Protein AF-A0A970SCY1-F1 (afdb_monomer_lite)

pLDDT: mean 80.89, std 17.51, range [22.86, 98.81]

Foldseek 3Di:
DDDDDPVRLVVDAQEFQEEEEAQALLSLLLLLLLLVVPGAYEYEHQAPDHHQQLDWDDDPRDIGRRPFQKFFQCDAQGPVVLLCVLSVLNVLWDKAAFQWLEWEDAVVDIFTAGQALVSNLVRLCVVCVVLNVLVVVLLVVLLVLLLQQLVCLQVLHLFRDRDPVNVVQQLHFLLVSCVVRDDDLQVVLVLQLCCVVQLHGRRFFRNSLSSNVSNRRNPRGIMDIQVTSVSSSVSSQVSSVVSVYHYHYSFAFQAQDADPLAGFFTAGPVRRTHGYSFYEYAAAPLCCPVGHYDPPSDDPVVNVLSVPFAFGFAKKKKKFKFQFECVVQVRDAAKYKYAHHRGCPVLSVCQQVVVLLHHIKMKGWSPDPPRDPDDPGMTIMMIMTTHGLDPLQVDDPVRNVVVQVVSVVSNVVNVCVVGPCRVVGTPDMDIDDQNNLCVSNVQRSSRQWATRRGSCCAAPNFAAQDDPRHSYGYAAQRGRQHGDSSSRSSRSSSNSSVVCVVVVNDDDRSPRDNDDDDDDDDDDDDDDDDDDDDDDDDDPPPQPDCVQFVFKDKDWAADVQDDPVFWGDPLVVVVVQVVSVLVVVQVLVVVVPDPGPVVWKDKAWFKKKKFFDDIDGHGFMKMKTWGFPAFEQFKTKIWIWIARPVHRDTGMTMIIMIGIAGPVRHGHGDPPSSHDPPDHDPDDDPPLPPDDVPPDLLQFPFKDKDWAAPVQADPVQWGDPSVVVVVVVVSVVVVVCVLCVDPPLVVVCVQKDKDFRIKIKGFRAIDGHGFMKIKGKHWDDDDQFKTKMWIWIAGPVPRDTGMIMIIIIGIAGPVRHTDTRDPVVVVSNVCSVVPSD

Sequence (837 aa):
MLRFTDSQRAALPRHFDVIVIGSGIGSLTTALELSRHGQRVGVFEKRRILGGYATAFRRAGFHFDVSMQHFGGLSPGDLLHGYLTSLDILKRLVCVPNRNLFTADYPGFTLRLPAEKEGILASLTHEFPAEAENIPRLFDTLAQIKSDVAAPAFAGGLQTSYRASDRHWVGKTYDELLRHFVRDERLLAVLGQMWSYIGLPPNMASANFSACVNATAFVEGAWHIVGGGQALVRAFVEAIRENGSDCFLAGEVTRINVTDGRASGISLIDGTEIAANHVVSGIDPVHTFFQLVPMGSVSDAYRYRLKQLTPSLSAYALYLGLKCRPSDLGIPEGRFCYNHQFGCDASYVNAMEGNLAQTDYTLDNIGVPGTSVFPPDKGIVLFKEPAPPSDWLQLSQDAYREKKNAVRQILLDKYAQRFPGLKANIAVEDFSTPRTFARTTDNPLGAIYGYAQLTTQAGSRRPANRTPLPGLYLTGSWTGIGGGYEGAIASGLQTAAMLMQFEGIPPQAPGIQLYPEQRESLVAKPAPKVLPLAPAVLLDERLTTEAHYPYVHGLTVYGDEMNSRGYADASAYLRYMDRARQEAIEEICQQHGKESWHSDYIVQIYRIEARCATVVRLFDRLEVRTGIRQTSTYRAAFDQRIINKANGQIVVDATVEVLFLNRDKQLVLVPEELQRTSDVAPDFSLDRTESVPFKDEAQFPFRAPYRVYFEDTDLQAVMFHVSYVRFCERALFELIRDIWPDSTPMKWMMKNRSNVARVDIRYLHAAHLGDYLEVRTGPLAIASQKLTFGQRIVNVQTGEILADAATDVEFRDPDDNLVEIPREIVDVTRAVLDANL

Secondary structure (DSSP, 8-state):
-----HHHHHHS-SEEEEEEES--HHHHHHHHHHHHTT--EEEEESSSSSSGGG-EEEETTEEEESS-S-B---STTSHHHHHHHHTT-GGGS-EEE-SEEEEEEETTEEEEEESSHHHHHHHHHHH-GGGTTHHHHHHHHHHHHHHHHHHHHHTT-SS----TTGGGTTT-BHHHHHHHH---HHHHHHHTTTHHHHTS-TTTBBHHHHHHHHHHHHTS--EEETT-HHHHHHHHHHHHHHTT-EEEET--EEEEEEETTEEEEEEETTS-EEEEEEEEE-S-HHHIIIIISPTTSS-HHHHHHHHHSPBPPEEEEEEEEESS-GGGGTPPSEEEEE-SSSSSHHHHHHHHHT-TTS--EEEEE---TTTSSS-TT-EEEEEEEEE-S-GGGTS-HHHHHHHHHHHHHHHHHHHHHHSTTHHHHEEEEEEE-HHHHHHHH--GGG-SSSB--BGGGSGGGSPPSB-SSTTEEE-STTSTT-SSHHHHHHHHHHHHHHHHHHTTPPPPPP---PPP---------PPPP---------S-GGG--GGG--EEEEEE--GGGB-TTSBB-HHHHHHHHHHHHHHHHHHHHHHTT-S-GGGT-EEEEEEEEEEE-SPPBTT-EEEEEEEEEEE-SSEEEEEEEEEETTT--EEEEEEEEEEEE-TTS-B-PPPGGG--TT-B-------TT---S-S-GGG--EEEEEE--GGGB-TTSBBPHHHHHHHHHHHHHHHHHHH--SHHHHHHHHHSEEEEEEEEEEE-S--BTT-EEEEEEEEEEE-SSEEEEEEEEEETTT--EEEEEEEEEEEE-TTS-B-PPPHHHHHHHHHHHHHT-

Radius of gyration: 30.59 Å; chains: 1; bounding box: 76×71×88 Å

Structure (mmCIF, N/CA/C/O backbone):
data_AF-A0A970SCY1-F1
#
_entry.id   AF-A0A970SCY1-F1
#
loop_
_atom_site.group_PDB
_atom_site.id
_atom_site.type_symbol
_atom_site.label_atom_id
_atom_site.label_alt_id
_atom_site.label_comp_id
_atom_site.label_asym_id
_atom_site.label_entity_id
_atom_site.label_seq_id
_atom_site.pdbx_PDB_ins_code
_atom_site.Cartn_x
_atom_site.Cartn_y
_atom_site.Cartn_z
_atom_site.occupancy
_atom_site.B_iso_or_equiv
_atom_site.auth_seq_id
_atom_site.auth_comp_id
_atom_site.auth_asym_id
_atom_site.auth_atom_id
_atom_site.pdbx_PDB_model_num
ATOM 1 N N . MET A 1 1 ? -28.761 3.007 -10.001 1.00 40.72 1 MET A N 1
ATOM 2 C CA . MET A 1 1 ? -28.369 2.054 -8.943 1.00 40.72 1 MET A CA 1
ATOM 3 C C . MET A 1 1 ? -28.956 0.704 -9.275 1.00 40.72 1 MET A C 1
ATOM 5 O O . MET A 1 1 ? -30.137 0.629 -9.597 1.00 40.72 1 MET A O 1
ATOM 9 N N . LEU A 1 2 ? -28.125 -0.330 -9.285 1.00 43.78 2 LEU A N 1
ATOM 10 C CA . LEU A 1 2 ? -28.583 -1.709 -9.419 1.00 43.78 2 LEU A CA 1
ATOM 11 C C . LEU A 1 2 ? -29.037 -2.176 -8.032 1.00 43.78 2 LEU A C 1
ATOM 13 O O . LEU A 1 2 ? -28.373 -1.857 -7.055 1.00 43.78 2 LEU A O 1
ATOM 17 N N . ARG A 1 3 ? -30.178 -2.863 -7.945 1.00 57.31 3 ARG A N 1
ATOM 18 C CA . ARG A 1 3 ? -30.750 -3.366 -6.687 1.00 57.31 3 ARG A CA 1
ATOM 19 C C . ARG A 1 3 ? -30.925 -4.876 -6.780 1.00 57.31 3 ARG A C 1
ATOM 21 O O . ARG A 1 3 ? -31.070 -5.398 -7.891 1.00 57.31 3 ARG A O 1
ATOM 28 N N . PHE A 1 4 ? -30.941 -5.555 -5.638 1.00 68.56 4 PHE A N 1
ATOM 29 C CA . PHE A 1 4 ? -31.411 -6.934 -5.581 1.00 68.56 4 PHE A CA 1
ATOM 30 C C . PHE A 1 4 ? -32.832 -7.016 -6.143 1.00 68.56 4 PHE A C 1
ATOM 32 O O . PHE A 1 4 ? -33.667 -6.140 -5.905 1.00 68.56 4 PHE A O 1
ATOM 39 N N . THR A 1 5 ? -33.105 -8.071 -6.904 1.00 69.50 5 THR A N 1
ATOM 40 C CA . THR A 1 5 ? -34.487 -8.431 -7.242 1.00 69.50 5 THR A CA 1
ATOM 41 C C . THR A 1 5 ? -35.251 -8.792 -5.966 1.00 69.50 5 THR A C 1
ATOM 43 O O . THR A 1 5 ? -34.648 -9.179 -4.964 1.00 69.50 5 THR A O 1
ATOM 46 N N . ASP A 1 6 ? -36.581 -8.696 -5.983 1.00 67.81 6 ASP A N 1
ATOM 47 C CA . ASP A 1 6 ? -37.401 -9.021 -4.806 1.00 67.81 6 ASP A CA 1
ATOM 48 C C . ASP A 1 6 ? -37.187 -10.462 -4.320 1.00 67.81 6 ASP A C 1
ATOM 50 O O . ASP A 1 6 ? -37.120 -10.708 -3.118 1.00 67.81 6 ASP A O 1
ATOM 54 N N . SER A 1 7 ? -36.961 -11.400 -5.244 1.00 68.81 7 SER A N 1
ATOM 55 C CA . SER A 1 7 ? -36.615 -12.786 -4.916 1.00 68.81 7 SER A CA 1
ATOM 56 C C . SER A 1 7 ? -35.237 -12.917 -4.264 1.00 68.81 7 SER A C 1
ATOM 58 O O . SER A 1 7 ? -35.084 -13.673 -3.309 1.00 68.81 7 SER A O 1
ATOM 60 N N . GLN A 1 8 ? -34.233 -12.163 -4.728 1.00 71.06 8 GLN A N 1
ATOM 61 C CA . GLN A 1 8 ? -32.908 -12.140 -4.097 1.00 71.06 8 GLN A CA 1
ATOM 62 C C . GLN A 1 8 ? -32.955 -11.511 -2.700 1.00 71.06 8 GLN A C 1
ATOM 64 O O . GLN A 1 8 ? -32.287 -11.999 -1.795 1.00 71.06 8 GLN A O 1
ATOM 69 N N . ARG A 1 9 ? -33.780 -10.474 -2.501 1.00 71.44 9 ARG A N 1
ATOM 70 C CA . ARG A 1 9 ? -34.008 -9.868 -1.180 1.00 71.44 9 ARG A CA 1
ATOM 71 C C . ARG A 1 9 ? -34.664 -10.818 -0.197 1.00 71.44 9 ARG A C 1
ATOM 73 O O . ARG A 1 9 ? -34.253 -10.866 0.956 1.00 71.44 9 ARG A O 1
ATOM 80 N N . ALA A 1 10 ? -35.671 -11.563 -0.640 1.00 71.25 10 ALA A N 1
ATOM 81 C CA . ALA A 1 10 ? -36.345 -12.538 0.207 1.00 71.25 10 ALA A CA 1
ATOM 82 C C . ALA A 1 10 ? -35.410 -13.683 0.641 1.00 71.25 10 ALA A C 1
ATOM 84 O O . ALA A 1 10 ? -35.575 -14.218 1.732 1.00 71.25 10 ALA A O 1
ATOM 85 N N . ALA A 1 11 ? -34.423 -14.031 -0.192 1.00 76.50 11 ALA A N 1
ATOM 86 C CA . ALA A 1 11 ? -33.457 -15.094 0.079 1.00 76.50 11 ALA A CA 1
ATOM 87 C C . ALA A 1 11 ? -32.229 -14.649 0.900 1.00 76.50 11 ALA A C 1
ATOM 89 O O . ALA A 1 11 ? -31.470 -15.501 1.356 1.00 76.50 11 ALA A O 1
ATOM 90 N N . LEU A 1 12 ? -32.009 -13.341 1.083 1.00 83.50 12 LEU A N 1
ATOM 91 C CA . LEU A 1 12 ? -30.863 -12.810 1.825 1.00 83.50 12 LEU A CA 1
ATOM 92 C C . LEU A 1 12 ? -31.004 -13.101 3.333 1.00 83.50 12 LEU A C 1
ATOM 94 O O . LEU A 1 12 ? -31.992 -12.678 3.945 1.00 83.50 12 LEU A O 1
ATOM 98 N N . PRO A 1 13 ? -30.016 -13.766 3.964 1.00 86.75 13 PRO A N 1
ATOM 99 C CA . PRO A 1 13 ? -29.972 -13.892 5.414 1.00 86.75 13 PRO A CA 1
ATOM 100 C C . PRO A 1 13 ? -30.010 -12.517 6.084 1.00 86.75 13 PRO A C 1
ATOM 102 O O . PRO A 1 13 ? -29.345 -11.577 5.650 1.00 86.75 13 PRO A O 1
ATOM 105 N N . ARG A 1 14 ? -30.786 -12.400 7.165 1.00 88.06 14 ARG A N 1
ATOM 106 C CA . ARG A 1 14 ? -30.903 -11.151 7.941 1.00 88.06 14 ARG A CA 1
ATOM 107 C C . ARG A 1 14 ? -29.774 -10.951 8.949 1.00 88.06 14 ARG A C 1
ATOM 109 O O . ARG A 1 14 ? -29.624 -9.850 9.470 1.00 88.06 14 ARG A O 1
ATOM 116 N N . HIS A 1 15 ? -28.994 -11.999 9.203 1.00 94.69 15 HIS A N 1
ATOM 117 C CA . HIS A 1 15 ? -27.848 -11.981 10.102 1.00 94.69 15 HIS A CA 1
ATOM 118 C C . HIS A 1 15 ? -26.719 -12.864 9.556 1.00 94.69 15 HIS A C 1
ATOM 120 O O . HIS A 1 15 ? -26.971 -13.958 9.035 1.00 94.69 15 HIS A O 1
ATOM 126 N N . PHE A 1 16 ? -25.495 -12.359 9.684 1.00 96.56 16 PHE A N 1
ATOM 127 C CA . PHE A 1 16 ? -24.237 -13.054 9.420 1.00 96.56 16 PHE A CA 1
ATOM 128 C C . PHE A 1 16 ? -23.338 -12.955 10.651 1.00 96.56 16 PHE A C 1
ATOM 130 O O . PHE A 1 16 ? -23.424 -11.991 11.407 1.00 96.56 16 PHE A O 1
ATOM 137 N N . ASP A 1 17 ? -22.412 -13.890 10.826 1.00 96.44 17 ASP A N 1
ATOM 138 C CA . ASP A 1 17 ? -21.403 -13.728 11.873 1.00 96.44 17 ASP A CA 1
ATOM 139 C C . ASP A 1 17 ? -20.435 -12.602 11.482 1.00 96.44 17 ASP A C 1
ATOM 141 O O . ASP A 1 17 ? -20.143 -11.703 12.275 1.00 96.44 17 ASP A O 1
ATOM 145 N N . VAL A 1 18 ? -20.033 -12.578 10.205 1.00 98.19 18 VAL A N 1
ATOM 146 C CA . VAL A 1 18 ? -19.169 -11.536 9.642 1.00 98.19 18 VAL A CA 1
ATOM 147 C C . VAL A 1 18 ? -19.704 -11.051 8.297 1.00 98.19 18 VAL A C 1
ATOM 149 O O . VAL A 1 18 ? -20.009 -11.836 7.399 1.00 98.19 18 VAL A O 1
ATOM 152 N N . ILE A 1 19 ? -19.764 -9.733 8.123 1.00 98.62 19 ILE A N 1
ATOM 153 C CA . ILE A 1 19 ? -20.010 -9.097 6.824 1.00 98.62 19 ILE A CA 1
ATOM 154 C C . ILE A 1 19 ? -18.710 -8.507 6.294 1.00 98.62 19 ILE A C 1
ATOM 156 O O . ILE A 1 19 ? -18.023 -7.783 7.008 1.00 98.62 19 ILE A O 1
ATOM 160 N N . VAL A 1 20 ? -18.392 -8.770 5.026 1.00 98.81 20 VAL A N 1
ATOM 161 C CA . VAL A 1 20 ? -17.226 -8.204 4.338 1.00 98.81 20 VAL A CA 1
ATOM 162 C C . VAL A 1 20 ? -17.690 -7.266 3.222 1.00 98.81 20 VAL A C 1
ATOM 164 O O . VAL A 1 20 ? -18.435 -7.668 2.330 1.00 98.81 20 VAL A O 1
ATOM 167 N N . ILE A 1 21 ? -17.249 -6.010 3.254 1.00 98.62 21 ILE A N 1
ATOM 168 C CA . ILE A 1 21 ? -17.603 -4.972 2.279 1.00 98.62 21 ILE A CA 1
ATOM 169 C C . ILE A 1 21 ? -16.534 -4.919 1.182 1.00 98.62 21 ILE A C 1
ATOM 171 O O . ILE A 1 21 ? -15.361 -4.658 1.455 1.00 98.62 21 ILE A O 1
ATOM 175 N N . GLY A 1 22 ? -16.951 -5.121 -0.069 1.00 97.50 22 GLY A N 1
ATOM 176 C CA . GLY A 1 22 ? -16.088 -5.170 -1.248 1.00 97.50 22 GLY A CA 1
ATOM 177 C C . GLY A 1 22 ? -15.473 -6.552 -1.478 1.00 97.50 22 GLY A C 1
ATOM 178 O O . GLY A 1 22 ? -15.156 -7.273 -0.537 1.00 97.50 22 GLY A O 1
ATOM 179 N N . SER A 1 23 ? -15.270 -6.920 -2.746 1.00 96.38 23 SER A N 1
ATOM 180 C CA . SER A 1 23 ? -14.765 -8.246 -3.152 1.00 96.38 23 SER A CA 1
ATOM 181 C C . SER A 1 23 ? -13.310 -8.254 -3.640 1.00 96.38 23 SER A C 1
ATOM 183 O O . SER A 1 23 ? -12.933 -9.064 -4.488 1.00 96.38 23 SER A O 1
ATOM 185 N N . GLY A 1 24 ? -12.475 -7.336 -3.145 1.00 95.94 24 GLY A N 1
ATOM 186 C CA . GLY A 1 24 ? -11.036 -7.374 -3.415 1.00 95.94 24 GLY A CA 1
ATOM 187 C C . GLY A 1 24 ? -10.391 -8.664 -2.892 1.00 95.94 24 GLY A C 1
ATOM 188 O O . GLY A 1 24 ? -10.953 -9.348 -2.040 1.00 95.94 24 GLY A O 1
ATOM 189 N N . ILE A 1 25 ? -9.190 -9.001 -3.370 1.00 95.50 25 ILE A N 1
ATOM 190 C CA . ILE A 1 25 ? -8.562 -10.287 -3.021 1.00 95.50 25 ILE A CA 1
ATOM 191 C C . ILE A 1 25 ? -8.326 -10.459 -1.507 1.00 95.50 25 ILE A C 1
ATOM 193 O O . ILE A 1 25 ? -8.494 -11.559 -0.990 1.00 95.50 25 ILE A O 1
ATOM 197 N N . GLY A 1 26 ? -8.039 -9.374 -0.774 1.00 95.81 26 GLY A N 1
ATOM 198 C CA . GLY A 1 26 ? -7.939 -9.409 0.693 1.00 95.81 26 GLY A CA 1
ATOM 199 C C . GLY A 1 26 ? -9.276 -9.689 1.386 1.00 95.81 26 GLY A C 1
ATOM 200 O O . GLY A 1 26 ? -9.332 -10.481 2.326 1.00 95.81 26 GLY A O 1
ATOM 201 N N . SER A 1 27 ? -10.377 -9.138 0.863 1.00 98.12 27 SER A N 1
ATOM 202 C CA . SER A 1 27 ? -11.736 -9.448 1.322 1.00 98.12 27 SER A CA 1
ATOM 203 C C . SER A 1 27 ? -12.096 -10.910 1.104 1.00 98.12 27 SER A C 1
ATOM 205 O O . SER A 1 27 ? -12.588 -11.564 2.018 1.00 98.12 27 SER A O 1
ATOM 207 N N . LEU A 1 28 ? -11.831 -11.431 -0.098 1.00 98.44 28 LEU A N 1
ATOM 208 C CA . LEU A 1 28 ? -12.095 -12.831 -0.434 1.00 98.44 28 LEU A CA 1
ATOM 209 C C . LEU A 1 28 ? -11.234 -13.775 0.409 1.00 98.44 28 LEU A C 1
ATOM 211 O O . LEU A 1 28 ? -11.718 -14.813 0.843 1.00 98.44 28 LEU A O 1
ATOM 215 N N . THR A 1 29 ? -9.993 -13.385 0.700 1.00 97.81 29 THR A N 1
ATOM 216 C CA . THR A 1 29 ? -9.117 -14.132 1.609 1.00 97.81 29 THR A CA 1
ATOM 217 C C . THR A 1 29 ? -9.671 -14.152 3.029 1.00 97.81 29 THR A C 1
ATOM 219 O O . THR A 1 29 ? -9.802 -15.224 3.608 1.00 97.81 29 THR A O 1
ATOM 222 N N . THR A 1 30 ? -10.068 -12.990 3.562 1.00 97.56 30 THR A N 1
ATOM 223 C CA . THR A 1 30 ? -10.684 -12.888 4.897 1.00 97.56 30 THR A CA 1
ATOM 224 C C . THR A 1 30 ? -11.939 -13.756 4.987 1.00 97.56 30 THR A C 1
ATOM 226 O O . THR A 1 30 ? -12.108 -14.513 5.937 1.00 97.56 30 THR A O 1
ATOM 229 N N . ALA A 1 31 ? -12.813 -13.666 3.980 1.00 98.25 31 ALA A N 1
ATOM 230 C CA . ALA A 1 31 ? -14.062 -14.411 3.943 1.00 98.25 31 ALA A CA 1
ATOM 231 C C . ALA A 1 31 ? -13.837 -15.921 3.852 1.00 98.25 31 ALA A C 1
ATOM 233 O O . ALA A 1 31 ? -14.487 -16.674 4.574 1.00 98.25 31 ALA A O 1
ATOM 234 N N . LEU A 1 32 ? -12.907 -16.359 2.998 1.00 97.69 32 LEU A N 1
ATOM 235 C CA . LEU A 1 32 ? -12.561 -17.767 2.868 1.00 97.69 32 LEU A CA 1
ATOM 236 C C . LEU A 1 32 ? -12.023 -18.315 4.183 1.00 97.69 32 LEU A C 1
ATOM 238 O O . LEU A 1 32 ? -12.559 -19.303 4.677 1.00 97.69 32 LEU A O 1
ATOM 242 N N . GLU A 1 33 ? -11.022 -17.656 4.760 1.00 95.12 33 GLU A N 1
ATOM 243 C CA . GLU A 1 33 ? -10.395 -18.115 5.994 1.00 95.12 33 GLU A CA 1
ATOM 244 C C . GLU A 1 33 ? -11.430 -18.206 7.121 1.00 95.12 33 GLU A C 1
ATOM 246 O O . GLU A 1 33 ? -11.591 -19.264 7.708 1.00 95.12 33 GLU A O 1
ATOM 251 N N . LEU A 1 34 ? -12.263 -17.186 7.341 1.00 95.19 34 LEU A N 1
ATOM 252 C CA . LEU A 1 34 ? -13.331 -17.255 8.349 1.00 95.19 34 LEU A CA 1
ATOM 253 C C . LEU A 1 34 ? -14.368 -18.356 8.064 1.00 95.19 34 LEU A C 1
ATOM 255 O O . LEU A 1 34 ? -14.758 -19.079 8.981 1.00 95.19 34 LEU A O 1
ATOM 259 N N . SER A 1 35 ? -14.790 -18.520 6.805 1.00 95.38 35 SER A N 1
ATOM 260 C CA . SER A 1 35 ? -15.787 -19.535 6.427 1.00 95.38 35 SER A CA 1
ATOM 261 C C . SER A 1 35 ? -15.303 -20.966 6.679 1.00 95.38 35 SER A C 1
ATOM 263 O O . SER A 1 35 ? -16.076 -21.806 7.136 1.00 95.38 35 SER A O 1
ATOM 265 N N . ARG A 1 36 ? -14.008 -21.239 6.464 1.00 93.69 36 ARG A N 1
ATOM 266 C CA . ARG A 1 36 ? -13.388 -22.549 6.733 1.00 93.69 36 ARG A CA 1
ATOM 267 C C . ARG A 1 36 ? -13.415 -22.919 8.216 1.00 93.69 36 ARG A C 1
ATOM 269 O O . ARG A 1 36 ? -13.373 -24.100 8.543 1.00 93.69 36 ARG A O 1
ATOM 276 N N . HIS A 1 37 ? -13.522 -21.925 9.098 1.00 90.88 37 HIS A N 1
ATOM 277 C CA . HIS A 1 37 ? -13.654 -22.104 10.547 1.00 90.88 37 HIS A CA 1
ATOM 278 C C . HIS A 1 37 ? -15.103 -21.933 11.031 1.00 90.88 37 HIS A C 1
ATOM 280 O O . HIS A 1 37 ? -15.351 -21.595 12.186 1.00 90.88 37 HIS A O 1
ATOM 286 N N . GLY A 1 38 ? -16.077 -22.178 10.148 1.00 91.12 38 GLY A N 1
ATOM 287 C CA . GLY A 1 38 ? -17.495 -22.298 10.499 1.00 91.12 38 GLY A CA 1
ATOM 288 C C . GLY A 1 38 ? -18.247 -20.978 10.669 1.00 91.12 38 GLY A C 1
ATOM 289 O O . GLY A 1 38 ? -19.430 -21.006 11.002 1.00 91.12 38 GLY A O 1
ATOM 290 N N . GLN A 1 39 ? -17.602 -19.834 10.426 1.00 93.94 39 GLN A N 1
ATOM 291 C CA . GLN A 1 39 ? -18.271 -18.533 10.456 1.00 93.94 39 GLN A CA 1
ATOM 292 C C . GLN A 1 39 ? -19.149 -18.362 9.213 1.00 93.94 39 GLN A C 1
ATOM 294 O O . GLN A 1 39 ? -18.723 -18.632 8.087 1.00 93.94 39 GLN A O 1
ATOM 299 N N . ARG A 1 40 ? -20.365 -17.847 9.387 1.00 95.62 40 ARG A N 1
ATOM 300 C CA . ARG A 1 40 ? -21.251 -17.492 8.277 1.00 95.62 40 ARG A CA 1
ATOM 301 C C . ARG A 1 40 ? -20.895 -16.110 7.757 1.00 95.62 40 ARG A C 1
ATOM 303 O O . ARG A 1 40 ? -21.241 -15.097 8.370 1.00 95.62 40 ARG A O 1
ATOM 310 N N . VAL A 1 41 ? -20.238 -16.070 6.605 1.00 98.00 41 VAL A N 1
ATOM 311 C CA . VAL A 1 41 ? -19.720 -14.836 6.015 1.00 98.00 41 VAL A CA 1
ATOM 312 C C . VAL A 1 41 ? -20.566 -14.387 4.825 1.00 98.00 41 VAL A C 1
ATOM 314 O O . VAL A 1 41 ? -20.883 -15.172 3.930 1.00 98.00 41 VAL A O 1
ATOM 317 N N . GLY A 1 42 ? -20.907 -13.098 4.792 1.00 97.62 42 GLY A N 1
ATOM 318 C CA . GLY A 1 42 ? -21.527 -12.451 3.636 1.00 97.62 42 GLY A CA 1
ATOM 319 C C . GLY A 1 42 ? -20.593 -11.418 3.012 1.00 97.62 42 GLY A C 1
ATOM 320 O O . GLY A 1 42 ? -20.291 -10.407 3.645 1.00 97.62 42 GLY A O 1
ATOM 321 N N . VAL A 1 43 ? -20.148 -11.637 1.770 1.00 98.44 43 VAL A N 1
ATOM 322 C CA . VAL A 1 43 ? -19.337 -10.654 1.024 1.00 98.44 43 VAL A CA 1
ATOM 323 C C . VAL A 1 43 ? -20.246 -9.806 0.141 1.00 98.44 43 VAL A C 1
ATOM 325 O O . VAL A 1 43 ? -20.930 -10.347 -0.721 1.00 98.44 43 VAL A O 1
ATOM 328 N N . PHE A 1 44 ? -20.240 -8.484 0.300 1.00 97.19 44 PHE A N 1
ATOM 329 C CA . PHE A 1 44 ? -21.111 -7.572 -0.447 1.00 97.19 44 PHE A CA 1
ATOM 330 C C . PHE A 1 44 ? -20.311 -6.751 -1.457 1.00 97.19 44 PHE A C 1
ATOM 332 O O . PHE A 1 44 ? -19.458 -5.940 -1.099 1.00 97.19 44 PHE A O 1
ATOM 339 N N . GLU A 1 45 ? -20.593 -6.965 -2.740 1.00 94.19 45 GLU A N 1
ATOM 340 C CA . GLU A 1 45 ? -19.951 -6.290 -3.863 1.00 94.19 45 GLU A CA 1
ATOM 341 C C . GLU A 1 45 ? -20.959 -5.398 -4.585 1.00 94.19 45 GLU A C 1
ATOM 343 O O . GLU A 1 45 ? -21.981 -5.865 -5.091 1.00 94.19 45 GLU A O 1
ATOM 348 N N . LYS A 1 46 ? -20.645 -4.105 -4.701 1.00 91.69 46 LYS A N 1
ATOM 349 C CA . LYS A 1 46 ? -21.512 -3.135 -5.385 1.00 91.69 46 LYS A CA 1
ATOM 350 C C . LYS A 1 46 ? -21.672 -3.444 -6.883 1.00 91.69 46 LYS A C 1
ATOM 352 O O . LYS A 1 46 ? -22.677 -3.091 -7.497 1.00 91.69 46 LYS A O 1
ATOM 357 N N . ARG A 1 47 ? -20.665 -4.056 -7.517 1.00 88.81 47 ARG A N 1
ATOM 358 C CA . ARG A 1 47 ? -20.650 -4.360 -8.956 1.00 88.81 47 ARG A CA 1
ATOM 359 C C . ARG A 1 47 ? -21.301 -5.708 -9.253 1.00 88.81 47 ARG A C 1
ATOM 361 O O . ARG A 1 47 ? -21.721 -6.447 -8.376 1.00 88.81 47 ARG A O 1
ATOM 368 N N . ARG A 1 48 ? -21.379 -6.032 -10.547 1.00 87.12 48 ARG A N 1
ATOM 369 C CA . ARG A 1 48 ? -21.830 -7.335 -11.077 1.00 87.12 48 ARG A CA 1
ATOM 370 C C . ARG A 1 48 ? -20.677 -8.307 -11.355 1.00 87.12 48 ARG A C 1
ATOM 372 O O . ARG A 1 48 ? -20.827 -9.239 -12.136 1.00 87.12 48 ARG A O 1
ATOM 379 N N . ILE A 1 49 ? -19.508 -8.035 -10.789 1.00 87.81 49 ILE A N 1
ATOM 380 C CA . ILE A 1 49 ? -18.283 -8.802 -10.996 1.00 87.81 49 ILE A CA 1
ATOM 381 C C . ILE A 1 49 ? -17.461 -8.731 -9.711 1.00 87.81 49 ILE A C 1
ATOM 383 O O . ILE A 1 49 ? -17.305 -7.643 -9.160 1.00 87.81 49 ILE A O 1
ATOM 387 N N . LEU A 1 50 ? -16.984 -9.881 -9.239 1.00 92.12 50 LEU A N 1
ATOM 388 C CA . LEU A 1 50 ? -16.150 -9.987 -8.039 1.00 92.12 50 LEU A CA 1
ATOM 389 C C . LEU A 1 50 ? -14.673 -9.780 -8.397 1.00 92.12 50 LEU A C 1
ATOM 391 O O . LEU A 1 50 ? -14.286 -10.055 -9.532 1.00 92.12 50 LEU A O 1
ATOM 395 N N . GLY A 1 51 ? -13.855 -9.342 -7.438 1.00 90.62 51 GLY A N 1
ATOM 396 C CA . GLY A 1 51 ? -12.389 -9.375 -7.531 1.00 90.62 51 GLY A CA 1
ATOM 397 C C . GLY A 1 51 ? -11.680 -8.020 -7.477 1.00 90.62 51 GLY A C 1
ATOM 398 O O . GLY A 1 51 ? -10.454 -7.974 -7.381 1.00 90.62 51 GLY A O 1
ATOM 399 N N . GLY A 1 52 ? -12.398 -6.896 -7.551 1.00 92.75 52 GLY A N 1
ATOM 400 C CA . GLY A 1 52 ? -11.771 -5.568 -7.600 1.00 92.75 52 GLY A CA 1
ATOM 401 C C . GLY A 1 52 ? -10.799 -5.429 -8.784 1.00 92.75 52 GLY A C 1
ATOM 402 O O . GLY A 1 52 ? -11.201 -5.573 -9.940 1.00 92.75 52 GLY A O 1
ATOM 403 N N . TYR A 1 53 ? -9.513 -5.165 -8.518 1.00 92.19 53 TYR A N 1
ATOM 404 C CA . TYR A 1 53 ? -8.480 -5.140 -9.567 1.00 92.19 53 TYR A CA 1
ATOM 405 C C . TYR A 1 53 ? -8.133 -6.525 -10.131 1.00 92.19 53 TYR A C 1
ATOM 407 O O . TYR A 1 53 ? -7.625 -6.586 -11.249 1.00 92.19 53 TYR A O 1
ATOM 415 N N . ALA A 1 54 ? -8.464 -7.623 -9.443 1.00 91.25 54 ALA A N 1
ATOM 416 C CA . ALA A 1 54 ? -8.321 -9.000 -9.937 1.00 91.25 54 ALA A CA 1
ATOM 417 C C . ALA A 1 54 ? -9.378 -9.411 -10.968 1.00 91.25 54 ALA A C 1
ATOM 419 O O . ALA A 1 54 ? -9.608 -10.591 -11.216 1.00 91.25 54 ALA A O 1
ATOM 420 N N . THR A 1 55 ? -10.030 -8.427 -11.581 1.00 88.12 55 THR A N 1
ATOM 421 C CA . THR A 1 55 ? -11.012 -8.649 -12.630 1.00 88.12 55 THR A CA 1
ATOM 422 C C . THR A 1 55 ? -10.364 -8.699 -14.006 1.00 88.12 55 THR A C 1
ATOM 424 O O . THR A 1 55 ? -9.280 -8.169 -14.253 1.00 88.12 55 THR A O 1
ATOM 427 N N . ALA A 1 56 ? -11.094 -9.314 -14.926 1.00 85.81 56 ALA A N 1
ATOM 428 C CA . ALA A 1 56 ? -10.784 -9.350 -16.340 1.00 85.81 56 ALA A CA 1
ATOM 429 C C . ALA A 1 56 ? -12.053 -9.038 -17.137 1.00 85.81 56 ALA A C 1
ATOM 431 O O . ALA A 1 56 ? -13.175 -9.168 -16.629 1.00 85.81 56 ALA A O 1
ATOM 432 N N . PHE A 1 57 ? -11.887 -8.616 -18.385 1.00 85.62 57 PHE A N 1
ATOM 433 C CA . PHE A 1 57 ? -12.991 -8.314 -19.290 1.00 85.62 57 PHE A CA 1
ATOM 434 C C . PHE A 1 57 ? -12.768 -8.938 -20.666 1.00 85.62 57 PHE A C 1
ATOM 436 O O . PHE A 1 57 ? -11.646 -9.248 -21.059 1.00 85.62 57 PHE A O 1
ATOM 443 N N . ARG A 1 58 ? -13.863 -9.141 -21.407 1.00 85.06 58 ARG A N 1
ATOM 444 C CA . ARG A 1 58 ? -13.822 -9.658 -22.780 1.00 85.06 58 ARG A CA 1
ATOM 445 C C . ARG A 1 58 ? -14.244 -8.586 -23.775 1.00 85.06 58 ARG A C 1
ATOM 447 O O . ARG A 1 58 ? -15.245 -7.902 -23.557 1.00 85.06 58 ARG A O 1
ATOM 454 N N . ARG A 1 59 ? -13.518 -8.467 -24.887 1.00 85.44 59 ARG A N 1
ATOM 455 C CA . ARG A 1 59 ? -13.816 -7.515 -25.966 1.00 85.44 59 ARG A CA 1
ATOM 456 C C . ARG A 1 59 ? -13.454 -8.122 -27.315 1.00 85.44 59 ARG A C 1
ATOM 458 O O . ARG A 1 59 ? -12.334 -8.581 -27.487 1.00 85.44 59 ARG A O 1
ATOM 465 N N . ALA A 1 60 ? -14.398 -8.141 -28.258 1.00 85.81 60 ALA A N 1
ATOM 466 C CA . ALA A 1 60 ? -14.192 -8.679 -29.611 1.00 85.81 60 ALA A CA 1
ATOM 467 C C . ALA A 1 60 ? -13.528 -10.077 -29.642 1.00 85.81 60 ALA A C 1
ATOM 469 O O . ALA A 1 60 ? -12.697 -10.367 -30.495 1.00 85.81 60 ALA A O 1
ATOM 470 N N . GLY A 1 61 ? -13.876 -10.933 -28.676 1.00 80.88 61 GLY A N 1
ATOM 471 C CA . GLY A 1 61 ? -13.305 -12.272 -28.554 1.00 80.88 61 GLY A CA 1
ATOM 472 C C . GLY A 1 61 ? -11.937 -12.350 -27.873 1.00 80.88 61 GLY A C 1
ATOM 473 O O . GLY A 1 61 ? -11.454 -13.459 -27.739 1.00 80.88 61 GLY A O 1
ATOM 474 N N . PHE A 1 62 ? -11.343 -11.248 -27.403 1.00 83.06 62 PHE A N 1
ATOM 475 C CA . PHE A 1 62 ? -10.112 -11.222 -26.598 1.00 83.06 62 PHE A CA 1
ATOM 476 C C . PHE A 1 62 ? -10.434 -11.099 -25.100 1.00 83.06 62 PHE A C 1
ATOM 478 O O . PHE A 1 62 ? -11.451 -10.500 -24.741 1.00 83.06 62 PHE A O 1
ATOM 485 N N . HIS A 1 63 ? -9.587 -11.654 -24.228 1.00 83.25 63 HIS A N 1
ATOM 486 C CA . HIS A 1 63 ? -9.716 -11.594 -22.765 1.00 83.25 63 HIS A CA 1
ATOM 487 C C . HIS A 1 63 ? -8.546 -10.816 -22.172 1.00 83.25 63 HIS A C 1
ATOM 489 O O . HIS A 1 63 ? -7.396 -11.196 -22.363 1.00 83.25 63 HIS A O 1
ATOM 495 N N . PHE A 1 64 ? -8.855 -9.745 -21.451 1.00 85.12 64 PHE A N 1
ATOM 496 C CA . PHE A 1 64 ? -7.872 -8.834 -20.885 1.00 85.12 64 PHE A CA 1
ATOM 497 C C . PHE A 1 64 ? -7.963 -8.836 -19.365 1.00 85.12 64 PHE A C 1
ATOM 499 O O . PHE A 1 64 ? -9.004 -8.485 -18.802 1.00 85.12 64 PHE A O 1
ATOM 506 N N . ASP A 1 65 ? -6.860 -9.179 -18.709 1.00 85.81 65 ASP A N 1
ATOM 507 C CA . ASP A 1 65 ? -6.690 -8.995 -17.273 1.00 85.81 65 ASP A CA 1
ATOM 508 C C . ASP A 1 65 ? -6.386 -7.536 -16.945 1.00 85.81 65 ASP A C 1
ATOM 510 O O . ASP A 1 65 ? -5.517 -6.911 -17.556 1.00 85.81 65 ASP A O 1
ATOM 514 N N . VAL A 1 66 ? -7.083 -6.985 -15.948 1.00 84.44 66 VAL A N 1
ATOM 515 C CA . VAL A 1 66 ? -6.926 -5.574 -15.576 1.00 84.44 66 VAL A CA 1
ATOM 516 C C . VAL A 1 66 ? -5.565 -5.327 -14.923 1.00 84.44 66 VAL A C 1
ATOM 518 O O . VAL A 1 66 ? -4.907 -4.345 -15.260 1.00 84.44 66 VAL A O 1
ATOM 521 N N . SER A 1 67 ? -5.128 -6.210 -14.018 1.00 81.69 67 SER A N 1
ATOM 522 C CA . SER A 1 67 ? -3.943 -5.983 -13.170 1.00 81.69 67 SER A CA 1
ATOM 523 C C . SER A 1 67 ? -2.991 -7.174 -13.019 1.00 81.69 67 SER A C 1
ATOM 525 O O . SER A 1 67 ? -1.886 -6.984 -12.520 1.00 81.69 67 SER A O 1
ATOM 527 N N . MET A 1 68 ? -3.385 -8.386 -13.422 1.00 78.50 68 MET A N 1
ATOM 528 C CA . MET A 1 68 ? -2.567 -9.587 -13.240 1.00 78.50 68 MET A CA 1
ATOM 529 C C . MET A 1 68 ? -1.876 -9.967 -14.547 1.00 78.50 68 MET A C 1
ATOM 531 O O . MET A 1 68 ? -2.465 -10.611 -15.406 1.00 78.50 68 MET A O 1
ATOM 535 N N . GLN A 1 69 ? -0.622 -9.549 -14.695 1.00 73.06 69 GLN A N 1
ATOM 536 C CA . GLN A 1 69 ? 0.237 -9.921 -15.830 1.00 73.06 69 GLN A CA 1
ATOM 537 C C . GLN A 1 69 ? 1.476 -10.698 -15.385 1.00 73.06 69 GLN A C 1
ATOM 539 O O . GLN A 1 69 ? 2.115 -11.369 -16.187 1.00 73.06 69 GLN A O 1
ATOM 544 N N . HIS A 1 70 ? 1.801 -10.602 -14.098 1.00 74.62 70 HIS A N 1
ATOM 545 C CA . HIS A 1 70 ? 2.965 -11.201 -13.479 1.00 74.62 70 HIS A CA 1
ATOM 546 C C . HIS A 1 70 ? 2.622 -11.525 -12.029 1.00 74.62 70 HIS A C 1
ATOM 548 O O . HIS A 1 70 ? 2.094 -10.659 -11.324 1.00 74.62 70 HIS A O 1
ATOM 554 N N . PHE A 1 71 ? 2.880 -12.756 -11.605 1.00 80.38 71 PHE A N 1
ATOM 555 C CA . PHE A 1 71 ? 2.553 -13.234 -10.268 1.00 80.38 71 PHE A CA 1
ATOM 556 C C . PHE A 1 71 ? 3.773 -13.968 -9.712 1.00 80.38 71 PHE A C 1
ATOM 558 O O . PHE A 1 71 ? 4.140 -15.006 -10.245 1.00 80.38 71 PHE A O 1
ATOM 565 N N . GLY A 1 72 ? 4.463 -13.399 -8.724 1.00 84.06 72 GLY A N 1
ATOM 566 C CA . GLY A 1 72 ? 5.635 -14.050 -8.126 1.00 84.06 72 GLY A CA 1
ATOM 567 C C . GLY A 1 72 ? 5.267 -14.904 -6.916 1.00 84.06 72 GLY A C 1
ATOM 568 O O . GLY A 1 72 ? 4.132 -14.838 -6.438 1.00 84.06 72 GLY A O 1
ATOM 569 N N . GLY A 1 73 ? 6.219 -15.701 -6.433 1.00 83.62 73 GLY A N 1
ATOM 570 C CA . GLY A 1 73 ? 6.071 -16.410 -5.162 1.00 83.62 73 GLY A CA 1
ATOM 571 C C . GLY A 1 73 ? 5.206 -17.669 -5.200 1.00 83.62 73 GLY A C 1
ATOM 572 O O . GLY A 1 73 ? 4.520 -17.947 -4.220 1.00 83.62 73 GLY A O 1
ATOM 573 N N . LEU A 1 74 ? 5.162 -18.404 -6.318 1.00 86.56 74 LEU A N 1
ATOM 574 C CA . LEU A 1 74 ? 4.369 -19.639 -6.442 1.00 86.56 74 LEU A CA 1
ATOM 575 C C . LEU A 1 74 ? 5.195 -20.932 -6.381 1.00 86.56 74 LEU A C 1
ATOM 577 O O . LEU A 1 74 ? 4.639 -22.004 -6.622 1.00 86.56 74 LEU A O 1
ATOM 581 N N . SER A 1 75 ? 6.482 -20.870 -6.055 1.00 84.44 75 SER A N 1
ATOM 582 C CA . SER A 1 75 ? 7.299 -22.065 -5.832 1.00 84.44 75 SER A CA 1
ATOM 583 C C . SER A 1 75 ? 7.118 -22.578 -4.397 1.00 84.44 75 SER A C 1
ATOM 585 O O . SER A 1 75 ? 6.879 -21.784 -3.484 1.00 84.44 75 SER A O 1
ATOM 587 N N . PRO A 1 76 ? 7.250 -23.892 -4.138 1.00 79.50 76 PRO A N 1
ATOM 588 C CA . PRO A 1 76 ? 7.311 -24.401 -2.770 1.00 79.50 76 PRO A CA 1
ATOM 589 C C . PRO A 1 76 ? 8.408 -23.699 -1.955 1.00 79.50 76 PRO A C 1
ATOM 591 O O . PRO A 1 76 ? 9.550 -23.634 -2.395 1.00 79.50 76 PRO A O 1
ATOM 594 N N . GLY A 1 77 ? 8.054 -23.193 -0.770 1.00 73.31 77 GLY A N 1
ATOM 595 C CA . GLY A 1 77 ? 8.939 -22.382 0.082 1.00 73.31 77 GLY A CA 1
ATOM 596 C C . GLY A 1 77 ? 8.681 -20.875 -0.018 1.00 73.31 77 GLY A C 1
ATOM 597 O O . GLY A 1 77 ? 8.968 -20.146 0.930 1.00 73.31 77 GLY A O 1
ATOM 598 N N . ASP A 1 78 ? 8.049 -20.414 -1.099 1.00 83.56 78 ASP A N 1
ATOM 599 C CA . ASP A 1 78 ? 7.672 -19.012 -1.247 1.00 83.56 78 ASP A CA 1
ATOM 600 C C . ASP A 1 78 ? 6.492 -18.638 -0.352 1.00 83.56 78 ASP A C 1
ATOM 602 O O . ASP A 1 78 ? 5.599 -19.440 -0.040 1.00 83.56 78 ASP A O 1
ATOM 606 N N . LEU A 1 79 ? 6.450 -17.357 0.008 1.00 80.06 79 LEU A N 1
ATOM 607 C CA . LEU A 1 79 ? 5.463 -16.834 0.937 1.00 80.06 79 LEU A CA 1
ATOM 608 C C . LEU A 1 79 ? 4.026 -16.991 0.414 1.00 80.06 79 LEU A C 1
ATOM 610 O O . LEU A 1 79 ? 3.138 -17.490 1.111 1.00 80.06 79 LEU A O 1
ATOM 614 N N . LEU A 1 80 ? 3.801 -16.586 -0.837 1.00 85.56 80 LEU A N 1
ATOM 615 C CA . LEU A 1 80 ? 2.477 -16.601 -1.449 1.00 85.56 80 LEU A CA 1
ATOM 616 C C . LEU A 1 80 ? 2.002 -18.022 -1.778 1.00 85.56 80 LEU A C 1
ATOM 618 O O . LEU A 1 80 ? 0.822 -18.326 -1.591 1.00 85.56 80 LEU A O 1
ATOM 622 N N . HIS A 1 81 ? 2.909 -18.909 -2.193 1.00 88.00 81 HIS A N 1
ATOM 623 C CA . HIS A 1 81 ? 2.650 -20.339 -2.334 1.00 88.00 81 HIS A CA 1
ATOM 624 C C . HIS A 1 81 ? 2.111 -20.907 -1.022 1.00 88.00 81 HIS A C 1
ATOM 626 O O . HIS A 1 81 ? 1.087 -21.594 -1.018 1.00 88.00 81 HIS A O 1
ATOM 632 N N . GLY A 1 82 ? 2.768 -20.588 0.095 1.00 83.75 82 GLY A N 1
ATOM 633 C CA . GLY A 1 82 ? 2.340 -20.991 1.427 1.00 83.75 82 GLY A CA 1
ATOM 634 C C . GLY A 1 82 ? 0.922 -20.524 1.768 1.00 83.75 82 GLY A C 1
ATOM 635 O O . GLY A 1 82 ? 0.086 -21.350 2.132 1.00 83.75 82 GLY A O 1
ATOM 636 N N . TYR A 1 83 ? 0.618 -19.236 1.565 1.00 87.88 83 TYR A N 1
ATOM 637 C CA . TYR A 1 83 ? -0.728 -18.685 1.782 1.00 87.88 83 TYR A CA 1
ATOM 638 C C . TYR A 1 83 ? -1.800 -19.374 0.928 1.00 87.88 83 TYR A C 1
ATOM 640 O O . TYR A 1 83 ? -2.855 -19.763 1.425 1.00 87.88 83 TYR A O 1
ATOM 648 N N . LEU A 1 84 ? -1.558 -19.541 -0.374 1.00 90.06 84 LEU A N 1
ATOM 649 C CA . LEU A 1 84 ? -2.545 -20.146 -1.272 1.00 90.06 84 LEU A CA 1
ATOM 650 C C . LEU A 1 84 ? -2.702 -21.651 -1.041 1.00 90.06 84 LEU A C 1
ATOM 652 O O . LEU A 1 84 ? -3.780 -22.194 -1.292 1.00 90.06 84 LEU A O 1
ATOM 656 N N . THR A 1 85 ? -1.654 -22.322 -0.563 1.00 88.56 85 THR A N 1
ATOM 657 C CA . THR A 1 85 ? -1.702 -23.734 -0.172 1.00 88.56 85 THR A CA 1
ATOM 658 C C . THR A 1 85 ? -2.515 -23.915 1.105 1.00 88.56 85 THR A C 1
ATOM 660 O O . THR A 1 85 ? -3.407 -24.759 1.119 1.00 88.56 85 THR A O 1
ATOM 663 N N . SER A 1 86 ? -2.292 -23.094 2.141 1.00 86.12 86 SER A N 1
ATOM 664 C CA . SER A 1 86 ? -3.062 -23.180 3.394 1.00 86.12 86 SER A CA 1
ATOM 665 C C . SER A 1 86 ? -4.554 -22.904 3.186 1.00 86.12 86 SER A C 1
ATOM 667 O O . SER A 1 86 ? -5.395 -23.480 3.868 1.00 86.12 86 SER A O 1
ATOM 669 N N . LEU A 1 87 ? -4.889 -22.074 2.195 1.00 88.56 87 LEU A N 1
ATOM 670 C CA . LEU A 1 87 ? -6.264 -21.769 1.797 1.00 88.56 87 LEU A CA 1
ATOM 671 C C . LEU A 1 87 ? -6.882 -22.804 0.838 1.00 88.56 87 LEU A C 1
ATOM 673 O O . LEU A 1 87 ? -8.035 -22.637 0.441 1.00 88.56 87 LEU A O 1
ATOM 677 N N . ASP A 1 88 ? -6.161 -23.866 0.456 1.00 91.56 88 ASP A N 1
ATOM 678 C CA . ASP A 1 88 ? -6.563 -24.843 -0.574 1.00 91.56 88 ASP A CA 1
ATOM 679 C C . ASP A 1 88 ? -6.919 -24.223 -1.939 1.00 91.56 88 ASP A C 1
ATOM 681 O O . ASP A 1 88 ? -7.687 -24.793 -2.723 1.00 91.56 88 ASP A O 1
ATOM 685 N N . ILE A 1 89 ? -6.360 -23.052 -2.239 1.00 94.81 89 ILE A N 1
ATOM 686 C CA . ILE A 1 89 ? -6.598 -22.333 -3.491 1.00 94.81 89 ILE A CA 1
ATOM 687 C C . ILE A 1 89 ? -5.615 -22.768 -4.564 1.00 94.81 89 ILE A C 1
ATOM 689 O O . ILE A 1 89 ? -6.024 -22.957 -5.707 1.00 94.81 89 ILE A O 1
ATOM 693 N N . LEU A 1 90 ? -4.344 -22.984 -4.216 1.00 91.62 90 LEU A N 1
ATOM 694 C CA . LEU A 1 90 ? -3.309 -23.269 -5.211 1.00 91.62 90 LEU A CA 1
ATOM 695 C C . LEU A 1 90 ? -3.629 -24.516 -6.054 1.00 91.62 90 LEU A C 1
ATOM 697 O O . LEU A 1 90 ? -3.479 -24.488 -7.270 1.00 91.62 90 LEU A O 1
ATOM 701 N N . LYS A 1 91 ? -4.183 -25.568 -5.434 1.00 92.06 91 LYS A N 1
ATOM 702 C CA . LYS A 1 91 ? -4.599 -26.809 -6.120 1.00 92.06 91 LYS A CA 1
ATOM 703 C C . LYS A 1 91 ? -5.751 -26.632 -7.121 1.00 92.06 91 LYS A C 1
ATOM 705 O O . LYS A 1 91 ? -6.036 -27.546 -7.887 1.00 92.06 91 LYS A O 1
ATOM 710 N N . ARG A 1 92 ? -6.439 -25.484 -7.093 1.00 93.38 92 ARG A N 1
ATOM 711 C CA . ARG A 1 92 ? -7.525 -25.120 -8.022 1.00 93.38 92 ARG A CA 1
ATOM 712 C C . ARG A 1 92 ? -7.024 -24.309 -9.218 1.00 93.38 92 ARG A C 1
ATOM 714 O O . ARG A 1 92 ? -7.816 -23.959 -10.089 1.00 93.38 92 ARG A O 1
ATOM 721 N N . LEU A 1 93 ? -5.738 -23.969 -9.245 1.00 90.56 93 LEU A N 1
ATOM 722 C CA . LEU A 1 93 ? -5.135 -23.113 -10.256 1.00 90.56 93 LEU A CA 1
ATOM 723 C C . LEU A 1 93 ? -4.180 -23.914 -11.134 1.00 90.56 93 LEU A C 1
ATOM 725 O O . LEU A 1 93 ? -3.542 -24.867 -10.696 1.00 90.56 93 LEU A O 1
ATOM 729 N N . VAL A 1 94 ? -4.056 -23.476 -12.383 1.00 88.31 94 VAL A N 1
ATOM 730 C CA . VAL A 1 94 ? -2.986 -23.923 -13.273 1.00 88.31 94 VAL A CA 1
ATOM 731 C C . VAL A 1 94 ? -1.977 -22.789 -13.354 1.00 88.31 94 VAL A C 1
ATOM 733 O O . VAL A 1 94 ? -2.261 -21.736 -13.928 1.00 88.31 94 VAL A O 1
ATOM 736 N N . CYS A 1 95 ? -0.817 -23.002 -12.745 1.00 86.94 95 CYS A N 1
ATOM 737 C CA . CYS A 1 95 ? 0.263 -22.028 -12.667 1.00 86.94 95 CYS A CA 1
ATOM 738 C C . CYS A 1 95 ? 1.412 -22.477 -13.568 1.00 86.94 95 CYS A C 1
ATOM 740 O O . CYS A 1 95 ? 1.807 -23.641 -13.552 1.00 86.94 95 CYS A O 1
ATOM 742 N N . VAL A 1 96 ? 1.932 -21.554 -14.369 1.00 85.25 96 VAL A N 1
ATOM 743 C CA . VAL A 1 96 ? 2.974 -21.815 -15.363 1.00 85.25 96 VAL A CA 1
ATOM 744 C C . VAL A 1 96 ? 4.128 -20.856 -15.094 1.00 85.25 96 VAL A C 1
ATOM 746 O O . VAL A 1 96 ? 3.878 -19.652 -15.016 1.00 85.25 96 VAL A O 1
ATOM 749 N N . PRO A 1 97 ? 5.368 -21.340 -14.928 1.00 83.75 97 PRO A N 1
ATOM 750 C CA . PRO A 1 97 ? 6.500 -20.458 -14.694 1.00 83.75 97 PRO A CA 1
ATOM 751 C C . PRO A 1 97 ? 6.779 -19.631 -15.951 1.00 83.75 97 PRO A C 1
ATOM 753 O O . PRO A 1 97 ? 6.739 -20.133 -17.079 1.00 83.75 97 PRO A O 1
ATOM 756 N N . ASN A 1 98 ? 7.067 -18.349 -15.761 1.00 82.69 98 ASN A N 1
ATOM 757 C CA . ASN A 1 98 ? 7.532 -17.486 -16.834 1.00 82.69 98 ASN A CA 1
ATOM 758 C C . ASN A 1 98 ? 8.985 -17.841 -17.151 1.00 82.69 98 ASN A C 1
ATOM 760 O O . ASN A 1 98 ? 9.770 -18.126 -16.259 1.00 82.69 98 ASN A O 1
ATOM 764 N N . ARG A 1 99 ? 9.376 -17.775 -18.425 1.00 83.81 99 ARG A N 1
ATOM 765 C CA . ARG A 1 99 ? 10.788 -17.950 -18.819 1.00 83.81 99 ARG A CA 1
ATOM 766 C C . ARG A 1 99 ? 11.618 -16.687 -18.592 1.00 83.81 99 ARG A C 1
ATOM 768 O O . ARG A 1 99 ? 12.814 -16.748 -18.333 1.00 83.81 99 ARG A O 1
ATOM 775 N N . ASN A 1 100 ? 10.971 -15.535 -18.725 1.00 87.12 100 ASN A N 1
ATOM 776 C CA . ASN A 1 100 ? 11.579 -14.212 -18.702 1.00 87.12 100 ASN A CA 1
ATOM 777 C C . ASN A 1 100 ? 10.913 -13.384 -17.597 1.00 87.12 100 ASN A C 1
ATOM 779 O O . ASN A 1 100 ? 9.683 -13.290 -17.579 1.00 87.12 100 ASN A O 1
ATOM 783 N N . LEU A 1 101 ? 11.707 -12.781 -16.706 1.00 88.94 101 LEU A N 1
ATOM 784 C CA . LEU A 1 101 ? 11.208 -11.846 -15.697 1.00 88.94 101 LEU A CA 1
ATOM 785 C C . LEU A 1 101 ? 10.829 -10.531 -16.380 1.00 88.94 101 LEU A C 1
ATOM 787 O O . LEU A 1 101 ? 9.659 -10.144 -16.389 1.00 88.94 101 LEU A O 1
ATOM 791 N N . PHE A 1 102 ? 11.820 -9.886 -16.999 1.00 92.31 102 PHE A N 1
ATOM 792 C CA . PHE A 1 102 ? 11.641 -8.749 -17.893 1.00 92.31 102 PHE A CA 1
ATOM 793 C C . PHE A 1 102 ? 12.862 -8.543 -18.797 1.00 92.31 102 PHE A C 1
ATOM 795 O O . PHE A 1 102 ? 13.975 -8.982 -18.518 1.00 92.31 102 PHE A O 1
ATOM 802 N N . THR A 1 103 ? 12.663 -7.808 -19.886 1.00 93.81 103 THR A N 1
ATOM 803 C CA . THR A 1 103 ? 13.737 -7.150 -20.639 1.00 93.81 103 THR A CA 1
ATOM 804 C C . THR A 1 103 ? 13.702 -5.656 -20.347 1.00 93.81 103 THR A C 1
ATOM 806 O O . THR A 1 103 ? 12.668 -5.032 -20.569 1.00 93.81 103 THR A O 1
ATOM 809 N N . ALA A 1 104 ? 14.802 -5.101 -19.843 1.00 94.75 104 ALA A N 1
ATOM 810 C CA . ALA A 1 104 ? 14.963 -3.671 -19.623 1.00 94.75 104 ALA A CA 1
ATOM 811 C C . ALA A 1 104 ? 15.763 -3.063 -20.773 1.00 94.75 104 ALA A C 1
ATOM 813 O O . ALA A 1 104 ? 16.864 -3.514 -21.088 1.00 94.75 104 ALA A O 1
ATOM 814 N N . ASP A 1 105 ? 15.172 -2.067 -21.415 1.00 95.25 105 ASP A N 1
ATOM 815 C CA . ASP A 1 105 ? 15.712 -1.375 -22.573 1.00 95.25 105 ASP A CA 1
ATOM 816 C C . ASP A 1 105 ? 15.976 0.080 -22.192 1.00 95.25 105 ASP A C 1
ATOM 818 O O . ASP A 1 105 ? 15.065 0.802 -21.786 1.00 95.25 105 ASP A O 1
ATOM 822 N N . TYR A 1 106 ? 17.237 0.474 -22.286 1.00 95.38 106 TYR A N 1
ATOM 823 C CA . TYR A 1 106 ? 17.761 1.804 -22.012 1.00 95.38 106 TYR A CA 1
ATOM 824 C C . TYR A 1 106 ? 18.505 2.311 -23.257 1.00 95.38 106 TYR A C 1
ATOM 826 O O . TYR A 1 106 ? 18.859 1.520 -24.141 1.00 95.38 106 TYR A O 1
ATOM 834 N N . PRO A 1 107 ? 18.814 3.617 -23.352 1.00 93.81 107 PRO A N 1
ATOM 835 C CA . PRO A 1 107 ? 19.594 4.140 -24.468 1.00 93.81 107 PRO A CA 1
ATOM 836 C C . PRO A 1 107 ? 20.953 3.435 -24.603 1.00 93.81 107 PRO A C 1
ATOM 838 O O . PRO A 1 107 ? 21.828 3.573 -23.752 1.00 93.81 107 PRO A O 1
ATOM 841 N N . GLY A 1 108 ? 21.123 2.672 -25.687 1.00 94.69 108 GLY A N 1
ATOM 842 C CA . GLY A 1 108 ? 22.360 1.940 -25.980 1.00 94.69 108 GLY A CA 1
ATOM 843 C C . GLY A 1 108 ? 22.629 0.719 -25.091 1.00 94.69 108 GLY A C 1
ATOM 844 O O . GLY A 1 108 ? 23.723 0.166 -25.166 1.00 94.69 108 GLY A O 1
ATOM 845 N N . PHE A 1 109 ? 21.668 0.288 -24.268 1.00 96.00 109 PHE A N 1
ATOM 846 C CA . PHE A 1 109 ? 21.835 -0.835 -23.346 1.00 96.00 109 PHE A CA 1
ATOM 847 C C . PHE A 1 109 ? 20.526 -1.606 -23.176 1.00 96.00 109 PHE A C 1
ATOM 849 O O . PHE A 1 109 ? 19.527 -1.058 -22.719 1.00 96.00 109 PHE A O 1
ATOM 856 N N . THR A 1 110 ? 20.543 -2.897 -23.493 1.00 95.50 110 THR A N 1
ATOM 857 C CA . THR A 1 110 ? 19.387 -3.777 -23.314 1.00 95.50 110 THR A CA 1
ATOM 858 C C . THR A 1 110 ? 19.823 -4.996 -22.519 1.00 95.50 110 THR A C 1
ATOM 860 O O . THR A 1 110 ? 20.738 -5.705 -22.931 1.00 95.50 110 THR A O 1
ATOM 863 N N . LEU A 1 111 ? 19.136 -5.274 -21.414 1.00 95.75 111 LEU A N 1
ATOM 864 C CA . LEU A 1 111 ? 19.397 -6.436 -20.573 1.00 95.75 111 LEU A CA 1
ATOM 865 C C . LEU A 1 111 ? 18.130 -7.274 -20.424 1.00 95.75 111 LEU A C 1
ATOM 867 O O . LEU A 1 111 ? 17.071 -6.780 -20.034 1.00 95.75 111 LEU A O 1
ATOM 871 N N . ARG A 1 112 ? 18.240 -8.566 -20.726 1.00 94.88 112 ARG A N 1
ATOM 872 C CA . ARG A 1 112 ? 17.175 -9.542 -20.497 1.00 94.88 112 ARG A CA 1
ATOM 873 C C . ARG A 1 112 ? 17.473 -10.319 -19.223 1.00 94.88 112 ARG A C 1
ATOM 875 O O . ARG A 1 112 ? 18.520 -10.950 -19.141 1.00 94.88 112 ARG A O 1
ATOM 882 N N . LEU A 1 113 ? 16.533 -10.313 -18.282 1.00 93.94 113 LEU A N 1
ATOM 883 C CA . LEU A 1 113 ? 16.623 -11.095 -17.056 1.00 93.94 113 LEU A CA 1
ATOM 884 C C . LEU A 1 113 ? 15.685 -12.308 -17.127 1.00 93.94 113 LEU A C 1
ATOM 886 O O . LEU A 1 113 ? 14.474 -12.129 -17.297 1.00 93.94 113 LEU A O 1
ATOM 890 N N . PRO A 1 114 ? 16.204 -13.542 -16.988 1.00 92.50 114 PRO A N 1
ATOM 891 C CA . PRO A 1 114 ? 15.360 -14.727 -16.864 1.00 92.50 114 PRO A CA 1
ATOM 892 C C . PRO A 1 114 ? 14.532 -14.667 -15.571 1.00 92.50 114 PRO A C 1
ATOM 894 O O . PRO A 1 114 ? 14.737 -13.798 -14.730 1.00 92.50 114 PRO A O 1
ATOM 897 N N . ALA A 1 115 ? 13.559 -15.564 -15.424 1.00 87.38 115 ALA A N 1
ATOM 898 C CA . ALA A 1 115 ? 12.700 -15.597 -14.236 1.00 87.38 115 ALA A CA 1
ATOM 899 C C . ALA A 1 115 ? 13.330 -16.274 -13.009 1.00 87.38 115 ALA A C 1
ATOM 901 O O . ALA A 1 115 ? 12.887 -16.027 -11.893 1.00 87.38 115 ALA A O 1
ATOM 902 N N . GLU A 1 116 ? 14.318 -17.143 -13.215 1.00 89.25 116 GLU A N 1
ATOM 903 C CA . GLU A 1 116 ? 14.945 -17.942 -12.157 1.00 89.25 116 GLU A CA 1
ATOM 904 C C . GLU A 1 116 ? 16.067 -17.155 -11.464 1.00 89.25 116 GLU A C 1
ATOM 906 O O . GLU A 1 116 ? 16.878 -16.518 -12.148 1.00 89.25 116 GLU A O 1
ATOM 911 N N . LYS A 1 117 ? 16.148 -17.228 -10.124 1.00 90.94 117 LYS A N 1
ATOM 912 C CA . LYS A 1 117 ? 17.135 -16.499 -9.299 1.00 90.94 117 LYS A CA 1
ATOM 913 C C . LYS A 1 117 ? 18.558 -16.715 -9.812 1.00 90.94 117 LYS A C 1
ATOM 915 O O . LYS A 1 117 ? 19.296 -15.753 -10.018 1.00 90.94 117 LYS A O 1
ATOM 920 N N . GLU A 1 118 ? 18.938 -17.963 -10.059 1.00 93.00 118 GLU A N 1
ATOM 921 C CA . GLU A 1 118 ? 20.275 -18.350 -10.514 1.00 93.00 118 GLU A CA 1
ATOM 922 C C . GLU A 1 118 ? 20.590 -17.731 -11.879 1.00 93.00 118 GLU A C 1
ATOM 924 O O . GLU A 1 118 ? 21.686 -17.214 -12.099 1.00 93.00 118 GLU A O 1
ATOM 929 N N . GLY A 1 119 ? 19.607 -17.720 -12.782 1.00 94.31 119 GLY A N 1
ATOM 930 C CA . GLY A 1 119 ? 19.734 -17.096 -14.093 1.00 94.31 119 GLY A CA 1
ATOM 931 C C . GLY A 1 119 ? 19.861 -15.573 -14.010 1.00 94.31 119 GLY A C 1
ATOM 932 O O . GLY A 1 119 ? 20.613 -14.977 -14.785 1.00 94.31 119 GLY A O 1
ATOM 933 N N . ILE A 1 120 ? 19.158 -14.931 -13.073 1.00 95.62 120 ILE A N 1
ATOM 934 C CA . ILE A 1 120 ? 19.257 -13.486 -12.831 1.00 95.62 120 ILE A CA 1
ATOM 935 C C . ILE A 1 120 ? 20.647 -13.152 -12.297 1.00 95.62 120 ILE A C 1
ATOM 937 O O . ILE A 1 120 ? 21.318 -12.294 -12.867 1.00 95.62 120 ILE A O 1
ATOM 941 N N . LEU A 1 121 ? 21.108 -13.861 -11.263 1.00 96.62 121 LEU A N 1
ATOM 942 C CA . LEU A 1 121 ? 22.444 -13.683 -10.692 1.00 96.62 121 LEU A CA 1
ATOM 943 C C . LEU A 1 121 ? 23.535 -13.877 -11.748 1.00 96.62 121 LEU A C 1
ATOM 945 O O . LEU A 1 121 ? 24.438 -13.050 -11.844 1.00 96.62 121 LEU A O 1
ATOM 949 N N . ALA A 1 122 ? 23.436 -14.918 -12.580 1.00 96.94 122 ALA A N 1
ATOM 950 C CA . ALA A 1 122 ? 24.387 -15.156 -13.663 1.00 96.94 122 ALA A CA 1
ATOM 951 C C . ALA A 1 122 ? 24.393 -14.009 -14.687 1.00 96.94 122 ALA A C 1
ATOM 953 O O . ALA A 1 122 ? 25.461 -13.556 -15.096 1.00 96.94 122 ALA A O 1
ATOM 954 N N . SER A 1 123 ? 23.211 -13.512 -15.065 1.00 97.31 123 SER A N 1
ATOM 955 C CA . SER A 1 123 ? 23.063 -12.431 -16.049 1.00 97.31 123 SER A CA 1
ATOM 956 C C . SER A 1 123 ? 23.605 -11.100 -15.519 1.00 97.31 123 SER A C 1
ATOM 958 O O . SER A 1 123 ? 24.341 -10.411 -16.222 1.00 97.31 123 SER A O 1
ATOM 960 N N . LEU A 1 124 ? 23.289 -10.755 -14.265 1.00 97.81 124 LEU A N 1
ATOM 961 C CA . LEU A 1 124 ? 23.771 -9.534 -13.617 1.00 97.81 124 LEU A CA 1
ATOM 962 C C . LEU A 1 124 ? 25.281 -9.587 -13.366 1.00 97.81 124 LEU A C 1
ATOM 964 O O . LEU A 1 124 ? 25.974 -8.629 -13.681 1.00 97.81 124 LEU A O 1
ATOM 968 N N . THR A 1 125 ? 25.812 -10.700 -12.861 1.00 97.31 125 THR A N 1
ATOM 969 C CA . THR A 1 125 ? 27.254 -10.849 -12.609 1.00 97.31 125 THR A CA 1
ATOM 970 C C . THR A 1 125 ? 28.070 -10.844 -13.901 1.00 97.31 125 THR A C 1
ATOM 972 O O . THR A 1 125 ? 29.175 -10.305 -13.924 1.00 97.31 125 THR A O 1
ATOM 975 N N . HIS A 1 126 ? 27.538 -11.414 -14.986 1.00 97.50 126 HIS A N 1
ATOM 976 C CA . HIS A 1 126 ? 28.193 -11.370 -16.292 1.00 97.50 126 HIS A CA 1
ATOM 977 C C . HIS A 1 126 ? 28.274 -9.943 -16.851 1.00 97.50 126 HIS A C 1
ATOM 979 O O . HIS A 1 126 ? 29.331 -9.541 -17.331 1.00 97.50 126 HIS A O 1
ATOM 985 N N . GLU A 1 127 ? 27.182 -9.179 -16.768 1.00 98.06 127 GLU A N 1
ATOM 986 C CA . GLU A 1 127 ? 27.125 -7.798 -17.268 1.00 98.06 127 GLU A CA 1
ATOM 987 C C . GLU A 1 127 ? 27.870 -6.804 -16.357 1.00 98.06 127 GLU A C 1
ATOM 989 O O . GLU A 1 127 ? 28.449 -5.825 -16.830 1.00 98.06 127 GLU A O 1
ATOM 994 N N . PHE A 1 128 ? 27.897 -7.068 -15.047 1.00 97.75 128 PHE A N 1
ATOM 995 C CA . PHE A 1 128 ? 28.492 -6.206 -14.024 1.00 97.75 128 PHE A CA 1
ATOM 996 C C . PHE A 1 128 ? 29.553 -6.954 -13.200 1.00 97.75 128 PHE A C 1
ATOM 998 O O . PHE A 1 128 ? 29.390 -7.138 -11.991 1.00 97.75 128 PHE A O 1
ATOM 1005 N N . PRO A 1 129 ? 30.684 -7.357 -13.810 1.00 97.50 129 PRO A N 1
ATOM 1006 C CA . PRO A 1 129 ? 31.695 -8.172 -13.134 1.00 97.50 129 PRO A CA 1
ATOM 1007 C C . PRO A 1 129 ? 32.348 -7.465 -11.936 1.00 97.50 129 PRO A C 1
ATOM 1009 O O . PRO A 1 129 ? 32.797 -8.128 -11.007 1.00 97.50 129 PRO A O 1
ATOM 1012 N N . ALA A 1 130 ? 32.370 -6.127 -11.918 1.00 97.44 130 ALA A N 1
ATOM 1013 C CA . ALA A 1 130 ? 32.871 -5.347 -10.784 1.00 97.44 130 ALA A CA 1
ATOM 1014 C C . ALA A 1 130 ? 31.967 -5.427 -9.536 1.00 97.44 130 ALA A C 1
ATOM 1016 O O . ALA A 1 130 ? 32.424 -5.139 -8.435 1.00 97.44 130 ALA A O 1
ATOM 1017 N N . GLU A 1 131 ? 30.703 -5.830 -9.702 1.00 97.12 131 GLU A N 1
ATOM 1018 C CA . GLU A 1 131 ? 29.695 -5.933 -8.638 1.00 97.12 131 GLU A CA 1
ATOM 1019 C C . GLU A 1 131 ? 29.392 -7.398 -8.269 1.00 97.12 131 GLU A C 1
ATOM 1021 O O . GLU A 1 131 ? 28.496 -7.668 -7.468 1.00 97.12 131 GLU A O 1
ATOM 1026 N N . ALA A 1 132 ? 30.144 -8.352 -8.834 1.00 95.25 132 ALA A N 1
ATOM 1027 C CA . ALA A 1 132 ? 29.910 -9.795 -8.729 1.00 95.25 132 ALA A CA 1
ATOM 1028 C C . ALA A 1 132 ? 29.784 -10.305 -7.283 1.00 95.25 132 ALA A C 1
ATOM 1030 O O . ALA A 1 132 ? 28.985 -11.197 -7.010 1.00 95.25 132 ALA A O 1
ATOM 1031 N N . GLU A 1 133 ? 30.549 -9.730 -6.351 1.00 95.06 133 GLU A N 1
ATOM 1032 C CA . GLU A 1 133 ? 30.489 -10.091 -4.928 1.00 95.06 133 GLU A CA 1
ATOM 1033 C C . GLU A 1 133 ? 29.286 -9.466 -4.204 1.00 95.06 133 GLU A C 1
ATOM 1035 O O . GLU A 1 133 ? 28.757 -10.042 -3.251 1.00 95.06 133 GLU A O 1
ATOM 1040 N N . ASN A 1 134 ? 28.833 -8.288 -4.640 1.00 96.44 134 ASN A N 1
ATOM 1041 C CA . ASN A 1 134 ? 27.781 -7.527 -3.965 1.00 96.44 134 ASN A CA 1
ATOM 1042 C C . ASN A 1 134 ? 26.375 -7.928 -4.421 1.00 96.44 134 ASN A C 1
ATOM 1044 O O . ASN A 1 134 ? 25.439 -7.856 -3.624 1.00 96.44 134 ASN A O 1
ATOM 1048 N N . ILE A 1 135 ? 26.214 -8.369 -5.673 1.00 97.31 135 ILE A N 1
ATOM 1049 C CA . ILE A 1 135 ? 24.916 -8.765 -6.238 1.00 97.31 135 ILE A CA 1
ATOM 1050 C C . ILE A 1 135 ? 24.253 -9.897 -5.422 1.00 97.31 135 ILE A C 1
ATOM 1052 O O . ILE A 1 135 ? 23.109 -9.708 -5.001 1.00 97.31 135 ILE A O 1
ATOM 1056 N N . PRO A 1 136 ? 24.921 -11.033 -5.120 1.00 96.19 136 PRO A N 1
ATOM 1057 C CA . PRO A 1 136 ? 24.316 -12.085 -4.300 1.00 96.19 136 PRO A CA 1
ATOM 1058 C C . PRO A 1 136 ? 23.954 -11.596 -2.894 1.00 96.19 136 PRO A C 1
ATOM 1060 O O . PRO A 1 136 ? 22.844 -11.828 -2.426 1.00 96.19 136 PRO A O 1
ATOM 1063 N N . ARG A 1 137 ? 24.840 -10.813 -2.263 1.00 95.69 137 ARG A N 1
ATOM 1064 C CA . ARG A 1 137 ? 24.625 -10.258 -0.915 1.00 95.69 137 ARG A CA 1
ATOM 1065 C C . ARG A 1 137 ? 23.407 -9.340 -0.845 1.00 95.69 137 ARG A C 1
ATOM 1067 O O . ARG A 1 137 ? 22.675 -9.358 0.147 1.00 95.69 137 ARG A O 1
ATOM 1074 N N . LEU A 1 138 ? 23.175 -8.550 -1.894 1.00 96.38 138 LEU A N 1
ATOM 1075 C CA . LEU A 1 138 ? 21.955 -7.765 -2.027 1.00 96.38 138 LEU A CA 1
ATOM 1076 C C . LEU A 1 138 ? 20.733 -8.688 -2.079 1.00 96.38 138 LEU A C 1
ATOM 1078 O O . LEU A 1 138 ? 19.798 -8.479 -1.316 1.00 96.38 138 LEU A O 1
ATOM 1082 N N . PHE A 1 139 ? 20.737 -9.715 -2.932 1.00 95.75 139 PHE A N 1
ATOM 1083 C CA . PHE A 1 139 ? 19.598 -10.629 -3.092 1.00 95.75 139 PHE A CA 1
ATOM 1084 C C . PHE A 1 139 ? 19.262 -11.365 -1.793 1.00 95.75 139 PHE A C 1
ATOM 1086 O O . PHE A 1 139 ? 18.086 -11.474 -1.440 1.00 95.75 139 PHE A O 1
ATOM 1093 N N . ASP A 1 140 ? 20.276 -11.801 -1.050 1.00 92.88 140 ASP A N 1
ATOM 1094 C CA . ASP A 1 140 ? 20.091 -12.439 0.254 1.00 92.88 140 ASP A CA 1
ATOM 1095 C C . ASP A 1 140 ? 19.536 -11.441 1.283 1.00 92.88 140 ASP A C 1
ATOM 1097 O O . ASP A 1 140 ? 18.632 -11.773 2.049 1.00 92.88 140 ASP A O 1
ATOM 1101 N N . THR A 1 141 ? 19.966 -10.174 1.232 1.00 92.81 141 THR A N 1
ATOM 1102 C CA . THR A 1 141 ? 19.387 -9.096 2.055 1.00 92.81 141 THR A CA 1
ATOM 1103 C C . THR A 1 141 ? 17.916 -8.842 1.712 1.00 92.81 141 THR A C 1
ATOM 1105 O O . THR A 1 141 ? 17.098 -8.687 2.619 1.00 92.81 141 THR A O 1
ATOM 1108 N N . LEU A 1 142 ? 17.543 -8.827 0.425 1.00 92.94 142 LEU A N 1
ATOM 1109 C CA . LEU A 1 142 ? 16.145 -8.677 -0.002 1.00 92.94 142 LEU A CA 1
ATOM 1110 C C . LEU A 1 142 ? 15.282 -9.836 0.522 1.00 92.94 142 LEU A C 1
ATOM 1112 O O . LEU A 1 142 ? 14.204 -9.600 1.072 1.00 92.94 142 LEU A O 1
ATOM 1116 N N . ALA A 1 143 ? 15.770 -11.074 0.395 1.00 89.50 143 ALA A N 1
ATOM 1117 C CA . ALA A 1 143 ? 15.093 -12.268 0.896 1.00 89.50 143 ALA A CA 1
ATOM 1118 C C . ALA A 1 143 ? 14.934 -12.242 2.425 1.00 89.50 143 ALA A C 1
ATOM 1120 O O . ALA A 1 143 ? 13.852 -12.534 2.942 1.00 89.50 143 ALA A O 1
ATOM 1121 N N . GLN A 1 144 ? 15.978 -11.827 3.148 1.00 85.75 144 GLN A N 1
ATOM 1122 C CA . GLN A 1 144 ? 15.958 -11.722 4.604 1.00 85.75 144 GLN A CA 1
ATOM 1123 C C . GLN A 1 144 ? 14.942 -10.682 5.086 1.00 85.75 144 GLN A C 1
ATOM 1125 O O . GLN A 1 144 ? 14.125 -10.996 5.950 1.00 85.75 144 GLN A O 1
ATOM 1130 N N . ILE A 1 145 ? 14.928 -9.482 4.490 1.00 85.75 145 ILE A N 1
ATOM 1131 C CA . ILE A 1 145 ? 13.936 -8.443 4.817 1.00 85.75 145 ILE A CA 1
ATOM 1132 C C . ILE A 1 145 ? 12.520 -8.972 4.581 1.00 85.75 145 ILE A C 1
ATOM 1134 O O . ILE A 1 145 ? 11.644 -8.796 5.425 1.00 85.75 145 ILE A O 1
ATOM 1138 N N . LYS A 1 146 ? 12.273 -9.644 3.449 1.00 85.31 146 LYS A N 1
ATOM 1139 C CA . LYS A 1 146 ? 10.951 -10.214 3.163 1.00 85.31 146 LYS A CA 1
ATOM 1140 C C . LYS A 1 146 ? 10.535 -11.244 4.219 1.00 85.31 146 LYS A C 1
ATOM 1142 O O . LYS A 1 146 ? 9.402 -11.198 4.700 1.00 85.31 146 LYS A O 1
ATOM 1147 N N . SER A 1 147 ? 11.444 -12.142 4.596 1.00 79.75 147 SER A N 1
ATOM 1148 C CA . SER A 1 147 ? 11.214 -13.151 5.638 1.00 79.75 147 SER A CA 1
ATOM 1149 C C . SER A 1 147 ? 10.869 -12.510 6.987 1.00 79.75 147 SER A C 1
ATOM 1151 O O . SER A 1 147 ? 9.890 -12.892 7.634 1.00 79.75 147 SER A O 1
ATOM 1153 N N . ASP A 1 148 ? 11.613 -11.477 7.385 1.00 74.12 148 ASP A N 1
ATOM 1154 C CA . ASP A 1 148 ? 11.400 -10.777 8.652 1.00 74.12 148 ASP A CA 1
ATOM 1155 C C . ASP A 1 148 ? 10.091 -9.969 8.671 1.00 74.12 148 ASP A C 1
ATOM 1157 O O . ASP A 1 148 ? 9.358 -10.021 9.662 1.00 74.12 148 ASP A O 1
ATOM 1161 N N . VAL A 1 149 ? 9.719 -9.329 7.555 1.00 70.12 149 VAL A N 1
ATOM 1162 C CA . VAL A 1 149 ? 8.420 -8.648 7.399 1.00 70.12 149 VAL A CA 1
ATOM 1163 C C . VAL A 1 149 ? 7.247 -9.630 7.467 1.00 70.12 149 VAL A C 1
ATOM 1165 O O . VAL A 1 149 ? 6.184 -9.286 7.990 1.00 70.12 149 VAL A O 1
ATOM 1168 N N . ALA A 1 150 ? 7.417 -10.848 6.952 1.00 64.62 150 ALA A N 1
ATOM 1169 C CA . ALA A 1 150 ? 6.365 -11.858 6.917 1.00 64.62 150 ALA A CA 1
ATOM 1170 C C . ALA A 1 150 ? 6.204 -12.629 8.242 1.00 64.62 150 ALA A C 1
ATOM 1172 O O . ALA A 1 150 ? 5.098 -13.045 8.586 1.00 64.62 150 ALA A O 1
ATOM 1173 N N . ALA A 1 151 ? 7.279 -12.788 9.019 1.00 58.06 151 ALA A N 1
ATOM 1174 C CA . ALA A 1 151 ? 7.312 -13.566 10.262 1.00 58.06 151 ALA A CA 1
ATOM 1175 C C . ALA A 1 151 ? 6.190 -13.255 11.286 1.00 58.06 151 ALA A C 1
ATOM 1177 O O . ALA A 1 151 ? 5.624 -14.205 11.838 1.00 58.06 151 ALA A O 1
ATOM 1178 N N . PRO A 1 152 ? 5.815 -11.987 11.560 1.00 51.69 152 PRO A N 1
ATOM 1179 C CA . PRO A 1 152 ? 4.740 -11.669 12.503 1.00 51.69 152 PRO A CA 1
ATOM 1180 C C . PRO A 1 152 ? 3.375 -12.251 12.113 1.00 51.69 152 PRO A C 1
ATOM 1182 O O . PRO A 1 152 ? 2.615 -12.645 12.998 1.00 51.69 152 PRO A O 1
ATOM 1185 N N . ALA A 1 153 ? 3.086 -12.368 10.809 1.00 45.28 153 ALA A N 1
ATOM 1186 C CA . ALA A 1 153 ? 1.849 -12.973 10.313 1.00 45.28 153 ALA A CA 1
ATOM 1187 C C . ALA A 1 153 ? 1.760 -14.479 10.632 1.00 45.28 153 ALA A C 1
ATOM 1189 O O . ALA A 1 153 ? 0.661 -15.019 10.733 1.00 45.28 153 ALA A O 1
ATOM 1190 N N . PHE A 1 154 ? 2.899 -15.147 10.851 1.00 39.81 154 PHE A N 1
ATOM 1191 C CA . PHE A 1 154 ? 2.981 -16.585 11.136 1.00 39.81 154 PHE A CA 1
ATOM 1192 C C . PHE A 1 154 ? 3.049 -16.937 12.621 1.00 39.81 154 PHE A C 1
ATOM 1194 O O . PHE A 1 154 ? 2.675 -18.041 13.004 1.00 39.81 154 PHE A O 1
ATOM 1201 N N . ALA A 1 155 ? 3.494 -16.014 13.473 1.00 33.50 155 ALA A N 1
ATOM 1202 C CA . ALA A 1 155 ? 3.628 -16.249 14.912 1.00 33.50 155 ALA A CA 1
ATOM 1203 C C . ALA A 1 155 ? 2.320 -16.026 15.705 1.00 33.50 155 ALA A C 1
ATOM 1205 O O . ALA A 1 155 ? 2.358 -15.915 16.929 1.00 33.50 155 ALA A O 1
ATOM 1206 N N . GLY A 1 156 ? 1.171 -15.881 15.031 1.00 33.19 156 GLY A N 1
ATOM 1207 C CA . GLY A 1 156 ? -0.085 -15.456 15.668 1.00 33.19 156 GLY A CA 1
ATOM 1208 C C . GLY A 1 156 ? -0.049 -14.008 16.182 1.00 33.19 156 GLY A C 1
ATOM 1209 O O . GLY A 1 156 ? -0.906 -13.609 16.973 1.00 33.19 156 GLY A O 1
ATOM 1210 N N . GLY A 1 157 ? 0.949 -13.229 15.747 1.00 34.97 157 GLY A N 1
ATOM 1211 C CA . GLY A 1 157 ? 1.159 -11.841 16.129 1.00 34.97 157 GLY A CA 1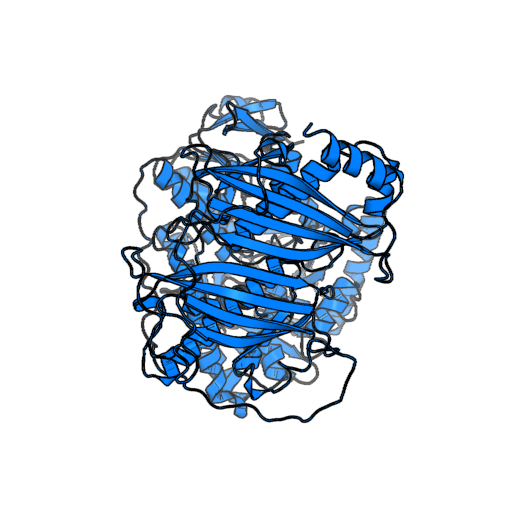
ATOM 1212 C C . GLY A 1 157 ? 0.126 -10.924 15.482 1.00 34.97 157 GLY A C 1
ATOM 1213 O O . GLY A 1 157 ? -0.035 -10.879 14.266 1.00 34.97 157 GLY A O 1
ATOM 1214 N N . LEU A 1 158 ? -0.575 -10.155 16.312 1.00 37.72 158 LEU A N 1
ATOM 1215 C CA . LEU A 1 158 ? -1.692 -9.306 15.896 1.00 37.72 158 LEU A CA 1
ATOM 1216 C C . LEU A 1 158 ? -1.288 -8.052 15.098 1.00 37.72 158 LEU A C 1
ATOM 1218 O O . LEU A 1 158 ? -2.175 -7.331 14.661 1.00 37.72 158 LEU A O 1
ATOM 1222 N N . GLN A 1 159 ? -0.004 -7.760 14.868 1.00 41.91 159 GLN A N 1
ATOM 1223 C CA . GLN A 1 159 ? 0.446 -6.644 14.020 1.00 41.91 159 GLN A CA 1
ATOM 1224 C C . GLN A 1 159 ? 1.803 -6.945 13.373 1.00 41.91 159 GLN A C 1
ATOM 1226 O O . GLN A 1 159 ? 2.587 -7.724 13.906 1.00 41.91 159 GLN A O 1
ATOM 1231 N N . THR A 1 160 ? 2.087 -6.305 12.234 1.00 40.41 160 THR A N 1
ATOM 1232 C CA . THR A 1 160 ? 3.403 -6.312 11.583 1.00 40.41 160 THR A CA 1
ATOM 1233 C C . THR A 1 160 ? 4.414 -5.623 12.508 1.00 40.41 160 THR A C 1
ATOM 1235 O O . THR A 1 160 ? 4.527 -4.398 12.524 1.00 40.41 160 THR A O 1
ATOM 1238 N N . SER A 1 161 ? 5.107 -6.397 13.341 1.00 37.84 161 SER A N 1
ATOM 1239 C CA . SER A 1 161 ? 6.228 -5.939 14.157 1.00 37.84 161 SER A CA 1
ATOM 1240 C C . SER A 1 161 ? 7.529 -6.172 13.392 1.00 37.84 161 SER A C 1
ATOM 1242 O O . SER A 1 161 ? 7.929 -7.309 13.167 1.00 37.84 161 SER A O 1
ATOM 1244 N N . TYR A 1 162 ? 8.195 -5.090 12.986 1.00 41.69 162 TYR A N 1
ATOM 1245 C CA . TYR A 1 162 ? 9.552 -5.169 12.442 1.00 41.69 162 TYR A CA 1
ATOM 1246 C C . TYR A 1 162 ? 10.485 -5.788 13.495 1.00 41.69 162 TYR A C 1
ATOM 1248 O O . TYR A 1 162 ? 10.518 -5.322 14.642 1.00 41.69 162 TYR A O 1
ATOM 1256 N N . ARG A 1 163 ? 11.223 -6.844 13.135 1.00 40.69 163 ARG A N 1
ATOM 1257 C CA . ARG A 1 163 ? 12.211 -7.477 14.024 1.00 40.69 163 ARG A CA 1
ATOM 1258 C C . ARG A 1 163 ? 13.413 -6.553 14.247 1.00 40.69 163 ARG A C 1
ATOM 1260 O O . ARG A 1 163 ? 13.589 -5.544 13.570 1.00 40.69 163 ARG A O 1
ATOM 1267 N N . ALA A 1 164 ? 14.267 -6.889 15.215 1.00 35.88 164 ALA A N 1
ATOM 1268 C CA . ALA A 1 164 ? 15.487 -6.124 15.499 1.00 35.88 164 ALA A CA 1
ATOM 1269 C C . ALA A 1 164 ? 16.423 -5.996 14.272 1.00 35.88 164 ALA A C 1
ATOM 1271 O O . ALA A 1 164 ? 17.058 -4.956 14.114 1.00 35.88 164 ALA A O 1
ATOM 1272 N N . SER A 1 165 ? 16.445 -6.999 13.382 1.00 40.75 165 SER A N 1
ATOM 1273 C CA . SER A 1 165 ? 17.160 -6.996 12.093 1.00 40.75 165 SER A CA 1
ATOM 1274 C C . SER A 1 165 ? 16.589 -6.000 11.072 1.00 40.75 165 SER A C 1
ATOM 1276 O O . SER A 1 165 ? 17.348 -5.395 10.317 1.00 40.75 165 SER A O 1
ATOM 1278 N N . ASP A 1 166 ? 15.277 -5.749 11.096 1.00 49.34 166 ASP A N 1
ATOM 1279 C CA . ASP A 1 166 ? 14.588 -4.853 10.155 1.00 49.34 166 ASP A CA 1
ATOM 1280 C C . ASP A 1 166 ? 14.814 -3.368 10.443 1.00 49.34 166 ASP A C 1
ATOM 1282 O O . ASP A 1 166 ? 14.642 -2.522 9.559 1.00 49.34 166 ASP A O 1
ATOM 1286 N N . ARG A 1 167 ? 15.181 -3.013 11.684 1.00 61.09 167 ARG A N 1
ATOM 1287 C CA . ARG A 1 167 ? 15.291 -1.608 12.114 1.00 61.09 167 ARG A CA 1
ATOM 1288 C C . ARG A 1 167 ? 16.280 -0.809 11.274 1.00 61.09 167 ARG A C 1
ATOM 1290 O O . ARG A 1 167 ? 16.081 0.391 11.114 1.00 61.09 167 ARG A O 1
ATOM 1297 N N . HIS A 1 168 ? 17.304 -1.457 10.714 1.00 73.69 168 HIS A N 1
ATOM 1298 C CA . HIS A 1 168 ? 18.303 -0.780 9.888 1.00 73.69 168 HIS A CA 1
ATOM 1299 C C . HIS A 1 168 ? 17.694 -0.104 8.649 1.00 73.69 168 HIS A C 1
ATOM 1301 O O . HIS A 1 168 ? 18.171 0.954 8.235 1.00 73.69 168 HIS A O 1
ATOM 1307 N N . TRP A 1 169 ? 16.651 -0.703 8.067 1.00 81.69 169 TRP A N 1
ATOM 1308 C CA . TRP A 1 169 ? 16.020 -0.252 6.822 1.00 81.69 169 TRP A CA 1
ATOM 1309 C C . TRP A 1 169 ? 14.708 0.514 7.052 1.00 81.69 169 TRP A C 1
ATOM 1311 O O . TRP A 1 169 ? 14.151 1.101 6.121 1.00 81.69 169 TRP A O 1
ATOM 1321 N N . VAL A 1 170 ? 14.218 0.576 8.296 1.00 79.38 170 VAL A N 1
ATOM 1322 C CA . VAL A 1 170 ? 13.045 1.386 8.651 1.00 79.38 170 VAL A CA 1
ATOM 1323 C C . VAL A 1 170 ? 13.348 2.868 8.424 1.00 79.38 170 VAL A C 1
ATOM 1325 O O . VAL A 1 170 ? 14.312 3.416 8.947 1.00 79.38 170 VAL A O 1
ATOM 1328 N N . GLY A 1 171 ? 12.489 3.536 7.650 1.00 81.38 171 GLY A N 1
ATOM 1329 C CA . GLY A 1 171 ? 12.634 4.959 7.328 1.00 81.38 171 GLY A CA 1
ATOM 1330 C C . GLY A 1 171 ? 13.610 5.267 6.189 1.00 81.38 171 GLY A C 1
ATOM 1331 O O . GLY A 1 171 ? 13.597 6.397 5.713 1.00 81.38 171 GLY A O 1
ATOM 1332 N N . LYS A 1 172 ? 14.375 4.279 5.707 1.00 90.31 172 LYS A N 1
ATOM 1333 C CA . LYS A 1 172 ? 15.253 4.419 4.540 1.00 90.31 172 LYS A CA 1
ATOM 1334 C C . LYS A 1 172 ? 14.513 4.181 3.231 1.00 90.31 172 LYS A C 1
ATOM 1336 O O . LYS A 1 172 ? 13.502 3.471 3.176 1.00 90.31 172 LYS A O 1
ATOM 1341 N N . THR A 1 173 ? 15.045 4.770 2.177 1.00 96.06 173 THR A N 1
ATOM 1342 C CA . THR A 1 173 ? 14.610 4.622 0.792 1.00 96.06 173 THR A CA 1
ATOM 1343 C C . THR A 1 173 ? 15.224 3.374 0.157 1.00 96.06 173 THR A C 1
ATOM 1345 O O . THR A 1 173 ? 16.244 2.853 0.614 1.00 96.06 173 THR A O 1
ATOM 1348 N N . TYR A 1 174 ? 14.605 2.859 -0.901 1.00 96.38 174 TYR A N 1
ATOM 1349 C CA . TYR A 1 174 ? 15.155 1.721 -1.634 1.00 96.38 174 TYR A CA 1
ATOM 1350 C C . TYR A 1 174 ? 16.462 2.076 -2.354 1.00 96.38 174 TYR A C 1
ATOM 1352 O O . TYR A 1 174 ? 17.340 1.226 -2.445 1.00 96.38 174 TYR A O 1
ATOM 1360 N N . ASP A 1 175 ? 16.634 3.328 -2.787 1.00 97.06 175 ASP A N 1
ATOM 1361 C CA . ASP A 1 175 ? 17.906 3.817 -3.335 1.00 97.06 175 ASP A CA 1
ATOM 1362 C C . ASP A 1 175 ? 19.039 3.714 -2.303 1.00 97.06 175 ASP A C 1
ATOM 1364 O O . ASP A 1 175 ? 20.100 3.177 -2.612 1.00 97.06 175 ASP A O 1
ATOM 1368 N N . GLU A 1 176 ? 18.798 4.111 -1.046 1.00 96.81 176 GLU A N 1
ATOM 1369 C CA . GLU A 1 176 ? 19.778 3.942 0.038 1.00 96.81 176 GLU A CA 1
ATOM 1370 C C . GLU A 1 176 ? 20.132 2.469 0.290 1.00 96.81 176 GLU A C 1
ATOM 1372 O O . GLU A 1 176 ? 21.286 2.162 0.594 1.00 96.81 176 GLU A O 1
ATOM 1377 N N . LEU A 1 177 ? 19.164 1.554 0.151 1.00 96.44 177 LEU A N 1
ATOM 1378 C CA . LEU A 1 177 ? 19.413 0.113 0.241 1.00 96.44 177 LEU A CA 1
ATOM 1379 C C . LEU A 1 177 ? 20.262 -0.372 -0.932 1.00 96.44 177 LEU A C 1
ATOM 1381 O O . LEU A 1 177 ? 21.292 -1.003 -0.710 1.00 96.44 177 LEU A O 1
ATOM 1385 N N . LEU A 1 178 ? 19.888 -0.055 -2.171 1.00 97.25 178 LEU A N 1
ATOM 1386 C CA . LEU A 1 178 ? 20.636 -0.476 -3.356 1.00 97.25 178 LEU A CA 1
ATOM 1387 C C . LEU A 1 178 ? 22.070 0.061 -3.340 1.00 97.25 178 LEU A C 1
ATOM 1389 O O . LEU A 1 178 ? 23.021 -0.701 -3.518 1.00 97.25 178 LEU A O 1
ATOM 1393 N N . ARG A 1 179 ? 22.240 1.352 -3.038 1.00 97.00 179 ARG A N 1
ATOM 1394 C CA . ARG A 1 179 ? 23.548 2.014 -2.941 1.00 97.00 179 ARG A CA 1
ATOM 1395 C C . ARG A 1 179 ? 24.371 1.547 -1.747 1.00 97.00 179 ARG A C 1
ATOM 1397 O O . ARG A 1 179 ? 25.555 1.867 -1.673 1.00 97.00 179 ARG A O 1
ATOM 1404 N N . HIS A 1 180 ? 23.812 0.792 -0.806 1.00 96.31 180 HIS A N 1
ATOM 1405 C CA . HIS A 1 180 ? 24.632 0.116 0.196 1.00 96.31 180 HIS A CA 1
ATOM 1406 C C . HIS A 1 180 ? 25.527 -0.959 -0.443 1.00 96.31 180 HIS A C 1
ATOM 1408 O O . HIS A 1 180 ? 26.661 -1.140 -0.002 1.00 96.31 180 HIS A O 1
ATOM 1414 N N . PHE A 1 181 ? 25.044 -1.616 -1.503 1.00 96.88 181 PHE A N 1
ATOM 1415 C CA . PHE A 1 181 ? 25.715 -2.740 -2.159 1.00 96.88 181 PHE A CA 1
ATOM 1416 C C . PHE A 1 181 ? 26.334 -2.373 -3.508 1.00 96.88 181 PHE A C 1
ATOM 1418 O O . PHE A 1 181 ? 27.425 -2.836 -3.811 1.00 96.88 181 PHE A O 1
ATOM 1425 N N . VAL A 1 182 ? 25.656 -1.549 -4.306 1.00 96.88 182 VAL A N 1
ATOM 1426 C CA . VAL A 1 182 ? 25.988 -1.317 -5.717 1.00 96.88 182 VAL A CA 1
ATOM 1427 C C . VAL A 1 182 ? 26.438 0.127 -5.954 1.00 96.88 182 VAL A C 1
ATOM 1429 O O . VAL A 1 182 ? 25.916 1.070 -5.349 1.00 96.88 182 VAL A O 1
ATOM 1432 N N . ARG A 1 183 ? 27.408 0.311 -6.854 1.00 95.25 183 ARG A N 1
ATOM 1433 C CA . ARG A 1 183 ? 27.915 1.609 -7.323 1.00 95.25 183 ARG A CA 1
ATOM 1434 C C . ARG A 1 183 ? 27.628 1.867 -8.804 1.00 95.25 183 ARG A C 1
ATOM 1436 O O . ARG A 1 183 ? 27.474 3.031 -9.161 1.00 95.25 183 ARG A O 1
ATOM 1443 N N . ASP A 1 184 ? 27.559 0.840 -9.656 1.00 97.19 184 ASP A N 1
ATOM 1444 C CA . ASP A 1 184 ? 27.258 1.017 -11.090 1.00 97.19 184 ASP A CA 1
ATOM 1445 C C . ASP A 1 184 ? 25.820 1.545 -11.300 1.00 97.19 184 ASP A C 1
ATOM 1447 O O . ASP A 1 184 ? 24.834 0.877 -10.982 1.00 97.19 184 ASP A O 1
ATOM 1451 N N . GLU A 1 185 ? 25.691 2.751 -11.865 1.00 95.12 185 GLU A N 1
ATOM 1452 C CA . GLU A 1 185 ? 24.397 3.417 -12.092 1.00 95.12 185 GLU A CA 1
ATOM 1453 C C . GLU A 1 185 ? 23.483 2.666 -13.078 1.00 95.12 185 GLU A C 1
ATOM 1455 O O . GLU A 1 185 ? 22.257 2.752 -12.975 1.00 95.12 185 GLU A O 1
ATOM 1460 N N . ARG A 1 186 ? 24.039 1.887 -14.019 1.00 96.06 186 ARG A N 1
ATOM 1461 C CA . ARG A 1 186 ? 23.238 1.049 -14.925 1.00 96.06 186 ARG A CA 1
ATOM 1462 C C . ARG A 1 186 ? 22.642 -0.130 -14.162 1.00 96.06 186 ARG A C 1
ATOM 1464 O O . ARG A 1 186 ? 21.471 -0.449 -14.364 1.00 96.06 186 ARG A O 1
ATOM 1471 N N . LEU A 1 187 ? 23.409 -0.740 -13.256 1.00 97.19 187 LEU A N 1
ATOM 1472 C CA . LEU A 1 187 ? 22.902 -1.808 -12.393 1.00 97.19 187 LEU A CA 1
ATOM 1473 C C . LEU A 1 187 ? 21.846 -1.277 -11.412 1.00 97.19 187 LEU A C 1
ATOM 1475 O O . LEU A 1 187 ? 20.799 -1.905 -11.258 1.00 97.19 187 LEU A O 1
ATOM 1479 N N . LEU A 1 188 ? 22.056 -0.099 -10.814 1.00 96.81 188 LEU A N 1
ATOM 1480 C CA . LEU A 1 188 ? 21.042 0.562 -9.978 1.00 96.81 188 LEU A CA 1
ATOM 1481 C C . LEU A 1 188 ? 19.737 0.803 -10.749 1.00 96.81 188 LEU A C 1
ATOM 1483 O O . LEU A 1 188 ? 18.657 0.533 -10.223 1.00 96.81 188 LEU A O 1
ATOM 1487 N N . ALA A 1 189 ? 19.821 1.241 -12.009 1.00 95.88 189 ALA A N 1
ATOM 1488 C CA . ALA A 1 189 ? 18.646 1.420 -12.860 1.00 95.88 189 ALA A CA 1
ATOM 1489 C C . ALA A 1 189 ? 17.887 0.100 -13.092 1.00 95.88 189 ALA A C 1
ATOM 1491 O O . ALA A 1 189 ? 16.660 0.076 -12.966 1.00 95.88 189 ALA A O 1
ATOM 1492 N N . VAL A 1 190 ? 18.603 -0.996 -13.374 1.00 96.19 190 VAL A N 1
ATOM 1493 C CA . VAL A 1 190 ? 18.012 -2.333 -13.571 1.00 96.19 190 VAL A CA 1
ATOM 1494 C C . VAL A 1 190 ? 17.355 -2.845 -12.285 1.00 96.19 190 VAL A C 1
ATOM 1496 O O . VAL A 1 190 ? 16.213 -3.303 -12.315 1.00 96.19 190 VAL A O 1
ATOM 1499 N N . LEU A 1 191 ? 18.033 -2.735 -11.140 1.00 96.06 191 LEU A N 1
ATOM 1500 C CA . LEU A 1 191 ? 17.513 -3.169 -9.835 1.00 96.06 191 LEU A CA 1
ATOM 1501 C C . LEU A 1 191 ? 16.366 -2.278 -9.326 1.00 96.06 191 LEU A C 1
ATOM 1503 O O . LEU A 1 191 ? 15.542 -2.716 -8.520 1.00 96.06 191 LEU A O 1
ATOM 1507 N N . GLY A 1 192 ? 16.289 -1.040 -9.817 1.00 94.94 192 GLY A N 1
ATOM 1508 C CA . GLY A 1 192 ? 15.187 -0.105 -9.608 1.00 94.94 192 GLY A CA 1
ATOM 1509 C C . GLY A 1 192 ? 14.010 -0.283 -10.576 1.00 94.94 192 GLY A C 1
ATOM 1510 O O . GLY A 1 192 ? 12.983 0.370 -10.399 1.00 94.94 192 GLY A O 1
ATOM 1511 N N . GLN A 1 193 ? 14.097 -1.163 -11.582 1.00 94.00 193 GLN A N 1
ATOM 1512 C CA . GLN A 1 193 ? 13.111 -1.254 -12.672 1.00 94.00 193 GLN A CA 1
ATOM 1513 C C . GLN A 1 193 ? 11.676 -1.548 -12.192 1.00 94.00 193 GLN A C 1
ATOM 1515 O O . GLN A 1 193 ? 10.707 -1.119 -12.831 1.00 94.00 193 GLN A O 1
ATOM 1520 N N . MET A 1 194 ? 11.525 -2.224 -11.048 1.00 91.00 194 MET A N 1
ATOM 1521 C CA . MET A 1 194 ? 10.230 -2.547 -10.433 1.00 91.00 194 MET A CA 1
ATOM 1522 C C . MET A 1 194 ? 9.511 -1.335 -9.812 1.00 91.00 194 MET A C 1
ATOM 1524 O O . MET A 1 194 ? 8.404 -1.483 -9.292 1.00 91.00 194 MET A O 1
ATOM 1528 N N . TRP A 1 195 ? 10.069 -0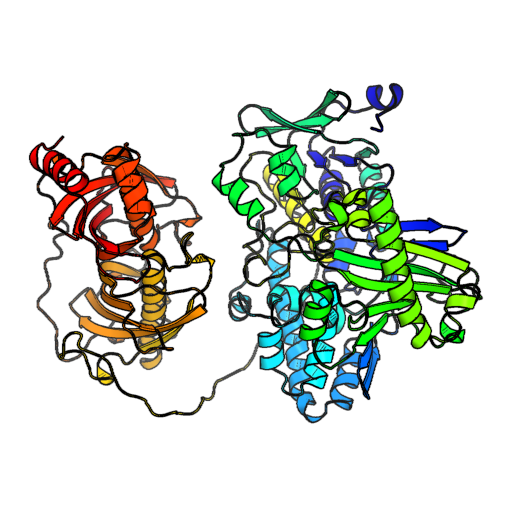.124 -9.905 1.00 92.12 195 TRP A N 1
ATOM 1529 C CA . TRP A 1 195 ? 9.449 1.112 -9.409 1.00 92.12 195 TRP A CA 1
ATOM 1530 C C . TRP A 1 195 ? 8.015 1.323 -9.924 1.00 92.12 195 TRP A C 1
ATOM 1532 O O . TRP A 1 195 ? 7.150 1.781 -9.181 1.00 92.12 195 TRP A O 1
ATOM 1542 N N . SER A 1 196 ? 7.718 0.925 -11.167 1.00 85.69 196 SER A N 1
ATOM 1543 C CA . SER A 1 196 ? 6.374 1.025 -11.765 1.00 85.69 196 SER A CA 1
ATOM 1544 C C . SER A 1 196 ? 5.344 0.075 -11.125 1.00 85.69 196 SER A C 1
ATOM 1546 O O . SER A 1 196 ? 4.140 0.344 -11.156 1.00 85.69 196 SER A O 1
ATOM 1548 N N . TYR A 1 197 ? 5.814 -1.006 -10.493 1.00 86.62 197 TYR A N 1
ATOM 1549 C CA . TYR A 1 197 ? 5.024 -1.950 -9.693 1.00 86.62 197 TYR A CA 1
ATOM 1550 C C . TYR A 1 197 ? 4.840 -1.499 -8.238 1.00 86.62 197 TYR A C 1
ATOM 1552 O O . TYR A 1 197 ? 3.900 -1.920 -7.570 1.00 86.62 197 TYR A O 1
ATOM 1560 N N . ILE A 1 198 ? 5.719 -0.618 -7.760 1.00 91.50 198 ILE A N 1
ATOM 1561 C CA . ILE A 1 198 ? 5.655 -0.002 -6.427 1.00 91.50 198 ILE A CA 1
ATOM 1562 C C . ILE A 1 198 ? 4.849 1.311 -6.472 1.00 91.50 198 ILE A C 1
ATOM 1564 O O . ILE A 1 198 ? 4.181 1.681 -5.505 1.00 91.50 198 ILE A O 1
ATOM 1568 N N . GLY A 1 199 ? 4.890 2.005 -7.611 1.00 91.75 199 GLY A N 1
ATOM 1569 C CA . GLY A 1 199 ? 4.286 3.316 -7.832 1.00 91.75 199 GLY A CA 1
ATOM 1570 C C . GLY A 1 199 ? 5.151 4.492 -7.370 1.00 91.75 199 GLY A C 1
ATOM 1571 O O . GLY A 1 199 ? 4.632 5.600 -7.277 1.00 91.75 199 GLY A O 1
ATOM 1572 N N . LEU A 1 200 ? 6.431 4.270 -7.057 1.00 94.31 200 LEU A N 1
ATOM 1573 C CA . LEU A 1 200 ? 7.387 5.301 -6.639 1.00 94.31 200 LEU A CA 1
ATOM 1574 C C . LEU A 1 200 ? 8.811 4.926 -7.079 1.00 94.31 200 LEU A C 1
ATOM 1576 O O . LEU A 1 200 ? 9.142 3.738 -7.029 1.00 94.31 200 LEU A O 1
ATOM 1580 N N . PRO A 1 201 ? 9.655 5.905 -7.454 1.00 95.38 201 PRO A N 1
ATOM 1581 C CA . PRO A 1 201 ? 11.077 5.680 -7.705 1.00 95.38 201 PRO A CA 1
ATOM 1582 C C . PRO A 1 201 ? 11.832 5.260 -6.421 1.00 95.38 201 PRO A C 1
ATOM 1584 O O . PRO A 1 201 ? 11.383 5.587 -5.315 1.00 95.38 201 PRO A O 1
ATOM 1587 N N . PRO A 1 202 ? 12.979 4.552 -6.527 1.00 96.25 202 PRO A N 1
ATOM 1588 C CA . PRO A 1 202 ? 13.756 4.059 -5.392 1.00 96.25 202 PRO A CA 1
ATOM 1589 C C . PRO A 1 202 ? 14.138 5.124 -4.364 1.00 96.25 202 PRO A C 1
ATOM 1591 O O . PRO A 1 202 ? 14.161 4.815 -3.176 1.00 96.25 202 PRO A O 1
ATOM 1594 N N . ASN A 1 203 ? 14.384 6.365 -4.789 1.00 95.44 203 ASN A N 1
ATOM 1595 C CA . ASN A 1 203 ? 14.745 7.485 -3.913 1.00 95.44 203 ASN A CA 1
ATOM 1596 C C . ASN A 1 203 ? 13.575 8.006 -3.046 1.00 95.44 203 ASN A C 1
ATOM 1598 O O . ASN A 1 203 ? 13.782 8.819 -2.151 1.00 95.44 203 ASN A O 1
ATOM 1602 N N . MET A 1 204 ? 12.344 7.549 -3.297 1.00 95.00 204 MET A N 1
ATOM 1603 C CA . MET A 1 204 ? 11.143 7.895 -2.525 1.00 95.00 204 MET A CA 1
ATOM 1604 C C . MET A 1 204 ? 10.515 6.674 -1.848 1.00 95.00 204 MET A C 1
ATOM 1606 O O . MET A 1 204 ? 9.897 6.785 -0.784 1.00 95.00 204 MET A O 1
ATOM 1610 N N . ALA A 1 205 ? 10.618 5.511 -2.490 1.00 94.25 205 ALA A N 1
ATOM 1611 C CA . ALA A 1 205 ? 9.989 4.283 -2.038 1.00 94.25 205 ALA A CA 1
ATOM 1612 C C . ALA A 1 205 ? 10.661 3.737 -0.772 1.00 94.25 205 ALA A C 1
ATOM 1614 O O . ALA A 1 205 ? 11.883 3.727 -0.659 1.00 94.25 205 ALA A O 1
ATOM 1615 N N . SER A 1 206 ? 9.867 3.223 0.167 1.00 92.38 206 SER A N 1
ATOM 1616 C CA . SER A 1 206 ? 10.369 2.559 1.372 1.00 92.38 206 SER A CA 1
ATOM 1617 C C . SER A 1 206 ? 11.269 1.371 1.027 1.00 92.38 206 SER A C 1
ATOM 1619 O O . SER A 1 206 ? 10.872 0.513 0.234 1.00 92.38 206 SER A O 1
ATOM 1621 N N . ALA A 1 207 ? 12.434 1.282 1.676 1.00 92.75 207 ALA A N 1
ATOM 1622 C CA . ALA A 1 207 ? 13.366 0.166 1.541 1.00 92.75 207 ALA A CA 1
ATOM 1623 C C . ALA A 1 207 ? 12.695 -1.176 1.855 1.00 92.75 207 ALA A C 1
ATOM 1625 O O . ALA A 1 207 ? 12.753 -2.078 1.032 1.00 92.75 207 ALA A O 1
ATOM 1626 N N . ASN A 1 208 ? 11.982 -1.289 2.982 1.00 87.75 208 ASN A N 1
ATOM 1627 C CA . ASN A 1 208 ? 11.341 -2.544 3.399 1.00 87.75 208 ASN A CA 1
ATOM 1628 C C . ASN A 1 208 ? 10.264 -3.016 2.418 1.00 87.75 208 ASN A C 1
ATOM 1630 O O . ASN A 1 208 ? 10.258 -4.178 2.013 1.00 87.75 208 ASN A O 1
ATOM 1634 N N . PHE A 1 209 ? 9.362 -2.117 2.009 1.00 88.94 209 PHE A N 1
ATOM 1635 C CA . PHE A 1 209 ? 8.314 -2.478 1.052 1.00 88.94 209 PHE A CA 1
ATOM 1636 C C . PHE A 1 209 ? 8.915 -2.848 -0.309 1.00 88.94 209 PHE A C 1
ATOM 1638 O O . PHE A 1 209 ? 8.562 -3.871 -0.894 1.00 88.94 209 PHE A O 1
ATOM 1645 N N . SER A 1 210 ? 9.861 -2.042 -0.795 1.00 93.56 210 SER A N 1
ATOM 1646 C CA . SER A 1 210 ? 10.518 -2.289 -2.079 1.00 93.56 210 SER A CA 1
ATOM 1647 C C . SER A 1 210 ? 11.347 -3.566 -2.045 1.00 93.56 210 SER A C 1
ATOM 1649 O O . SER A 1 210 ? 11.341 -4.302 -3.025 1.00 93.56 210 SER A O 1
ATOM 1651 N N . ALA A 1 211 ? 12.003 -3.876 -0.927 1.00 93.06 211 ALA A N 1
ATOM 1652 C CA . ALA A 1 211 ? 12.747 -5.113 -0.760 1.00 93.06 211 ALA A CA 1
ATOM 1653 C C . ALA A 1 211 ? 11.835 -6.337 -0.851 1.00 93.06 211 ALA A C 1
ATOM 1655 O O . ALA A 1 211 ? 12.185 -7.281 -1.547 1.00 93.06 211 ALA A O 1
ATOM 1656 N N . CYS A 1 212 ? 10.635 -6.289 -0.262 1.00 89.50 212 CYS A N 1
ATOM 1657 C CA . CYS A 1 212 ? 9.651 -7.364 -0.405 1.00 89.50 212 CYS A CA 1
ATOM 1658 C C . CYS A 1 212 ? 9.229 -7.559 -1.869 1.00 89.50 212 CYS A C 1
ATOM 1660 O O . CYS A 1 212 ? 9.273 -8.677 -2.374 1.00 89.50 212 CYS A O 1
ATOM 1662 N N . VAL A 1 213 ? 8.875 -6.476 -2.575 1.00 90.81 213 VAL A N 1
ATOM 1663 C CA . VAL A 1 213 ? 8.463 -6.546 -3.991 1.00 90.81 213 VAL A CA 1
ATOM 1664 C C . VAL A 1 213 ? 9.591 -7.071 -4.881 1.00 90.81 213 VAL A C 1
ATOM 1666 O O . VAL A 1 213 ? 9.354 -7.896 -5.763 1.00 90.81 213 VAL A O 1
ATOM 1669 N N . ASN A 1 214 ? 10.819 -6.606 -4.656 1.00 93.25 214 ASN A N 1
ATOM 1670 C CA . ASN A 1 214 ? 11.976 -7.028 -5.436 1.00 93.25 214 ASN A CA 1
ATOM 1671 C C . ASN A 1 214 ? 12.449 -8.436 -5.054 1.00 93.25 214 ASN A C 1
ATOM 1673 O O . ASN A 1 214 ? 12.899 -9.154 -5.935 1.00 93.25 214 ASN A O 1
ATOM 1677 N N . ALA A 1 215 ? 12.275 -8.888 -3.810 1.00 92.44 215 ALA A N 1
ATOM 1678 C CA . ALA A 1 215 ? 12.477 -10.287 -3.438 1.00 92.44 215 ALA A CA 1
ATOM 1679 C C . ALA A 1 215 ? 11.468 -11.196 -4.156 1.00 92.44 215 ALA A C 1
ATOM 1681 O O . ALA A 1 215 ? 11.873 -12.173 -4.779 1.00 92.44 215 ALA A O 1
ATOM 1682 N N . THR A 1 216 ? 10.179 -10.833 -4.182 1.00 89.94 216 THR A N 1
ATOM 1683 C CA . THR A 1 216 ? 9.176 -11.569 -4.972 1.00 89.94 216 THR A CA 1
ATOM 1684 C C . THR A 1 216 ? 9.593 -11.683 -6.442 1.00 89.94 216 THR A C 1
ATOM 1686 O O . THR A 1 216 ? 9.451 -12.740 -7.040 1.00 89.94 216 THR A O 1
ATOM 1689 N N . ALA A 1 217 ? 10.121 -10.610 -7.036 1.00 89.94 217 ALA A N 1
ATOM 1690 C CA . ALA A 1 217 ? 10.496 -10.600 -8.449 1.00 89.94 217 ALA A CA 1
ATOM 1691 C C . ALA A 1 217 ? 11.818 -11.330 -8.746 1.00 89.94 217 ALA A C 1
ATOM 1693 O O . ALA A 1 217 ? 11.893 -12.106 -9.694 1.00 89.94 217 ALA A O 1
ATOM 1694 N N . PHE A 1 218 ? 12.867 -11.052 -7.969 1.00 92.00 218 PHE A N 1
ATOM 1695 C CA . PHE A 1 218 ? 14.238 -11.475 -8.258 1.00 92.00 218 PHE A CA 1
ATOM 1696 C C . PHE A 1 218 ? 14.661 -12.767 -7.553 1.00 92.00 218 PHE A C 1
ATOM 1698 O O . PHE A 1 218 ? 15.617 -13.405 -7.988 1.00 92.00 218 PHE A O 1
ATOM 1705 N N . VAL A 1 219 ? 13.989 -13.138 -6.460 1.00 89.00 219 VAL A N 1
ATOM 1706 C CA . VAL A 1 219 ? 14.333 -14.312 -5.643 1.00 89.00 219 VAL A CA 1
ATOM 1707 C C . VAL A 1 219 ? 13.313 -15.427 -5.847 1.00 89.00 219 VAL A C 1
ATOM 1709 O O . VAL A 1 219 ? 13.704 -16.563 -6.082 1.00 89.00 219 VAL A O 1
ATOM 1712 N N . GLU A 1 220 ? 12.021 -15.106 -5.807 1.00 88.25 220 GLU A N 1
ATOM 1713 C CA . GLU A 1 220 ? 10.934 -16.101 -5.889 1.00 88.25 220 GLU A CA 1
ATOM 1714 C C . GLU A 1 220 ? 10.429 -16.344 -7.325 1.00 88.25 220 GLU A C 1
ATOM 1716 O O . GLU A 1 220 ? 9.574 -17.197 -7.592 1.00 88.25 220 GLU A O 1
ATOM 1721 N N . GLY A 1 221 ? 10.953 -15.564 -8.269 1.00 85.06 221 GLY A N 1
ATOM 1722 C CA . GLY A 1 221 ? 10.656 -15.671 -9.684 1.00 85.06 221 GLY A CA 1
ATOM 1723 C C . GLY A 1 221 ? 9.221 -15.303 -10.054 1.00 85.06 221 GLY A C 1
ATOM 1724 O O . GLY A 1 221 ? 8.509 -14.567 -9.372 1.00 85.06 221 GLY A O 1
ATOM 1725 N N . ALA A 1 222 ? 8.805 -15.789 -11.217 1.00 85.88 222 ALA A N 1
ATOM 1726 C CA . ALA A 1 222 ? 7.692 -15.225 -11.956 1.00 85.88 222 ALA A CA 1
ATOM 1727 C C . ALA A 1 222 ? 6.790 -16.296 -12.552 1.00 85.88 222 ALA A C 1
ATOM 1729 O O . ALA A 1 222 ? 7.266 -17.209 -13.220 1.00 85.88 222 ALA A O 1
ATOM 1730 N N . TRP A 1 223 ? 5.481 -16.123 -12.408 1.00 86.69 223 TRP A N 1
ATOM 1731 C CA . TRP A 1 223 ? 4.487 -17.087 -12.858 1.00 86.69 223 TRP A CA 1
ATOM 1732 C C . TRP A 1 223 ? 3.320 -16.419 -13.583 1.00 86.69 223 TRP A C 1
ATOM 1734 O O . TRP A 1 223 ? 2.996 -15.240 -13.390 1.00 86.69 223 TRP A O 1
ATOM 1744 N N . HIS A 1 224 ? 2.662 -17.225 -14.406 1.00 84.31 224 HIS A N 1
ATOM 1745 C CA . HIS A 1 224 ? 1.394 -16.948 -15.049 1.00 84.31 224 HIS A CA 1
ATOM 1746 C C . HIS A 1 224 ? 0.325 -17.897 -14.501 1.00 84.31 224 HIS A C 1
ATOM 1748 O O . HIS A 1 224 ? 0.503 -19.114 -14.498 1.00 84.31 224 HIS A O 1
ATOM 1754 N N . ILE A 1 225 ? -0.812 -17.346 -14.076 1.00 85.25 225 ILE A N 1
ATOM 1755 C CA . ILE A 1 225 ? -1.997 -18.134 -13.726 1.00 85.25 225 ILE A CA 1
ATOM 1756 C C . ILE A 1 225 ? -2.865 -18.238 -14.976 1.00 85.25 225 ILE A C 1
ATOM 1758 O O . ILE A 1 225 ? -3.346 -17.226 -15.489 1.00 85.25 225 ILE A O 1
ATOM 1762 N N . VAL A 1 226 ? -3.092 -19.457 -15.461 1.00 83.50 226 VAL A N 1
ATOM 1763 C CA . VAL A 1 226 ? -3.949 -19.692 -16.627 1.00 83.50 226 VAL A CA 1
ATOM 1764 C C . VAL A 1 226 ? -5.374 -19.240 -16.306 1.00 83.50 226 VAL A C 1
ATOM 1766 O O . VAL A 1 226 ? -5.982 -19.671 -15.329 1.00 83.50 226 VAL A O 1
ATOM 1769 N N . GLY A 1 227 ? -5.911 -18.350 -17.143 1.00 80.12 227 GLY A N 1
ATOM 1770 C CA . GLY A 1 227 ? -7.205 -17.697 -16.912 1.00 80.12 227 GLY A CA 1
ATOM 1771 C C . GLY A 1 227 ? -7.134 -16.407 -16.082 1.00 80.12 227 GLY A C 1
ATOM 1772 O O . GLY A 1 227 ? -8.173 -15.771 -15.882 1.00 80.12 227 GLY A O 1
ATOM 1773 N N . GLY A 1 228 ? -5.934 -16.003 -15.656 1.00 84.00 228 GLY A N 1
ATOM 1774 C CA . GLY A 1 228 ? -5.647 -14.702 -15.060 1.00 84.00 228 GLY A CA 1
ATOM 1775 C C . GLY A 1 228 ? -6.256 -14.490 -13.675 1.00 84.00 228 GLY A C 1
ATOM 1776 O O . GLY A 1 228 ? -6.591 -15.434 -12.954 1.00 84.00 228 GLY A O 1
ATOM 1777 N N . GLY A 1 229 ? -6.453 -13.223 -13.311 1.00 85.94 229 GLY A N 1
ATOM 1778 C CA . GLY A 1 229 ? -7.000 -12.827 -12.012 1.00 85.94 229 GLY A CA 1
ATOM 1779 C C . GLY A 1 229 ? -8.395 -13.393 -11.763 1.00 85.94 229 GLY A C 1
ATOM 1780 O O . GLY A 1 229 ? -8.726 -13.744 -10.633 1.00 85.94 229 GLY A O 1
ATOM 1781 N N . GLN A 1 230 ? -9.186 -13.597 -12.820 1.00 87.44 230 GLN A N 1
ATOM 1782 C CA . GLN A 1 230 ? -10.515 -14.188 -12.680 1.00 87.44 230 GLN A CA 1
ATOM 1783 C C . GLN A 1 230 ? -10.514 -15.685 -12.385 1.00 87.44 230 GLN A C 1
ATOM 1785 O O . GLN A 1 230 ? -11.490 -16.181 -11.822 1.00 87.44 230 GLN A O 1
ATOM 1790 N N . ALA A 1 231 ? -9.461 -16.420 -12.749 1.00 88.88 231 ALA A N 1
ATOM 1791 C CA . ALA A 1 231 ? -9.300 -17.795 -12.284 1.00 88.88 231 ALA A CA 1
ATOM 1792 C C . ALA A 1 231 ? -9.052 -17.816 -10.769 1.00 88.88 231 ALA A C 1
ATOM 1794 O O . ALA A 1 231 ? -9.717 -18.565 -10.055 1.00 88.88 231 ALA A O 1
ATOM 1795 N N . LEU A 1 232 ? -8.193 -16.916 -10.276 1.00 92.25 232 LEU A N 1
ATOM 1796 C CA . LEU A 1 232 ? -7.935 -16.756 -8.846 1.00 92.25 232 LEU A CA 1
ATOM 1797 C C . LEU A 1 232 ? -9.214 -16.389 -8.079 1.00 92.25 232 LEU A C 1
ATOM 1799 O O . LEU A 1 232 ? -9.590 -17.087 -7.144 1.00 92.25 232 LEU A O 1
ATOM 1803 N N . VAL A 1 233 ? -9.930 -15.344 -8.506 1.00 94.00 233 VAL A N 1
ATOM 1804 C CA . VAL A 1 233 ? -11.187 -14.907 -7.868 1.00 94.00 233 VAL A CA 1
ATOM 1805 C C . VAL A 1 233 ? -12.214 -16.035 -7.825 1.00 94.00 233 VAL A C 1
ATOM 1807 O O . VAL A 1 233 ? -12.847 -16.248 -6.793 1.00 94.00 233 VAL A O 1
ATOM 1810 N N . ARG A 1 234 ? -12.370 -16.782 -8.924 1.00 94.06 234 ARG A N 1
ATOM 1811 C CA . ARG A 1 234 ? -13.291 -17.922 -8.988 1.00 94.06 234 ARG A CA 1
ATOM 1812 C C . ARG A 1 234 ? -12.940 -18.988 -7.954 1.00 94.06 234 ARG A C 1
ATOM 1814 O O . ARG A 1 234 ? -13.838 -19.416 -7.239 1.00 94.06 234 ARG A O 1
ATOM 1821 N N . ALA A 1 235 ? -11.663 -19.353 -7.841 1.00 96.06 235 ALA A N 1
ATOM 1822 C CA . ALA A 1 235 ? -11.208 -20.351 -6.878 1.00 96.06 235 ALA A CA 1
ATOM 1823 C C . ALA A 1 235 ? -11.557 -19.955 -5.432 1.00 96.06 235 ALA A C 1
ATOM 1825 O O . ALA A 1 235 ? -12.060 -20.787 -4.678 1.00 96.06 235 ALA A O 1
ATOM 1826 N N . PHE A 1 236 ? -11.366 -18.681 -5.061 1.00 97.56 236 PHE A N 1
ATOM 1827 C CA . PHE A 1 236 ? -11.774 -18.170 -3.746 1.00 97.56 236 PHE A CA 1
ATOM 1828 C C . PHE A 1 236 ? -13.289 -18.247 -3.536 1.00 97.56 236 PHE A C 1
ATOM 1830 O O . PHE A 1 236 ? -13.745 -18.717 -2.500 1.00 97.56 236 PHE A O 1
ATOM 1837 N N . VAL A 1 237 ? -14.077 -17.795 -4.512 1.00 96.12 237 VAL A N 1
ATOM 1838 C CA . VAL A 1 237 ? -15.544 -17.743 -4.400 1.00 96.12 237 VAL A CA 1
ATOM 1839 C C . VAL A 1 237 ? -16.159 -19.139 -4.319 1.00 96.12 237 VAL A C 1
ATOM 1841 O O . VAL A 1 237 ? -17.086 -19.351 -3.541 1.00 96.12 237 VAL A O 1
ATOM 1844 N N . GLU A 1 238 ? -15.653 -20.093 -5.099 1.00 96.06 238 GLU A N 1
ATOM 1845 C CA . GLU A 1 238 ? -16.078 -21.495 -5.028 1.00 96.06 238 GLU A CA 1
ATOM 1846 C C . GLU A 1 238 ? -15.779 -22.085 -3.648 1.00 96.06 238 GLU A C 1
ATOM 1848 O O . GLU A 1 238 ? -16.680 -22.636 -3.020 1.00 96.06 238 GLU A O 1
ATOM 1853 N N . ALA A 1 239 ? -14.570 -21.870 -3.121 1.00 96.69 239 ALA A N 1
ATOM 1854 C CA . ALA A 1 239 ? -14.199 -22.349 -1.793 1.00 96.69 239 ALA A CA 1
ATOM 1855 C C . ALA A 1 239 ? -15.040 -21.708 -0.666 1.00 96.69 239 ALA A C 1
ATOM 1857 O O . ALA A 1 239 ? -15.460 -22.405 0.252 1.00 96.69 239 ALA A O 1
ATOM 1858 N N . ILE A 1 240 ? -15.357 -20.408 -0.747 1.00 97.00 240 ILE A N 1
ATOM 1859 C CA . ILE A 1 240 ? -16.257 -19.727 0.210 1.00 97.00 240 ILE A CA 1
ATOM 1860 C C . ILE A 1 240 ? -17.647 -20.383 0.218 1.00 97.00 240 ILE A C 1
ATOM 1862 O O . ILE A 1 240 ? -18.228 -20.603 1.282 1.00 97.00 240 ILE A O 1
ATOM 1866 N N . ARG A 1 241 ? -18.176 -20.712 -0.967 1.00 95.75 241 ARG A N 1
ATOM 1867 C CA . ARG A 1 241 ? -19.499 -21.336 -1.129 1.00 95.75 241 ARG A CA 1
ATOM 1868 C C . ARG A 1 241 ? -19.556 -22.765 -0.629 1.00 95.75 241 ARG A C 1
ATOM 1870 O O . ARG A 1 241 ? -20.548 -23.152 -0.018 1.00 95.75 241 ARG A O 1
ATOM 1877 N N . GLU A 1 242 ? -18.497 -23.531 -0.855 1.00 96.12 242 GLU A N 1
ATOM 1878 C CA . GLU A 1 242 ? -18.362 -24.886 -0.314 1.00 96.12 242 GLU A CA 1
ATOM 1879 C C . GLU A 1 242 ? -18.411 -24.899 1.224 1.00 96.12 242 GLU A C 1
ATOM 1881 O O . GLU A 1 242 ? -18.923 -25.852 1.805 1.00 96.12 242 GLU A O 1
ATOM 1886 N N . ASN A 1 243 ? -17.986 -23.812 1.876 1.00 94.31 243 ASN A N 1
ATOM 1887 C CA . ASN A 1 243 ? -18.065 -23.636 3.330 1.00 94.31 243 ASN A CA 1
ATOM 1888 C C . ASN A 1 243 ? -19.393 -23.016 3.819 1.00 94.31 243 ASN A C 1
ATOM 1890 O O . ASN A 1 243 ? -19.490 -22.584 4.966 1.00 94.31 243 ASN A O 1
ATOM 1894 N N . GLY A 1 244 ? -20.422 -22.920 2.968 1.00 92.25 244 GLY A N 1
ATOM 1895 C CA . GLY A 1 244 ? -21.754 -22.429 3.355 1.00 92.25 244 GLY A CA 1
ATOM 1896 C C . GLY A 1 244 ? -21.886 -20.905 3.493 1.00 92.25 244 GLY A C 1
ATOM 1897 O O . GLY A 1 244 ? -22.885 -20.425 4.031 1.00 92.25 244 GLY A O 1
ATOM 1898 N N . SER A 1 245 ? -20.905 -20.141 3.006 1.00 96.25 245 SER A N 1
ATOM 1899 C CA . SER A 1 245 ? -20.928 -18.671 2.921 1.00 96.25 245 SER A CA 1
ATOM 1900 C C . SER A 1 245 ? -21.176 -18.205 1.477 1.00 96.25 245 SER A C 1
ATOM 1902 O O . SER A 1 245 ? -21.120 -19.010 0.552 1.00 96.25 245 SER A O 1
ATOM 1904 N N . ASP A 1 246 ? -21.462 -16.921 1.227 1.00 94.75 246 ASP A N 1
ATOM 1905 C CA . ASP A 1 246 ? -21.730 -16.458 -0.151 1.00 94.75 246 ASP A CA 1
ATOM 1906 C C . ASP A 1 246 ? -21.271 -15.018 -0.430 1.00 94.75 246 ASP A C 1
ATOM 1908 O O . ASP A 1 246 ? -20.983 -14.217 0.464 1.00 94.75 246 ASP A O 1
ATOM 1912 N N . CYS A 1 247 ? -21.184 -14.700 -1.721 1.00 94.31 247 CYS A N 1
ATOM 1913 C CA . CYS A 1 247 ? -20.845 -13.391 -2.259 1.00 94.31 247 CYS A CA 1
ATOM 1914 C C . CYS A 1 247 ? -22.045 -12.799 -3.009 1.00 94.31 247 CYS A C 1
ATOM 1916 O O . CYS A 1 247 ? -22.509 -13.339 -4.016 1.00 94.31 247 CYS A O 1
ATOM 1918 N N . PHE A 1 248 ? -22.495 -11.633 -2.564 1.00 93.12 248 PHE A N 1
ATOM 1919 C CA . PHE A 1 248 ? -23.667 -10.939 -3.066 1.00 93.12 248 PHE A CA 1
ATOM 1920 C C . PHE A 1 248 ? -23.262 -9.772 -3.974 1.00 93.12 248 PHE A C 1
ATOM 1922 O O . PHE A 1 248 ? -22.709 -8.764 -3.535 1.00 93.12 248 PHE A O 1
ATOM 1929 N N . LEU A 1 249 ? -23.547 -9.921 -5.268 1.00 88.69 249 LEU A N 1
ATOM 1930 C CA . LEU A 1 249 ? -23.341 -8.895 -6.293 1.00 88.69 249 LEU A CA 1
ATOM 1931 C C . LEU A 1 249 ? -24.458 -7.848 -6.274 1.00 88.69 249 LEU A C 1
ATOM 1933 O O . LEU A 1 249 ? -25.586 -8.150 -5.895 1.00 88.69 249 LEU A O 1
ATOM 1937 N N . ALA A 1 250 ? -24.171 -6.646 -6.778 1.00 86.19 250 ALA A N 1
ATOM 1938 C CA . ALA A 1 250 ? -25.076 -5.493 -6.719 1.00 86.19 250 ALA A CA 1
ATOM 1939 C C . ALA A 1 250 ? -25.549 -5.146 -5.289 1.00 86.19 250 ALA A C 1
ATOM 1941 O O . ALA A 1 250 ? -26.583 -4.503 -5.115 1.00 86.19 250 ALA A O 1
ATOM 1942 N N . GLY A 1 251 ? -24.778 -5.552 -4.276 1.00 89.00 251 GLY A N 1
ATOM 1943 C CA . GLY A 1 251 ? -25.002 -5.256 -2.866 1.00 89.00 251 GLY A CA 1
ATOM 1944 C C . GLY A 1 251 ? -24.225 -4.018 -2.441 1.00 89.00 251 GLY A C 1
ATOM 1945 O O . GLY A 1 251 ? -23.288 -4.117 -1.657 1.00 89.00 251 GLY A O 1
ATOM 1946 N N . GLU A 1 252 ? -24.560 -2.858 -3.004 1.00 93.06 252 GLU A N 1
ATOM 1947 C CA . GLU A 1 252 ? -23.918 -1.594 -2.630 1.00 93.06 252 GLU A CA 1
ATOM 1948 C C . GLU A 1 252 ? -24.261 -1.236 -1.180 1.00 93.06 252 GLU A C 1
ATOM 1950 O O . GLU A 1 252 ? -25.422 -0.984 -0.854 1.00 93.06 252 GLU A O 1
ATOM 1955 N N . VAL A 1 253 ? -23.241 -1.227 -0.322 1.00 96.94 253 VAL A N 1
ATOM 1956 C CA . VAL A 1 253 ? -23.343 -0.809 1.078 1.00 96.94 253 VAL A CA 1
ATOM 1957 C C . VAL A 1 253 ? -23.265 0.708 1.153 1.00 96.94 253 VAL A C 1
ATOM 1959 O O . VAL A 1 253 ? -22.311 1.299 0.659 1.00 96.94 253 VAL A O 1
ATOM 1962 N N . THR A 1 254 ? -24.242 1.332 1.805 1.00 96.75 254 THR A N 1
ATOM 1963 C CA . THR A 1 254 ? -24.308 2.792 1.977 1.00 96.75 254 THR A CA 1
ATOM 1964 C C . THR A 1 254 ? -24.064 3.248 3.403 1.00 96.75 254 THR A C 1
ATOM 1966 O O . THR A 1 254 ? -23.841 4.432 3.637 1.00 96.75 254 THR A O 1
ATOM 1969 N N . ARG A 1 255 ? -24.137 2.334 4.373 1.00 98.19 255 ARG A N 1
ATOM 1970 C CA . ARG A 1 255 ? -23.907 2.639 5.784 1.00 98.19 255 ARG A CA 1
ATOM 1971 C C . ARG A 1 255 ? -23.408 1.405 6.526 1.00 98.19 255 ARG A C 1
ATOM 1973 O O . ARG A 1 255 ? -23.895 0.303 6.287 1.00 98.19 255 ARG A O 1
ATOM 1980 N N . ILE A 1 256 ? -22.473 1.615 7.445 1.00 98.75 256 ILE A N 1
ATOM 1981 C CA . ILE A 1 256 ? -22.148 0.675 8.519 1.00 98.75 256 ILE A CA 1
ATOM 1982 C C . ILE A 1 256 ? -23.003 1.069 9.722 1.00 98.75 256 ILE A C 1
ATOM 1984 O O . ILE A 1 256 ? -22.933 2.204 10.199 1.00 98.75 256 ILE A O 1
ATOM 1988 N N . ASN A 1 257 ? -23.833 0.144 10.188 1.00 98.31 257 ASN A N 1
ATOM 1989 C CA . ASN A 1 257 ? -24.730 0.384 11.309 1.00 98.31 257 ASN A CA 1
ATOM 1990 C C . ASN A 1 257 ? -23.942 0.315 12.615 1.00 98.31 257 ASN A C 1
ATOM 1992 O O . ASN A 1 257 ? -23.078 -0.547 12.773 1.00 98.31 257 ASN A O 1
ATOM 1996 N N . VAL A 1 258 ? -24.211 1.259 13.519 1.00 97.75 258 VAL A N 1
ATOM 1997 C CA . VAL A 1 258 ? -23.523 1.371 14.808 1.00 97.75 258 VAL A CA 1
ATOM 1998 C C . VAL A 1 258 ? -24.559 1.360 15.923 1.00 97.75 258 VAL A C 1
ATOM 2000 O O . VAL A 1 258 ? -25.441 2.217 15.961 1.00 97.75 258 VAL A O 1
ATOM 2003 N N . THR A 1 259 ? -24.428 0.400 16.831 1.00 93.88 259 THR A N 1
ATOM 2004 C CA . THR A 1 259 ? -25.282 0.218 18.009 1.00 93.88 259 THR A CA 1
ATOM 2005 C C . THR A 1 259 ? -24.369 0.104 19.224 1.00 93.88 259 THR A C 1
ATOM 2007 O O . THR A 1 259 ? -23.362 -0.597 19.160 1.00 93.88 259 THR A O 1
ATOM 2010 N N . ASP A 1 260 ? -24.659 0.849 20.292 1.00 91.75 260 ASP A N 1
ATOM 2011 C CA . ASP A 1 260 ? -23.851 0.875 21.524 1.00 91.75 260 ASP A CA 1
ATOM 2012 C C . ASP A 1 260 ? -22.349 1.128 21.280 1.00 91.75 260 ASP A C 1
ATOM 2014 O O . ASP A 1 260 ? -21.470 0.527 21.893 1.00 91.75 260 ASP A O 1
ATOM 2018 N N . GLY A 1 261 ? -22.046 2.016 20.324 1.00 91.12 261 GLY A N 1
ATOM 2019 C CA . GLY A 1 261 ? -20.672 2.375 19.963 1.00 91.12 261 GLY A CA 1
ATOM 2020 C C . GLY A 1 261 ? -19.896 1.290 19.206 1.00 91.12 261 GLY A C 1
ATOM 2021 O O . GLY A 1 261 ? -18.690 1.432 19.033 1.00 91.12 261 GLY A O 1
ATOM 2022 N N . ARG A 1 262 ? -20.556 0.225 18.734 1.00 95.94 262 ARG A N 1
ATOM 2023 C CA . ARG A 1 262 ? -19.960 -0.897 17.994 1.00 95.94 262 ARG A CA 1
ATOM 2024 C C . ARG A 1 262 ? -20.607 -1.051 16.616 1.00 95.94 262 ARG A C 1
ATOM 2026 O O . ARG A 1 262 ? -21.806 -0.834 16.471 1.00 95.94 262 ARG A O 1
ATOM 2033 N N . ALA A 1 263 ? -19.839 -1.458 15.606 1.00 97.88 263 ALA A N 1
ATOM 2034 C CA . ALA A 1 263 ? -20.397 -1.860 14.317 1.00 97.88 263 ALA A CA 1
ATOM 2035 C C . ALA A 1 263 ? -21.266 -3.126 14.466 1.00 97.88 263 ALA A C 1
ATOM 2037 O O . ALA A 1 263 ? -20.797 -4.139 14.982 1.00 97.88 263 ALA A O 1
ATOM 2038 N N . SER A 1 264 ? -22.519 -3.056 14.017 1.00 97.44 264 SER A N 1
ATOM 2039 C CA . SER A 1 264 ? -23.559 -4.076 14.239 1.00 97.44 264 SER A CA 1
ATOM 2040 C C . SER A 1 264 ? -24.191 -4.617 12.951 1.00 97.44 264 SER A C 1
ATOM 2042 O O . SER A 1 264 ? -25.104 -5.442 12.992 1.00 97.44 264 SER A O 1
ATOM 2044 N N . GLY A 1 265 ? -23.728 -4.159 11.787 1.00 98.00 265 GLY A N 1
ATOM 2045 C CA . GLY A 1 265 ? -24.245 -4.585 10.490 1.00 98.00 265 GLY A CA 1
ATOM 2046 C C . GLY A 1 265 ? -24.057 -3.535 9.403 1.00 98.00 265 GLY A C 1
ATOM 2047 O O . GLY A 1 265 ? -23.267 -2.598 9.546 1.00 98.00 265 GLY A O 1
ATOM 2048 N N . ILE A 1 266 ? -24.805 -3.682 8.314 1.00 98.44 266 ILE A N 1
ATOM 2049 C CA . ILE A 1 266 ? -24.776 -2.782 7.158 1.00 98.44 266 ILE A CA 1
ATOM 2050 C C . ILE A 1 266 ? -26.187 -2.434 6.680 1.00 98.44 266 ILE A C 1
ATOM 2052 O O . ILE A 1 266 ? -27.126 -3.218 6.845 1.00 98.44 266 ILE A O 1
ATOM 2056 N N . SER A 1 267 ? -26.308 -1.287 6.016 1.00 97.31 267 SER A N 1
ATOM 2057 C CA . SER A 1 267 ? -27.479 -0.940 5.209 1.00 97.31 267 SER A CA 1
ATOM 2058 C C . SER A 1 267 ? -27.084 -0.820 3.743 1.00 97.31 267 SER A C 1
ATOM 2060 O O . SER A 1 267 ? -26.068 -0.205 3.400 1.00 97.31 267 SER A O 1
ATOM 2062 N N . LEU A 1 268 ? -27.895 -1.423 2.881 1.00 94.50 268 LEU A N 1
ATOM 2063 C CA . LEU A 1 268 ? -27.726 -1.412 1.434 1.00 94.50 268 LEU A CA 1
ATOM 2064 C C . LEU A 1 268 ? -28.426 -0.209 0.792 1.00 94.50 268 LEU A C 1
ATOM 2066 O O . LEU A 1 268 ? -29.349 0.373 1.362 1.00 94.50 268 LEU A O 1
ATOM 2070 N N . ILE A 1 269 ? -28.048 0.110 -0.448 1.00 91.75 269 ILE A N 1
ATOM 2071 C CA . ILE A 1 269 ? -28.576 1.243 -1.231 1.00 91.75 269 ILE A CA 1
ATOM 2072 C C . ILE A 1 269 ? -30.099 1.230 -1.443 1.00 91.75 269 ILE A C 1
ATOM 2074 O O . ILE A 1 269 ? -30.704 2.242 -1.800 1.00 91.75 269 ILE A O 1
ATOM 2078 N N . ASP A 1 270 ? -30.743 0.078 -1.273 1.00 85.25 270 ASP A N 1
ATOM 2079 C CA . ASP A 1 270 ? -32.192 -0.071 -1.379 1.00 85.25 270 ASP A CA 1
ATOM 2080 C C . ASP A 1 270 ? -32.926 -0.012 -0.030 1.00 85.25 270 ASP A C 1
ATOM 2082 O O . ASP A 1 270 ? -34.141 -0.205 -0.003 1.00 85.25 270 ASP A O 1
ATOM 2086 N N . GLY A 1 271 ? -32.203 0.275 1.056 1.00 90.19 271 GLY A N 1
ATOM 2087 C CA . GLY A 1 271 ? -32.716 0.352 2.422 1.00 90.19 271 GLY A CA 1
ATOM 2088 C C . GLY A 1 271 ? -32.715 -0.979 3.172 1.00 90.19 271 GLY A C 1
ATOM 2089 O O . GLY A 1 271 ? -33.106 -1.009 4.334 1.00 90.19 271 GLY A O 1
ATOM 2090 N N . THR A 1 272 ? -32.289 -2.083 2.549 1.00 91.25 272 THR A N 1
ATOM 2091 C CA . THR A 1 272 ? -32.189 -3.375 3.238 1.00 91.25 272 THR A CA 1
ATOM 2092 C C . THR A 1 272 ? -31.122 -3.311 4.326 1.00 91.25 272 THR A C 1
ATOM 2094 O O . THR A 1 272 ? -29.958 -3.037 4.035 1.00 91.25 272 THR A O 1
ATOM 2097 N N . GLU A 1 273 ? -31.507 -3.616 5.562 1.00 95.31 273 GLU A N 1
ATOM 2098 C CA . GLU A 1 273 ? -30.585 -3.748 6.691 1.00 95.31 273 GLU A CA 1
ATOM 2099 C C . GLU A 1 273 ? -30.258 -5.217 6.960 1.00 95.31 273 GLU A C 1
ATOM 2101 O O . GLU A 1 273 ? -31.130 -6.095 6.876 1.00 95.31 273 GLU A O 1
ATOM 2106 N N . ILE A 1 274 ? -28.988 -5.474 7.265 1.00 96.69 274 ILE A N 1
ATOM 2107 C CA . ILE A 1 274 ? -28.447 -6.804 7.541 1.00 96.69 274 ILE A CA 1
ATOM 2108 C C . ILE A 1 274 ? -27.552 -6.698 8.775 1.00 96.69 274 ILE A C 1
ATOM 2110 O O . ILE A 1 274 ? -26.602 -5.913 8.789 1.00 96.69 274 ILE A O 1
ATOM 2114 N N . ALA A 1 275 ? -27.863 -7.477 9.808 1.00 97.81 275 ALA A N 1
ATOM 2115 C CA . ALA A 1 275 ? -27.110 -7.493 11.057 1.00 97.81 275 ALA A CA 1
ATOM 2116 C C . ALA A 1 275 ? -25.843 -8.358 10.943 1.00 97.81 275 ALA A C 1
ATOM 2118 O O . ALA A 1 275 ? -25.826 -9.344 10.202 1.00 97.81 275 ALA A O 1
ATOM 2119 N N . ALA A 1 276 ? -24.801 -8.013 11.701 1.00 97.31 276 ALA A N 1
ATOM 2120 C CA . ALA A 1 276 ? -23.616 -8.850 11.851 1.00 97.31 276 ALA A CA 1
ATOM 2121 C C . ALA A 1 276 ? -22.906 -8.665 13.193 1.00 97.31 276 ALA A C 1
ATOM 2123 O O . ALA A 1 276 ? -22.956 -7.581 13.776 1.00 97.31 276 ALA A O 1
ATOM 2124 N N . ASN A 1 277 ? -22.196 -9.700 13.656 1.00 95.19 277 ASN A N 1
ATOM 2125 C CA . ASN A 1 277 ? -21.383 -9.598 14.874 1.00 95.19 277 ASN A CA 1
ATOM 2126 C C . ASN A 1 277 ? -20.138 -8.733 14.625 1.00 95.19 277 ASN A C 1
ATOM 2128 O O . ASN A 1 277 ? -19.728 -7.962 15.500 1.00 95.19 277 ASN A O 1
ATOM 2132 N N . HIS A 1 278 ? -19.562 -8.838 13.421 1.00 97.19 278 HIS A N 1
ATOM 2133 C CA . HIS A 1 278 ? -18.434 -8.026 12.966 1.00 97.19 278 HIS A CA 1
ATOM 2134 C C . HIS A 1 278 ? -18.597 -7.588 11.508 1.00 97.19 278 HIS A C 1
ATOM 2136 O O . HIS A 1 278 ? -19.207 -8.271 10.682 1.00 97.19 278 HIS A O 1
ATOM 2142 N N . VAL A 1 279 ? -17.995 -6.449 11.178 1.00 98.69 279 VAL A N 1
ATOM 2143 C CA . VAL A 1 279 ? -17.927 -5.895 9.825 1.00 98.69 279 VAL A CA 1
ATOM 2144 C C . VAL A 1 279 ? -16.462 -5.723 9.430 1.00 98.69 279 VAL A C 1
ATOM 2146 O O . VAL A 1 279 ? -15.668 -5.124 10.154 1.00 98.69 279 VAL A O 1
ATOM 2149 N N . VAL A 1 280 ? -16.096 -6.218 8.254 1.00 98.81 280 VAL A N 1
ATOM 2150 C CA . VAL A 1 280 ? -14.777 -6.046 7.643 1.00 98.81 280 VAL A CA 1
ATOM 2151 C C . VAL A 1 280 ? -14.928 -5.167 6.409 1.00 98.81 280 VAL A C 1
ATOM 2153 O O . VAL A 1 280 ? -15.656 -5.510 5.483 1.00 98.81 280 VAL A O 1
ATOM 2156 N N . SER A 1 281 ? -14.219 -4.047 6.353 1.00 98.56 281 SER A N 1
ATOM 2157 C CA . SER A 1 281 ? -14.150 -3.202 5.165 1.00 98.56 281 SER A CA 1
ATOM 2158 C C . SER A 1 281 ? -12.907 -3.526 4.338 1.00 98.56 281 SER A C 1
ATOM 2160 O O . SER A 1 281 ? -11.778 -3.348 4.795 1.00 98.56 281 SER A O 1
ATOM 2162 N N . GLY A 1 282 ? -13.110 -3.999 3.110 1.00 97.50 282 GLY A N 1
ATOM 2163 C CA . GLY A 1 282 ? -12.054 -4.172 2.109 1.00 97.50 282 GLY A CA 1
ATOM 2164 C C . GLY A 1 282 ? -11.977 -3.042 1.083 1.00 97.50 282 GLY A C 1
ATOM 2165 O O . GLY A 1 282 ? -11.290 -3.182 0.069 1.00 97.50 282 GLY A O 1
ATOM 2166 N N . ILE A 1 283 ? -12.710 -1.948 1.309 1.00 96.62 283 ILE A N 1
ATOM 2167 C CA . ILE A 1 283 ? -12.642 -0.722 0.503 1.00 96.62 283 ILE A CA 1
ATOM 2168 C C . ILE A 1 283 ? -11.703 0.295 1.166 1.00 96.62 283 ILE A C 1
ATOM 2170 O O . ILE A 1 283 ? -11.179 0.057 2.257 1.00 96.62 283 ILE A O 1
ATOM 2174 N N . ASP A 1 284 ? -11.452 1.433 0.518 1.00 95.12 284 ASP A N 1
ATOM 2175 C CA . ASP A 1 284 ? -10.508 2.402 1.064 1.00 95.12 284 ASP A CA 1
ATOM 2176 C C . ASP A 1 284 ? -10.986 2.986 2.422 1.00 95.12 284 ASP A C 1
ATOM 2178 O O . ASP A 1 284 ? -12.192 3.175 2.651 1.00 95.12 284 ASP A O 1
ATOM 2182 N N . PRO A 1 285 ? -10.061 3.281 3.357 1.00 95.06 285 PRO A N 1
ATOM 2183 C CA . PRO A 1 285 ? -10.416 3.800 4.675 1.00 95.06 285 PRO A CA 1
ATOM 2184 C C . PRO A 1 285 ? -11.089 5.173 4.628 1.00 95.06 285 PRO A C 1
ATOM 2186 O O . PRO A 1 285 ? -11.902 5.480 5.498 1.00 95.06 285 PRO A O 1
ATOM 2189 N N . VAL A 1 286 ? -10.795 6.005 3.623 1.00 92.56 286 VAL A N 1
ATOM 2190 C CA . VAL A 1 286 ? -11.423 7.326 3.511 1.00 92.56 286 VAL A CA 1
ATOM 2191 C C . VAL A 1 286 ? -12.909 7.156 3.205 1.00 92.56 286 VAL A C 1
ATOM 2193 O O . VAL A 1 286 ? -13.737 7.708 3.923 1.00 92.56 286 VAL A O 1
ATOM 2196 N N . HIS A 1 287 ? -13.276 6.334 2.229 1.00 94.44 287 HIS A N 1
ATOM 2197 C CA . HIS A 1 287 ? -14.667 5.998 1.942 1.00 94.44 287 HIS A CA 1
ATOM 2198 C C . HIS A 1 287 ? -15.331 5.325 3.148 1.00 94.44 287 HIS A C 1
ATOM 2200 O O . HIS A 1 287 ? -16.391 5.772 3.589 1.00 94.44 287 HIS A O 1
ATOM 2206 N N . THR A 1 288 ? -14.681 4.320 3.743 1.00 97.56 288 THR A N 1
ATOM 2207 C CA . THR A 1 288 ? -15.203 3.604 4.919 1.00 97.56 288 THR A CA 1
ATOM 2208 C C . THR A 1 288 ? -15.599 4.575 6.027 1.00 97.56 288 THR A C 1
ATOM 2210 O O . THR A 1 288 ? -16.752 4.598 6.452 1.00 97.56 288 THR A O 1
ATOM 2213 N N . PHE A 1 289 ? -14.669 5.417 6.479 1.00 96.94 289 PHE A N 1
ATOM 2214 C CA . PHE A 1 289 ? -14.916 6.260 7.641 1.00 96.94 289 PHE A CA 1
ATOM 2215 C C . PHE A 1 289 ? -15.722 7.511 7.306 1.00 96.94 289 PHE A C 1
ATOM 2217 O O . PHE A 1 289 ? -16.547 7.910 8.119 1.00 96.94 289 PHE A O 1
ATOM 2224 N N . PHE A 1 290 ? -15.543 8.132 6.139 1.00 94.38 290 PHE A N 1
ATOM 2225 C CA . PHE A 1 290 ? -16.232 9.387 5.814 1.00 94.38 290 PHE A CA 1
ATOM 2226 C C . PHE A 1 290 ? -17.605 9.210 5.168 1.00 94.38 290 PHE A C 1
ATOM 2228 O O . PHE A 1 290 ? -18.405 10.136 5.267 1.00 94.38 290 PHE A O 1
ATOM 2235 N N . GLN A 1 291 ? -17.882 8.075 4.521 1.00 94.31 291 GLN A N 1
ATOM 2236 C CA . GLN A 1 291 ? -19.167 7.849 3.851 1.00 94.31 291 GLN A CA 1
ATOM 2237 C C . GLN A 1 291 ? -20.011 6.774 4.539 1.00 94.31 291 GLN A C 1
ATOM 2239 O O . GLN A 1 291 ? -21.216 6.966 4.673 1.00 94.31 291 GLN A O 1
ATOM 2244 N N . LEU A 1 292 ? -19.407 5.668 4.998 1.00 97.81 292 LEU A N 1
ATOM 2245 C CA . LEU A 1 292 ? -20.176 4.543 5.548 1.00 97.81 292 LEU A CA 1
ATOM 2246 C C . LEU A 1 292 ? -20.347 4.605 7.071 1.00 97.81 292 LEU A C 1
ATOM 2248 O O . LEU A 1 292 ? -21.418 4.263 7.572 1.00 97.81 292 LEU A O 1
ATOM 2252 N N . VAL A 1 293 ? -19.318 5.019 7.817 1.00 98.00 293 VAL A N 1
ATOM 2253 C CA . VAL A 1 293 ? -19.363 5.099 9.288 1.00 98.00 293 VAL A CA 1
ATOM 2254 C C . VAL A 1 293 ? -19.997 6.423 9.746 1.00 98.00 293 VAL A C 1
ATOM 2256 O O . VAL A 1 293 ? -19.495 7.490 9.371 1.00 98.00 293 VAL A O 1
ATOM 2259 N N . PRO A 1 294 ? -21.028 6.394 10.617 1.00 95.06 294 PRO A N 1
ATOM 2260 C CA . PRO A 1 294 ? -21.642 7.599 11.168 1.00 95.06 294 PRO A CA 1
ATOM 2261 C C . PRO A 1 294 ? -20.630 8.567 11.803 1.00 95.06 294 PRO A C 1
ATOM 2263 O O . PRO A 1 294 ? -19.646 8.168 12.437 1.00 95.06 294 PRO A O 1
ATOM 2266 N N . MET A 1 295 ? -20.868 9.869 11.628 1.00 90.50 295 MET A N 1
ATOM 2267 C CA . MET A 1 295 ? -20.062 10.907 12.280 1.00 90.50 295 MET A CA 1
ATOM 2268 C C . MET A 1 295 ? -20.137 10.756 13.806 1.00 90.50 295 MET A C 1
ATOM 2270 O O . MET A 1 295 ? -21.188 10.421 14.345 1.00 90.50 295 MET A O 1
ATOM 2274 N N . GLY A 1 296 ? -19.013 10.974 14.494 1.00 87.06 296 GLY A N 1
ATOM 2275 C CA . GLY A 1 296 ? -18.899 10.801 15.947 1.00 87.06 296 GLY A CA 1
ATOM 2276 C C . GLY A 1 296 ? -18.598 9.373 16.426 1.00 87.06 296 GLY A C 1
ATOM 2277 O O . GLY A 1 296 ? -18.210 9.206 17.575 1.00 87.06 296 GLY A O 1
ATOM 2278 N N . SER A 1 297 ? -18.688 8.340 15.574 1.00 90.88 297 SER A N 1
ATOM 2279 C CA . SER A 1 297 ? -18.364 6.953 15.977 1.00 90.88 297 SER A CA 1
ATOM 2280 C C . SER A 1 297 ? -16.864 6.680 16.176 1.00 90.88 297 SER A C 1
ATOM 2282 O O . SER A 1 297 ? -16.494 5.649 16.724 1.00 90.88 297 SER A O 1
ATOM 2284 N N . VAL A 1 298 ? -15.996 7.579 15.711 1.00 87.75 298 VAL A N 1
ATOM 2285 C CA . VAL A 1 298 ? -14.540 7.565 15.931 1.00 87.75 298 VAL A CA 1
ATOM 2286 C C . VAL A 1 298 ? -14.056 9.003 16.094 1.00 87.75 298 VAL A C 1
ATOM 2288 O O . VAL A 1 298 ? -14.734 9.925 15.636 1.00 87.75 298 VAL A O 1
ATOM 2291 N N . SER A 1 299 ? -12.878 9.194 16.692 1.00 84.06 299 SER A N 1
ATOM 2292 C CA . SER A 1 299 ? -12.311 10.529 16.894 1.00 84.06 299 SER A CA 1
ATOM 2293 C C . SER A 1 299 ? -12.036 11.260 15.577 1.00 84.06 299 SER A C 1
ATOM 2295 O O . SER A 1 299 ? -11.635 10.665 14.567 1.00 84.06 299 SER A O 1
ATOM 2297 N N . ASP A 1 300 ? -12.177 12.585 15.605 1.00 80.38 300 ASP A N 1
ATOM 2298 C CA . ASP A 1 300 ? -11.829 13.434 14.466 1.00 80.38 300 ASP A CA 1
ATOM 2299 C C . ASP A 1 300 ? -10.336 13.359 14.137 1.00 80.38 300 ASP A C 1
ATOM 2301 O O . ASP A 1 300 ? -9.970 13.400 12.967 1.00 80.38 300 ASP A O 1
ATOM 2305 N N . ALA A 1 301 ? -9.476 13.143 15.139 1.00 75.75 301 ALA A N 1
ATOM 2306 C CA . ALA A 1 301 ? -8.045 12.924 14.940 1.00 75.75 301 ALA A CA 1
ATOM 2307 C C . ALA A 1 301 ? -7.759 11.681 14.078 1.00 75.75 301 ALA A C 1
ATOM 2309 O O . ALA A 1 301 ? -6.921 11.729 13.175 1.00 75.75 301 ALA A O 1
ATOM 2310 N N . TYR A 1 302 ? -8.485 10.580 14.301 1.00 81.25 302 TYR A N 1
ATOM 2311 C CA . TYR A 1 302 ? -8.345 9.374 13.485 1.00 81.25 302 TYR A CA 1
ATOM 2312 C C . TYR A 1 302 ? -8.796 9.622 12.040 1.00 81.25 302 TYR A C 1
ATOM 2314 O O . TYR A 1 302 ? -8.062 9.326 11.095 1.00 81.25 302 TYR A O 1
ATOM 2322 N N . ARG A 1 303 ? -9.969 10.244 11.857 1.00 83.88 303 ARG A N 1
ATOM 2323 C CA . ARG A 1 303 ? -10.487 10.644 10.536 1.00 83.88 303 ARG A CA 1
ATOM 2324 C C . ARG A 1 303 ? -9.522 11.590 9.815 1.00 83.88 303 ARG A C 1
ATOM 2326 O O . ARG A 1 303 ? -9.255 11.410 8.627 1.00 83.88 303 ARG A O 1
ATOM 2333 N N . TYR A 1 304 ? -8.975 12.572 10.528 1.00 79.56 304 TYR A N 1
ATOM 2334 C CA . TYR A 1 304 ? -7.999 13.524 10.007 1.00 79.56 304 TYR A CA 1
ATOM 2335 C C . TYR A 1 304 ? -6.728 12.814 9.541 1.00 79.56 304 TYR A C 1
ATOM 2337 O O . TYR A 1 304 ? -6.320 13.016 8.400 1.00 79.56 304 TYR A O 1
ATOM 2345 N N . ARG A 1 305 ? -6.161 11.906 10.351 1.00 86.12 305 ARG A N 1
ATOM 2346 C CA . ARG A 1 305 ? -4.987 11.101 9.972 1.00 86.12 305 ARG A CA 1
ATOM 2347 C C . ARG A 1 305 ? -5.205 10.348 8.660 1.00 86.12 305 ARG A C 1
ATOM 2349 O O . ARG A 1 305 ? -4.328 10.378 7.803 1.00 86.12 305 ARG A O 1
ATOM 2356 N N . LEU A 1 306 ? -6.363 9.709 8.472 1.00 87.75 306 LEU A N 1
ATOM 2357 C CA . LEU A 1 306 ? -6.665 8.975 7.234 1.00 87.75 306 LEU A CA 1
ATOM 2358 C C . LEU A 1 306 ? -6.666 9.872 5.987 1.00 87.75 306 LEU A C 1
ATOM 2360 O O . LEU A 1 306 ? -6.290 9.406 4.913 1.00 87.75 306 LEU A O 1
ATOM 2364 N N . LYS A 1 307 ? -7.065 11.144 6.124 1.00 85.69 307 LYS A N 1
ATOM 2365 C CA . LYS A 1 307 ? -7.036 12.135 5.036 1.00 85.69 307 LYS A CA 1
ATOM 2366 C C . LYS A 1 307 ? -5.637 12.657 4.711 1.00 85.69 307 LYS A C 1
ATOM 2368 O O . LYS A 1 307 ? -5.437 13.115 3.594 1.00 85.69 307 LYS A O 1
ATOM 2373 N N . GLN A 1 308 ? -4.701 12.604 5.659 1.00 86.56 308 GLN A N 1
ATOM 2374 C CA . GLN A 1 308 ? -3.317 13.042 5.436 1.00 86.56 308 GLN A CA 1
ATOM 2375 C C . GLN A 1 308 ? -2.476 12.001 4.683 1.00 86.56 308 GLN A C 1
ATOM 2377 O O . GLN A 1 308 ? -1.418 12.327 4.151 1.00 86.56 308 GLN A O 1
ATOM 2382 N N . LEU A 1 309 ? -2.929 10.745 4.625 1.00 90.12 309 LEU A N 1
ATOM 2383 C CA . LEU A 1 309 ? -2.235 9.697 3.883 1.00 90.12 309 LEU A CA 1
ATOM 2384 C C . LEU A 1 309 ? -2.409 9.896 2.375 1.00 90.12 309 LEU A C 1
ATOM 2386 O O . LEU A 1 309 ? -3.526 10.019 1.872 1.00 90.12 309 LEU A O 1
ATOM 2390 N N . THR A 1 310 ? -1.297 9.858 1.646 1.00 92.00 310 THR A N 1
ATOM 2391 C CA . THR A 1 310 ? -1.270 10.092 0.200 1.00 92.00 310 THR A CA 1
ATOM 2392 C C . THR A 1 310 ? -1.645 8.811 -0.552 1.00 92.00 310 THR A C 1
ATOM 2394 O O . THR A 1 310 ? -0.963 7.788 -0.389 1.00 92.00 310 THR A O 1
ATOM 2397 N N . PRO A 1 311 ? -2.712 8.805 -1.376 1.00 93.06 311 PRO A N 1
ATOM 2398 C CA . PRO A 1 311 ? -2.992 7.702 -2.292 1.00 93.06 311 PRO A CA 1
ATOM 2399 C C . PRO A 1 311 ? -1.830 7.484 -3.269 1.00 93.06 311 PRO A C 1
ATOM 2401 O O . PRO A 1 311 ? -1.121 8.418 -3.629 1.00 93.06 311 PRO A O 1
ATOM 2404 N N . SER A 1 312 ? -1.631 6.245 -3.709 1.00 93.62 312 SER A N 1
ATOM 2405 C CA . SER A 1 312 ? -0.675 5.940 -4.777 1.00 93.62 312 SER A CA 1
ATOM 2406 C C . SER A 1 312 ? -1.086 6.595 -6.097 1.00 93.62 312 SER A C 1
ATOM 2408 O O . SER A 1 312 ? -2.242 6.986 -6.289 1.00 93.62 312 SER A O 1
ATOM 2410 N N . LEU A 1 313 ? -0.128 6.683 -7.021 1.00 92.62 313 LEU A N 1
ATOM 2411 C CA . LEU A 1 313 ? -0.399 7.075 -8.398 1.00 92.62 313 LEU A CA 1
ATOM 2412 C C . LEU A 1 313 ? -1.443 6.169 -9.070 1.00 92.62 313 LEU A C 1
ATOM 2414 O O . LEU A 1 313 ? -1.816 5.100 -8.572 1.00 92.62 313 LEU A O 1
ATOM 2418 N N . SER A 1 314 ? -1.915 6.615 -10.228 1.00 94.25 314 SER A N 1
ATOM 2419 C CA . SER A 1 314 ? -2.777 5.828 -11.103 1.00 94.25 314 SER A CA 1
ATOM 2420 C C . SER A 1 314 ? -2.008 5.418 -12.362 1.00 94.25 314 SER A C 1
ATOM 2422 O O . SER A 1 314 ? -0.785 5.526 -12.414 1.00 94.25 314 SER A O 1
ATOM 2424 N N . ALA A 1 315 ? -2.698 4.936 -13.391 1.00 94.12 315 ALA A N 1
ATOM 2425 C CA . ALA A 1 315 ? -2.060 4.539 -14.640 1.00 94.12 315 ALA A CA 1
ATOM 2426 C C . ALA A 1 315 ? -2.864 4.939 -15.881 1.00 94.12 315 ALA A C 1
ATOM 2428 O O . ALA A 1 315 ? -4.069 5.212 -15.835 1.00 94.12 315 ALA A O 1
ATOM 2429 N N . TYR A 1 316 ? -2.171 4.913 -17.010 1.00 95.31 316 TYR A N 1
ATOM 2430 C CA . TYR A 1 316 ? -2.745 4.685 -18.325 1.00 95.31 316 TYR A CA 1
ATOM 2431 C C . TYR A 1 316 ? -2.509 3.227 -18.700 1.00 95.31 316 TYR A C 1
ATOM 2433 O O . TYR A 1 316 ? -1.406 2.718 -18.515 1.00 95.31 316 TYR A O 1
ATOM 2441 N N . ALA A 1 317 ? -3.537 2.548 -19.208 1.00 95.19 317 ALA A N 1
ATOM 2442 C CA . ALA A 1 317 ? -3.418 1.159 -19.640 1.00 95.19 317 ALA A CA 1
ATOM 2443 C C . ALA A 1 317 ? -4.099 0.961 -20.996 1.00 95.19 317 ALA A C 1
ATOM 2445 O O . ALA A 1 317 ? -5.309 1.172 -21.117 1.00 95.19 317 ALA A O 1
ATOM 2446 N N . LEU A 1 318 ? -3.317 0.580 -22.007 1.00 95.94 318 LEU A N 1
ATOM 2447 C CA . LEU A 1 318 ? -3.775 0.333 -23.372 1.00 95.94 318 LEU A CA 1
ATOM 2448 C C . LEU A 1 318 ? -3.770 -1.174 -23.647 1.00 95.94 318 LEU A C 1
ATOM 2450 O O . LEU A 1 318 ? -2.714 -1.805 -23.712 1.00 95.94 318 LEU A O 1
ATOM 2454 N N . TYR A 1 319 ? -4.963 -1.738 -23.802 1.00 94.25 319 TYR A N 1
ATOM 2455 C CA . TYR A 1 319 ? -5.203 -3.159 -24.030 1.00 94.25 319 TYR A CA 1
ATOM 2456 C C . TYR A 1 319 ? -5.370 -3.403 -25.524 1.00 94.25 319 TYR A C 1
ATOM 2458 O O . TYR A 1 319 ? -6.343 -2.925 -26.111 1.00 94.25 319 TYR A O 1
ATOM 2466 N N . LEU A 1 320 ? -4.451 -4.148 -26.139 1.00 94.31 320 LEU A N 1
ATOM 2467 C CA . LEU A 1 320 ? -4.468 -4.412 -27.576 1.00 94.31 320 LEU A CA 1
ATOM 2468 C C . LEU A 1 320 ? -4.621 -5.907 -27.849 1.00 94.31 320 LEU A C 1
ATOM 2470 O O . LEU A 1 320 ? -3.798 -6.723 -27.432 1.00 94.31 320 LEU A O 1
ATOM 2474 N N . GLY A 1 321 ? -5.670 -6.259 -28.590 1.00 93.00 321 GLY A N 1
ATOM 2475 C CA . GLY A 1 321 ? -5.775 -7.551 -29.260 1.00 93.00 321 GLY A CA 1
ATOM 2476 C C . GLY A 1 321 ? -5.250 -7.419 -30.685 1.00 93.00 321 GLY A C 1
ATOM 2477 O O . GLY A 1 321 ? -5.659 -6.513 -31.412 1.00 93.00 321 GLY A O 1
ATOM 2478 N N . LEU A 1 322 ? -4.350 -8.309 -31.088 1.00 92.88 322 LEU A N 1
ATOM 2479 C CA . LEU A 1 322 ? -3.634 -8.266 -32.361 1.00 92.88 322 LEU A CA 1
ATOM 2480 C C . LEU A 1 322 ? -4.128 -9.356 -33.321 1.00 92.88 322 LEU A C 1
ATOM 2482 O O . LEU A 1 322 ? -4.502 -10.453 -32.904 1.00 92.88 322 LEU A O 1
ATOM 2486 N N . LYS A 1 323 ? -4.110 -9.047 -34.621 1.00 92.75 323 LYS A N 1
ATOM 2487 C CA . LYS A 1 323 ? -4.426 -9.968 -35.731 1.00 92.75 323 LYS A CA 1
ATOM 2488 C C . LYS A 1 323 ? -3.276 -10.924 -36.069 1.00 92.75 323 LYS A C 1
ATOM 2490 O O . LYS A 1 323 ? -3.482 -11.825 -36.870 1.00 92.75 323 LYS A O 1
ATOM 2495 N N . CYS A 1 324 ? -2.098 -10.678 -35.506 1.00 91.44 324 CYS A N 1
ATOM 2496 C CA . CYS A 1 324 ? -0.864 -11.423 -35.723 1.00 91.44 324 CYS A CA 1
ATOM 2497 C C . CYS A 1 324 ? -0.230 -11.804 -34.381 1.00 91.44 324 CYS A C 1
ATOM 2499 O O . CYS A 1 324 ? -0.716 -11.406 -33.311 1.00 91.44 324 CYS A O 1
ATOM 2501 N N . ARG A 1 325 ? 0.892 -12.530 -34.427 1.00 88.75 325 ARG A N 1
ATOM 2502 C CA . ARG A 1 325 ? 1.688 -12.794 -33.229 1.00 88.75 325 ARG A CA 1
ATOM 2503 C C . ARG A 1 325 ? 2.453 -11.529 -32.836 1.00 88.75 325 ARG A C 1
ATOM 2505 O O . ARG A 1 325 ? 2.982 -10.848 -33.713 1.00 88.75 325 ARG A O 1
ATOM 2512 N N . PRO A 1 326 ? 2.606 -11.228 -31.533 1.00 91.12 326 PRO A N 1
ATOM 2513 C CA . PRO A 1 326 ? 3.419 -10.092 -31.093 1.00 91.12 326 PRO A CA 1
ATOM 2514 C C . PRO A 1 326 ? 4.865 -10.157 -31.618 1.00 91.12 326 PRO A C 1
ATOM 2516 O O . PRO A 1 326 ? 5.434 -9.132 -31.991 1.00 91.12 326 PRO A O 1
ATOM 2519 N N . SER A 1 327 ? 5.426 -11.367 -31.741 1.00 89.81 327 SER A N 1
ATOM 2520 C CA . SER A 1 327 ? 6.759 -11.600 -32.310 1.00 89.81 327 SER A CA 1
ATOM 2521 C C . SER A 1 327 ? 6.911 -11.091 -33.744 1.00 89.81 327 SER A C 1
ATOM 2523 O O . SER A 1 327 ? 7.988 -10.627 -34.105 1.00 89.81 327 SER A O 1
ATOM 2525 N N . ASP A 1 328 ? 5.839 -11.120 -34.543 1.00 92.06 328 ASP A N 1
ATOM 2526 C CA . ASP A 1 328 ? 5.850 -10.647 -35.936 1.00 92.06 328 ASP A CA 1
ATOM 2527 C C . ASP A 1 328 ? 6.030 -9.119 -36.011 1.00 92.06 328 ASP A C 1
ATOM 2529 O O . ASP A 1 328 ? 6.402 -8.580 -37.050 1.00 92.06 328 ASP A O 1
ATOM 2533 N N . LEU A 1 329 ? 5.782 -8.419 -34.898 1.00 94.19 329 LEU A N 1
ATOM 2534 C CA . LEU A 1 329 ? 5.966 -6.975 -34.731 1.00 94.19 329 LEU A CA 1
ATOM 2535 C C . LEU A 1 329 ? 7.255 -6.623 -33.969 1.00 94.19 329 LEU A C 1
ATOM 2537 O O . LEU A 1 329 ? 7.464 -5.461 -33.623 1.00 94.19 329 LEU A O 1
ATOM 2541 N N . GLY A 1 330 ? 8.093 -7.614 -33.647 1.00 92.25 330 GLY A N 1
ATOM 2542 C CA . GLY A 1 330 ? 9.281 -7.430 -32.810 1.00 92.25 330 GLY A CA 1
ATOM 2543 C C . GLY A 1 330 ? 8.983 -7.255 -31.317 1.00 92.25 330 GLY A C 1
ATOM 2544 O O . GLY A 1 330 ? 9.873 -6.861 -30.566 1.00 92.25 330 GLY A O 1
ATOM 2545 N N . ILE A 1 331 ? 7.758 -7.543 -30.861 1.00 91.50 331 ILE A N 1
ATOM 2546 C CA . ILE A 1 331 ? 7.413 -7.500 -29.435 1.00 91.50 331 ILE A CA 1
ATOM 2547 C C . ILE A 1 331 ? 7.965 -8.765 -28.757 1.00 91.50 331 ILE A C 1
ATOM 2549 O O . ILE A 1 331 ? 7.586 -9.875 -29.150 1.00 91.50 331 ILE A O 1
ATOM 2553 N N . PRO A 1 332 ? 8.843 -8.636 -27.743 1.00 86.88 332 PRO A N 1
ATOM 2554 C CA . PRO A 1 332 ? 9.423 -9.790 -27.067 1.00 86.88 332 PRO A CA 1
ATOM 2555 C C . PRO A 1 332 ? 8.390 -10.540 -26.215 1.00 86.88 332 PRO A C 1
ATOM 2557 O O . PRO A 1 332 ? 7.321 -10.031 -25.876 1.00 86.88 332 PRO A O 1
ATOM 2560 N N . GLU A 1 333 ? 8.712 -11.786 -25.872 1.00 81.94 333 GLU A N 1
ATOM 2561 C CA . GLU A 1 333 ? 7.929 -12.587 -24.929 1.00 81.94 333 GLU A CA 1
ATOM 2562 C C . GLU A 1 333 ? 8.075 -12.062 -23.490 1.00 81.94 333 GLU A C 1
ATOM 2564 O O . GLU A 1 333 ? 9.165 -11.673 -23.054 1.00 81.94 333 GLU A O 1
ATOM 2569 N N . GLY A 1 334 ? 6.975 -12.100 -22.736 1.00 83.62 334 GLY A N 1
ATOM 2570 C CA . GLY A 1 334 ? 6.930 -11.656 -21.348 1.00 83.62 334 GLY A CA 1
ATOM 2571 C C . GLY A 1 334 ? 6.911 -10.136 -21.220 1.00 83.62 334 GLY A C 1
ATOM 2572 O O . GLY A 1 334 ? 6.270 -9.437 -22.009 1.00 83.62 334 GLY A O 1
ATOM 2573 N N . ARG A 1 335 ? 7.585 -9.623 -20.188 1.00 90.12 335 ARG A N 1
ATOM 2574 C CA . ARG A 1 335 ? 7.632 -8.190 -19.906 1.00 90.12 335 ARG A CA 1
ATOM 2575 C C . ARG A 1 335 ? 8.769 -7.493 -20.639 1.00 90.12 335 ARG A C 1
ATOM 2577 O O . ARG A 1 335 ? 9.914 -7.939 -20.605 1.00 90.12 335 ARG A O 1
ATOM 2584 N N . PHE A 1 336 ? 8.457 -6.329 -21.186 1.00 93.31 336 PHE A N 1
ATOM 2585 C CA . PHE A 1 336 ? 9.408 -5.373 -21.725 1.00 93.31 336 PHE A CA 1
ATOM 2586 C C . PHE A 1 336 ? 9.250 -4.023 -21.021 1.00 93.31 336 PHE A C 1
ATOM 2588 O O . PHE A 1 336 ? 8.142 -3.499 -20.920 1.00 93.31 336 PHE A O 1
ATOM 2595 N N . CYS A 1 337 ? 10.350 -3.473 -20.527 1.00 95.00 337 CYS A N 1
ATOM 2596 C CA . CYS A 1 337 ? 10.422 -2.177 -19.869 1.00 95.00 337 CYS A CA 1
ATOM 2597 C C . CYS A 1 337 ? 11.234 -1.245 -20.765 1.00 95.00 337 CYS A C 1
ATOM 2599 O O . CYS A 1 337 ? 12.433 -1.456 -20.935 1.00 95.00 337 CYS A O 1
ATOM 2601 N N . TYR A 1 338 ? 10.578 -0.248 -21.352 1.00 95.25 338 TYR A N 1
ATOM 2602 C CA . TYR A 1 338 ? 11.249 0.775 -22.143 1.00 95.25 338 TYR A CA 1
ATOM 2603 C C . TYR A 1 338 ? 11.531 1.991 -21.273 1.00 95.25 338 TYR A C 1
ATOM 2605 O O . TYR A 1 338 ? 10.591 2.561 -20.712 1.00 95.25 338 TYR A O 1
ATOM 2613 N N . ASN A 1 339 ? 12.796 2.401 -21.219 1.00 95.00 339 ASN A N 1
ATOM 2614 C CA . ASN A 1 339 ? 13.247 3.545 -20.445 1.00 95.00 339 ASN A CA 1
ATOM 2615 C C . ASN A 1 339 ? 13.945 4.565 -21.355 1.00 95.00 339 ASN A C 1
ATOM 2617 O O . ASN A 1 339 ? 14.827 4.220 -22.143 1.00 95.00 339 ASN A O 1
ATOM 2621 N N . HIS A 1 340 ? 13.582 5.841 -21.229 1.00 93.00 340 HIS A N 1
ATOM 2622 C CA . HIS A 1 340 ? 14.193 6.934 -21.996 1.00 93.00 340 HIS A CA 1
ATOM 2623 C C . HIS A 1 340 ? 15.613 7.260 -21.531 1.00 93.00 340 HIS A C 1
ATOM 2625 O O . HIS A 1 340 ? 16.382 7.864 -22.275 1.00 93.00 340 HIS A O 1
ATOM 2631 N N . GLN A 1 341 ? 15.958 6.881 -20.302 1.00 91.56 341 GLN A N 1
ATOM 2632 C CA . GLN A 1 341 ? 17.252 7.128 -19.680 1.00 91.56 341 GLN A CA 1
ATOM 2633 C C . GLN A 1 341 ? 17.511 6.121 -18.557 1.00 91.56 341 GLN A C 1
ATOM 2635 O O . GLN A 1 341 ? 16.618 5.381 -18.150 1.00 91.56 341 GLN A O 1
ATOM 2640 N N . PHE A 1 342 ? 18.742 6.104 -18.048 1.00 91.88 342 PHE A N 1
ATOM 2641 C CA . PHE A 1 342 ? 19.068 5.369 -16.830 1.00 91.88 342 PHE A CA 1
ATOM 2642 C C . PHE A 1 342 ? 18.474 6.065 -15.600 1.00 91.88 342 PHE A C 1
ATOM 2644 O O . PHE A 1 342 ? 18.470 7.295 -15.507 1.00 91.88 342 PHE A O 1
ATOM 2651 N N . GLY A 1 343 ? 17.988 5.258 -14.655 1.00 85.44 343 GLY A N 1
ATOM 2652 C CA . GLY A 1 343 ? 17.256 5.726 -13.480 1.00 85.44 343 GLY A CA 1
ATOM 2653 C C . GLY A 1 343 ? 15.816 6.138 -13.804 1.00 85.44 343 GLY A C 1
ATOM 2654 O O . GLY A 1 343 ? 15.498 6.580 -14.904 1.00 85.44 343 GLY A O 1
ATOM 2655 N N . CYS A 1 344 ? 14.921 5.993 -12.831 1.00 86.56 344 CYS A N 1
ATOM 2656 C CA . CYS A 1 344 ? 13.483 6.200 -13.031 1.00 86.56 344 CYS A CA 1
ATOM 2657 C C . CYS A 1 344 ? 12.942 7.526 -12.482 1.00 86.56 344 CYS A C 1
ATOM 2659 O O . CYS A 1 344 ? 11.768 7.830 -12.682 1.00 86.56 344 CYS A O 1
ATOM 2661 N N . ASP A 1 345 ? 13.772 8.323 -11.809 1.00 89.88 345 ASP A N 1
ATOM 2662 C CA . ASP A 1 345 ? 13.358 9.572 -11.162 1.00 89.88 345 ASP A CA 1
ATOM 2663 C C . ASP A 1 345 ? 12.773 10.560 -12.178 1.00 89.88 345 ASP A C 1
ATOM 2665 O O . ASP A 1 345 ? 11.666 11.067 -11.995 1.00 89.88 345 ASP A O 1
ATOM 2669 N N . ALA A 1 346 ? 13.467 10.770 -13.302 1.00 89.12 346 ALA A N 1
ATOM 2670 C CA . ALA A 1 346 ? 12.974 11.643 -14.363 1.00 89.12 346 ALA A CA 1
ATOM 2671 C C . ALA A 1 346 ? 11.702 11.091 -15.013 1.00 89.12 346 ALA A C 1
ATOM 2673 O O . ALA A 1 346 ? 10.796 11.861 -15.320 1.00 89.12 346 ALA A O 1
ATOM 2674 N N . SER A 1 347 ? 11.580 9.767 -15.178 1.00 89.25 347 SER A N 1
ATOM 2675 C CA . SER A 1 347 ? 10.338 9.188 -15.697 1.00 89.25 347 SER A CA 1
ATOM 2676 C C . SER A 1 347 ? 9.173 9.359 -14.726 1.00 89.25 347 SER A C 1
ATOM 2678 O O . SER A 1 347 ? 8.042 9.539 -15.179 1.00 89.25 347 SER A O 1
ATOM 2680 N N . TYR A 1 348 ? 9.410 9.295 -13.415 1.00 92.50 348 TYR A N 1
ATOM 2681 C CA . TYR A 1 348 ? 8.387 9.596 -12.418 1.00 92.50 348 TYR A CA 1
ATOM 2682 C C . TYR A 1 348 ? 7.951 11.061 -12.515 1.00 92.50 348 TYR A C 1
ATOM 2684 O O . TYR A 1 348 ? 6.753 11.328 -12.589 1.00 92.50 348 TYR A O 1
ATOM 2692 N N . VAL A 1 349 ? 8.901 12.000 -12.600 1.00 92.44 349 VAL A N 1
ATOM 2693 C CA . VAL A 1 349 ? 8.610 13.434 -12.784 1.00 92.44 349 VAL A CA 1
ATOM 2694 C C . VAL A 1 349 ? 7.823 13.670 -14.076 1.00 92.44 349 VAL A C 1
ATOM 2696 O O . VAL A 1 349 ? 6.733 14.234 -14.021 1.00 92.44 349 VAL A O 1
ATOM 2699 N N . ASN A 1 350 ? 8.291 13.140 -15.211 1.00 91.69 350 ASN A N 1
ATOM 2700 C CA . ASN A 1 350 ? 7.597 13.232 -16.499 1.00 91.69 350 ASN A CA 1
ATOM 2701 C C . ASN A 1 350 ? 6.167 12.686 -16.415 1.00 91.69 350 ASN A C 1
ATOM 2703 O O . ASN A 1 350 ? 5.243 13.283 -16.968 1.00 91.69 350 ASN A O 1
ATOM 2707 N N . ALA A 1 351 ? 5.959 11.571 -15.710 1.00 90.56 351 ALA A N 1
ATOM 2708 C CA . ALA A 1 351 ? 4.626 11.022 -15.507 1.00 90.56 351 ALA A CA 1
ATOM 2709 C C . ALA A 1 351 ? 3.749 11.967 -14.678 1.00 90.56 351 ALA A C 1
ATOM 2711 O O . ALA A 1 351 ? 2.606 12.217 -15.058 1.00 90.56 351 ALA A O 1
ATOM 2712 N N . MET A 1 352 ? 4.268 12.515 -13.576 1.00 89.94 352 MET A N 1
ATOM 2713 C CA . MET A 1 352 ? 3.508 13.417 -12.705 1.00 89.94 352 MET A CA 1
ATOM 2714 C C . MET A 1 352 ? 3.169 14.752 -13.381 1.00 89.94 352 MET A C 1
ATOM 2716 O O . MET A 1 352 ? 2.083 15.285 -13.157 1.00 89.94 352 MET A O 1
ATOM 2720 N N . GLU A 1 353 ? 4.038 15.246 -14.261 1.00 90.06 353 GLU A N 1
ATOM 2721 C CA . GLU A 1 353 ? 3.819 16.453 -15.070 1.00 90.06 353 GLU A CA 1
ATOM 2722 C C . GLU A 1 353 ? 2.968 16.195 -16.327 1.00 90.06 353 GLU A C 1
ATOM 2724 O O . GLU A 1 353 ? 2.543 17.132 -17.004 1.00 90.06 353 GLU A O 1
ATOM 2729 N N . GLY A 1 354 ? 2.678 14.929 -16.649 1.00 87.50 354 GLY A N 1
ATOM 2730 C CA . GLY A 1 354 ? 1.907 14.554 -17.835 1.00 87.50 354 GLY A CA 1
ATOM 2731 C C . GLY A 1 354 ? 2.680 14.679 -19.153 1.00 87.50 354 GLY A C 1
ATOM 2732 O O . GLY A 1 354 ? 2.061 14.785 -20.214 1.00 87.50 354 GLY A O 1
ATOM 2733 N N . ASN A 1 355 ? 4.013 14.634 -19.116 1.00 91.38 355 ASN A N 1
ATOM 2734 C CA . ASN A 1 355 ? 4.888 14.644 -20.288 1.00 91.38 355 ASN A CA 1
ATOM 2735 C C . ASN A 1 355 ? 4.941 13.263 -20.970 1.00 91.38 355 ASN A C 1
ATOM 2737 O O . ASN A 1 355 ? 5.953 12.563 -20.956 1.00 91.38 355 ASN A O 1
ATOM 2741 N N . LEU A 1 356 ? 3.827 12.869 -21.593 1.00 90.88 356 LEU A N 1
ATOM 2742 C CA . LEU A 1 356 ? 3.619 11.533 -22.175 1.00 90.88 356 LEU A CA 1
ATOM 2743 C C . LEU A 1 356 ? 4.632 11.134 -23.260 1.00 90.88 356 LEU A C 1
ATOM 2745 O O . LEU A 1 356 ? 4.778 9.952 -23.573 1.00 90.88 356 LEU A O 1
ATOM 2749 N N . ALA A 1 357 ? 5.309 12.107 -23.870 1.00 88.75 357 ALA A N 1
ATOM 2750 C CA . ALA A 1 357 ? 6.335 11.852 -24.875 1.00 88.75 357 ALA A CA 1
ATOM 2751 C C . ALA A 1 357 ? 7.649 11.336 -24.267 1.00 88.75 357 ALA A C 1
ATOM 2753 O O . ALA A 1 357 ? 8.446 10.759 -24.997 1.00 88.75 357 ALA A O 1
ATOM 2754 N N . GLN A 1 358 ? 7.872 11.555 -22.967 1.00 89.31 358 GLN A N 1
ATOM 2755 C CA . GLN A 1 358 ? 9.103 11.212 -22.240 1.00 89.31 358 GLN A CA 1
ATOM 2756 C C . GLN A 1 358 ? 8.839 10.285 -21.040 1.00 89.31 358 GLN A C 1
ATOM 2758 O O . GLN A 1 358 ? 9.694 10.115 -20.172 1.00 89.31 358 GLN A O 1
ATOM 2763 N N . THR A 1 359 ? 7.638 9.712 -20.948 1.00 90.81 359 THR A N 1
ATOM 2764 C CA . THR A 1 359 ? 7.293 8.715 -19.931 1.00 90.81 359 THR A CA 1
ATOM 2765 C C . THR A 1 359 ? 7.718 7.321 -20.360 1.00 90.81 359 THR A C 1
ATOM 2767 O O . THR A 1 359 ? 7.390 6.867 -21.466 1.00 90.81 359 THR A O 1
ATOM 2770 N N . ASP A 1 360 ? 8.388 6.620 -19.453 1.00 93.75 360 ASP A N 1
ATOM 2771 C CA . ASP A 1 360 ? 8.705 5.203 -19.594 1.00 93.75 360 ASP A CA 1
ATOM 2772 C C . ASP A 1 360 ? 7.433 4.358 -19.546 1.00 93.75 360 ASP A C 1
ATOM 2774 O O . ASP A 1 360 ? 6.423 4.740 -18.942 1.00 93.75 360 ASP A O 1
ATOM 2778 N N . TYR A 1 361 ? 7.480 3.191 -20.185 1.00 94.38 361 TYR A N 1
ATOM 2779 C CA . TYR A 1 361 ? 6.343 2.281 -20.233 1.00 94.38 361 TYR A CA 1
ATOM 2780 C C . TYR A 1 361 ? 6.759 0.836 -20.030 1.00 94.38 361 TYR A C 1
ATOM 2782 O O . TYR A 1 361 ? 7.854 0.401 -20.395 1.00 94.38 361 TYR A O 1
ATOM 2790 N N . THR A 1 362 ? 5.825 0.070 -19.478 1.00 94.00 362 THR A N 1
ATOM 2791 C CA . THR A 1 362 ? 5.915 -1.386 -19.449 1.00 94.00 362 THR A CA 1
ATOM 2792 C C . THR A 1 362 ? 4.949 -1.977 -20.461 1.00 94.00 362 THR A C 1
ATOM 2794 O O . THR A 1 362 ? 3.846 -1.472 -20.671 1.00 94.00 362 THR A O 1
ATOM 2797 N N . LEU A 1 363 ? 5.391 -3.042 -21.110 1.00 92.88 363 LEU A N 1
ATOM 2798 C CA . LEU A 1 363 ? 4.642 -3.830 -22.067 1.00 92.88 363 LEU A CA 1
ATOM 2799 C C . LEU A 1 363 ? 4.626 -5.270 -21.571 1.00 92.88 363 LEU A C 1
ATOM 2801 O O . LEU A 1 363 ? 5.676 -5.892 -21.435 1.00 92.88 363 LEU A O 1
ATOM 2805 N N . ASP A 1 364 ? 3.439 -5.799 -21.311 1.00 89.81 364 ASP A N 1
ATOM 2806 C CA . ASP A 1 364 ? 3.250 -7.205 -20.983 1.00 89.81 364 ASP A CA 1
ATOM 2807 C C . ASP A 1 364 ? 2.707 -7.933 -22.221 1.00 89.81 364 ASP A C 1
ATOM 2809 O O . ASP A 1 364 ? 1.594 -7.657 -22.685 1.00 89.81 364 ASP A O 1
ATOM 2813 N N . ASN A 1 365 ? 3.493 -8.864 -22.762 1.00 87.38 365 ASN A N 1
ATOM 2814 C CA . ASN A 1 365 ? 3.053 -9.815 -23.775 1.00 87.38 365 ASN A CA 1
ATOM 2815 C C . ASN A 1 365 ? 2.516 -11.073 -23.079 1.00 87.38 365 ASN A C 1
ATOM 2817 O O . ASN A 1 365 ? 3.279 -11.915 -22.607 1.00 87.38 365 ASN A O 1
ATOM 2821 N N . ILE A 1 366 ? 1.188 -11.172 -23.001 1.00 68.94 366 ILE A N 1
ATOM 2822 C CA . ILE A 1 366 ? 0.457 -12.154 -22.176 1.00 68.94 366 ILE A CA 1
ATOM 2823 C C . ILE A 1 366 ? 0.160 -13.440 -22.980 1.00 68.94 366 ILE A C 1
ATOM 2825 O O . ILE A 1 366 ? -0.482 -14.372 -22.498 1.00 68.94 366 ILE A O 1
ATOM 2829 N N . GLY A 1 367 ? 0.630 -13.520 -24.228 1.00 62.06 367 GLY A N 1
ATOM 2830 C CA . GLY A 1 367 ? 0.485 -14.699 -25.075 1.00 62.06 367 GLY A CA 1
ATOM 2831 C C . GLY A 1 367 ? 1.457 -15.804 -24.680 1.00 62.06 367 GLY A C 1
ATOM 2832 O O . GLY A 1 367 ? 2.456 -15.997 -25.362 1.00 62.06 367 GLY A O 1
ATOM 2833 N N . VAL A 1 368 ? 1.171 -16.541 -23.605 1.00 53.19 368 VAL A N 1
ATOM 2834 C CA . VAL A 1 368 ? 1.928 -17.756 -23.276 1.00 53.19 368 VAL A CA 1
ATOM 2835 C C . VAL A 1 368 ? 1.524 -18.866 -24.266 1.00 53.19 368 VAL A C 1
ATOM 2837 O O . VAL A 1 368 ? 0.339 -19.232 -24.338 1.00 53.19 368 VAL A O 1
ATOM 2840 N N . PRO A 1 369 ? 2.465 -19.409 -25.063 1.00 45.31 369 PRO A N 1
ATOM 2841 C CA . PRO A 1 369 ? 2.168 -20.484 -26.003 1.00 45.31 369 PRO A CA 1
ATOM 2842 C C . PRO A 1 369 ? 1.583 -21.709 -25.286 1.00 45.31 369 PRO A C 1
ATOM 2844 O O . PRO A 1 369 ? 2.140 -22.190 -24.304 1.00 45.31 369 PRO A O 1
ATOM 2847 N N . GLY A 1 370 ? 0.452 -22.225 -25.777 1.00 45.12 370 GLY A N 1
ATOM 2848 C CA . GLY A 1 370 ? -0.178 -23.448 -25.255 1.00 45.12 370 GLY A CA 1
ATOM 2849 C C . GLY A 1 370 ? -1.075 -23.274 -24.023 1.00 45.12 370 GLY A C 1
ATOM 2850 O O . GLY A 1 370 ? -1.732 -24.231 -23.627 1.00 45.12 370 GLY A O 1
ATOM 2851 N N . THR A 1 371 ? -1.153 -22.074 -23.442 1.00 49.53 371 THR A N 1
ATOM 2852 C CA . THR A 1 371 ? -1.997 -21.793 -22.261 1.00 49.53 371 THR A CA 1
ATOM 2853 C C . THR A 1 371 ? -2.963 -20.632 -22.495 1.00 49.53 371 THR A C 1
ATOM 2855 O O . THR A 1 371 ? -3.956 -20.484 -21.779 1.00 49.53 371 THR A O 1
ATOM 2858 N N . SER A 1 372 ? -2.721 -19.830 -23.538 1.00 50.88 372 SER A N 1
ATOM 2859 C CA . SER A 1 372 ? -3.683 -18.843 -24.008 1.00 50.88 372 SER A CA 1
ATOM 2860 C C . SER A 1 372 ? -4.922 -19.553 -24.561 1.00 50.88 372 SER A C 1
ATOM 2862 O O . SER A 1 372 ? -4.823 -20.446 -25.401 1.00 50.88 372 SER A O 1
ATOM 2864 N N . VAL A 1 373 ? -6.107 -19.102 -24.151 1.00 50.62 373 VAL A N 1
ATOM 2865 C CA . VAL A 1 373 ? -7.406 -19.556 -24.686 1.00 50.62 373 VAL A CA 1
ATOM 2866 C C . VAL A 1 373 ? -7.645 -19.060 -26.130 1.00 50.62 373 VAL A C 1
ATOM 2868 O O . VAL A 1 373 ? -8.773 -19.104 -26.623 1.00 50.62 373 VAL A O 1
ATOM 2871 N N . PHE A 1 374 ? -6.610 -18.528 -26.793 1.00 58.09 374 PHE A N 1
ATOM 2872 C CA . PHE A 1 374 ? -6.685 -17.815 -28.064 1.00 58.09 374 PHE A CA 1
ATOM 2873 C C . PHE A 1 374 ? -5.988 -18.556 -29.206 1.00 58.09 374 PHE A C 1
ATOM 2875 O O . PHE A 1 374 ? -5.069 -19.343 -28.973 1.00 58.09 374 PHE A O 1
ATOM 2882 N N . PRO A 1 375 ? -6.414 -18.291 -30.455 1.00 57.88 375 PRO A N 1
ATOM 2883 C CA . PRO A 1 375 ? -5.760 -18.822 -31.640 1.00 57.88 375 PRO A CA 1
ATOM 2884 C C . PRO A 1 375 ? -4.253 -18.496 -31.655 1.00 57.88 375 PRO A C 1
ATOM 2886 O O . PRO A 1 375 ? -3.883 -17.356 -31.363 1.00 57.88 375 PRO A O 1
ATOM 2889 N N . PRO A 1 376 ? -3.378 -19.454 -32.014 1.00 63.69 376 PRO A N 1
ATOM 2890 C CA . PRO A 1 376 ? -1.920 -19.295 -31.965 1.00 63.69 376 PRO A CA 1
ATOM 2891 C C . PRO A 1 376 ? -1.361 -18.274 -32.971 1.00 63.69 376 PRO A C 1
ATOM 2893 O O . PRO A 1 376 ? -0.155 -18.045 -33.002 1.00 63.69 376 PRO A O 1
ATOM 2896 N N . ASP A 1 377 ? -2.200 -17.702 -33.831 1.00 76.50 377 ASP A N 1
ATOM 2897 C CA . ASP A 1 377 ? -1.899 -16.671 -34.827 1.00 76.50 377 ASP A CA 1
ATOM 2898 C C . ASP A 1 377 ? -2.309 -15.251 -34.379 1.00 76.50 377 ASP A C 1
ATOM 2900 O O . ASP A 1 377 ? -2.101 -14.296 -35.122 1.00 76.50 377 ASP A O 1
ATOM 2904 N N . LYS A 1 378 ? -2.853 -15.086 -33.165 1.00 83.25 378 LYS A N 1
ATOM 2905 C CA . LYS A 1 378 ? -3.256 -13.792 -32.585 1.00 83.25 378 LYS A CA 1
ATOM 2906 C C . LYS A 1 378 ? -2.465 -13.465 -31.319 1.00 83.25 378 LYS A C 1
ATOM 2908 O O . LYS A 1 378 ? -1.885 -14.344 -30.687 1.00 83.25 378 LYS A O 1
ATOM 2913 N N . GLY A 1 379 ? -2.463 -12.190 -30.932 1.00 85.62 379 GLY A N 1
ATOM 2914 C CA . GLY A 1 379 ? -1.696 -11.686 -29.789 1.00 85.62 379 GLY A CA 1
ATOM 2915 C C . GLY A 1 379 ? -2.520 -10.839 -28.827 1.00 85.62 379 GLY A C 1
ATOM 2916 O O . GLY A 1 379 ? -3.489 -10.199 -29.230 1.00 85.62 379 GLY A O 1
ATOM 2917 N N . ILE A 1 380 ? -2.113 -10.807 -27.557 1.00 87.56 380 ILE A N 1
ATOM 2918 C CA . ILE A 1 380 ? -2.615 -9.862 -26.555 1.00 87.56 380 ILE A CA 1
ATOM 2919 C C . ILE A 1 380 ? -1.418 -9.164 -25.933 1.00 87.56 380 ILE A C 1
ATOM 2921 O O . ILE A 1 380 ? -0.533 -9.818 -25.379 1.00 87.56 380 ILE A O 1
ATOM 2925 N N . VAL A 1 381 ? -1.417 -7.838 -26.015 1.00 91.88 381 VAL A N 1
ATOM 2926 C CA . VAL A 1 381 ? -0.388 -7.008 -25.399 1.00 91.88 381 VAL A CA 1
ATOM 2927 C C . VAL A 1 381 ? -1.026 -5.888 -24.591 1.00 91.88 381 VAL A C 1
ATOM 2929 O O . VAL A 1 381 ? -2.064 -5.336 -24.967 1.00 91.88 381 VAL A O 1
ATOM 2932 N N . LEU A 1 382 ? -0.407 -5.570 -23.460 1.00 93.06 382 LEU A N 1
ATOM 2933 C CA . LEU A 1 382 ? -0.849 -4.513 -22.564 1.00 93.06 382 LEU A CA 1
ATOM 2934 C C . LEU A 1 382 ? 0.289 -3.533 -22.326 1.00 93.06 382 LEU A C 1
ATOM 2936 O O . LEU A 1 382 ? 1.300 -3.900 -21.733 1.00 93.06 382 LEU A O 1
ATOM 2940 N N . PHE A 1 383 ? 0.088 -2.287 -22.741 1.00 95.19 383 PHE A N 1
ATOM 2941 C CA . PHE A 1 383 ? 0.984 -1.186 -22.409 1.00 95.19 383 PHE A CA 1
ATOM 2942 C C . PHE A 1 383 ? 0.485 -0.469 -21.161 1.00 95.19 383 PHE A C 1
ATOM 2944 O O . PHE A 1 383 ? -0.713 -0.190 -21.047 1.00 95.19 383 PHE A O 1
ATOM 2951 N N . LYS A 1 384 ? 1.393 -0.143 -20.241 1.00 94.44 384 LYS A N 1
ATOM 2952 C CA . LYS A 1 384 ? 1.089 0.633 -19.041 1.00 94.44 384 LYS A CA 1
ATOM 2953 C C . LYS A 1 384 ? 2.101 1.732 -18.809 1.00 94.44 384 LYS A C 1
ATOM 2955 O O . LYS A 1 384 ? 3.308 1.508 -18.905 1.00 94.44 384 LYS A O 1
ATOM 2960 N N . GLU A 1 385 ? 1.581 2.872 -18.383 1.00 93.69 385 GLU A N 1
ATOM 2961 C CA . GLU A 1 385 ? 2.371 4.020 -17.957 1.00 93.69 385 GLU A CA 1
ATOM 2962 C C . GLU A 1 385 ? 1.823 4.585 -16.652 1.00 93.69 385 GLU A C 1
ATOM 2964 O O . GLU A 1 385 ? 0.598 4.640 -16.485 1.00 93.69 385 GLU A O 1
ATOM 2969 N N . PRO A 1 386 ? 2.691 5.022 -15.727 1.00 93.06 386 PRO A N 1
ATOM 2970 C CA . PRO A 1 386 ? 2.258 5.764 -14.556 1.00 93.06 386 PRO A CA 1
ATOM 2971 C C . PRO A 1 386 ? 1.510 7.032 -14.975 1.00 93.06 386 PRO A C 1
ATOM 2973 O O . PRO A 1 386 ? 1.879 7.712 -15.930 1.00 93.06 386 PRO A O 1
ATOM 2976 N N . ALA A 1 387 ? 0.448 7.352 -14.248 1.00 91.38 387 ALA A N 1
ATOM 2977 C CA . ALA A 1 387 ? -0.338 8.556 -14.459 1.00 91.38 387 ALA A CA 1
ATOM 2978 C C . ALA A 1 387 ? -0.495 9.305 -13.131 1.00 91.38 387 ALA A C 1
ATOM 2980 O O . ALA A 1 387 ? -0.663 8.666 -12.083 1.00 91.38 387 ALA A O 1
ATOM 2981 N N . PRO A 1 388 ? -0.496 10.649 -13.152 1.00 85.06 388 PRO A N 1
ATOM 2982 C CA . PRO A 1 388 ? -0.667 11.415 -11.934 1.00 85.06 388 PRO A CA 1
ATOM 2983 C C . PRO A 1 388 ? -2.053 11.147 -11.333 1.00 85.06 388 PRO A C 1
ATOM 2985 O O . PRO A 1 388 ? -3.015 10.913 -12.078 1.00 85.06 388 PRO A O 1
ATOM 2988 N N . PRO A 1 389 ? -2.206 11.225 -10.003 1.00 68.12 389 PRO A N 1
ATOM 2989 C CA . PRO A 1 389 ? -3.506 11.449 -9.381 1.00 68.12 389 PRO A CA 1
ATOM 2990 C C . PRO A 1 389 ? -4.012 12.821 -9.852 1.00 68.12 389 PRO A C 1
ATOM 2992 O O . PRO A 1 389 ? -3.399 13.841 -9.563 1.00 68.12 389 PRO A O 1
ATOM 2995 N N . SER A 1 390 ? -5.049 12.859 -10.685 1.00 66.06 390 SER A N 1
ATOM 2996 C CA . SER A 1 390 ? -5.179 13.939 -11.678 1.00 66.06 390 SER A CA 1
ATOM 2997 C C . SER A 1 390 ? -6.593 14.501 -11.846 1.00 66.06 390 SER A C 1
ATOM 2999 O O . SER A 1 390 ? -7.589 13.933 -11.393 1.00 66.06 390 SER A O 1
ATOM 3001 N N . ASP A 1 391 ? -6.658 15.621 -12.568 1.00 75.31 391 ASP A N 1
ATOM 3002 C CA . ASP A 1 391 ? -7.842 16.376 -13.012 1.00 75.31 391 ASP A CA 1
ATOM 3003 C C . ASP A 1 391 ? -8.922 15.554 -13.747 1.00 75.31 391 ASP A C 1
ATOM 3005 O O . ASP A 1 391 ? -10.058 16.008 -13.892 1.00 75.31 391 ASP A O 1
ATOM 3009 N N . TRP A 1 392 ? -8.614 14.328 -14.187 1.00 87.38 392 TRP A N 1
ATOM 3010 C CA . TRP A 1 392 ? -9.531 13.473 -14.948 1.00 87.38 392 TRP A CA 1
ATOM 3011 C C . TRP A 1 392 ? -10.895 13.289 -14.286 1.00 87.38 392 TRP A C 1
ATOM 3013 O O . TRP A 1 392 ? -11.891 13.113 -14.991 1.00 87.38 392 TRP A O 1
ATOM 3023 N N . LEU A 1 393 ? -10.943 13.286 -12.951 1.00 86.69 393 LEU A N 1
ATOM 3024 C CA . LEU A 1 393 ? -12.173 13.069 -12.191 1.00 86.69 393 LEU A CA 1
ATOM 3025 C C . LEU A 1 393 ? -13.182 14.212 -12.336 1.00 86.69 393 LEU A C 1
ATOM 3027 O O . LEU A 1 393 ? -14.382 13.951 -12.279 1.00 86.69 393 LEU A O 1
ATOM 3031 N N . GLN A 1 394 ? -12.712 15.445 -12.546 1.00 87.88 394 GLN A N 1
ATOM 3032 C CA . GLN A 1 394 ? -13.555 16.645 -12.588 1.00 87.88 394 GLN A CA 1
ATOM 3033 C C . GLN A 1 394 ? -14.034 16.999 -14.003 1.00 87.88 394 GLN A C 1
ATOM 3035 O O . GLN A 1 394 ? -14.896 17.858 -14.170 1.00 87.88 394 GLN A O 1
ATOM 3040 N N . LEU A 1 395 ? -13.510 16.329 -15.034 1.00 90.12 395 LEU A N 1
ATOM 3041 C CA . LEU A 1 395 ? -13.874 16.606 -16.423 1.00 90.12 395 LEU A CA 1
ATOM 3042 C C . LEU A 1 395 ? -15.351 16.295 -16.706 1.00 90.12 395 LEU A C 1
ATOM 3044 O O . LEU A 1 395 ? -15.888 15.263 -16.278 1.00 90.12 395 LEU A O 1
ATOM 3048 N N . SER A 1 396 ? -15.985 17.124 -17.538 1.00 93.12 396 SER A N 1
ATOM 3049 C CA . SER A 1 396 ? -17.271 16.782 -18.154 1.00 93.12 396 SER A CA 1
ATOM 3050 C C . SER A 1 396 ? -17.142 15.506 -18.999 1.00 93.12 396 SER A C 1
ATOM 3052 O O . SER A 1 396 ? -16.040 15.063 -19.336 1.00 93.12 396 SER A O 1
ATOM 3054 N N . GLN A 1 397 ? -18.264 14.864 -19.329 1.00 91.00 397 GLN A N 1
ATOM 3055 C CA . GLN A 1 397 ? -18.235 13.612 -20.090 1.00 91.00 397 GLN A CA 1
ATOM 3056 C C . GLN A 1 397 ? -17.615 13.784 -21.488 1.00 91.00 397 GLN A C 1
ATOM 3058 O O . GLN A 1 397 ? -16.946 12.858 -21.956 1.00 91.00 397 GLN A O 1
ATOM 3063 N N . ASP A 1 398 ? -17.801 14.941 -22.124 1.00 94.69 398 ASP A N 1
ATOM 3064 C CA . ASP A 1 398 ? -17.255 15.231 -23.454 1.00 94.69 398 ASP A CA 1
ATOM 3065 C C . ASP A 1 398 ? -15.777 15.621 -23.383 1.00 94.69 398 ASP A C 1
ATOM 3067 O O . ASP A 1 398 ? -14.964 14.977 -24.043 1.00 94.69 398 ASP A O 1
ATOM 3071 N N . ALA A 1 399 ? -15.392 16.516 -22.463 1.00 94.88 399 ALA A N 1
ATOM 3072 C CA . ALA A 1 399 ? -13.982 16.845 -22.223 1.00 94.88 399 ALA A CA 1
ATOM 3073 C C . ALA A 1 399 ? -13.163 15.601 -21.828 1.00 94.88 399 ALA A C 1
ATOM 3075 O O . ALA A 1 399 ? -12.019 15.424 -22.244 1.00 94.88 399 ALA A O 1
ATOM 3076 N N . TYR A 1 400 ? -13.765 14.683 -21.064 1.00 94.12 400 TYR A N 1
ATOM 3077 C CA . TYR A 1 400 ? -13.160 13.390 -20.760 1.00 94.12 400 TYR A CA 1
ATOM 3078 C C . TYR A 1 400 ? -12.926 12.544 -22.014 1.00 94.12 400 TYR A C 1
ATOM 3080 O O . TYR A 1 400 ? -11.859 11.949 -22.140 1.00 94.12 400 TYR A O 1
ATOM 3088 N N . ARG A 1 401 ? -13.901 12.459 -22.930 1.00 95.12 401 ARG A N 1
ATOM 3089 C CA . ARG A 1 401 ? -13.761 11.690 -24.180 1.00 95.12 401 ARG A CA 1
ATOM 3090 C C . ARG A 1 401 ? -12.683 12.291 -25.074 1.00 95.12 401 ARG A C 1
ATOM 3092 O O . ARG A 1 401 ? -11.858 11.543 -25.589 1.00 95.12 401 ARG A O 1
ATOM 3099 N N . GLU A 1 402 ? -12.655 13.613 -25.206 1.00 96.81 402 GLU A N 1
ATOM 3100 C CA . GLU A 1 402 ? -11.644 14.338 -25.979 1.00 96.81 402 GLU A CA 1
ATOM 3101 C C . GLU A 1 402 ? -10.241 14.110 -25.414 1.00 96.81 402 GLU A C 1
ATOM 3103 O O . GLU A 1 402 ? -9.373 13.593 -26.121 1.00 96.81 402 GLU A O 1
ATOM 3108 N N . LYS A 1 403 ? -10.033 14.374 -24.115 1.00 94.94 403 LYS A N 1
ATOM 3109 C CA . LYS A 1 403 ? -8.741 14.147 -23.449 1.00 94.94 403 LYS A CA 1
ATOM 3110 C C . LYS A 1 403 ? -8.325 12.679 -23.519 1.00 94.94 403 LYS A C 1
ATOM 3112 O O . LYS A 1 403 ? -7.171 12.379 -23.814 1.00 94.94 403 LYS A O 1
ATOM 3117 N N . LYS A 1 404 ? -9.262 11.748 -23.292 1.00 95.25 404 LYS A N 1
ATOM 3118 C CA . LYS A 1 404 ? -9.010 10.304 -23.394 1.00 95.25 404 LYS A CA 1
ATOM 3119 C C . LYS A 1 404 ? -8.525 9.932 -24.793 1.00 95.25 404 LYS A C 1
ATOM 3121 O O . LYS A 1 404 ? -7.554 9.194 -24.900 1.00 95.25 404 LYS A O 1
ATOM 3126 N N . ASN A 1 405 ? -9.165 10.447 -25.841 1.00 96.69 405 ASN A N 1
ATOM 3127 C CA . ASN A 1 405 ? -8.779 10.177 -27.223 1.00 96.69 405 ASN A CA 1
ATOM 3128 C C . ASN A 1 405 ? -7.422 10.791 -27.584 1.00 96.69 405 ASN A C 1
ATOM 3130 O O . ASN A 1 405 ? -6.634 10.121 -28.246 1.00 96.69 405 ASN A O 1
ATOM 3134 N N . ALA A 1 406 ? -7.135 12.013 -27.127 1.00 95.88 406 ALA A N 1
ATOM 3135 C CA . ALA A 1 406 ? -5.852 12.674 -27.356 1.00 95.88 406 ALA A CA 1
ATOM 3136 C C . ALA A 1 406 ? -4.692 11.906 -26.703 1.00 95.88 406 ALA A C 1
ATOM 3138 O O . ALA A 1 406 ? -3.727 11.552 -27.375 1.00 95.88 406 ALA A O 1
ATOM 3139 N N . VAL A 1 407 ? -4.823 11.564 -25.416 1.00 95.31 407 VAL A N 1
ATOM 3140 C CA . VAL A 1 407 ? -3.811 10.784 -24.683 1.00 95.31 407 VAL A CA 1
ATOM 3141 C C . VAL A 1 407 ? -3.627 9.404 -25.305 1.00 95.31 407 VAL A C 1
ATOM 3143 O O . VAL A 1 407 ? -2.500 9.004 -25.577 1.00 95.31 407 VAL A O 1
ATOM 3146 N N . ARG A 1 408 ? -4.727 8.700 -25.601 1.00 96.12 408 ARG A N 1
ATOM 3147 C CA . ARG A 1 408 ? -4.705 7.409 -26.302 1.00 96.12 408 ARG A CA 1
ATOM 3148 C C . ARG A 1 408 ? -3.895 7.487 -27.599 1.00 96.12 408 ARG A C 1
ATOM 3150 O O . ARG A 1 408 ? -3.076 6.611 -27.849 1.00 96.12 408 ARG A O 1
ATOM 3157 N N . GLN A 1 409 ? -4.115 8.526 -28.407 1.00 96.75 409 GLN A N 1
ATOM 3158 C CA . GLN A 1 409 ? -3.423 8.698 -29.682 1.00 96.75 409 GLN A CA 1
ATOM 3159 C C . GLN A 1 409 ? -1.921 8.933 -29.489 1.00 96.75 409 GLN A C 1
ATOM 3161 O O . GLN A 1 409 ? -1.132 8.256 -30.137 1.00 96.75 409 GLN A O 1
ATOM 3166 N N . ILE A 1 410 ? -1.529 9.810 -28.557 1.00 96.31 410 ILE A N 1
ATOM 3167 C CA . ILE A 1 410 ? -0.117 10.083 -28.235 1.00 96.31 410 ILE A CA 1
ATOM 3168 C C . ILE A 1 410 ? 0.607 8.796 -27.822 1.00 96.31 410 ILE A C 1
ATOM 3170 O O . ILE A 1 410 ? 1.678 8.489 -28.343 1.00 96.31 410 ILE A O 1
ATOM 3174 N N . LEU A 1 411 ? 0.005 8.022 -26.915 1.00 96.56 411 LEU A N 1
ATOM 3175 C CA . LEU A 1 411 ? 0.594 6.777 -26.425 1.00 96.56 411 LEU A CA 1
ATOM 3176 C C . LEU A 1 411 ? 0.694 5.725 -27.534 1.00 96.56 411 LEU A C 1
ATOM 3178 O O . LEU A 1 411 ? 1.753 5.135 -27.733 1.00 96.56 411 LEU A O 1
ATOM 3182 N N . LEU A 1 412 ? -0.372 5.533 -28.315 1.00 96.81 412 LEU A N 1
ATOM 3183 C CA . LEU A 1 412 ? -0.364 4.592 -29.433 1.00 96.81 412 LEU A CA 1
ATOM 3184 C C . LEU A 1 412 ? 0.655 4.984 -30.516 1.00 96.81 412 LEU A C 1
ATOM 3186 O O . LEU A 1 412 ? 1.296 4.113 -31.108 1.00 96.81 412 LEU A O 1
ATOM 3190 N N . ASP A 1 413 ? 0.816 6.280 -30.785 1.00 96.44 413 ASP A N 1
ATOM 3191 C CA . ASP A 1 413 ? 1.825 6.792 -31.709 1.00 96.44 413 ASP A CA 1
ATOM 3192 C C . ASP A 1 413 ? 3.235 6.492 -31.194 1.00 96.44 413 ASP A C 1
ATOM 3194 O O . ASP A 1 413 ? 4.042 5.956 -31.956 1.00 96.44 413 ASP A O 1
ATOM 3198 N N . LYS A 1 414 ? 3.497 6.736 -29.903 1.00 95.50 414 LYS A N 1
ATOM 3199 C CA . LYS A 1 414 ? 4.763 6.404 -29.234 1.00 95.50 414 LYS A CA 1
ATOM 3200 C C . LYS A 1 414 ? 5.088 4.911 -29.336 1.00 95.50 414 LYS A C 1
ATOM 3202 O O . LYS A 1 414 ? 6.181 4.546 -29.761 1.00 95.50 414 LYS A O 1
ATOM 3207 N N . TYR A 1 415 ? 4.138 4.028 -29.030 1.00 96.25 415 TYR A N 1
ATOM 3208 C CA . TYR A 1 415 ? 4.367 2.579 -29.107 1.00 96.25 415 TYR A CA 1
ATOM 3209 C C . TYR A 1 415 ? 4.612 2.102 -30.542 1.00 96.25 415 TYR A C 1
ATOM 3211 O O . TYR A 1 415 ? 5.468 1.253 -30.778 1.00 96.25 415 TYR A O 1
ATOM 3219 N N . ALA A 1 416 ? 3.905 2.668 -31.522 1.00 96.19 416 ALA A N 1
ATOM 3220 C CA . ALA A 1 416 ? 4.066 2.299 -32.926 1.00 96.19 416 ALA A CA 1
ATOM 3221 C C . ALA A 1 416 ? 5.393 2.765 -33.543 1.00 96.19 416 ALA A C 1
ATOM 3223 O O . ALA A 1 416 ? 5.829 2.174 -34.529 1.00 96.19 416 ALA A O 1
ATOM 3224 N N . GLN A 1 417 ? 6.037 3.796 -32.983 1.00 94.50 417 GLN A N 1
ATOM 3225 C CA . GLN A 1 417 ? 7.407 4.160 -33.362 1.00 94.50 417 GLN A CA 1
ATOM 3226 C C . GLN A 1 417 ? 8.394 3.050 -32.984 1.00 94.50 417 GLN A C 1
ATOM 3228 O O . GLN A 1 417 ? 9.306 2.757 -33.753 1.00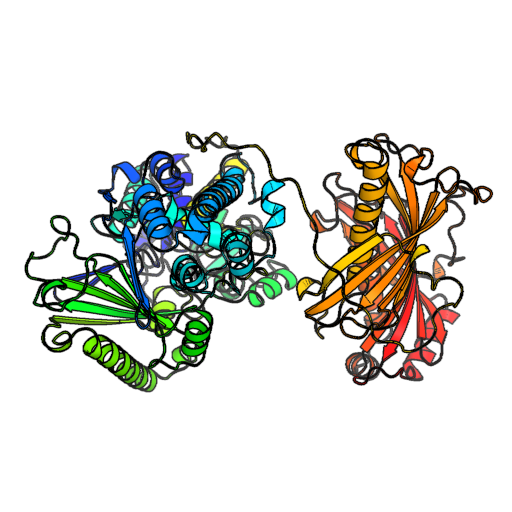 94.50 417 GLN A O 1
ATOM 3233 N N . ARG A 1 418 ? 8.192 2.401 -31.828 1.00 92.94 418 ARG A N 1
ATOM 3234 C CA . ARG A 1 418 ? 9.038 1.287 -31.372 1.00 92.94 418 ARG A CA 1
ATOM 3235 C C . ARG A 1 418 ? 8.700 -0.032 -32.059 1.00 92.94 418 ARG A C 1
ATOM 3237 O O . ARG A 1 418 ? 9.611 -0.798 -32.360 1.00 92.94 418 ARG A O 1
ATOM 3244 N N . PHE A 1 419 ? 7.417 -0.278 -32.316 1.00 95.75 419 PHE A N 1
ATOM 3245 C CA . PHE A 1 419 ? 6.911 -1.504 -32.936 1.00 95.75 419 PHE A CA 1
ATOM 3246 C C . PHE A 1 419 ? 6.223 -1.186 -34.275 1.00 95.75 419 PHE A C 1
ATOM 3248 O O . PHE A 1 419 ? 4.993 -1.033 -34.329 1.00 95.75 419 PHE A O 1
ATOM 3255 N N . PRO A 1 420 ? 6.994 -1.057 -35.375 1.00 96.31 420 PRO A N 1
ATOM 3256 C CA . PRO A 1 420 ? 6.446 -0.803 -36.700 1.00 96.31 420 PRO A CA 1
ATOM 3257 C C . PRO A 1 420 ? 5.382 -1.834 -37.088 1.00 96.31 420 PRO A C 1
ATOM 3259 O O . PRO A 1 420 ? 5.525 -3.031 -36.861 1.00 96.31 420 PRO A O 1
ATOM 3262 N N . GLY A 1 421 ? 4.284 -1.363 -37.677 1.00 96.56 421 GLY A N 1
ATOM 3263 C CA . GLY A 1 421 ? 3.158 -2.222 -38.053 1.00 96.56 421 GLY A CA 1
ATOM 3264 C C . GLY A 1 421 ? 2.160 -2.516 -36.926 1.00 96.56 421 GLY A C 1
ATOM 3265 O O . GLY A 1 421 ? 1.104 -3.080 -37.222 1.00 96.56 421 GLY A O 1
ATOM 3266 N N . LEU A 1 422 ? 2.410 -2.075 -35.680 1.00 97.25 422 LEU A N 1
ATOM 3267 C CA . LEU A 1 422 ? 1.490 -2.265 -34.548 1.00 97.25 422 LEU A CA 1
ATOM 3268 C C . LEU A 1 422 ? 0.071 -1.795 -34.878 1.00 97.25 422 LEU A C 1
ATOM 3270 O O . LEU A 1 422 ? -0.864 -2.589 -34.824 1.00 97.25 422 LEU A O 1
ATOM 3274 N N . LYS A 1 423 ? -0.089 -0.536 -35.309 1.00 97.44 423 LYS A N 1
ATOM 3275 C CA . LYS A 1 423 ? -1.412 0.055 -35.592 1.00 97.44 423 LYS A CA 1
ATOM 3276 C C . LYS A 1 423 ? -2.214 -0.725 -36.638 1.00 97.44 423 LYS A C 1
ATOM 3278 O O . LYS A 1 423 ? -3.414 -0.910 -36.470 1.00 97.44 423 LYS A O 1
ATOM 3283 N N . ALA A 1 424 ? -1.563 -1.200 -37.701 1.00 97.56 424 ALA A N 1
ATOM 3284 C CA . ALA A 1 424 ? -2.230 -1.939 -38.778 1.00 97.56 424 ALA A CA 1
ATOM 3285 C C . ALA A 1 424 ? -2.774 -3.304 -38.305 1.00 97.56 424 ALA A C 1
ATOM 3287 O O . ALA A 1 424 ? -3.796 -3.797 -38.800 1.00 97.56 424 ALA A O 1
ATOM 3288 N N . ASN A 1 425 ? -2.114 -3.889 -37.305 1.00 96.44 425 ASN A N 1
ATOM 3289 C CA . ASN A 1 425 ? -2.414 -5.216 -36.783 1.00 96.44 425 ASN A CA 1
ATOM 3290 C C . ASN A 1 425 ? -3.326 -5.214 -35.550 1.00 96.44 425 ASN A C 1
ATOM 3292 O O . ASN A 1 425 ? -3.667 -6.290 -35.063 1.00 96.44 425 ASN A O 1
ATOM 3296 N N . ILE A 1 426 ? -3.794 -4.056 -35.077 1.00 96.31 426 ILE A N 1
ATOM 3297 C CA . ILE A 1 426 ? -4.794 -3.990 -34.003 1.00 96.31 426 ILE A CA 1
ATOM 3298 C C . ILE A 1 426 ? -6.130 -4.554 -34.512 1.00 96.31 426 ILE A C 1
ATOM 3300 O O . ILE A 1 426 ? -6.702 -4.082 -35.499 1.00 96.31 426 ILE A O 1
ATOM 3304 N N . ALA A 1 427 ? -6.621 -5.597 -33.843 1.00 94.12 427 ALA A N 1
ATOM 3305 C CA . ALA A 1 427 ? -7.962 -6.156 -34.010 1.00 94.12 427 ALA A CA 1
ATOM 3306 C C . ALA A 1 427 ? -8.970 -5.476 -33.077 1.00 94.12 427 ALA A C 1
ATOM 3308 O O . ALA A 1 427 ? -10.108 -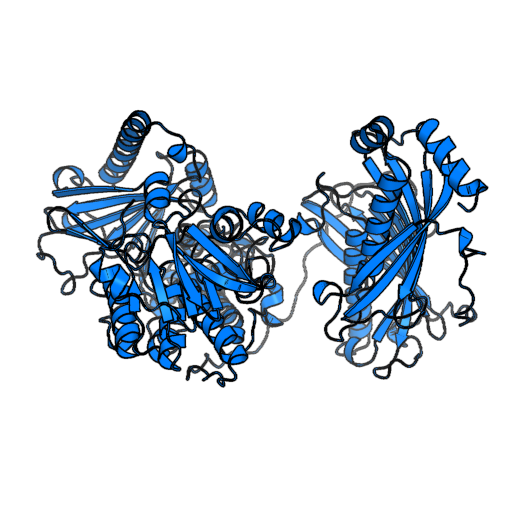5.224 -33.467 1.00 94.12 427 ALA A O 1
ATOM 3309 N N . VAL A 1 428 ? -8.553 -5.192 -31.842 1.00 94.50 428 VAL A N 1
ATOM 3310 C CA . VAL A 1 428 ? -9.360 -4.508 -30.833 1.00 94.50 428 VAL A CA 1
ATOM 3311 C C . VAL A 1 428 ? -8.460 -3.707 -29.906 1.00 94.50 428 VAL A C 1
ATOM 3313 O O . VAL A 1 428 ? -7.345 -4.124 -29.599 1.00 94.50 428 VAL A O 1
ATOM 3316 N N . GLU A 1 429 ? -8.975 -2.576 -29.446 1.00 95.12 429 GLU A N 1
ATOM 3317 C CA . GLU A 1 429 ? -8.307 -1.684 -28.511 1.00 95.12 429 GLU A CA 1
ATOM 3318 C C . GLU A 1 429 ? -9.284 -1.283 -27.400 1.00 95.12 429 GLU A C 1
ATOM 3320 O O . GLU A 1 429 ? -10.459 -1.003 -27.663 1.00 95.12 429 GLU A O 1
ATOM 3325 N N . ASP A 1 430 ? -8.795 -1.247 -26.163 1.00 94.81 430 ASP A N 1
ATOM 3326 C CA . ASP A 1 430 ? -9.451 -0.570 -25.045 1.00 94.81 430 ASP A CA 1
ATOM 3327 C C . ASP A 1 430 ? -8.424 0.254 -24.262 1.00 94.81 430 ASP A C 1
ATOM 3329 O O . ASP A 1 430 ? -7.237 -0.074 -24.224 1.00 94.81 430 ASP A O 1
ATOM 3333 N N . PHE A 1 431 ? -8.874 1.335 -23.632 1.00 96.06 431 PHE A N 1
ATOM 3334 C CA . PHE A 1 431 ? -7.998 2.276 -22.943 1.00 96.06 431 PHE A CA 1
ATOM 3335 C C . PHE A 1 431 ? -8.560 2.658 -21.578 1.00 96.06 431 PHE A C 1
ATOM 3337 O O . PHE A 1 431 ? -9.681 3.168 -21.471 1.00 96.06 431 PHE A O 1
ATOM 3344 N N . SER A 1 432 ? -7.760 2.474 -20.534 1.00 95.19 432 SER A N 1
ATOM 3345 C CA . SER A 1 432 ? -8.080 2.864 -19.164 1.00 95.19 432 SER A CA 1
ATOM 3346 C C . SER A 1 432 ? -7.268 4.081 -18.737 1.00 95.19 432 SER A C 1
ATOM 3348 O O . SER A 1 432 ? -6.089 4.216 -19.045 1.00 95.19 432 SER A O 1
ATOM 3350 N N . THR A 1 433 ? -7.938 4.965 -18.005 1.00 94.88 433 THR A N 1
ATOM 3351 C CA . THR A 1 433 ? -7.399 6.211 -17.440 1.00 94.88 433 THR A CA 1
ATOM 3352 C C . THR A 1 433 ? -7.637 6.250 -15.928 1.00 94.88 433 THR A C 1
ATOM 3354 O O . THR A 1 433 ? -8.457 5.460 -15.444 1.00 94.88 433 THR A O 1
ATOM 3357 N N . PRO A 1 434 ? -7.077 7.219 -15.181 1.00 94.75 434 PRO A N 1
ATOM 3358 C CA . PRO A 1 434 ? -7.340 7.351 -13.745 1.00 94.75 434 PRO A CA 1
ATOM 3359 C C . PRO A 1 434 ? -8.833 7.403 -13.382 1.00 94.75 434 PRO A C 1
ATOM 3361 O O . PRO A 1 434 ? -9.289 6.693 -12.488 1.00 94.75 434 PRO A O 1
ATOM 3364 N N . ARG A 1 435 ? -9.654 8.127 -14.161 1.00 93.75 435 ARG A N 1
ATOM 3365 C CA . ARG A 1 435 ? -11.124 8.115 -13.998 1.00 93.75 435 ARG A CA 1
ATOM 3366 C C . ARG A 1 435 ? -11.751 6.751 -14.289 1.00 93.75 435 ARG A C 1
ATOM 3368 O O . ARG A 1 435 ? -12.765 6.410 -13.688 1.00 93.75 435 ARG A O 1
ATOM 3375 N N . THR A 1 436 ? -11.185 5.978 -15.217 1.00 92.44 436 THR A N 1
ATOM 3376 C CA . THR A 1 436 ? -11.659 4.611 -15.490 1.00 92.44 436 THR A CA 1
ATOM 3377 C C . THR A 1 436 ? -11.456 3.750 -14.256 1.00 92.44 436 THR A C 1
ATOM 3379 O O . THR A 1 436 ? -12.429 3.166 -13.785 1.00 92.44 436 THR A O 1
ATOM 3382 N N . PHE A 1 437 ? -10.242 3.751 -13.697 1.00 93.75 437 PHE A N 1
ATOM 3383 C CA . PHE A 1 437 ? -9.919 3.017 -12.480 1.00 93.75 437 PHE A CA 1
ATOM 3384 C C . PHE A 1 437 ? -10.808 3.454 -11.318 1.00 93.75 437 PHE A C 1
ATOM 3386 O O . PHE A 1 437 ? -11.552 2.616 -10.813 1.00 93.75 437 PHE A O 1
ATOM 3393 N N . ALA A 1 438 ? -10.865 4.755 -11.015 1.00 92.19 438 ALA A N 1
ATOM 3394 C CA . ALA A 1 438 ? -11.711 5.307 -9.955 1.00 92.19 438 ALA A CA 1
ATOM 3395 C C . ALA A 1 438 ? -13.179 4.884 -10.097 1.00 92.19 438 ALA A C 1
ATOM 3397 O O . ALA A 1 438 ? -13.763 4.366 -9.160 1.00 92.19 438 ALA A O 1
ATOM 3398 N N . ARG A 1 439 ? -13.773 5.004 -11.290 1.00 88.50 439 ARG A N 1
ATOM 3399 C CA . ARG A 1 439 ? -15.167 4.589 -11.527 1.00 88.50 439 ARG A CA 1
ATOM 3400 C C . ARG A 1 439 ? -15.377 3.083 -11.349 1.00 88.50 439 ARG A C 1
ATOM 3402 O O . ARG A 1 439 ? -16.465 2.639 -10.999 1.00 88.50 439 ARG A O 1
ATOM 3409 N N . THR A 1 440 ? -14.377 2.275 -11.693 1.00 86.56 440 THR A N 1
ATOM 3410 C CA . THR A 1 440 ? -14.497 0.813 -11.644 1.00 86.56 440 THR A CA 1
ATOM 3411 C C . THR A 1 440 ? -14.222 0.236 -10.261 1.00 86.56 440 THR A C 1
ATOM 3413 O O . THR A 1 440 ? -14.795 -0.797 -9.929 1.00 86.56 440 THR A O 1
ATOM 3416 N N . THR A 1 441 ? -13.386 0.862 -9.441 1.00 88.88 441 THR A N 1
ATOM 3417 C CA . THR A 1 441 ? -12.994 0.316 -8.132 1.00 88.88 441 THR A CA 1
ATOM 3418 C C . THR A 1 441 ? -13.469 1.158 -6.953 1.00 88.88 441 THR A C 1
ATOM 3420 O O . THR A 1 441 ? -13.496 0.648 -5.845 1.00 88.88 441 THR A O 1
ATOM 3423 N N . ASP A 1 442 ? -13.904 2.399 -7.185 1.00 90.38 442 ASP A N 1
ATOM 3424 C CA . ASP A 1 442 ? -14.052 3.484 -6.193 1.00 90.38 442 ASP A CA 1
ATOM 3425 C C . ASP A 1 442 ? -12.786 3.800 -5.401 1.00 90.38 442 ASP A C 1
ATOM 3427 O O . ASP A 1 442 ? -12.843 4.567 -4.446 1.00 90.38 442 ASP A O 1
ATOM 3431 N N . ASN A 1 443 ? -11.623 3.300 -5.830 1.00 92.12 443 ASN A N 1
ATOM 3432 C CA . ASN A 1 443 ? -10.380 3.729 -5.213 1.00 92.12 443 ASN A CA 1
ATOM 3433 C C . ASN A 1 443 ? -10.176 5.230 -5.477 1.00 92.12 443 ASN A C 1
ATOM 3435 O O . ASN A 1 443 ? -10.262 5.666 -6.638 1.00 92.12 443 ASN A O 1
ATOM 3439 N N . PRO A 1 444 ? -9.878 6.027 -4.435 1.00 90.50 444 PRO A N 1
ATOM 3440 C CA . PRO A 1 444 ? -9.714 7.465 -4.566 1.00 90.50 444 PRO A CA 1
ATOM 3441 C C . PRO A 1 444 ? -8.616 7.776 -5.582 1.00 90.50 444 PRO A C 1
ATOM 3443 O O . PRO A 1 444 ? -7.572 7.124 -5.615 1.00 90.50 444 PRO A O 1
ATOM 3446 N N . LEU A 1 445 ? -8.889 8.753 -6.453 1.00 90.88 445 LEU A N 1
ATOM 3447 C CA . LEU A 1 445 ? -7.994 9.180 -7.540 1.00 90.88 445 LEU A CA 1
ATOM 3448 C C . LEU A 1 445 ? -7.635 8.080 -8.559 1.00 90.88 445 LEU A C 1
ATOM 3450 O O . LEU A 1 445 ? -6.771 8.283 -9.408 1.00 90.88 445 LEU A O 1
ATOM 3454 N N . GLY A 1 446 ? -8.312 6.928 -8.516 1.00 92.38 446 GLY A N 1
ATOM 3455 C CA . GLY A 1 446 ? -7.962 5.772 -9.335 1.00 92.38 446 GLY A CA 1
ATOM 3456 C C . GLY A 1 446 ? -6.651 5.122 -8.904 1.00 92.38 446 GLY A C 1
ATOM 3457 O O . GLY A 1 446 ? -5.988 4.513 -9.743 1.00 92.38 446 GLY A O 1
ATOM 3458 N N . ALA A 1 447 ? -6.270 5.267 -7.631 1.00 93.88 447 ALA A N 1
ATOM 3459 C CA . ALA A 1 447 ? -5.069 4.674 -7.057 1.00 93.88 447 ALA A CA 1
ATOM 3460 C C . ALA A 1 447 ? -5.019 3.160 -7.322 1.00 93.88 447 ALA A C 1
ATOM 3462 O O . ALA A 1 447 ? -5.992 2.435 -7.063 1.00 93.88 447 ALA A O 1
ATOM 3463 N N . ILE A 1 448 ? -3.894 2.678 -7.853 1.00 92.50 448 ILE A N 1
ATOM 3464 C CA . ILE A 1 448 ? -3.725 1.266 -8.242 1.00 92.50 448 ILE A CA 1
ATOM 3465 C C . ILE A 1 448 ? -2.984 0.422 -7.192 1.00 92.50 448 ILE A C 1
ATOM 3467 O O . ILE A 1 448 ? -3.068 -0.802 -7.242 1.00 92.50 448 ILE A O 1
ATOM 3471 N N . TYR A 1 449 ? -2.359 1.049 -6.186 1.00 92.00 449 TYR A N 1
ATOM 3472 C CA . TYR A 1 449 ? -1.598 0.373 -5.119 1.00 92.00 449 TYR A CA 1
ATOM 3473 C C . TYR A 1 449 ? -2.043 0.748 -3.690 1.00 92.00 449 TYR A C 1
ATOM 3475 O O . TYR A 1 449 ? -1.286 0.588 -2.731 1.00 92.00 449 TYR A O 1
ATOM 3483 N N . GLY A 1 450 ? -3.271 1.249 -3.519 1.00 92.69 450 GLY A N 1
ATOM 3484 C CA . GLY A 1 450 ? -3.742 1.777 -2.233 1.00 92.69 450 GLY A CA 1
ATOM 3485 C C . GLY A 1 450 ? -3.052 3.101 -1.897 1.00 92.69 450 GLY A C 1
ATOM 3486 O O . GLY A 1 450 ? -2.925 3.955 -2.774 1.00 92.69 450 GLY A O 1
ATOM 3487 N N . TYR A 1 451 ? -2.569 3.274 -0.664 1.00 93.38 451 TYR A N 1
ATOM 3488 C CA . TYR A 1 451 ? -1.692 4.398 -0.310 1.00 93.38 451 TYR A CA 1
ATOM 3489 C C . TYR A 1 451 ? -0.291 4.246 -0.919 1.00 93.38 451 TYR A C 1
ATOM 3491 O O . TYR A 1 451 ? 0.214 3.126 -1.040 1.00 93.38 451 TYR A O 1
ATOM 3499 N N . ALA A 1 452 ? 0.348 5.371 -1.251 1.00 93.31 452 ALA A N 1
ATOM 3500 C CA . ALA A 1 452 ? 1.722 5.429 -1.745 1.00 93.31 452 ALA A CA 1
ATOM 3501 C C . ALA A 1 452 ? 2.709 4.749 -0.774 1.00 93.31 452 ALA A C 1
ATOM 3503 O O . ALA A 1 452 ? 2.490 4.725 0.438 1.00 93.31 452 ALA A O 1
ATOM 3504 N N . GLN A 1 453 ? 3.799 4.195 -1.300 1.00 90.88 453 GLN A N 1
ATOM 3505 C CA . GLN A 1 453 ? 4.758 3.379 -0.540 1.00 90.88 453 GLN A CA 1
ATOM 3506 C C . GLN A 1 453 ? 5.932 4.208 0.002 1.00 90.88 453 GLN A C 1
ATOM 3508 O O . GLN A 1 453 ? 7.087 3.793 -0.066 1.00 90.88 453 GLN A O 1
ATOM 3513 N N . LEU A 1 454 ? 5.637 5.413 0.496 1.00 91.44 454 LEU A N 1
ATOM 3514 C CA . LEU A 1 454 ? 6.636 6.339 1.036 1.00 91.44 454 LEU A CA 1
ATOM 3515 C C . LEU A 1 454 ? 7.189 5.817 2.365 1.00 91.44 454 LEU A C 1
ATOM 3517 O O . LEU A 1 454 ? 6.479 5.158 3.128 1.00 91.44 454 LEU A O 1
ATOM 3521 N N . THR A 1 455 ? 8.419 6.203 2.701 1.00 85.12 455 THR A N 1
ATOM 3522 C CA . THR A 1 455 ? 9.035 5.909 4.007 1.00 85.12 455 THR A CA 1
ATOM 3523 C C . THR A 1 455 ? 8.166 6.369 5.185 1.00 85.12 455 THR A C 1
ATOM 3525 O O . THR A 1 455 ? 8.091 5.683 6.204 1.00 85.12 455 THR A O 1
ATOM 3528 N N . THR A 1 456 ? 7.430 7.472 5.033 1.00 80.00 456 THR A N 1
ATOM 3529 C CA . THR A 1 456 ? 6.543 8.069 6.048 1.00 80.00 456 THR A CA 1
ATOM 3530 C C . THR A 1 456 ? 5.167 7.402 6.175 1.00 80.00 456 THR A C 1
ATOM 3532 O O . THR A 1 456 ? 4.457 7.661 7.142 1.00 80.00 456 THR A O 1
ATOM 3535 N N . GLN A 1 457 ? 4.774 6.518 5.252 1.00 80.69 457 GLN A N 1
ATOM 3536 C CA . GLN A 1 457 ? 3.464 5.841 5.264 1.00 80.69 457 GLN A CA 1
ATOM 3537 C C . GLN A 1 457 ? 3.544 4.386 4.772 1.00 80.69 457 GLN A C 1
ATOM 3539 O O . GLN A 1 457 ? 2.666 3.893 4.061 1.00 80.69 457 GLN A O 1
ATOM 3544 N N . ALA A 1 458 ? 4.603 3.690 5.181 1.00 78.94 458 ALA A N 1
ATOM 3545 C CA . ALA A 1 458 ? 4.775 2.249 5.024 1.00 78.94 458 ALA A CA 1
ATOM 3546 C C . ALA A 1 458 ? 4.710 1.537 6.387 1.00 78.94 458 ALA A C 1
ATOM 3548 O O . ALA A 1 458 ? 4.922 2.154 7.437 1.00 78.94 458 ALA A O 1
ATOM 3549 N N . GLY A 1 459 ? 4.400 0.239 6.374 1.00 74.31 459 GLY A N 1
ATOM 3550 C CA . GLY A 1 459 ? 4.361 -0.584 7.583 1.00 74.31 459 GLY A CA 1
ATOM 3551 C C . GLY A 1 459 ? 3.351 -0.100 8.619 1.00 74.31 459 GLY A C 1
ATOM 3552 O O . GLY A 1 459 ? 2.228 0.280 8.288 1.00 74.31 459 GLY A O 1
ATOM 3553 N N . SER A 1 460 ? 3.785 -0.045 9.881 1.00 70.44 460 SER A N 1
ATOM 3554 C CA . SER A 1 460 ? 2.981 0.389 11.035 1.00 70.44 460 SER A CA 1
ATOM 3555 C C . SER A 1 460 ? 2.460 1.833 10.951 1.00 70.44 460 SER A C 1
ATOM 3557 O O . SER A 1 460 ? 1.589 2.223 11.729 1.00 70.44 460 SER A O 1
ATOM 3559 N N . ARG A 1 461 ? 2.949 2.644 10.001 1.00 75.06 461 ARG A N 1
ATOM 3560 C CA . ARG A 1 461 ? 2.431 3.998 9.749 1.00 75.06 461 ARG A CA 1
ATOM 3561 C C . ARG A 1 461 ? 1.128 3.995 8.933 1.00 75.06 461 ARG A C 1
ATOM 3563 O O . ARG A 1 461 ? 0.378 4.974 8.998 1.00 75.06 461 ARG A O 1
ATOM 3570 N N . ARG A 1 462 ? 0.812 2.908 8.216 1.00 83.19 462 ARG A N 1
ATOM 3571 C CA . ARG A 1 462 ? -0.473 2.710 7.513 1.00 83.19 462 ARG A CA 1
ATOM 3572 C C . ARG A 1 462 ? -1.583 2.298 8.495 1.00 83.19 462 ARG A C 1
ATOM 3574 O O . ARG A 1 462 ? -1.289 1.902 9.622 1.00 83.19 462 ARG A O 1
ATOM 3581 N N . PRO A 1 463 ? -2.865 2.381 8.100 1.00 87.44 463 PRO A N 1
ATOM 3582 C CA . PRO A 1 463 ? -3.965 1.905 8.932 1.00 87.44 463 PRO A CA 1
ATOM 3583 C C . PRO A 1 463 ? -3.809 0.424 9.290 1.00 87.44 463 PRO A C 1
ATOM 3585 O O . PRO A 1 463 ? -3.561 -0.415 8.423 1.00 87.44 463 PRO A O 1
ATOM 3588 N N . ALA A 1 464 ? -3.977 0.103 10.570 1.00 84.62 464 ALA A N 1
ATOM 3589 C CA . ALA A 1 464 ? -4.029 -1.277 11.029 1.00 84.62 464 ALA A CA 1
ATOM 3590 C C . ALA A 1 464 ? -5.340 -1.952 10.592 1.00 84.62 464 ALA A C 1
ATOM 3592 O O . ALA A 1 464 ? -6.361 -1.292 10.388 1.00 84.62 464 ALA A O 1
ATOM 3593 N N . ASN A 1 465 ? -5.323 -3.283 10.501 1.00 88.94 465 ASN A N 1
ATOM 3594 C CA . ASN A 1 465 ? -6.513 -4.079 10.192 1.00 88.94 465 ASN A CA 1
ATOM 3595 C C . ASN A 1 465 ? -7.574 -3.974 11.304 1.00 88.94 465 ASN A C 1
ATOM 3597 O O . ASN A 1 465 ? -8.765 -4.055 11.031 1.00 88.94 465 ASN A O 1
ATOM 3601 N N . ARG A 1 466 ? -7.173 -3.727 12.557 1.00 88.31 466 ARG A N 1
ATOM 3602 C CA . ARG A 1 466 ? -8.099 -3.393 13.648 1.00 88.31 466 ARG A CA 1
ATOM 3603 C C . ARG A 1 466 ? -8.331 -1.885 13.702 1.00 88.31 466 ARG A C 1
ATOM 3605 O O . ARG A 1 466 ? -7.371 -1.117 13.744 1.00 88.31 466 ARG A O 1
ATOM 3612 N N . THR A 1 467 ? -9.595 -1.468 13.746 1.00 91.38 467 THR A N 1
ATOM 3613 C CA . THR A 1 467 ? -9.958 -0.045 13.801 1.00 91.38 467 THR A CA 1
ATOM 3614 C C . THR A 1 467 ? -10.298 0.415 15.221 1.00 91.38 467 THR A C 1
ATOM 3616 O O . THR A 1 467 ? -10.542 -0.423 16.093 1.00 91.38 467 THR A O 1
ATOM 3619 N N . PRO A 1 468 ? -10.348 1.738 15.475 1.00 87.94 468 PRO A N 1
ATOM 3620 C CA . PRO A 1 468 ? -10.827 2.270 16.749 1.00 87.94 468 PRO A CA 1
ATOM 3621 C C . PRO A 1 468 ? -12.318 2.029 17.010 1.00 87.94 468 PRO A C 1
ATOM 3623 O O . PRO A 1 468 ? -12.733 2.145 18.157 1.00 87.94 468 PRO A O 1
ATOM 3626 N N . LEU A 1 469 ? -13.122 1.722 15.981 1.00 93.50 469 LEU A N 1
ATOM 3627 C CA . LEU A 1 469 ? -14.537 1.388 16.143 1.00 93.50 469 LEU A CA 1
ATOM 3628 C C . LEU A 1 469 ? -14.662 -0.115 16.445 1.00 93.50 469 LEU A C 1
ATOM 3630 O O . LEU A 1 469 ? -14.353 -0.931 15.570 1.00 93.50 469 LEU A O 1
ATOM 3634 N N . PRO A 1 470 ? -15.116 -0.519 17.647 1.00 94.06 470 PRO A N 1
ATOM 3635 C CA . PRO A 1 470 ? -15.316 -1.927 17.967 1.00 94.06 470 PRO A CA 1
ATOM 3636 C C . PRO A 1 470 ? -16.195 -2.632 16.929 1.00 94.06 470 PRO A C 1
ATOM 3638 O O . PRO A 1 470 ? -17.170 -2.067 16.437 1.00 94.06 470 PRO A O 1
ATOM 3641 N N . GLY A 1 471 ? -15.852 -3.877 16.596 1.00 93.75 471 GLY A N 1
ATOM 3642 C CA . GLY A 1 471 ? -16.571 -4.670 15.593 1.00 93.75 471 GLY A CA 1
ATOM 3643 C C . GLY A 1 471 ? -16.297 -4.277 14.138 1.00 93.75 471 GLY A C 1
ATOM 3644 O O . GLY A 1 471 ? -16.777 -4.977 13.253 1.00 93.75 471 GLY A O 1
ATOM 3645 N N . LEU A 1 472 ? -15.526 -3.212 13.870 1.00 97.81 472 LEU A N 1
ATOM 3646 C CA . LEU A 1 472 ? -15.103 -2.828 12.521 1.00 97.81 472 LEU A CA 1
ATOM 3647 C C . LEU A 1 472 ? -13.611 -3.113 12.294 1.00 97.81 472 LEU A C 1
ATOM 3649 O O . LEU A 1 472 ? -12.745 -2.667 13.054 1.00 97.81 472 LEU A O 1
ATOM 3653 N N . TYR A 1 473 ? -13.317 -3.783 11.184 1.00 97.62 473 TYR A N 1
ATOM 3654 C CA . TYR A 1 473 ? -11.971 -4.144 10.742 1.00 97.62 473 TYR A CA 1
ATOM 3655 C C . TYR A 1 473 ? -11.719 -3.665 9.306 1.00 97.62 473 TYR A C 1
ATOM 3657 O O . TYR A 1 473 ? -12.656 -3.423 8.550 1.00 97.62 473 TYR A O 1
ATOM 3665 N N . LEU A 1 474 ? -10.452 -3.540 8.922 1.00 97.00 474 LEU A N 1
ATOM 3666 C CA . LEU A 1 474 ? -9.989 -3.269 7.562 1.00 97.00 474 LEU A CA 1
ATOM 3667 C C . LEU A 1 474 ? -9.267 -4.497 6.999 1.00 97.00 474 LEU A C 1
ATOM 3669 O O . LEU A 1 474 ? -8.680 -5.278 7.749 1.00 97.00 474 LEU A O 1
ATOM 3673 N N . THR A 1 475 ? -9.272 -4.649 5.678 1.00 96.12 475 THR A N 1
ATOM 3674 C CA . THR A 1 475 ? -8.488 -5.667 4.966 1.00 96.12 475 THR A CA 1
ATOM 3675 C C . THR A 1 475 ? -8.047 -5.175 3.584 1.00 96.12 475 THR A C 1
ATOM 3677 O O . THR A 1 475 ? -8.634 -4.255 3.013 1.00 96.12 475 THR A O 1
ATOM 3680 N N . GLY A 1 476 ? -7.003 -5.786 3.025 1.00 92.94 476 GLY A N 1
ATOM 3681 C CA . GLY A 1 476 ? -6.509 -5.517 1.676 1.00 92.94 476 GLY A CA 1
ATOM 3682 C C . GLY A 1 476 ? -5.417 -4.446 1.594 1.00 92.94 476 GLY A C 1
ATOM 3683 O O . GLY A 1 476 ? -4.729 -4.137 2.563 1.00 92.94 476 GLY A O 1
ATOM 3684 N N . SER A 1 477 ? -5.242 -3.875 0.398 1.00 91.38 477 SER A N 1
ATOM 3685 C CA . SER A 1 477 ? -4.069 -3.065 0.011 1.00 91.38 477 SER A CA 1
ATOM 3686 C C . SER A 1 477 ? -3.917 -1.717 0.728 1.00 91.38 477 SER A C 1
ATOM 3688 O O . SER A 1 477 ? -2.903 -1.024 0.589 1.00 91.38 477 SER A O 1
ATOM 3690 N N . TRP A 1 478 ? -4.945 -1.295 1.460 1.00 93.25 478 TRP A N 1
ATOM 3691 C CA . TRP A 1 478 ? -4.960 -0.024 2.178 1.00 93.25 478 TRP A CA 1
ATOM 3692 C C . TRP A 1 478 ? -4.405 -0.128 3.604 1.00 93.25 478 TRP A C 1
ATOM 3694 O O . TRP A 1 478 ? -4.241 0.907 4.247 1.00 93.25 478 TRP A O 1
ATOM 3704 N N . THR A 1 479 ? -4.089 -1.334 4.088 1.00 89.50 479 THR A N 1
ATOM 3705 C CA . THR A 1 479 ? -3.615 -1.561 5.463 1.00 89.50 479 THR A CA 1
ATOM 3706 C C . THR A 1 479 ? -2.084 -1.676 5.564 1.00 89.50 479 THR A C 1
ATOM 3708 O O . THR A 1 479 ? -1.370 -1.378 4.600 1.00 89.50 479 THR A O 1
ATOM 3711 N N . GLY A 1 480 ? -1.586 -2.071 6.745 1.00 75.50 480 GLY A N 1
ATOM 3712 C CA . GLY A 1 480 ? -0.174 -2.160 7.153 1.00 75.50 480 GLY A CA 1
ATOM 3713 C C . GLY A 1 480 ? 0.798 -2.786 6.152 1.00 75.50 480 GLY A C 1
ATOM 3714 O O . GLY A 1 480 ? 1.895 -2.264 5.962 1.00 75.50 480 GLY A O 1
ATOM 3715 N N . ILE A 1 481 ? 0.399 -3.876 5.492 1.00 76.31 481 ILE A N 1
ATOM 3716 C CA . ILE A 1 481 ? 1.294 -4.658 4.617 1.00 76.31 481 ILE A CA 1
ATOM 3717 C C . ILE A 1 481 ? 1.554 -3.943 3.280 1.00 76.31 481 ILE A C 1
ATOM 3719 O O . ILE A 1 481 ? 2.625 -4.077 2.695 1.00 76.31 481 ILE A O 1
ATOM 3723 N N . GLY A 1 482 ? 0.612 -3.115 2.823 1.00 81.88 482 GLY A N 1
ATOM 3724 C CA . GLY A 1 482 ? 0.748 -2.346 1.589 1.00 81.88 482 GLY A CA 1
ATOM 3725 C C . GLY A 1 482 ? 0.098 -2.991 0.363 1.00 81.88 482 GLY A C 1
ATOM 3726 O O . GLY A 1 482 ? -0.800 -3.824 0.468 1.00 81.88 482 GLY A O 1
ATOM 3727 N N . GLY A 1 483 ? 0.483 -2.500 -0.817 1.00 83.50 483 GLY A N 1
ATOM 3728 C CA . GLY A 1 483 ? -0.171 -2.816 -2.089 1.00 83.50 483 GLY A CA 1
ATOM 3729 C C . GLY A 1 483 ? 0.262 -4.151 -2.700 1.00 83.50 483 GLY A C 1
ATOM 3730 O O . GLY A 1 483 ? 1.235 -4.760 -2.271 1.00 83.50 483 GLY A O 1
ATOM 3731 N N . GLY A 1 484 ? -0.451 -4.580 -3.745 1.00 88.38 484 GLY A N 1
ATOM 3732 C CA . GLY A 1 484 ? -0.180 -5.828 -4.468 1.00 88.38 484 GLY A CA 1
ATOM 3733 C C . GLY A 1 484 ? -1.026 -7.016 -3.996 1.00 88.38 484 GLY A C 1
ATOM 3734 O O . GLY A 1 484 ? -1.710 -6.951 -2.976 1.00 88.38 484 GLY A O 1
ATOM 3735 N N . TYR A 1 485 ? -1.010 -8.102 -4.774 1.00 90.31 485 TYR A N 1
ATOM 3736 C CA . TYR A 1 485 ? -1.792 -9.311 -4.481 1.00 90.31 485 TYR A CA 1
ATOM 3737 C C . TYR A 1 485 ? -1.320 -10.007 -3.211 1.00 90.31 485 TYR A C 1
ATOM 3739 O O . TYR A 1 485 ? -2.140 -10.305 -2.349 1.00 90.31 485 TYR A O 1
ATOM 3747 N N . GLU A 1 486 ? -0.009 -10.217 -3.091 1.00 89.25 486 GLU A N 1
ATOM 3748 C CA . GLU A 1 486 ? 0.604 -10.855 -1.927 1.00 89.25 486 GLU A CA 1
ATOM 3749 C C . GLU A 1 486 ? 0.277 -10.085 -0.641 1.00 89.25 486 GLU A C 1
ATOM 3751 O O . GLU A 1 486 ? -0.265 -10.663 0.299 1.00 89.25 486 GLU A O 1
ATOM 3756 N N . GLY A 1 487 ? 0.483 -8.761 -0.639 1.00 88.06 487 GLY A N 1
ATOM 3757 C CA . GLY A 1 487 ? 0.171 -7.911 0.511 1.00 88.06 487 GLY A CA 1
ATOM 3758 C C . GLY A 1 487 ? -1.319 -7.884 0.867 1.00 88.06 487 GLY A C 1
ATOM 3759 O O . GLY A 1 487 ? -1.680 -7.930 2.043 1.00 88.06 487 GLY A O 1
ATOM 3760 N N . ALA A 1 488 ? -2.207 -7.875 -0.133 1.00 92.31 488 ALA A N 1
ATOM 3761 C CA . ALA A 1 488 ? -3.648 -7.915 0.102 1.00 92.31 488 ALA A CA 1
ATOM 3762 C C . ALA A 1 488 ? -4.128 -9.272 0.650 1.00 92.31 488 ALA A C 1
ATOM 3764 O O . ALA A 1 488 ? -4.982 -9.282 1.534 1.00 92.31 488 ALA A O 1
ATOM 3765 N N . ILE A 1 489 ? -3.584 -10.395 0.165 1.00 92.94 489 ILE A N 1
ATOM 3766 C CA . ILE A 1 489 ? -3.877 -11.746 0.679 1.00 92.94 489 ILE A CA 1
ATOM 3767 C C . ILE A 1 489 ? -3.367 -11.880 2.116 1.00 92.94 489 ILE A C 1
ATOM 3769 O O . ILE A 1 489 ? -4.131 -12.266 2.998 1.00 92.94 489 ILE A O 1
ATOM 3773 N N . ALA A 1 490 ? -2.123 -11.472 2.379 1.00 88.31 490 ALA A N 1
ATOM 3774 C CA . ALA A 1 490 ? -1.554 -11.474 3.724 1.00 88.31 490 ALA A CA 1
ATOM 3775 C C . ALA A 1 490 ? -2.391 -10.621 4.696 1.00 88.31 490 ALA A C 1
ATOM 3777 O O . ALA A 1 490 ? -2.667 -11.038 5.819 1.00 88.31 490 ALA A O 1
ATOM 3778 N N . SER A 1 491 ? -2.876 -9.460 4.242 1.00 90.81 491 SER A N 1
ATOM 3779 C CA . SER A 1 491 ? -3.770 -8.599 5.025 1.00 90.81 491 SER A CA 1
ATOM 3780 C C . SER A 1 491 ? -5.104 -9.294 5.323 1.00 90.81 491 SER A C 1
ATOM 3782 O O . SER A 1 491 ? -5.623 -9.188 6.432 1.00 90.81 491 SER A O 1
ATOM 3784 N N . GLY A 1 492 ? -5.634 -10.070 4.374 1.00 93.94 492 GLY A N 1
ATOM 3785 C CA . GLY A 1 492 ? -6.833 -10.880 4.581 1.00 93.94 492 GLY A CA 1
ATOM 3786 C C . GLY A 1 492 ? -6.668 -11.965 5.642 1.00 93.94 492 GLY A C 1
ATOM 3787 O O . GLY A 1 492 ? -7.505 -12.078 6.537 1.00 93.94 492 GLY A O 1
ATOM 3788 N N . LEU A 1 493 ? -5.561 -12.708 5.586 1.00 90.44 493 LEU A N 1
ATOM 3789 C CA . LEU A 1 493 ? -5.213 -13.706 6.602 1.00 90.44 493 LEU A CA 1
ATOM 3790 C C . LEU A 1 493 ? -5.048 -13.061 7.984 1.00 90.44 493 LEU A C 1
ATOM 3792 O O . LEU A 1 493 ? -5.576 -13.571 8.969 1.00 90.44 493 LEU A O 1
ATOM 3796 N N . GLN A 1 494 ? -4.393 -11.899 8.055 1.00 86.12 494 GLN A N 1
ATOM 3797 C CA . GLN A 1 494 ? -4.218 -11.163 9.306 1.00 86.12 494 GLN A CA 1
ATOM 3798 C C . GLN A 1 494 ? -5.559 -10.714 9.906 1.00 86.12 494 GLN A C 1
ATOM 3800 O O . GLN A 1 494 ? -5.774 -10.867 11.108 1.00 86.12 494 GLN A O 1
ATOM 3805 N N . THR A 1 495 ? -6.481 -10.189 9.091 1.00 91.50 495 THR A N 1
ATOM 3806 C CA . THR A 1 495 ? -7.824 -9.810 9.561 1.00 91.50 495 THR A CA 1
ATOM 3807 C C . THR A 1 495 ? -8.610 -11.021 10.057 1.00 91.50 495 THR A C 1
ATOM 38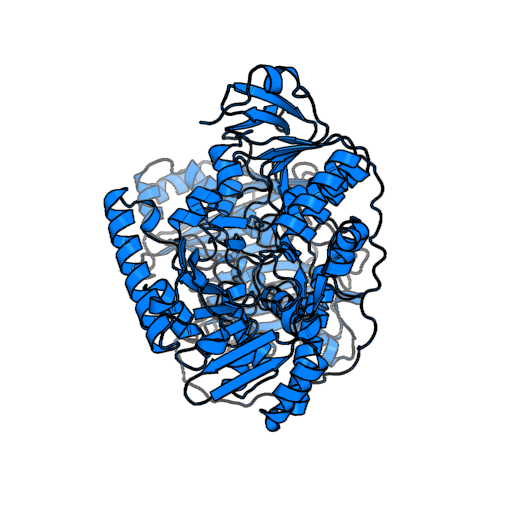09 O O . THR A 1 495 ? -9.253 -10.940 11.103 1.00 91.50 495 THR A O 1
ATOM 3812 N N . ALA A 1 496 ? -8.550 -12.146 9.341 1.00 91.50 496 ALA A N 1
ATOM 3813 C CA . ALA A 1 496 ? -9.220 -13.372 9.757 1.00 91.50 496 ALA A CA 1
ATOM 3814 C C . ALA A 1 496 ? -8.658 -13.901 11.086 1.00 91.50 496 ALA A C 1
ATOM 3816 O O . ALA A 1 496 ? -9.430 -14.185 11.998 1.00 91.50 496 ALA A O 1
ATOM 3817 N N . ALA A 1 497 ? -7.331 -13.931 11.241 1.00 83.56 497 ALA A N 1
ATOM 3818 C CA . ALA A 1 497 ? -6.676 -14.348 12.479 1.00 83.56 497 ALA A CA 1
ATOM 3819 C C . ALA A 1 497 ? -7.075 -13.470 13.679 1.00 83.56 497 ALA A C 1
ATOM 3821 O O . ALA A 1 497 ? -7.349 -13.994 14.759 1.00 83.56 497 ALA A O 1
ATOM 3822 N N . MET A 1 498 ? -7.173 -12.145 13.491 1.00 82.75 498 MET A N 1
ATOM 3823 C CA . MET A 1 498 ? -7.684 -11.231 14.522 1.00 82.75 498 MET A CA 1
ATOM 3824 C C . MET A 1 498 ? -9.093 -11.625 14.969 1.00 82.75 498 MET A C 1
ATOM 3826 O O . MET A 1 498 ? -9.355 -11.711 16.164 1.00 82.75 498 MET A O 1
ATOM 3830 N N . LEU A 1 499 ? -9.996 -11.855 14.015 1.00 85.44 499 LEU A N 1
ATOM 3831 C CA . LEU A 1 499 ? -11.390 -12.204 14.288 1.00 85.44 499 LEU A CA 1
ATOM 3832 C C . LEU A 1 499 ? -11.524 -13.579 14.956 1.00 85.44 499 LEU A C 1
ATOM 3834 O O . LEU A 1 499 ? -12.277 -13.710 15.913 1.00 85.44 499 LEU A O 1
ATOM 3838 N N . MET A 1 500 ? -10.744 -14.575 14.532 1.00 79.62 500 MET A N 1
ATOM 3839 C CA . MET A 1 500 ? -10.733 -15.908 15.148 1.00 79.62 500 MET A CA 1
ATOM 3840 C C . MET A 1 500 ? -10.289 -15.876 16.612 1.00 79.62 500 MET A C 1
ATOM 3842 O O . MET A 1 500 ? -10.928 -16.507 17.452 1.00 79.62 500 MET A O 1
ATOM 3846 N N . GLN A 1 501 ? -9.253 -15.094 16.941 1.00 70.88 501 GLN A N 1
ATOM 3847 C CA . GLN A 1 501 ? -8.815 -14.924 18.331 1.00 70.88 501 GLN A CA 1
ATOM 3848 C C . GLN A 1 501 ? -9.907 -14.294 19.209 1.00 70.88 501 GLN A C 1
ATOM 3850 O O . GLN A 1 501 ? -10.056 -14.687 20.364 1.00 70.88 501 GLN A O 1
ATOM 3855 N N . PHE A 1 502 ? -10.696 -13.355 18.671 1.00 60.62 502 PHE A N 1
ATOM 3856 C CA . PHE A 1 502 ? -11.842 -12.780 19.386 1.00 60.62 502 PHE A CA 1
ATOM 3857 C C . PHE A 1 502 ? -12.965 -13.794 19.637 1.00 60.62 502 PHE A C 1
ATOM 3859 O O . PHE A 1 502 ? -13.595 -13.738 20.689 1.00 60.62 502 PHE A O 1
ATOM 3866 N N . GLU A 1 503 ? -13.190 -14.723 18.708 1.00 58.94 503 GLU A N 1
ATOM 3867 C CA . GLU A 1 503 ? -14.201 -15.787 18.820 1.00 58.94 503 GLU A CA 1
ATOM 3868 C C . GLU A 1 503 ? -13.709 -17.006 19.631 1.00 58.94 503 GLU A C 1
ATOM 3870 O O . GLU A 1 503 ? -14.423 -17.998 19.767 1.00 58.94 503 GLU A O 1
ATOM 3875 N N . GLY A 1 504 ? -12.485 -16.965 20.176 1.00 53.78 504 GLY A N 1
ATOM 3876 C CA . GLY A 1 504 ? -11.903 -18.080 20.928 1.00 53.78 504 GLY A CA 1
ATOM 3877 C C . GLY A 1 504 ? -11.519 -19.288 20.063 1.00 53.78 504 GLY A C 1
ATOM 3878 O O . GLY A 1 504 ? -11.332 -20.384 20.592 1.00 53.78 504 GLY A O 1
ATOM 3879 N N . ILE A 1 505 ? -11.389 -19.105 18.746 1.00 49.53 505 ILE A N 1
ATOM 3880 C CA . ILE A 1 505 ? -10.932 -20.133 17.806 1.00 49.53 505 ILE A CA 1
ATOM 3881 C C . ILE A 1 505 ? -9.393 -20.081 17.765 1.00 49.53 505 ILE A C 1
ATOM 3883 O O . ILE A 1 505 ? -8.830 -19.037 17.417 1.00 49.53 505 ILE A O 1
ATOM 3887 N N . PRO A 1 506 ? -8.675 -21.161 18.132 1.00 37.50 506 PRO A N 1
ATOM 3888 C CA . PRO A 1 506 ? -7.216 -21.153 18.137 1.00 37.50 506 PRO A CA 1
ATOM 3889 C C . PRO A 1 506 ? -6.674 -20.981 16.706 1.00 37.50 506 PRO A C 1
ATOM 3891 O O . PRO A 1 506 ? -7.108 -21.703 15.805 1.00 37.50 506 PRO A O 1
ATOM 3894 N N . PRO A 1 507 ? -5.718 -20.061 16.472 1.00 40.19 507 PRO A N 1
ATOM 3895 C CA . PRO A 1 507 ? -5.147 -19.865 15.146 1.00 40.19 507 PRO A CA 1
ATOM 3896 C C . PRO A 1 507 ? -4.385 -21.125 14.713 1.00 40.19 507 PRO A C 1
ATOM 3898 O O . PRO A 1 507 ? -3.497 -21.595 15.425 1.00 40.19 507 PRO A O 1
ATOM 3901 N N . GLN A 1 508 ? -4.707 -21.670 13.538 1.00 39.78 508 GLN A N 1
ATOM 3902 C CA . GLN A 1 508 ? -3.862 -22.684 12.908 1.00 39.78 508 GLN A CA 1
ATOM 3903 C C . GLN A 1 508 ? -2.683 -21.982 12.230 1.00 39.78 508 GLN A C 1
ATOM 3905 O O . GLN A 1 508 ? -2.874 -21.150 11.345 1.00 39.78 508 GLN A O 1
ATOM 3910 N N . ALA A 1 509 ? -1.458 -22.301 12.652 1.00 37.06 509 ALA A N 1
ATOM 3911 C CA . ALA A 1 509 ? -0.263 -21.821 11.969 1.00 37.06 509 ALA A CA 1
ATOM 3912 C C . ALA A 1 509 ? -0.209 -22.429 10.553 1.00 37.06 509 ALA A C 1
ATOM 3914 O O . ALA A 1 509 ? -0.328 -23.652 10.420 1.00 37.06 509 ALA A O 1
ATOM 3915 N N . PRO A 1 510 ? -0.011 -21.628 9.491 1.00 37.84 510 PRO A N 1
ATOM 3916 C CA . PRO A 1 510 ? 0.273 -22.164 8.167 1.00 37.84 510 PRO A CA 1
ATOM 3917 C C . PRO A 1 510 ? 1.526 -23.047 8.240 1.00 37.84 510 PRO A C 1
ATOM 3919 O O . PRO A 1 510 ? 2.566 -22.602 8.722 1.00 37.84 510 PRO A O 1
ATOM 3922 N N . GLY A 1 511 ? 1.441 -24.300 7.786 1.00 32.66 511 GLY A N 1
ATOM 3923 C CA . GLY A 1 511 ? 2.569 -25.238 7.759 1.00 32.66 511 GLY A CA 1
ATOM 3924 C C . GLY A 1 511 ? 3.610 -24.867 6.700 1.00 32.66 511 GLY A C 1
ATOM 3925 O O . GLY A 1 511 ? 3.716 -25.547 5.684 1.00 32.66 511 GLY A O 1
ATOM 3926 N N . ILE A 1 512 ? 4.345 -23.773 6.909 1.00 37.47 512 ILE A N 1
ATOM 3927 C CA . ILE A 1 512 ? 5.346 -23.236 5.979 1.00 37.47 512 ILE A CA 1
ATOM 3928 C C . ILE A 1 512 ? 6.719 -23.258 6.661 1.00 37.47 512 ILE A C 1
ATOM 3930 O O . ILE A 1 512 ? 6.896 -22.692 7.739 1.00 37.47 512 ILE A O 1
ATOM 3934 N N . GLN A 1 513 ? 7.700 -23.907 6.029 1.00 31.58 513 GLN A N 1
ATOM 3935 C CA . GLN A 1 513 ? 9.108 -23.800 6.418 1.00 31.58 513 GLN A CA 1
ATOM 3936 C C . GLN A 1 513 ? 9.655 -22.445 5.948 1.00 31.58 513 GLN A C 1
ATOM 3938 O O . GLN A 1 513 ? 9.761 -22.210 4.749 1.00 31.58 513 GLN A O 1
ATOM 3943 N N . LEU A 1 514 ? 9.992 -21.556 6.887 1.00 35.66 514 LEU A N 1
ATOM 3944 C CA . LEU A 1 514 ? 10.779 -20.352 6.597 1.00 35.66 514 LEU A CA 1
ATOM 3945 C C . LEU A 1 514 ? 12.220 -20.763 6.257 1.00 35.66 514 LEU A C 1
ATOM 3947 O O . LEU A 1 514 ? 12.765 -21.649 6.918 1.00 35.66 514 LEU A O 1
ATOM 3951 N N . TYR A 1 515 ? 12.820 -20.114 5.254 1.00 34.19 515 TYR A N 1
ATOM 3952 C CA . TYR A 1 515 ? 14.200 -20.347 4.813 1.00 34.19 515 TYR A CA 1
ATOM 3953 C C . TYR A 1 515 ? 15.185 -20.338 5.999 1.00 34.19 515 TYR A C 1
ATOM 3955 O O . TYR A 1 515 ? 15.309 -19.307 6.670 1.00 34.19 515 TYR A O 1
ATOM 3963 N N . PRO A 1 516 ? 15.884 -21.452 6.286 1.00 34.78 516 PRO A N 1
ATOM 3964 C CA . PRO A 1 516 ? 16.974 -21.460 7.242 1.00 34.78 516 PRO A CA 1
ATOM 3965 C C . PRO A 1 516 ? 18.317 -21.194 6.542 1.00 34.78 516 PRO A C 1
ATOM 3967 O O . PRO A 1 516 ? 18.535 -21.626 5.415 1.00 34.78 516 PRO A O 1
ATOM 3970 N N . GLU A 1 517 ? 19.215 -20.554 7.297 1.00 35.03 517 GLU A N 1
ATOM 3971 C CA . GLU A 1 517 ? 20.662 -20.380 7.067 1.00 35.03 517 GLU A CA 1
ATOM 3972 C C . GLU A 1 517 ? 21.120 -19.133 6.291 1.00 35.03 517 GLU A C 1
ATOM 3974 O O . GLU A 1 517 ? 21.156 -19.112 5.069 1.00 35.03 517 GLU A O 1
ATOM 3979 N N . GLN A 1 518 ? 21.555 -18.112 7.046 1.00 31.98 518 GLN A N 1
ATOM 3980 C CA . GLN A 1 518 ? 22.884 -17.478 6.946 1.00 31.98 518 GLN A CA 1
ATOM 3981 C C . GLN A 1 518 ? 22.999 -16.366 8.006 1.00 31.98 518 GLN A C 1
ATOM 3983 O O . GLN A 1 518 ? 22.609 -15.218 7.808 1.00 31.98 518 GLN A O 1
ATOM 3988 N N . ARG A 1 519 ? 23.529 -16.718 9.181 1.00 27.27 519 ARG A N 1
ATOM 3989 C CA . ARG A 1 519 ? 24.034 -15.756 10.167 1.00 27.27 519 ARG A CA 1
ATOM 3990 C C . ARG A 1 519 ? 25.543 -15.924 10.224 1.00 27.27 519 ARG A C 1
ATOM 3992 O O . ARG A 1 519 ? 25.975 -16.921 10.779 1.00 27.27 519 ARG A O 1
ATOM 3999 N N . GLU A 1 520 ? 26.299 -14.975 9.667 1.00 28.23 520 GLU A N 1
ATOM 4000 C CA . GLU A 1 520 ? 27.542 -14.454 10.260 1.00 28.23 520 GLU A CA 1
ATOM 4001 C C . GLU A 1 520 ? 28.239 -13.385 9.394 1.00 28.23 520 GLU A C 1
ATOM 4003 O O . GLU A 1 520 ? 28.339 -13.484 8.174 1.00 28.23 520 GLU A O 1
ATOM 4008 N N . SER A 1 521 ? 28.813 -12.410 10.108 1.00 26.25 521 SER A N 1
ATOM 4009 C CA . SER A 1 521 ? 29.801 -11.401 9.699 1.00 26.25 521 SER A CA 1
ATOM 4010 C C . SER A 1 521 ? 29.307 -10.172 8.925 1.00 26.25 521 SER A C 1
ATOM 4012 O O . SER A 1 521 ? 28.830 -10.277 7.807 1.00 26.25 521 SER A O 1
ATOM 4014 N N . LEU A 1 522 ? 29.501 -8.988 9.524 1.00 25.41 522 LEU A N 1
ATOM 4015 C CA . LEU A 1 522 ? 30.025 -7.775 8.878 1.00 25.41 522 LEU A CA 1
ATOM 4016 C C . LEU A 1 522 ? 30.551 -6.836 9.981 1.00 25.41 522 LEU A C 1
ATOM 4018 O O . LEU A 1 522 ? 29.784 -6.207 10.706 1.00 25.41 522 LEU A O 1
ATOM 4022 N N . VAL A 1 523 ? 31.879 -6.787 10.117 1.00 24.64 523 VAL A N 1
ATOM 4023 C CA . VAL A 1 523 ? 32.636 -5.891 11.010 1.00 24.64 523 VAL A CA 1
ATOM 4024 C C . VAL A 1 523 ? 33.150 -4.680 10.212 1.00 24.64 523 VAL A C 1
ATOM 4026 O O . VAL A 1 523 ? 33.431 -4.775 9.020 1.00 24.64 523 VAL A O 1
ATOM 4029 N N . ALA A 1 524 ? 33.232 -3.544 10.905 1.00 26.78 524 ALA A N 1
ATOM 4030 C CA . ALA A 1 524 ? 33.422 -2.164 10.452 1.00 26.78 524 ALA A CA 1
ATOM 4031 C C . ALA A 1 524 ? 34.755 -1.796 9.754 1.00 26.78 524 ALA A C 1
ATOM 4033 O O . ALA A 1 524 ? 35.765 -2.476 9.934 1.00 26.78 524 ALA A O 1
ATOM 4034 N N . LYS A 1 525 ? 34.772 -0.623 9.076 1.00 24.00 525 LYS A N 1
ATOM 4035 C CA . LYS A 1 525 ? 35.906 0.341 8.988 1.00 24.00 525 LYS A CA 1
ATOM 4036 C C . LYS A 1 525 ? 35.478 1.750 8.465 1.00 24.00 525 LYS A C 1
ATOM 4038 O O . LYS A 1 525 ? 34.396 1.857 7.894 1.00 24.00 525 LYS A O 1
ATOM 4043 N N . PRO A 1 526 ? 36.278 2.824 8.701 1.00 27.11 526 PRO A N 1
ATOM 4044 C CA . PRO A 1 526 ? 35.805 4.208 8.913 1.00 27.11 526 PRO A CA 1
ATOM 4045 C C . PRO A 1 526 ? 35.881 5.160 7.697 1.00 27.11 526 PRO A C 1
ATOM 4047 O O . PRO A 1 526 ? 36.584 4.896 6.724 1.00 27.11 526 PRO A O 1
ATOM 4050 N N . ALA A 1 527 ? 35.199 6.311 7.809 1.00 23.34 527 ALA A N 1
ATOM 4051 C CA . ALA A 1 527 ? 35.133 7.401 6.822 1.00 23.34 527 ALA A CA 1
ATOM 4052 C C . ALA A 1 527 ? 36.084 8.597 7.142 1.00 23.34 527 ALA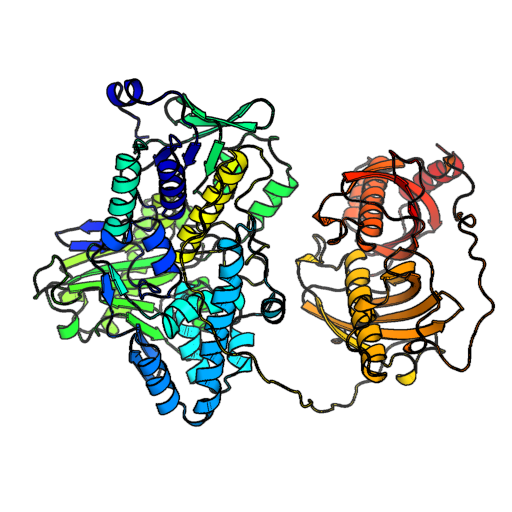 A C 1
ATOM 4054 O O . ALA A 1 527 ? 36.515 8.734 8.289 1.00 23.34 527 ALA A O 1
ATOM 4055 N N . PRO A 1 528 ? 36.424 9.466 6.158 1.00 23.41 528 PRO A N 1
ATOM 4056 C CA . PRO A 1 528 ? 37.500 10.465 6.256 1.00 23.41 528 PRO A CA 1
ATOM 4057 C C . PRO A 1 528 ? 37.070 11.872 6.745 1.00 23.41 528 PRO A C 1
ATOM 4059 O O . PRO A 1 528 ? 35.899 12.239 6.698 1.00 23.41 528 PRO A O 1
ATOM 4062 N N . LYS A 1 529 ? 38.065 12.660 7.199 1.00 23.72 529 LYS A N 1
ATOM 4063 C CA . LYS A 1 529 ? 37.989 14.023 7.788 1.00 23.72 529 LYS A CA 1
ATOM 4064 C C . LYS A 1 529 ? 37.793 15.162 6.769 1.00 23.72 529 LYS A C 1
ATOM 4066 O O . LYS A 1 529 ? 38.416 15.140 5.711 1.00 23.72 529 LYS A O 1
ATOM 4071 N N . VAL A 1 530 ? 37.091 16.232 7.179 1.00 22.86 530 VAL A N 1
ATOM 4072 C CA . VAL A 1 530 ? 37.092 17.577 6.547 1.00 22.86 530 VAL A CA 1
ATOM 4073 C C . VAL A 1 530 ? 37.119 18.685 7.632 1.00 22.86 530 VAL A C 1
ATOM 4075 O O . VAL A 1 530 ? 36.529 18.509 8.694 1.00 22.86 530 VAL A O 1
ATOM 4078 N N . LEU A 1 531 ? 37.847 19.786 7.368 1.00 22.95 531 LEU A N 1
ATOM 4079 C CA . LEU A 1 531 ? 38.148 20.967 8.221 1.00 22.95 531 LEU A CA 1
ATOM 4080 C C . LEU A 1 531 ? 37.250 22.203 7.874 1.00 22.95 531 LEU A C 1
ATOM 4082 O O . LEU A 1 531 ? 36.505 22.128 6.899 1.00 22.95 531 LEU A O 1
ATOM 4086 N N . PRO A 1 532 ? 37.276 23.321 8.645 1.00 28.86 532 PRO A N 1
ATOM 4087 C CA . PRO A 1 532 ? 36.071 24.037 9.090 1.00 28.86 532 PRO A CA 1
ATOM 4088 C C . PRO A 1 532 ? 35.817 25.406 8.427 1.00 28.86 532 PRO A C 1
ATOM 4090 O O . PRO A 1 532 ? 36.683 25.973 7.764 1.00 28.86 532 PRO A O 1
ATOM 4093 N N . LEU A 1 533 ? 34.653 25.991 8.738 1.00 24.12 533 LEU A N 1
ATOM 4094 C CA . LEU A 1 533 ? 34.373 27.432 8.667 1.00 24.12 533 LEU A CA 1
ATOM 4095 C C . LEU A 1 533 ? 33.841 27.926 10.030 1.00 24.12 533 LEU A C 1
ATOM 4097 O O . LEU A 1 533 ? 33.120 27.205 10.715 1.00 24.12 533 LEU A O 1
ATOM 4101 N N . ALA A 1 534 ? 34.250 29.138 10.419 1.00 24.92 534 ALA A N 1
ATOM 4102 C CA . ALA A 1 534 ? 34.021 29.797 11.716 1.00 24.92 534 ALA A CA 1
ATOM 4103 C C . ALA A 1 534 ? 32.959 30.938 11.610 1.00 24.92 534 ALA A C 1
ATOM 4105 O O . ALA A 1 534 ? 32.400 31.121 10.530 1.00 24.92 534 ALA A O 1
ATOM 4106 N N . PRO A 1 535 ? 32.663 31.734 12.665 1.00 36.22 535 PRO A N 1
ATOM 4107 C CA . PRO A 1 535 ? 31.605 31.452 13.642 1.00 36.22 535 PRO A CA 1
ATOM 4108 C C . PRO A 1 535 ? 30.576 32.600 13.800 1.00 36.22 535 PRO A C 1
ATOM 4110 O O . PRO A 1 535 ? 30.813 33.728 13.370 1.00 36.22 535 PRO A O 1
ATOM 4113 N N . ALA A 1 536 ? 29.477 32.351 14.527 1.00 24.20 536 ALA A N 1
ATOM 4114 C CA . ALA A 1 536 ? 28.664 33.413 15.132 1.00 24.20 536 ALA A CA 1
ATOM 4115 C C . ALA A 1 536 ? 28.141 33.049 16.545 1.00 24.20 536 ALA A C 1
ATOM 4117 O O . ALA A 1 536 ? 27.223 32.254 16.699 1.00 24.20 536 ALA A O 1
ATOM 4118 N N . VAL A 1 537 ? 28.776 33.701 17.531 1.00 30.56 537 VAL A N 1
ATOM 4119 C CA . VAL A 1 537 ? 28.284 34.309 18.793 1.00 30.56 537 VAL A CA 1
ATOM 4120 C C . VAL A 1 537 ? 27.664 33.449 19.925 1.00 30.56 537 VAL A C 1
ATOM 4122 O O . VAL A 1 537 ? 26.479 33.143 19.940 1.00 30.56 537 VAL A O 1
ATOM 4125 N N . LEU A 1 538 ? 28.527 33.222 20.933 1.00 36.09 538 LEU A N 1
ATOM 4126 C CA . LEU A 1 538 ? 28.388 33.258 22.409 1.00 36.09 538 LEU A CA 1
ATOM 4127 C C . LEU A 1 538 ? 27.161 32.617 23.099 1.00 36.09 538 LEU A C 1
ATOM 4129 O O . LEU A 1 538 ? 26.209 33.291 23.488 1.00 36.09 538 LEU A O 1
ATOM 4133 N N . LEU A 1 539 ? 27.314 31.327 23.419 1.00 37.66 539 LEU A N 1
ATOM 4134 C CA . LEU A 1 539 ? 26.760 30.664 24.608 1.00 37.66 539 LEU A CA 1
ATOM 4135 C C . LEU A 1 539 ? 27.933 30.312 25.545 1.00 37.66 539 LEU A C 1
ATOM 4137 O O . LEU A 1 539 ? 29.014 30.011 25.044 1.00 37.66 539 LEU A O 1
ATOM 4141 N N . ASP A 1 540 ? 27.708 30.412 26.862 1.00 40.00 540 ASP A N 1
ATOM 4142 C CA . ASP A 1 540 ? 28.659 30.281 27.991 1.00 40.00 540 ASP A CA 1
ATOM 4143 C C . ASP A 1 540 ? 30.079 29.793 27.618 1.00 40.00 540 ASP A C 1
ATOM 4145 O O . ASP A 1 540 ? 30.298 28.623 27.291 1.00 40.00 540 ASP A O 1
ATOM 4149 N N . GLU A 1 541 ? 31.058 30.705 27.686 1.00 37.59 541 GLU A N 1
ATOM 4150 C CA . GLU A 1 541 ? 32.448 30.481 27.255 1.00 37.59 541 GLU A CA 1
ATOM 4151 C C . GLU A 1 541 ? 33.133 29.290 27.955 1.00 37.59 541 GLU A C 1
ATOM 4153 O O . GLU A 1 541 ? 34.129 28.773 27.446 1.00 37.59 541 GLU A O 1
ATOM 4158 N N . ARG A 1 542 ? 32.592 28.796 29.078 1.00 43.19 542 ARG A N 1
ATOM 4159 C CA . ARG A 1 542 ? 33.188 27.706 29.869 1.00 43.19 542 ARG A CA 1
ATOM 4160 C C . ARG A 1 542 ? 33.025 26.304 29.268 1.00 43.19 542 ARG A C 1
ATOM 4162 O O . ARG A 1 542 ? 33.698 25.391 29.734 1.00 43.19 542 ARG A O 1
ATOM 4169 N N . LEU A 1 543 ? 32.174 26.113 28.253 1.00 46.47 543 LEU A N 1
ATOM 4170 C CA . LEU A 1 543 ? 31.804 24.788 27.708 1.00 46.47 543 LEU A CA 1
ATOM 4171 C C . LEU A 1 543 ? 32.110 24.645 26.203 1.00 46.47 543 LEU A C 1
ATOM 4173 O O . LEU A 1 543 ? 31.351 24.030 25.453 1.00 46.47 543 LEU A O 1
ATOM 4177 N N . THR A 1 544 ? 33.187 25.274 25.726 1.00 45.22 544 THR A N 1
ATOM 4178 C CA . THR A 1 544 ? 33.471 25.442 24.286 1.00 45.22 544 THR A CA 1
ATOM 4179 C C . THR A 1 544 ? 34.530 24.495 23.711 1.00 45.22 544 THR A C 1
ATOM 4181 O O . THR A 1 544 ? 34.787 24.534 22.508 1.00 45.22 544 THR A O 1
ATOM 4184 N N . THR A 1 545 ? 35.133 23.612 24.509 1.00 53.47 545 THR A N 1
ATOM 4185 C CA . THR A 1 545 ? 36.125 22.656 23.995 1.00 53.47 545 THR A CA 1
ATOM 4186 C C . THR A 1 545 ? 35.442 21.404 23.438 1.00 53.47 545 THR A C 1
ATOM 4188 O O . THR A 1 545 ? 34.543 20.846 24.064 1.00 53.47 545 THR A O 1
ATOM 4191 N N . GLU A 1 546 ? 35.885 20.912 22.272 1.00 54.06 546 GLU A N 1
ATOM 4192 C CA . GLU A 1 546 ? 35.440 19.612 21.722 1.00 54.06 546 GLU A CA 1
ATOM 4193 C C . GLU A 1 546 ? 35.620 18.464 22.732 1.00 54.06 546 GLU A C 1
ATOM 4195 O O . GLU A 1 546 ? 34.866 17.497 22.715 1.00 54.06 546 GLU A O 1
ATOM 4200 N N . ALA A 1 547 ? 36.560 18.613 23.671 1.00 60.03 547 ALA A N 1
ATOM 4201 C CA . ALA A 1 547 ? 36.795 17.674 24.761 1.00 60.03 547 ALA A CA 1
ATOM 4202 C C . ALA A 1 547 ? 35.617 17.547 25.750 1.00 60.03 547 ALA A C 1
ATOM 4204 O O . ALA A 1 547 ? 35.498 16.519 26.415 1.00 60.03 547 ALA A O 1
ATOM 4205 N N . HIS A 1 548 ? 34.747 18.561 25.865 1.00 75.75 548 HIS A N 1
ATOM 4206 C CA . HIS A 1 548 ? 33.584 18.515 26.762 1.00 75.75 548 HIS A CA 1
ATOM 4207 C C . HIS A 1 548 ? 32.447 17.649 26.209 1.00 75.75 548 HIS A C 1
ATOM 4209 O O . HIS A 1 548 ? 31.734 17.018 26.985 1.00 75.75 548 HIS A O 1
ATOM 4215 N N . TYR A 1 549 ? 32.315 17.571 24.880 1.00 81.38 549 TYR A N 1
ATOM 4216 C CA . TYR A 1 549 ? 31.276 16.802 24.190 1.00 81.38 549 TYR A CA 1
ATOM 4217 C C . TYR A 1 549 ? 31.874 15.710 23.287 1.00 81.38 549 TYR A C 1
ATOM 4219 O O . TYR A 1 549 ? 31.822 15.829 22.059 1.00 81.38 549 TYR A O 1
ATOM 4227 N N . PRO A 1 550 ? 32.448 14.643 23.864 1.00 78.38 550 PRO A N 1
ATOM 4228 C CA . PRO A 1 550 ? 33.098 13.596 23.082 1.00 78.38 550 PRO A CA 1
ATOM 4229 C C . PRO A 1 550 ? 32.118 12.750 22.249 1.00 78.38 550 PRO A C 1
ATOM 4231 O O . PRO A 1 550 ? 32.548 12.144 21.271 1.00 78.38 550 PRO A O 1
ATOM 4234 N N . TYR A 1 551 ? 30.819 12.728 22.584 1.00 84.25 551 TYR A N 1
ATOM 4235 C CA . TYR A 1 551 ? 29.820 11.893 21.905 1.00 84.25 551 TYR A CA 1
ATOM 4236 C C . TYR A 1 551 ? 28.946 12.715 20.962 1.00 84.25 551 TYR A C 1
ATOM 4238 O O . TYR A 1 551 ? 28.323 13.700 21.370 1.00 84.25 551 TYR A O 1
ATOM 4246 N N . VAL A 1 552 ? 28.875 12.294 19.698 1.00 84.69 552 VAL A N 1
ATOM 4247 C CA . VAL A 1 552 ? 28.220 13.046 18.622 1.00 84.69 552 VAL A CA 1
ATOM 4248 C C . VAL A 1 552 ? 27.240 12.154 17.866 1.00 84.69 552 VAL A C 1
ATOM 4250 O O . VAL A 1 552 ? 27.637 11.192 17.216 1.00 84.69 552 VAL A O 1
ATOM 4253 N N . HIS A 1 553 ? 25.960 12.521 17.889 1.00 83.25 553 HIS A N 1
ATOM 4254 C CA . HIS A 1 553 ? 24.884 11.809 17.206 1.00 83.25 553 HIS A CA 1
ATOM 4255 C C . HIS A 1 553 ? 24.268 12.675 16.099 1.00 83.25 553 HIS A C 1
ATOM 4257 O O . HIS A 1 553 ? 23.706 13.738 16.362 1.00 83.25 553 HIS A O 1
ATOM 4263 N N . GLY A 1 554 ? 24.372 12.240 14.843 1.00 79.69 554 GLY A N 1
ATOM 4264 C CA . GLY A 1 554 ? 23.777 12.939 13.700 1.00 79.69 554 GLY A CA 1
ATOM 4265 C C . GLY A 1 554 ? 22.353 12.467 13.410 1.00 79.69 554 GLY A C 1
ATOM 4266 O O . GLY A 1 554 ? 22.102 11.266 13.359 1.00 79.69 554 GLY A O 1
ATOM 4267 N N . LEU A 1 555 ? 21.435 13.396 13.141 1.00 80.19 555 LEU A N 1
ATOM 4268 C CA . LEU A 1 555 ? 20.059 13.080 12.746 1.00 80.19 555 LEU A CA 1
ATOM 4269 C C . LEU A 1 555 ? 19.522 14.084 11.716 1.00 80.19 555 LEU A C 1
ATOM 4271 O O . LEU A 1 555 ? 20.035 15.189 11.575 1.00 80.19 555 LEU A O 1
ATOM 4275 N N . THR A 1 556 ? 18.506 13.690 10.950 1.00 70.62 556 THR A N 1
ATOM 4276 C CA . THR A 1 556 ? 17.805 14.571 9.996 1.00 70.62 556 THR A CA 1
ATOM 4277 C C . THR A 1 556 ? 16.354 14.682 10.417 1.00 70.62 556 THR A C 1
ATOM 4279 O O . THR A 1 556 ? 15.768 13.694 10.852 1.00 70.62 556 THR A O 1
ATOM 4282 N N . VAL A 1 557 ? 15.801 15.882 10.307 1.00 59.81 557 VAL A N 1
ATOM 4283 C CA . VAL A 1 557 ? 14.487 16.222 10.844 1.00 59.81 557 VAL A CA 1
ATOM 4284 C C . VAL A 1 557 ? 13.394 15.921 9.823 1.00 59.81 557 VAL A C 1
ATOM 4286 O O . VAL A 1 557 ? 13.456 16.392 8.685 1.00 59.81 557 VAL A O 1
ATOM 4289 N N . TYR A 1 558 ? 12.379 15.156 10.229 1.00 51.50 558 TYR A N 1
ATOM 4290 C CA . TYR A 1 558 ? 11.287 14.696 9.364 1.00 51.50 558 TYR A CA 1
ATOM 4291 C C . TYR A 1 558 ? 9.907 15.174 9.854 1.00 51.50 558 TYR A C 1
ATOM 4293 O O . TYR A 1 558 ? 9.756 15.731 10.938 1.00 51.50 558 TYR A O 1
ATOM 4301 N N . GLY A 1 559 ? 8.892 15.035 8.993 1.00 39.31 559 GLY A N 1
ATOM 4302 C CA . GLY A 1 559 ? 7.604 15.730 9.129 1.00 39.31 559 GLY A CA 1
ATOM 4303 C C . GLY A 1 559 ? 6.703 15.290 10.286 1.00 39.31 559 GLY A C 1
ATOM 4304 O O . GLY A 1 559 ? 5.805 16.037 10.655 1.00 39.31 559 GLY A O 1
ATOM 4305 N N . ASP A 1 560 ? 6.921 14.112 10.864 1.00 43.28 560 ASP A N 1
ATOM 4306 C CA . ASP A 1 560 ? 6.165 13.572 12.004 1.00 43.28 560 ASP A CA 1
ATOM 4307 C C . ASP A 1 560 ? 6.512 14.234 13.345 1.00 43.28 560 ASP A C 1
ATOM 4309 O O . ASP A 1 560 ? 5.808 14.041 14.335 1.00 43.28 560 ASP A O 1
ATOM 4313 N N . GLU A 1 561 ? 7.563 15.048 13.364 1.00 56.16 561 GLU A N 1
ATOM 4314 C CA . GLU A 1 561 ? 8.044 15.770 14.541 1.00 56.16 561 GLU A CA 1
ATOM 4315 C C . GLU A 1 561 ? 7.741 17.271 14.459 1.00 56.16 561 GLU A C 1
ATOM 4317 O O . GLU A 1 561 ? 8.202 18.039 15.305 1.00 56.16 561 GLU A O 1
ATOM 4322 N N . MET A 1 562 ? 6.981 17.674 13.429 1.00 56.53 562 MET A N 1
ATOM 4323 C CA . MET A 1 562 ? 6.650 19.056 13.101 1.00 56.53 562 MET A CA 1
ATOM 4324 C C . MET A 1 562 ? 5.219 19.417 13.513 1.00 56.53 562 MET A C 1
ATOM 4326 O O . MET A 1 562 ? 4.278 18.652 13.291 1.00 56.53 562 MET A O 1
ATOM 4330 N N . ASN A 1 563 ? 5.020 20.649 13.974 1.00 54.91 563 ASN A N 1
ATOM 4331 C CA . ASN A 1 563 ? 3.689 21.242 14.049 1.00 54.91 563 ASN A CA 1
ATOM 4332 C C . ASN A 1 563 ? 3.149 21.629 12.661 1.00 54.91 563 ASN A C 1
ATOM 4334 O O . ASN A 1 563 ? 3.836 21.577 11.639 1.00 54.91 563 ASN A O 1
ATOM 4338 N N . SER A 1 564 ? 1.898 22.093 12.630 1.00 46.62 564 SER A N 1
ATOM 4339 C CA . SER A 1 564 ? 1.183 22.513 11.416 1.00 46.62 564 SER A CA 1
ATOM 4340 C C . SER A 1 564 ? 1.843 23.651 10.623 1.00 46.62 564 SER A C 1
ATOM 4342 O O . SER A 1 564 ? 1.384 23.963 9.525 1.00 46.62 564 SER A O 1
ATOM 4344 N N . ARG A 1 565 ? 2.907 24.271 11.151 1.00 51.06 565 ARG A N 1
ATOM 4345 C CA . ARG A 1 565 ? 3.695 25.318 10.487 1.00 51.06 565 ARG A CA 1
ATOM 4346 C C . ARG A 1 565 ? 5.068 24.836 10.000 1.00 51.06 565 ARG A C 1
ATOM 4348 O O . ARG A 1 565 ? 5.811 25.640 9.449 1.00 51.06 565 ARG A O 1
ATOM 4355 N N . GLY A 1 566 ? 5.395 23.551 10.163 1.00 52.19 566 GLY A N 1
ATOM 4356 C CA . GLY A 1 566 ? 6.645 22.961 9.670 1.00 52.19 566 GLY A CA 1
ATOM 4357 C C . GLY A 1 566 ? 7.859 23.172 10.581 1.00 52.19 566 GLY A C 1
ATOM 4358 O O . GLY A 1 566 ? 8.985 23.139 10.084 1.00 52.19 566 GLY A O 1
ATOM 4359 N N . TYR A 1 567 ? 7.634 23.399 11.882 1.00 68.19 567 TYR A N 1
ATOM 4360 C CA . TYR A 1 567 ? 8.689 23.518 12.896 1.00 68.19 567 TYR A CA 1
ATOM 4361 C C . TYR A 1 567 ? 8.646 22.361 13.890 1.00 68.19 567 TYR A C 1
ATOM 4363 O O . TYR A 1 567 ? 7.552 21.927 14.249 1.00 68.19 567 TYR A O 1
ATOM 4371 N N . ALA A 1 568 ? 9.807 21.923 14.381 1.00 63.19 568 ALA A N 1
ATOM 4372 C CA . ALA A 1 568 ? 9.891 20.894 15.415 1.00 63.19 568 ALA A CA 1
ATOM 4373 C C . ALA A 1 568 ? 9.215 21.320 16.732 1.00 63.19 568 ALA A C 1
ATOM 4375 O O . ALA A 1 568 ? 9.431 22.438 17.206 1.00 63.19 568 ALA A O 1
ATOM 4376 N N . ASP A 1 569 ? 8.447 20.415 17.343 1.00 66.88 569 ASP A N 1
ATOM 4377 C CA . ASP A 1 569 ? 7.907 20.605 18.699 1.00 66.88 569 ASP A CA 1
ATOM 4378 C C . ASP A 1 569 ? 8.999 20.410 19.765 1.00 66.88 569 ASP A C 1
ATOM 4380 O O . ASP A 1 569 ? 9.954 19.659 19.550 1.00 66.88 569 ASP A O 1
ATOM 4384 N N . ALA A 1 570 ? 8.863 21.012 20.956 1.00 67.50 570 ALA A N 1
ATOM 4385 C CA . ALA A 1 570 ? 9.897 20.883 21.993 1.00 67.50 570 ALA A CA 1
ATOM 4386 C C . ALA A 1 570 ? 10.065 19.427 22.462 1.00 67.50 570 ALA A C 1
ATOM 4388 O O . ALA A 1 570 ? 11.175 18.976 22.756 1.00 67.50 570 ALA A O 1
ATOM 4389 N N . SER A 1 571 ? 8.980 18.645 22.429 1.00 70.00 571 SER A N 1
ATOM 4390 C CA . SER A 1 571 ? 9.020 17.198 22.663 1.00 70.00 571 SER A CA 1
ATOM 4391 C C . SER A 1 571 ? 9.932 16.437 21.682 1.00 70.00 571 SER A C 1
ATOM 4393 O O . SER A 1 571 ? 10.468 15.389 22.045 1.00 70.00 571 SER A O 1
ATOM 4395 N N . ALA A 1 572 ? 10.152 16.946 20.462 1.00 73.81 572 ALA A N 1
ATOM 4396 C CA . ALA A 1 572 ? 11.067 16.352 19.485 1.00 73.81 572 ALA A CA 1
ATOM 4397 C C . ALA A 1 572 ? 12.529 16.503 19.915 1.00 73.81 572 ALA A C 1
ATOM 4399 O O . ALA A 1 572 ? 13.286 15.535 19.870 1.00 73.81 572 ALA A O 1
ATOM 4400 N N . TYR A 1 573 ? 12.907 17.671 20.440 1.00 82.88 573 TYR A N 1
ATOM 4401 C CA . TYR A 1 573 ? 14.259 17.903 20.953 1.00 82.88 573 TYR A CA 1
ATOM 4402 C C . TYR A 1 573 ? 14.620 16.941 22.087 1.00 82.88 573 TYR A C 1
ATOM 4404 O O . TYR A 1 573 ? 15.738 16.430 22.138 1.00 82.88 573 TYR A O 1
ATOM 4412 N N . LEU A 1 574 ? 13.658 16.629 22.959 1.00 81.12 574 LEU A N 1
ATOM 4413 C CA . LEU A 1 574 ? 13.857 15.657 24.034 1.00 81.12 574 LEU A CA 1
ATOM 4414 C C . LEU A 1 574 ? 14.092 14.240 23.499 1.00 81.12 574 LEU A C 1
ATOM 4416 O O . LEU A 1 574 ? 14.944 13.538 24.038 1.00 81.12 574 LEU A O 1
ATOM 4420 N N . ARG A 1 575 ? 13.401 13.829 22.424 1.00 78.75 575 ARG A N 1
ATOM 4421 C CA . ARG A 1 575 ? 13.640 12.528 21.769 1.00 78.75 575 ARG A CA 1
ATOM 4422 C C . ARG A 1 575 ? 15.031 12.454 21.151 1.00 78.75 575 ARG A C 1
ATOM 4424 O O . ARG A 1 575 ? 15.714 11.444 21.301 1.00 78.75 575 ARG A O 1
ATOM 4431 N N . TYR A 1 576 ? 15.463 13.531 20.497 1.00 85.88 576 TYR A N 1
ATOM 4432 C CA . TYR A 1 576 ? 16.804 13.633 19.922 1.00 85.88 576 TYR A CA 1
ATOM 4433 C C . TYR A 1 576 ? 17.889 13.499 20.996 1.00 85.88 576 TYR A C 1
ATOM 4435 O O . TYR A 1 576 ? 18.841 12.738 20.824 1.00 85.88 576 TYR A O 1
ATOM 4443 N N . MET A 1 577 ? 17.724 14.199 22.123 1.00 89.25 577 MET A N 1
ATOM 4444 C CA . MET A 1 577 ? 18.655 14.140 23.251 1.00 89.25 577 MET A CA 1
ATOM 4445 C C . MET A 1 577 ? 18.636 12.788 23.961 1.00 89.25 577 MET A C 1
ATOM 4447 O O . MET A 1 577 ? 19.699 12.269 24.293 1.00 89.25 577 MET A O 1
ATOM 4451 N N . ASP A 1 578 ? 17.465 12.188 24.173 1.00 83.00 578 ASP A N 1
ATOM 4452 C CA . ASP A 1 578 ? 17.366 10.870 24.802 1.00 83.00 578 ASP A CA 1
ATOM 4453 C C . ASP A 1 578 ? 18.087 9.799 23.980 1.00 83.00 578 ASP A C 1
ATOM 4455 O O . ASP A 1 578 ? 18.944 9.094 24.511 1.00 83.00 578 ASP A O 1
ATOM 4459 N N . ARG A 1 579 ? 17.853 9.766 22.662 1.00 79.44 579 ARG A N 1
ATOM 4460 C CA . ARG A 1 579 ? 18.557 8.854 21.756 1.00 79.44 579 ARG A CA 1
ATOM 4461 C C . ARG A 1 579 ? 20.071 9.058 21.791 1.00 79.44 579 ARG A C 1
ATOM 4463 O O . ARG A 1 579 ? 20.812 8.100 21.980 1.00 79.44 579 ARG A O 1
ATOM 4470 N N . ALA A 1 580 ? 20.525 10.302 21.649 1.00 85.62 580 ALA A N 1
ATOM 4471 C CA . ALA A 1 580 ? 21.951 10.615 21.654 1.00 85.62 580 ALA A CA 1
ATOM 4472 C C . ALA A 1 580 ? 22.631 10.247 22.983 1.00 85.62 580 ALA A C 1
ATOM 4474 O O . ALA A 1 580 ? 23.783 9.821 22.990 1.00 85.62 580 ALA A O 1
ATOM 4475 N N . ARG A 1 581 ? 21.924 10.386 24.112 1.00 89.94 581 ARG A N 1
ATOM 4476 C CA . ARG A 1 581 ? 22.438 10.020 25.437 1.00 89.94 581 ARG A CA 1
ATOM 4477 C C . ARG A 1 581 ? 22.515 8.509 25.622 1.00 89.94 581 ARG A C 1
ATOM 4479 O O . ARG A 1 581 ? 23.503 8.035 26.166 1.00 89.94 581 ARG A O 1
ATOM 4486 N N . GLN A 1 582 ? 21.510 7.761 25.168 1.00 80.12 582 GLN A N 1
ATOM 4487 C CA . GLN A 1 582 ? 21.540 6.295 25.225 1.00 80.12 582 GLN A CA 1
ATOM 4488 C C . GLN A 1 582 ? 22.691 5.728 24.391 1.00 80.12 582 GLN A C 1
ATOM 4490 O O . GLN A 1 582 ? 23.404 4.847 24.864 1.00 80.12 582 GLN A O 1
ATOM 4495 N N . GLU A 1 583 ? 22.915 6.272 23.191 1.00 80.69 583 GLU A N 1
ATOM 4496 C CA . GLU A 1 583 ? 24.054 5.889 22.350 1.00 80.69 583 GLU A CA 1
ATOM 4497 C C . GLU A 1 583 ? 25.395 6.253 23.010 1.00 80.69 583 GLU A C 1
ATOM 4499 O O . GLU A 1 583 ? 26.311 5.437 23.004 1.00 80.69 583 GLU A O 1
ATOM 4504 N N . ALA A 1 584 ? 25.495 7.418 23.662 1.00 84.19 584 ALA A N 1
ATOM 4505 C CA . ALA A 1 584 ? 26.694 7.804 24.410 1.00 84.19 584 ALA A CA 1
ATOM 4506 C C . ALA A 1 584 ? 26.986 6.868 25.600 1.00 84.19 584 ALA A C 1
ATOM 4508 O O . ALA A 1 584 ? 28.130 6.472 25.801 1.00 84.19 584 ALA A O 1
ATOM 4509 N N . ILE A 1 585 ? 25.967 6.494 26.384 1.00 80.94 585 ILE A N 1
ATOM 4510 C CA . ILE A 1 585 ? 26.122 5.559 27.514 1.00 80.94 585 ILE A CA 1
ATOM 4511 C C . ILE A 1 585 ? 26.546 4.174 27.008 1.00 80.94 585 ILE A C 1
ATOM 4513 O O . ILE A 1 585 ? 27.447 3.562 27.578 1.00 80.94 585 ILE A O 1
ATOM 4517 N N . GLU A 1 586 ? 25.944 3.698 25.917 1.00 80.06 586 GLU A N 1
ATOM 4518 C CA . GLU A 1 586 ? 26.317 2.428 25.287 1.00 80.06 586 GLU A CA 1
ATOM 4519 C C . GLU A 1 586 ? 27.760 2.443 24.785 1.00 80.06 586 GLU A C 1
ATOM 4521 O O . GLU A 1 586 ? 28.505 1.508 25.073 1.00 80.06 586 GLU A O 1
ATOM 4526 N N . GLU A 1 587 ? 28.195 3.519 24.130 1.00 81.69 587 GLU A N 1
ATOM 4527 C CA . GLU A 1 587 ? 29.583 3.662 23.692 1.00 81.69 587 GLU A CA 1
ATOM 4528 C C . GLU A 1 587 ? 30.563 3.623 24.878 1.00 81.69 587 GLU A C 1
ATOM 4530 O O . GLU A 1 587 ? 31.582 2.933 24.817 1.00 81.69 587 GLU A O 1
ATOM 4535 N N . ILE A 1 588 ? 30.239 4.295 25.989 1.00 81.06 588 ILE A N 1
ATOM 4536 C CA . ILE A 1 588 ? 31.057 4.278 27.212 1.00 81.06 588 ILE A CA 1
ATOM 4537 C C . ILE A 1 588 ? 31.172 2.866 27.794 1.00 81.06 588 ILE A C 1
ATOM 4539 O O . ILE A 1 588 ? 32.268 2.429 28.157 1.00 81.06 588 ILE A O 1
ATOM 4543 N N . CYS A 1 589 ? 30.063 2.132 27.876 1.00 76.81 589 CYS A N 1
ATOM 4544 C CA . CYS A 1 589 ? 30.060 0.776 28.418 1.00 76.81 589 CYS A CA 1
ATOM 4545 C C . CYS A 1 589 ? 30.809 -0.213 27.513 1.00 76.81 589 CYS A C 1
ATOM 4547 O O . CYS A 1 589 ? 31.560 -1.052 28.019 1.00 76.81 589 CYS A O 1
ATOM 4549 N N . GLN A 1 590 ? 30.692 -0.077 26.190 1.00 76.81 590 GLN A N 1
ATOM 4550 C CA . GLN A 1 590 ? 31.445 -0.894 25.233 1.00 76.81 590 GLN A CA 1
ATOM 4551 C C . GLN A 1 590 ? 32.957 -0.647 25.327 1.00 76.81 590 GLN A C 1
ATOM 4553 O O . GLN A 1 590 ? 33.737 -1.599 25.271 1.00 76.81 590 GLN A O 1
ATOM 4558 N N . GLN A 1 591 ? 33.390 0.601 25.546 1.00 79.25 591 GLN A N 1
ATOM 4559 C CA . GLN A 1 591 ? 34.806 0.934 25.776 1.00 79.25 591 GLN A CA 1
ATOM 4560 C C . GLN A 1 591 ? 35.388 0.246 27.025 1.00 79.25 591 GLN A C 1
ATOM 4562 O O . GLN A 1 591 ? 36.592 0.001 27.079 1.00 79.25 591 GLN A O 1
ATOM 4567 N N . HIS A 1 592 ? 34.542 -0.120 27.990 1.00 76.88 592 HIS A N 1
ATOM 4568 C CA . HIS A 1 592 ? 34.914 -0.849 29.206 1.00 76.88 592 HIS A CA 1
ATOM 4569 C C . HIS A 1 592 ? 34.645 -2.364 29.120 1.00 76.88 592 HIS A C 1
ATOM 4571 O O . HIS A 1 592 ? 34.739 -3.069 30.123 1.00 76.88 592 HIS A O 1
ATOM 4577 N N . GLY A 1 593 ? 34.343 -2.892 27.927 1.00 71.94 593 GLY A N 1
ATOM 4578 C CA . GLY A 1 593 ? 34.205 -4.332 27.687 1.00 71.94 593 GLY A CA 1
ATOM 4579 C C . GLY A 1 593 ? 32.873 -4.947 28.126 1.00 71.94 593 GLY A C 1
ATOM 4580 O O . GLY A 1 593 ? 32.795 -6.168 28.255 1.00 71.94 593 GLY A O 1
ATOM 4581 N N . LYS A 1 594 ? 31.827 -4.140 28.350 1.00 69.94 594 LYS A N 1
ATOM 4582 C CA . LYS A 1 594 ? 30.464 -4.637 28.601 1.00 69.94 594 LYS A CA 1
ATOM 4583 C C . LYS A 1 594 ? 29.716 -4.857 27.283 1.00 69.94 594 LYS A C 1
ATOM 4585 O O . LYS A 1 594 ? 29.788 -4.019 26.389 1.00 69.94 594 LYS A O 1
ATOM 4590 N N . GLU A 1 595 ? 28.979 -5.968 27.179 1.00 60.84 595 GLU A N 1
ATOM 4591 C CA . GLU A 1 595 ? 28.185 -6.296 25.981 1.00 60.84 595 GLU A CA 1
ATOM 4592 C C . GLU A 1 595 ? 27.033 -5.309 25.747 1.00 60.84 595 GLU A C 1
ATOM 4594 O O . GLU A 1 595 ? 26.692 -5.051 24.596 1.00 60.84 595 GLU A O 1
ATOM 4599 N N . SER A 1 596 ? 26.428 -4.774 26.818 1.00 64.88 596 SER A N 1
ATOM 4600 C CA . SER A 1 596 ? 25.408 -3.722 26.751 1.00 64.88 596 SER A CA 1
ATOM 4601 C C . SER A 1 596 ? 25.093 -3.149 28.140 1.00 64.88 596 SER A C 1
ATOM 4603 O O . SER A 1 596 ? 25.131 -3.886 29.119 1.00 64.88 596 SER A O 1
ATOM 4605 N N . TRP A 1 597 ? 24.735 -1.866 28.265 1.00 64.75 597 TRP A N 1
ATOM 4606 C CA . TRP A 1 597 ? 24.422 -1.276 29.587 1.00 64.75 597 TRP A CA 1
ATOM 4607 C C . TRP A 1 597 ? 23.003 -1.587 30.083 1.00 64.75 597 TRP A C 1
ATOM 4609 O O . TRP A 1 597 ? 22.755 -1.664 31.288 1.00 64.75 597 TRP A O 1
ATOM 4619 N N . HIS A 1 598 ? 22.066 -1.799 29.156 1.00 65.94 598 HIS A N 1
ATOM 4620 C CA . HIS A 1 598 ? 20.653 -2.058 29.455 1.00 65.94 598 HIS A CA 1
ATOM 4621 C C . HIS A 1 598 ? 20.414 -3.429 30.111 1.00 65.94 598 HIS A C 1
ATOM 4623 O O . HIS A 1 598 ? 19.315 -3.697 30.600 1.00 65.94 598 HIS A O 1
ATOM 4629 N N . SER A 1 599 ? 21.400 -4.336 30.087 1.00 61.72 599 SER A N 1
ATOM 4630 C CA . SER A 1 599 ? 21.276 -5.637 30.749 1.00 61.72 599 SER A CA 1
ATOM 4631 C C . SER A 1 599 ? 21.235 -5.492 32.269 1.00 61.72 599 SER A C 1
ATOM 4633 O O . SER A 1 599 ? 20.534 -6.267 32.929 1.00 61.72 599 SER A O 1
ATOM 4635 N N . ASP A 1 600 ? 21.915 -4.478 32.800 1.00 66.50 600 ASP A N 1
ATOM 4636 C CA . ASP A 1 600 ? 22.269 -4.409 34.217 1.00 66.50 600 ASP A CA 1
ATOM 4637 C C . ASP A 1 600 ? 21.524 -3.285 34.953 1.00 66.50 600 ASP A C 1
ATOM 4639 O O . ASP A 1 600 ? 21.265 -3.405 36.154 1.00 66.50 600 ASP A O 1
ATOM 4643 N N . TYR A 1 601 ? 21.113 -2.227 34.239 1.00 72.75 601 TYR A N 1
ATOM 4644 C CA . TYR A 1 601 ? 20.547 -1.016 34.839 1.00 72.75 601 TYR A CA 1
ATOM 4645 C C . TYR A 1 601 ? 19.322 -0.478 34.089 1.00 72.75 601 TYR A C 1
ATOM 4647 O O . TYR A 1 601 ? 19.231 -0.538 32.865 1.00 72.75 601 TYR A O 1
ATOM 4655 N N . ILE A 1 602 ? 18.403 0.131 34.840 1.00 72.56 602 ILE A N 1
ATOM 4656 C CA . ILE A 1 602 ? 17.336 0.999 34.339 1.00 72.56 602 ILE A CA 1
ATOM 4657 C C . ILE A 1 602 ? 17.783 2.446 34.562 1.00 72.56 602 ILE A C 1
ATOM 4659 O O . ILE A 1 602 ? 18.088 2.836 35.690 1.00 72.56 602 ILE A O 1
ATOM 4663 N N . VAL A 1 603 ? 17.799 3.250 33.499 1.00 76.75 603 VAL A N 1
ATOM 4664 C CA . VAL A 1 603 ? 18.103 4.685 33.582 1.00 76.75 603 VAL A CA 1
ATOM 4665 C C . VAL A 1 603 ? 16.797 5.464 33.639 1.00 76.75 603 VAL A C 1
ATOM 4667 O O . VAL A 1 603 ? 16.029 5.487 32.677 1.00 76.75 603 VAL A O 1
ATOM 4670 N N . GLN A 1 604 ? 16.547 6.111 34.773 1.00 79.38 604 GLN A N 1
ATOM 4671 C CA . GLN A 1 604 ? 15.382 6.966 34.971 1.00 79.38 604 GLN A CA 1
ATOM 4672 C C . GLN A 1 604 ? 15.795 8.433 34.857 1.00 79.38 604 GLN A C 1
ATOM 4674 O O . GLN A 1 604 ? 16.745 8.863 35.512 1.00 79.38 604 GLN A O 1
ATOM 4679 N N . ILE A 1 605 ? 15.076 9.227 34.061 1.00 83.62 605 ILE A N 1
ATOM 4680 C CA . ILE A 1 605 ? 15.313 10.672 34.021 1.00 83.62 605 ILE A CA 1
ATOM 4681 C C . ILE A 1 605 ? 14.758 11.274 35.309 1.00 83.62 605 ILE A C 1
ATOM 4683 O O . ILE A 1 605 ? 13.601 11.062 35.655 1.00 83.62 605 ILE A O 1
ATOM 4687 N N . TYR A 1 606 ? 15.586 12.036 36.011 1.00 80.88 606 TYR A N 1
ATOM 4688 C CA . TYR A 1 606 ? 15.207 12.735 37.233 1.00 80.88 606 TYR A CA 1
ATOM 4689 C C . TYR A 1 606 ? 14.797 14.179 36.949 1.00 80.88 606 TYR A C 1
ATOM 4691 O O . TYR A 1 606 ? 13.752 14.637 37.412 1.00 80.88 606 TYR A O 1
ATOM 4699 N N . ARG A 1 607 ? 15.602 14.896 36.158 1.00 83.25 607 ARG A N 1
ATOM 4700 C CA . ARG A 1 607 ? 15.341 16.291 35.793 1.00 83.25 607 ARG A CA 1
ATOM 4701 C C . ARG A 1 607 ? 15.864 16.598 34.400 1.00 83.25 607 ARG A C 1
ATOM 4703 O O . ARG A 1 607 ? 16.916 16.099 34.004 1.00 83.25 607 ARG A O 1
ATOM 4710 N N . ILE A 1 608 ? 15.137 17.439 33.677 1.00 84.81 608 ILE A N 1
ATOM 4711 C CA . ILE A 1 608 ? 15.597 18.043 32.427 1.00 84.81 608 ILE A CA 1
ATOM 4712 C C . ILE A 1 608 ? 15.491 19.553 32.582 1.00 84.81 608 ILE A C 1
ATOM 4714 O O . ILE A 1 608 ? 14.396 20.056 32.822 1.00 84.81 608 ILE A O 1
ATOM 4718 N N . GLU A 1 609 ? 16.603 20.258 32.391 1.00 82.81 609 GLU A N 1
ATOM 4719 C CA . GLU A 1 609 ? 16.621 21.702 32.164 1.00 82.81 609 GLU A CA 1
ATOM 4720 C C . GLU A 1 609 ? 17.079 21.942 30.725 1.00 82.81 609 GLU A C 1
ATOM 4722 O O . GLU A 1 609 ? 18.227 21.663 30.391 1.00 82.81 609 GLU A O 1
ATOM 4727 N N . ALA A 1 610 ? 16.190 22.433 29.861 1.00 85.19 610 ALA A N 1
ATOM 4728 C CA . ALA A 1 610 ? 16.490 22.675 28.451 1.00 85.19 610 ALA A CA 1
ATOM 4729 C C . ALA A 1 610 ? 16.126 24.104 28.035 1.00 85.19 610 ALA A C 1
ATOM 4731 O O . ALA A 1 610 ? 15.040 24.600 28.347 1.00 85.19 610 ALA A O 1
ATOM 4732 N N . ARG A 1 611 ? 17.021 24.751 27.283 1.00 82.25 611 ARG A N 1
ATOM 4733 C CA . ARG A 1 611 ? 16.811 26.048 26.629 1.00 82.25 611 ARG A CA 1
ATOM 4734 C C . ARG A 1 611 ? 16.755 25.851 25.122 1.00 82.25 611 ARG A C 1
ATOM 4736 O O . ARG A 1 611 ? 17.698 25.321 24.539 1.00 82.25 611 ARG A O 1
ATOM 4743 N N . CYS A 1 612 ? 15.671 26.295 24.495 1.00 82.19 612 CYS A N 1
ATOM 4744 C CA . CYS A 1 612 ? 15.472 26.182 23.051 1.00 82.19 612 CYS A CA 1
ATOM 4745 C C . CYS A 1 612 ? 15.684 27.556 22.407 1.00 82.19 612 CYS A C 1
ATOM 4747 O O . CYS A 1 612 ? 14.859 28.458 22.560 1.00 82.19 612 CYS A O 1
ATOM 4749 N N . ALA A 1 613 ? 16.812 27.724 21.721 1.00 69.25 613 ALA A N 1
ATOM 4750 C CA . ALA A 1 613 ? 17.271 29.014 21.213 1.00 69.25 613 ALA A CA 1
ATOM 4751 C C . ALA A 1 613 ? 16.722 29.345 19.817 1.00 69.25 613 ALA A C 1
ATOM 4753 O O . ALA A 1 613 ? 16.458 30.509 19.522 1.00 69.25 613 ALA A O 1
ATOM 4754 N N . THR A 1 614 ? 16.529 28.340 18.959 1.00 68.56 614 THR A N 1
ATOM 4755 C CA . THR A 1 614 ? 15.965 28.526 17.616 1.00 68.56 614 THR A CA 1
ATOM 4756 C C . THR A 1 614 ? 15.106 27.335 17.195 1.00 68.56 614 THR A C 1
ATOM 4758 O O . THR A 1 614 ? 15.098 26.294 17.854 1.00 68.56 614 THR A O 1
ATOM 4761 N N . VAL A 1 615 ? 14.350 27.500 16.111 1.00 68.38 615 VAL A N 1
ATOM 4762 C CA . VAL A 1 615 ? 13.489 26.453 15.554 1.00 68.38 615 VAL A CA 1
ATOM 4763 C C . VAL A 1 615 ? 14.182 25.658 14.472 1.00 68.38 615 VAL A C 1
ATOM 4765 O O . VAL A 1 615 ? 14.949 26.176 13.666 1.00 68.38 615 VAL A O 1
ATOM 4768 N N . VAL A 1 616 ? 13.811 24.390 14.422 1.00 71.06 616 VAL A N 1
ATOM 4769 C CA . VAL A 1 616 ? 14.241 23.447 13.402 1.00 71.06 616 VAL A CA 1
ATOM 4770 C C . VAL A 1 616 ? 13.139 23.283 12.373 1.00 71.06 616 VAL A C 1
ATOM 4772 O O . VAL A 1 616 ? 11.970 23.134 12.732 1.00 71.06 616 VAL A O 1
ATOM 4775 N N . ARG A 1 617 ? 13.519 23.298 11.099 1.00 69.88 617 ARG A N 1
ATOM 4776 C CA . ARG A 1 617 ? 12.639 23.103 9.951 1.00 69.88 617 ARG A CA 1
ATOM 4777 C C . ARG A 1 617 ? 12.717 21.674 9.437 1.00 69.88 617 ARG A C 1
ATOM 4779 O O . ARG A 1 617 ? 13.674 20.937 9.677 1.00 69.88 617 ARG A O 1
ATOM 4786 N N . LEU A 1 618 ? 11.706 21.308 8.662 1.00 53.19 618 LEU A N 1
ATOM 4787 C CA . LEU A 1 618 ? 11.711 20.073 7.894 1.00 53.19 618 LEU A CA 1
ATOM 4788 C C . LEU A 1 618 ? 13.005 19.948 7.064 1.00 53.19 618 LEU A C 1
ATOM 4790 O O . LEU A 1 618 ? 13.371 20.877 6.345 1.00 53.19 618 LEU A O 1
ATOM 4794 N N . PHE A 1 619 ? 13.654 18.786 7.149 1.00 63.16 619 PHE A N 1
ATOM 4795 C CA . PHE A 1 619 ? 14.927 18.431 6.508 1.00 63.16 619 PHE A CA 1
ATOM 4796 C C . PHE A 1 619 ? 16.188 19.105 7.052 1.00 63.16 619 PHE A C 1
ATOM 4798 O O . PHE A 1 619 ? 17.274 18.861 6.515 1.00 63.16 619 PHE A O 1
ATOM 4805 N N . ASP A 1 620 ? 16.099 19.880 8.134 1.00 73.56 620 ASP A N 1
ATOM 4806 C CA . ASP A 1 620 ? 17.305 20.328 8.820 1.00 73.56 620 ASP A CA 1
ATOM 4807 C C . ASP A 1 620 ? 18.123 19.115 9.282 1.00 73.56 620 ASP A C 1
ATOM 4809 O O . ASP A 1 620 ? 17.609 18.136 9.834 1.00 73.56 620 ASP A O 1
ATOM 4813 N N . ARG A 1 621 ? 19.433 19.176 9.040 1.00 80.06 621 ARG A N 1
ATOM 4814 C CA . ARG A 1 621 ? 20.384 18.191 9.556 1.00 80.06 621 ARG A CA 1
ATOM 4815 C C . ARG A 1 621 ? 20.857 18.672 10.909 1.00 80.06 621 ARG A C 1
ATOM 4817 O O . ARG A 1 621 ? 21.454 19.741 10.991 1.00 80.06 621 ARG A O 1
ATOM 4824 N N . LEU A 1 622 ? 20.619 17.887 11.948 1.00 84.94 622 LEU A N 1
ATOM 4825 C CA . LEU A 1 622 ? 21.023 18.202 13.307 1.00 84.94 622 LEU A CA 1
ATOM 4826 C C . LEU A 1 622 ? 22.158 17.291 13.773 1.00 84.94 622 LEU A C 1
ATOM 4828 O O . LEU A 1 622 ? 22.350 16.170 13.303 1.00 84.94 622 LEU A O 1
ATOM 4832 N N . GLU A 1 623 ? 22.913 17.799 14.728 1.00 89.75 623 GLU A N 1
ATOM 4833 C CA . GLU A 1 623 ? 23.936 17.091 15.469 1.00 89.75 623 GLU A CA 1
ATOM 4834 C C . GLU A 1 623 ? 23.658 17.282 16.955 1.00 89.75 623 GLU A C 1
ATOM 4836 O O . GLU A 1 623 ? 23.602 18.413 17.432 1.00 89.75 623 GLU A O 1
ATOM 4841 N N . VAL A 1 624 ? 23.466 16.186 17.681 1.00 91.19 624 VAL A N 1
ATOM 4842 C CA . VAL A 1 624 ? 23.334 16.197 19.134 1.00 91.19 624 VAL A CA 1
ATOM 4843 C C . VAL A 1 624 ? 24.675 15.817 19.737 1.00 91.19 624 VAL A C 1
ATOM 4845 O O . VAL A 1 624 ? 25.189 14.724 19.507 1.00 91.19 624 VAL A O 1
ATOM 4848 N N . ARG A 1 625 ? 25.246 16.732 20.506 1.00 90.88 625 ARG A N 1
ATOM 4849 C CA . ARG A 1 625 ? 26.503 16.565 21.225 1.00 90.88 625 ARG A CA 1
ATOM 4850 C C . ARG A 1 625 ? 26.205 16.272 22.683 1.00 90.88 625 ARG A C 1
ATOM 4852 O O . ARG A 1 625 ? 25.441 17.017 23.286 1.00 90.88 625 ARG A O 1
ATOM 4859 N N . THR A 1 626 ? 26.798 15.223 23.241 1.00 90.88 626 THR A N 1
ATOM 4860 C CA . THR A 1 626 ? 26.563 14.782 24.622 1.00 90.88 626 THR A CA 1
ATOM 4861 C C . THR A 1 626 ? 27.882 14.709 25.386 1.00 90.88 626 THR A C 1
ATOM 4863 O O . THR A 1 626 ? 28.873 14.176 24.887 1.00 90.88 626 THR A O 1
ATOM 4866 N N . GLY A 1 627 ? 27.891 15.247 26.603 1.00 87.38 627 GLY A N 1
ATOM 4867 C CA . GLY A 1 627 ? 29.016 15.209 27.530 1.00 87.38 627 GLY A CA 1
ATOM 4868 C C . GLY A 1 627 ? 28.546 14.912 28.949 1.00 87.38 627 GLY A C 1
ATOM 4869 O O . GLY A 1 627 ? 27.462 15.327 29.348 1.00 87.38 627 GLY A O 1
ATOM 4870 N N . ILE A 1 628 ? 29.350 14.188 29.727 1.00 85.50 628 ILE A N 1
ATOM 4871 C CA . ILE A 1 628 ? 29.077 13.988 31.156 1.00 85.50 628 ILE A CA 1
ATOM 4872 C C . ILE A 1 628 ? 29.578 15.221 31.902 1.00 85.50 628 ILE A C 1
ATOM 4874 O O . ILE A 1 628 ? 30.774 15.514 31.881 1.00 85.50 628 ILE A O 1
ATOM 4878 N N . ARG A 1 629 ? 28.668 15.933 32.565 1.00 81.25 629 ARG A N 1
ATOM 4879 C CA . ARG A 1 629 ? 28.976 17.121 33.363 1.00 81.25 629 ARG A CA 1
ATOM 4880 C C . ARG A 1 629 ? 29.573 16.742 34.711 1.00 81.25 629 ARG A C 1
ATOM 4882 O O . ARG A 1 629 ? 30.635 17.236 35.068 1.00 81.25 629 ARG A O 1
ATOM 4889 N N . GLN A 1 630 ? 28.872 15.888 35.453 1.00 79.19 630 GLN A N 1
ATOM 4890 C CA . GLN A 1 630 ? 29.245 15.450 36.800 1.00 79.19 630 GLN A CA 1
ATOM 4891 C C . GLN A 1 630 ? 28.497 14.167 37.179 1.00 79.19 630 GLN A C 1
ATOM 4893 O O . GLN A 1 630 ? 27.423 13.883 36.639 1.00 79.19 630 GLN A O 1
ATOM 4898 N N . THR A 1 631 ? 29.034 13.434 38.150 1.00 79.69 631 THR A N 1
ATOM 4899 C CA . THR A 1 631 ? 28.407 12.247 38.746 1.00 79.69 631 THR A CA 1
ATOM 4900 C C . THR A 1 631 ? 28.405 12.351 40.270 1.00 79.69 631 THR A C 1
ATOM 4902 O O . THR A 1 631 ? 29.352 12.871 40.853 1.00 79.69 631 THR A O 1
ATOM 4905 N N . SER A 1 632 ? 27.359 11.843 40.920 1.00 72.62 632 SER A N 1
ATOM 4906 C CA . SER A 1 632 ? 27.292 11.626 42.372 1.00 72.62 632 SER A CA 1
ATOM 4907 C C . SER A 1 632 ? 27.153 10.131 42.679 1.00 72.62 632 SER A C 1
ATOM 4909 O O . SER A 1 632 ? 27.269 9.304 41.775 1.00 72.62 632 SER A O 1
ATOM 4911 N N . THR A 1 633 ? 26.863 9.771 43.933 1.00 72.12 633 THR A N 1
ATOM 4912 C CA . THR A 1 633 ? 26.641 8.382 44.359 1.00 72.12 633 THR A CA 1
ATOM 4913 C C . THR A 1 633 ? 25.602 7.659 43.493 1.00 72.12 633 THR A C 1
ATOM 4915 O O . THR A 1 633 ? 25.816 6.515 43.104 1.00 72.12 633 THR A O 1
ATOM 4918 N N . TYR A 1 634 ? 24.501 8.331 43.138 1.00 75.88 634 TYR A N 1
ATOM 4919 C CA . TYR A 1 634 ? 23.362 7.712 42.440 1.00 75.88 634 TYR A CA 1
ATOM 4920 C C . TYR A 1 634 ? 22.917 8.450 41.168 1.00 75.88 634 TYR A C 1
ATOM 4922 O O . TYR A 1 634 ? 21.969 8.019 40.507 1.00 75.88 634 TYR A O 1
ATOM 4930 N N . ARG A 1 635 ? 23.552 9.584 40.838 1.00 78.19 635 ARG A N 1
ATOM 4931 C CA . ARG A 1 635 ? 23.111 10.489 39.769 1.00 78.19 635 ARG A CA 1
ATOM 4932 C C . ARG A 1 635 ? 24.212 10.790 38.769 1.00 78.19 635 ARG A C 1
ATOM 4934 O O . ARG A 1 635 ? 25.348 11.035 39.158 1.00 78.19 635 ARG A O 1
ATOM 4941 N N . ALA A 1 636 ? 23.852 10.883 37.496 1.00 84.06 636 ALA A N 1
ATOM 4942 C CA . ALA A 1 636 ? 24.719 11.433 36.458 1.00 84.06 636 ALA A CA 1
ATOM 4943 C C . ALA A 1 636 ? 24.023 12.609 35.768 1.00 84.06 636 ALA A C 1
ATOM 4945 O O . ALA A 1 636 ? 22.844 12.521 35.422 1.00 84.06 636 ALA A O 1
ATOM 4946 N N . ALA A 1 637 ? 24.746 13.712 35.584 1.00 84.31 637 ALA A N 1
ATOM 4947 C CA . ALA A 1 637 ? 24.286 14.868 34.828 1.00 84.31 637 ALA A CA 1
ATOM 4948 C C . ALA A 1 637 ? 24.992 14.906 33.471 1.00 84.31 637 ALA A C 1
ATOM 4950 O O . ALA A 1 637 ? 26.222 14.862 33.402 1.00 84.31 637 ALA A O 1
ATOM 4951 N N . PHE A 1 638 ? 24.210 15.012 32.403 1.00 88.88 638 PHE A N 1
ATOM 4952 C CA . PHE A 1 638 ? 24.677 15.094 31.027 1.00 88.88 638 PHE A CA 1
ATOM 4953 C C . PHE A 1 638 ? 24.384 16.481 30.470 1.00 88.88 638 PHE A C 1
ATOM 4955 O O . PHE A 1 638 ? 23.232 16.906 30.486 1.00 88.88 638 PHE A O 1
ATOM 4962 N N . ASP A 1 639 ? 25.399 17.154 29.940 1.00 89.94 639 ASP A N 1
ATOM 4963 C CA . ASP A 1 639 ? 25.194 18.322 29.090 1.00 89.94 639 ASP A CA 1
ATOM 4964 C C . ASP A 1 639 ? 24.945 17.846 27.658 1.00 89.94 639 ASP A C 1
ATOM 4966 O O . ASP A 1 639 ? 25.683 17.009 27.125 1.00 89.94 639 ASP A O 1
ATOM 4970 N N . GLN A 1 640 ? 23.892 18.363 27.032 1.00 92.00 640 GLN A N 1
ATOM 4971 C CA . GLN A 1 640 ? 23.492 18.007 25.681 1.00 92.00 640 GLN A CA 1
ATOM 4972 C C . GLN A 1 640 ? 23.165 19.237 24.853 1.00 92.00 640 GLN A C 1
ATOM 4974 O O . GLN A 1 640 ? 22.420 20.117 25.275 1.00 92.00 640 GLN A O 1
ATOM 4979 N N . ARG A 1 641 ? 23.692 19.267 23.630 1.00 91.25 641 ARG A N 1
ATOM 4980 C CA . ARG A 1 641 ? 23.513 20.385 22.711 1.00 91.25 641 ARG A CA 1
ATOM 4981 C C . ARG A 1 641 ? 23.066 19.901 21.347 1.00 91.25 641 ARG A C 1
ATOM 4983 O O . ARG A 1 641 ? 23.726 19.058 20.751 1.00 91.25 641 ARG A O 1
ATOM 4990 N N . ILE A 1 642 ? 21.983 20.466 20.833 1.00 90.88 642 ILE A N 1
ATOM 4991 C CA . ILE A 1 642 ? 21.506 20.221 19.472 1.00 90.88 642 ILE A CA 1
ATOM 4992 C C . ILE A 1 642 ? 22.001 21.360 18.585 1.00 90.88 642 ILE A C 1
ATOM 4994 O O . ILE A 1 642 ? 21.767 22.526 18.891 1.00 90.88 642 ILE A O 1
ATOM 4998 N N . ILE A 1 643 ? 22.671 21.030 17.487 1.00 87.00 643 ILE A N 1
ATOM 4999 C CA . ILE A 1 643 ? 23.282 21.982 16.556 1.00 87.00 643 ILE A CA 1
ATOM 5000 C C . ILE A 1 643 ? 22.741 21.708 15.157 1.00 87.00 643 ILE A C 1
ATOM 5002 O O . ILE A 1 643 ? 22.769 20.569 14.700 1.00 87.00 643 ILE A O 1
ATOM 5006 N N . ASN A 1 644 ? 22.279 22.732 14.445 1.00 81.69 644 ASN A N 1
ATOM 5007 C CA . ASN A 1 644 ? 21.956 22.601 13.029 1.00 81.69 644 ASN A CA 1
ATOM 5008 C C . ASN A 1 644 ? 23.259 22.587 12.212 1.00 81.69 644 ASN A C 1
ATOM 5010 O O . ASN A 1 644 ? 24.031 23.543 12.214 1.00 81.69 644 ASN A O 1
ATOM 5014 N N . LYS A 1 645 ? 23.526 21.485 11.506 1.00 77.81 645 LYS A N 1
ATOM 5015 C CA . LYS A 1 645 ? 24.773 21.269 10.758 1.00 77.81 645 LYS A CA 1
ATOM 5016 C C . LYS A 1 645 ? 24.908 22.179 9.543 1.00 77.81 645 LYS A C 1
ATOM 5018 O O . LYS A 1 645 ? 26.025 22.387 9.084 1.00 77.81 645 LYS A O 1
ATOM 5023 N N . ALA A 1 646 ? 23.801 22.677 8.997 1.00 68.50 646 ALA A N 1
ATOM 5024 C CA . ALA A 1 646 ? 23.832 23.520 7.808 1.00 68.50 646 ALA A CA 1
ATOM 5025 C C . ALA A 1 646 ? 24.359 24.927 8.117 1.00 68.50 646 ALA A C 1
ATOM 5027 O O . ALA A 1 646 ? 25.026 25.525 7.279 1.00 68.50 646 ALA A O 1
ATOM 5028 N N . ASN A 1 647 ? 24.071 25.450 9.312 1.00 70.56 647 ASN A N 1
ATOM 5029 C CA . ASN A 1 647 ? 24.383 26.833 9.682 1.00 70.56 647 ASN A CA 1
ATOM 5030 C C . ASN A 1 647 ? 25.169 26.976 11.000 1.00 70.56 647 ASN A C 1
ATOM 5032 O O . ASN A 1 647 ? 25.519 28.090 11.379 1.00 70.56 647 ASN A O 1
ATOM 5036 N N . GLY A 1 648 ? 25.451 25.874 11.699 1.00 73.62 648 GLY A N 1
ATOM 5037 C CA . GLY A 1 648 ? 26.181 25.853 12.968 1.00 73.62 648 GLY A CA 1
ATOM 5038 C C . GLY A 1 648 ? 25.402 26.410 14.162 1.00 73.62 648 GLY A C 1
ATOM 5039 O O . GLY A 1 648 ? 25.979 26.554 15.239 1.00 73.62 648 GLY A O 1
ATOM 5040 N N . GLN A 1 649 ? 24.116 26.736 14.001 1.00 77.62 649 GLN A N 1
ATOM 5041 C CA . GLN A 1 649 ? 23.316 27.335 15.066 1.00 77.62 649 GLN A CA 1
ATOM 5042 C C . GLN A 1 649 ? 22.990 26.318 16.153 1.00 77.62 649 GLN A C 1
ATOM 5044 O O . GLN A 1 649 ? 22.600 25.183 15.873 1.00 77.62 649 GLN A O 1
ATOM 5049 N N . ILE A 1 650 ? 23.100 26.754 17.406 1.00 83.44 650 ILE A N 1
ATOM 5050 C CA . ILE A 1 650 ? 22.664 25.973 18.559 1.00 83.44 650 ILE A CA 1
ATOM 5051 C C . ILE A 1 650 ? 21.144 26.078 18.648 1.00 83.44 650 ILE A C 1
ATOM 5053 O O . ILE A 1 650 ? 20.590 27.162 18.807 1.00 83.44 650 ILE A O 1
ATOM 5057 N N . VAL A 1 651 ? 20.483 24.935 18.517 1.00 85.06 651 VAL A N 1
ATOM 5058 C CA . VAL A 1 651 ? 19.030 24.781 18.581 1.00 85.06 651 VAL A CA 1
ATOM 5059 C C . VAL A 1 651 ? 18.583 24.608 20.026 1.00 85.06 651 VAL A C 1
ATOM 5061 O O . VAL A 1 651 ? 17.684 25.311 20.482 1.00 85.06 651 VAL A O 1
ATOM 5064 N N . VAL A 1 652 ? 19.228 23.692 20.750 1.00 87.94 652 VAL A N 1
ATOM 5065 C CA . VAL A 1 652 ? 18.935 23.400 22.157 1.00 87.94 652 VAL A CA 1
ATOM 5066 C C . VAL A 1 652 ? 20.234 23.278 22.931 1.00 87.94 652 VAL A C 1
ATOM 5068 O O . VAL A 1 652 ? 21.193 22.690 22.433 1.00 87.94 652 VAL A O 1
ATOM 5071 N N . ASP A 1 653 ? 20.234 23.806 24.147 1.00 87.50 653 ASP A N 1
ATOM 5072 C CA . ASP A 1 653 ? 21.254 23.568 25.164 1.00 87.50 653 ASP A CA 1
ATOM 5073 C C . ASP A 1 653 ? 20.554 23.057 26.428 1.00 87.50 653 ASP A C 1
ATOM 5075 O O . ASP A 1 653 ? 19.591 23.679 26.891 1.00 87.50 653 ASP A O 1
ATOM 5079 N N . ALA A 1 654 ? 20.960 21.899 26.940 1.00 88.94 654 ALA A N 1
ATOM 5080 C CA . ALA A 1 654 ? 20.258 21.224 28.020 1.00 88.94 654 ALA A CA 1
ATOM 5081 C C . ALA A 1 654 ? 21.195 20.507 28.991 1.00 88.94 654 ALA A C 1
ATOM 5083 O O . ALA A 1 654 ? 22.214 19.947 28.596 1.00 88.94 654 ALA A O 1
ATOM 5084 N N . THR A 1 655 ? 20.774 20.433 30.250 1.00 88.38 655 THR A N 1
ATOM 5085 C CA . THR A 1 655 ? 21.319 19.504 31.238 1.00 88.38 655 THR A CA 1
ATOM 5086 C C . THR A 1 655 ? 20.250 18.466 31.576 1.00 88.38 655 THR A C 1
ATOM 5088 O O . THR A 1 655 ? 19.122 18.804 31.945 1.00 88.38 655 THR A O 1
ATOM 5091 N N . VAL A 1 656 ? 20.600 17.186 31.448 1.00 87.81 656 VAL A N 1
ATOM 5092 C CA . VAL A 1 656 ? 19.732 16.054 31.786 1.00 87.81 656 VAL A CA 1
ATOM 5093 C C . VAL A 1 656 ? 20.343 15.267 32.929 1.00 87.81 656 VAL A C 1
ATOM 5095 O O . VAL A 1 656 ? 21.443 14.732 32.817 1.00 87.81 656 VAL A O 1
ATOM 5098 N N . GLU A 1 657 ? 19.612 15.173 34.029 1.00 86.38 657 GLU A N 1
ATOM 5099 C CA . GLU A 1 657 ? 20.026 14.447 35.219 1.00 86.38 657 GLU A CA 1
ATOM 5100 C C . GLU A 1 657 ? 19.278 13.117 35.285 1.00 86.38 657 GLU A C 1
ATOM 5102 O O . GLU A 1 657 ? 18.049 13.085 35.187 1.00 86.38 657 GLU A O 1
ATOM 5107 N N . VAL A 1 658 ? 20.007 12.020 35.476 1.00 85.75 658 VAL A N 1
ATOM 5108 C CA . VAL A 1 658 ? 19.448 10.663 35.525 1.00 85.75 658 VAL A CA 1
ATOM 5109 C C . VAL A 1 658 ? 19.819 9.941 36.818 1.00 85.75 658 VAL A C 1
ATOM 5111 O O . VAL A 1 658 ? 20.828 10.261 37.448 1.00 85.75 658 VAL A O 1
ATOM 5114 N N . LEU A 1 659 ? 18.995 8.965 37.191 1.00 81.94 659 LEU A N 1
ATOM 5115 C CA . LEU A 1 659 ? 19.200 7.998 38.269 1.00 81.94 659 LEU A CA 1
ATOM 5116 C C . LEU A 1 659 ? 19.400 6.602 37.671 1.00 81.94 659 LEU A C 1
ATOM 5118 O O . LEU A 1 659 ? 18.806 6.279 36.639 1.00 81.94 659 LEU A O 1
ATOM 5122 N N . PHE A 1 660 ? 20.174 5.763 38.358 1.00 79.31 660 PHE A N 1
ATOM 5123 C CA . PHE A 1 660 ? 20.357 4.358 37.997 1.00 79.31 660 PHE A CA 1
ATOM 5124 C C . PHE A 1 660 ? 19.604 3.467 38.976 1.00 79.31 660 PHE A C 1
ATOM 5126 O O . PHE A 1 660 ? 19.746 3.596 40.193 1.00 79.31 660 PHE A O 1
ATOM 5133 N N . LEU A 1 661 ? 18.795 2.555 38.443 1.00 77.94 661 LEU A N 1
ATOM 5134 C CA . LEU A 1 661 ? 18.075 1.549 39.214 1.00 77.94 661 LEU A CA 1
ATOM 5135 C C . LEU A 1 661 ? 18.483 0.144 38.758 1.00 77.94 661 LEU A C 1
ATOM 5137 O O . LEU A 1 661 ? 18.826 -0.058 37.595 1.00 77.94 661 LEU A O 1
ATOM 5141 N N . ASN A 1 662 ? 18.401 -0.845 39.645 1.00 75.00 662 ASN A N 1
ATOM 5142 C CA . ASN A 1 662 ? 18.444 -2.253 39.246 1.00 75.00 662 ASN A CA 1
ATOM 5143 C C . ASN A 1 662 ? 17.096 -2.699 38.643 1.00 75.00 662 ASN A C 1
ATOM 5145 O O . ASN A 1 662 ? 16.123 -1.942 38.602 1.00 75.00 662 ASN A O 1
ATOM 5149 N N . ARG A 1 663 ? 17.013 -3.958 38.194 1.00 72.00 663 ARG A N 1
ATOM 5150 C CA . ARG A 1 663 ? 15.776 -4.537 37.633 1.00 72.00 663 ARG A CA 1
ATOM 5151 C C . ARG A 1 663 ? 14.602 -4.572 38.617 1.00 72.00 663 ARG A C 1
ATOM 5153 O O . ARG A 1 663 ? 13.455 -4.513 38.184 1.00 72.00 663 ARG A O 1
ATOM 5160 N N . ASP A 1 664 ? 14.888 -4.585 39.916 1.00 71.25 664 ASP A N 1
ATOM 5161 C CA . ASP A 1 664 ? 13.892 -4.498 40.989 1.00 71.25 664 ASP A CA 1
ATOM 5162 C C . ASP A 1 664 ? 13.505 -3.042 41.321 1.00 71.25 664 ASP A C 1
ATOM 5164 O O . ASP A 1 664 ? 12.825 -2.783 42.315 1.00 71.25 664 ASP A O 1
ATOM 5168 N N . LYS A 1 665 ? 13.916 -2.078 40.481 1.00 67.69 665 LYS A N 1
ATOM 5169 C CA . LYS A 1 665 ? 13.658 -0.632 40.603 1.00 67.69 665 LYS A CA 1
ATOM 5170 C C . LYS A 1 665 ? 14.244 0.001 41.869 1.00 67.69 665 LYS A C 1
ATOM 5172 O O . LYS A 1 665 ? 13.802 1.067 42.297 1.00 67.69 665 LYS A O 1
ATOM 5177 N N . GLN A 1 666 ? 15.246 -0.631 42.471 1.00 72.88 666 GLN A N 1
ATOM 5178 C CA . GLN A 1 666 ? 15.979 -0.078 43.603 1.00 72.88 666 GLN A CA 1
ATOM 5179 C C . GLN A 1 666 ? 17.139 0.775 43.109 1.00 72.88 666 GLN A C 1
ATOM 5181 O O . GLN A 1 666 ? 17.812 0.411 42.148 1.00 72.88 666 GLN A O 1
ATOM 5186 N N . LEU A 1 667 ? 17.371 1.900 43.784 1.00 75.56 667 LEU A N 1
ATOM 5187 C CA . LEU A 1 667 ? 18.466 2.810 43.472 1.00 75.56 667 LEU A CA 1
ATOM 5188 C C . LEU A 1 667 ? 19.812 2.092 43.614 1.00 75.56 667 LEU A C 1
ATOM 5190 O O . LEU A 1 667 ? 20.073 1.456 44.635 1.00 75.56 667 LEU A O 1
ATOM 5194 N N . VAL A 1 668 ? 20.657 2.209 42.595 1.00 78.50 668 VAL A N 1
ATOM 5195 C CA . VAL A 1 668 ? 22.009 1.646 42.579 1.00 78.50 668 VAL A CA 1
ATOM 5196 C C . VAL A 1 668 ? 23.029 2.714 42.235 1.00 78.50 668 VAL A C 1
ATOM 5198 O O . VAL A 1 668 ? 22.690 3.764 41.687 1.00 78.50 668 VAL A O 1
ATOM 5201 N N . LEU A 1 669 ? 24.283 2.444 42.597 1.00 78.50 669 LEU A N 1
ATOM 5202 C CA . LEU A 1 669 ? 25.388 3.355 42.334 1.00 78.50 669 LEU A CA 1
ATOM 5203 C C . LEU A 1 669 ? 25.493 3.673 40.841 1.00 78.50 669 LEU A C 1
ATOM 5205 O O . LEU A 1 669 ? 25.211 2.816 39.999 1.00 78.50 669 LEU A O 1
ATOM 5209 N N . VAL A 1 670 ? 25.939 4.891 40.526 1.00 80.81 670 VAL A N 1
ATOM 5210 C CA . VAL A 1 670 ? 26.314 5.238 39.150 1.00 80.81 670 VAL A CA 1
ATOM 5211 C C . VAL A 1 670 ? 27.355 4.220 38.665 1.00 80.81 670 VAL A C 1
ATOM 5213 O O . VAL A 1 670 ? 28.355 4.030 39.366 1.00 80.81 670 VAL A O 1
ATOM 5216 N N . PRO A 1 671 ? 27.142 3.573 37.503 1.00 81.56 671 PRO A N 1
ATOM 5217 C CA . PRO A 1 671 ? 28.084 2.606 36.949 1.00 81.56 671 PRO A CA 1
ATOM 5218 C C . PRO A 1 671 ? 29.504 3.172 36.902 1.00 81.56 671 PRO A C 1
ATOM 5220 O O . PRO A 1 671 ? 29.688 4.329 36.520 1.00 81.56 671 PRO A O 1
ATOM 5223 N N . GLU A 1 672 ? 30.499 2.371 37.294 1.00 79.75 672 GLU A N 1
ATOM 5224 C CA . GLU A 1 672 ? 31.903 2.803 37.378 1.00 79.75 672 GLU A CA 1
ATOM 5225 C C . GLU A 1 672 ? 32.407 3.389 36.052 1.00 79.75 672 GLU A C 1
ATOM 5227 O O . GLU A 1 672 ? 33.173 4.347 36.054 1.00 79.75 672 GLU A O 1
ATOM 5232 N N . GLU A 1 673 ? 31.892 2.901 34.920 1.00 80.31 673 GLU A N 1
ATOM 5233 C CA . GLU A 1 673 ? 32.241 3.372 33.574 1.00 80.31 673 GLU A CA 1
ATOM 5234 C C . GLU A 1 673 ? 31.837 4.832 33.318 1.00 80.31 673 GLU A C 1
ATOM 5236 O O . GLU A 1 673 ? 32.418 5.506 32.469 1.00 80.31 673 GLU A O 1
ATOM 5241 N N . LEU A 1 674 ? 30.824 5.325 34.037 1.00 76.81 674 LEU A N 1
ATOM 5242 C CA . LEU A 1 674 ? 30.301 6.685 33.911 1.00 76.81 674 LEU A CA 1
ATOM 5243 C C . LEU A 1 674 ? 30.911 7.645 34.940 1.00 76.81 674 LEU A C 1
ATOM 5245 O O . LEU A 1 674 ? 30.715 8.856 34.825 1.00 76.81 674 LEU A O 1
ATOM 5249 N N . GLN A 1 675 ? 31.640 7.133 35.935 1.00 74.62 675 GLN A N 1
ATOM 5250 C CA . GLN A 1 675 ? 32.239 7.945 36.989 1.00 74.62 675 GLN A CA 1
ATOM 5251 C C . GLN A 1 675 ? 33.450 8.717 36.447 1.00 74.62 675 GLN A C 1
ATOM 5253 O O . GLN A 1 675 ? 34.399 8.139 35.918 1.00 74.62 675 GLN A O 1
ATOM 5258 N N . ARG A 1 676 ? 33.459 10.046 36.611 1.00 64.19 676 ARG A N 1
ATOM 5259 C CA . ARG A 1 676 ? 34.665 10.852 36.363 1.00 64.19 676 ARG A CA 1
ATOM 5260 C C . ARG A 1 676 ? 35.530 10.883 37.622 1.00 64.19 676 ARG A C 1
ATOM 5262 O O . ARG A 1 676 ? 35.061 11.251 38.694 1.00 64.19 676 ARG A O 1
ATOM 5269 N N . THR A 1 677 ? 36.809 10.545 37.476 1.00 52.03 677 THR A N 1
ATOM 5270 C CA . THR A 1 677 ? 37.789 10.356 38.562 1.00 52.03 677 THR A CA 1
ATOM 5271 C C . THR A 1 677 ? 38.127 11.605 39.394 1.00 52.03 677 THR A C 1
ATOM 5273 O O . THR A 1 677 ? 38.885 11.476 40.353 1.00 52.03 677 THR A O 1
ATOM 5276 N N . SER A 1 678 ? 37.586 12.794 39.089 1.00 48.91 678 SER A N 1
ATOM 5277 C CA . SER A 1 678 ? 37.960 14.054 39.758 1.00 48.91 678 SER A CA 1
ATOM 5278 C C . SER A 1 678 ? 36.845 14.859 40.436 1.00 48.91 678 SER A C 1
ATOM 5280 O O . SER A 1 678 ? 37.189 15.799 41.141 1.00 48.91 678 SER A O 1
ATOM 5282 N N . ASP A 1 679 ? 35.554 14.524 40.311 1.00 49.12 679 ASP A N 1
ATOM 5283 C CA . ASP A 1 679 ? 34.478 15.423 40.783 1.00 49.12 679 ASP A CA 1
ATOM 5284 C C . ASP A 1 679 ? 33.276 14.672 41.384 1.00 49.12 679 ASP A C 1
ATOM 5286 O O . ASP A 1 679 ? 32.158 14.727 40.869 1.00 49.12 679 ASP A O 1
ATOM 5290 N N . VAL A 1 680 ? 33.493 13.971 42.504 1.00 48.97 680 VAL A N 1
ATOM 5291 C CA . VAL A 1 680 ? 32.387 13.492 43.353 1.00 48.97 680 VAL A CA 1
ATOM 5292 C C . VAL A 1 680 ? 31.847 14.688 44.142 1.00 48.97 680 VAL A C 1
ATOM 5294 O O . VAL A 1 680 ? 32.368 15.041 45.201 1.00 48.97 680 VAL A O 1
ATOM 5297 N N . ALA A 1 681 ? 30.825 15.355 43.605 1.00 50.22 681 ALA A N 1
ATOM 5298 C CA . ALA A 1 681 ? 30.090 16.380 44.344 1.00 50.22 681 ALA A CA 1
ATOM 5299 C C . ALA A 1 681 ? 29.364 15.743 45.554 1.00 50.22 681 ALA A C 1
ATOM 5301 O O . ALA A 1 681 ? 28.906 14.601 45.444 1.00 50.22 681 ALA A O 1
ATOM 5302 N N . PRO A 1 682 ? 29.235 16.442 46.701 1.00 49.38 682 PRO A N 1
ATOM 5303 C CA . PRO A 1 682 ? 28.458 15.938 47.832 1.00 49.38 682 PRO A CA 1
ATOM 5304 C C . PRO A 1 682 ? 27.017 15.637 47.398 1.00 49.38 682 PRO A C 1
ATOM 5306 O O . PRO A 1 682 ? 26.439 16.393 46.615 1.00 49.38 682 PRO A O 1
ATOM 5309 N N . ASP A 1 683 ? 26.451 14.530 47.893 1.00 48.97 683 ASP A N 1
ATOM 5310 C CA . ASP A 1 683 ? 25.099 14.090 47.538 1.00 48.97 683 ASP A CA 1
ATOM 5311 C C . ASP A 1 683 ? 24.083 15.218 47.765 1.00 48.97 683 ASP A C 1
ATOM 5313 O O . ASP A 1 683 ? 23.830 15.649 48.893 1.00 48.97 683 ASP A O 1
ATOM 5317 N N . PHE A 1 684 ? 23.474 15.690 46.676 1.00 47.75 684 PHE A N 1
ATOM 5318 C CA . PHE A 1 684 ? 22.268 16.500 46.756 1.00 47.75 684 PHE A CA 1
ATOM 5319 C C . PHE A 1 684 ? 21.168 15.620 47.347 1.00 47.75 684 PHE A C 1
ATOM 5321 O O . PHE A 1 684 ? 20.912 14.527 46.841 1.00 47.75 684 PHE A O 1
ATOM 5328 N N . SER A 1 685 ? 20.562 16.095 48.432 1.00 43.28 685 SER A N 1
ATOM 5329 C CA . SER A 1 685 ? 19.475 15.451 49.165 1.00 43.28 685 SER A CA 1
ATOM 5330 C C . SER A 1 685 ? 18.549 14.606 48.270 1.00 43.28 685 SER A C 1
ATOM 5332 O O . SER A 1 685 ? 17.944 15.121 47.330 1.00 43.28 685 SER A O 1
ATOM 5334 N N . LEU A 1 686 ? 18.384 13.312 48.589 1.00 47.00 686 LEU A N 1
ATOM 5335 C CA . LEU A 1 686 ? 17.364 12.420 48.001 1.00 47.00 686 LEU A CA 1
ATOM 5336 C C . LEU A 1 686 ? 15.935 12.812 48.413 1.00 47.00 686 LEU A C 1
ATOM 5338 O O . LEU A 1 686 ? 15.000 12.030 48.223 1.00 47.00 686 LEU A O 1
ATOM 5342 N N . ASP A 1 687 ? 15.761 13.996 48.999 1.00 44.22 687 ASP A N 1
ATOM 5343 C CA . ASP A 1 687 ? 14.485 14.470 49.475 1.00 44.22 687 ASP A CA 1
ATOM 5344 C C . ASP A 1 687 ? 13.520 14.650 48.298 1.00 44.22 687 ASP A C 1
ATOM 5346 O O . ASP A 1 687 ? 13.503 15.640 47.559 1.00 44.22 687 ASP A O 1
ATOM 5350 N N . ARG A 1 688 ? 12.698 13.614 48.111 1.00 44.78 688 ARG A N 1
ATOM 5351 C CA . ARG A 1 688 ? 11.555 13.605 47.201 1.00 44.78 688 ARG A CA 1
ATOM 5352 C C . ARG A 1 688 ? 10.503 14.641 47.623 1.00 44.78 688 ARG A C 1
ATOM 5354 O O . ARG A 1 688 ? 9.564 14.845 46.863 1.00 44.78 688 ARG A O 1
ATOM 5361 N N . THR A 1 689 ? 10.658 15.291 48.786 1.00 39.69 689 THR A N 1
ATOM 5362 C CA . THR A 1 689 ? 9.750 16.326 49.296 1.00 39.69 689 THR A CA 1
ATOM 5363 C C . THR A 1 689 ? 10.130 17.759 48.919 1.00 39.69 689 THR A C 1
ATOM 5365 O O . THR A 1 689 ? 9.273 18.633 49.029 1.00 39.69 689 THR A O 1
ATOM 5368 N N . GLU A 1 690 ? 11.304 18.011 48.318 1.00 43.69 690 GLU A N 1
ATOM 5369 C CA . GLU A 1 690 ? 11.558 19.270 47.590 1.00 43.69 690 GLU A CA 1
ATOM 5370 C C . GLU A 1 690 ? 10.813 19.289 46.235 1.00 43.69 690 GLU A C 1
ATOM 5372 O O . GLU A 1 690 ? 11.376 19.538 45.171 1.00 43.69 690 GLU A O 1
ATOM 5377 N N . SER A 1 691 ? 9.511 19.002 46.239 1.00 45.81 691 SER A N 1
ATOM 5378 C CA . SER A 1 691 ? 8.622 19.664 45.281 1.00 45.81 691 SER A CA 1
ATOM 5379 C C . SER A 1 691 ? 8.615 21.155 45.618 1.00 45.81 691 SER A C 1
ATOM 5381 O O . SER A 1 691 ? 8.856 21.480 46.775 1.00 45.81 691 SER A O 1
ATOM 5383 N N . VAL A 1 692 ? 8.314 22.012 44.637 1.00 49.22 692 VAL A N 1
ATOM 5384 C CA . VAL A 1 692 ? 7.896 23.428 44.749 1.00 49.22 692 VAL A CA 1
ATOM 5385 C C . VAL A 1 692 ? 8.773 24.362 43.889 1.00 49.22 692 VAL A C 1
ATOM 5387 O O . VAL A 1 692 ? 9.744 24.948 44.360 1.00 49.22 692 VAL A O 1
ATOM 5390 N N . PRO A 1 693 ? 8.330 24.664 42.654 1.00 54.56 693 PRO A N 1
ATOM 5391 C CA . PRO A 1 693 ? 8.132 26.055 42.252 1.00 54.56 693 PRO A CA 1
ATOM 5392 C C . PRO A 1 693 ? 6.826 26.628 42.839 1.00 54.56 693 PRO A C 1
ATOM 5394 O O . PRO A 1 693 ? 6.650 27.842 42.888 1.00 54.56 693 PRO A O 1
ATOM 5397 N N . PHE A 1 694 ? 5.920 25.756 43.303 1.00 61.44 694 PHE A N 1
ATOM 5398 C CA . PHE A 1 694 ? 4.540 26.054 43.720 1.00 61.44 694 PHE A CA 1
ATOM 5399 C C . PHE A 1 694 ? 4.289 25.850 45.214 1.00 61.44 694 PHE A C 1
ATOM 5401 O O . PHE A 1 694 ? 4.449 24.739 45.709 1.00 61.44 694 PHE A O 1
ATOM 5408 N N . LYS A 1 695 ? 3.895 26.902 45.934 1.00 54.72 695 LYS A N 1
ATOM 5409 C CA . LYS A 1 695 ? 3.619 26.862 47.378 1.00 54.72 695 LYS A CA 1
ATOM 5410 C C . LYS A 1 695 ? 2.181 26.431 47.709 1.00 54.72 695 LYS A C 1
ATOM 5412 O O . LYS A 1 695 ? 1.954 26.031 48.846 1.00 54.72 695 LYS A O 1
ATOM 5417 N N . ASP A 1 696 ? 1.240 26.511 46.761 1.00 65.94 696 ASP A N 1
ATOM 5418 C CA . ASP A 1 696 ? -0.199 26.275 46.989 1.00 65.94 696 ASP A CA 1
ATOM 5419 C C . ASP A 1 696 ? -0.907 25.678 45.743 1.00 65.94 696 ASP A C 1
ATOM 5421 O O . ASP A 1 696 ? -0.540 25.981 44.608 1.00 65.94 696 ASP A O 1
ATOM 5425 N N . GLU A 1 697 ? -1.944 24.852 45.945 1.00 66.94 697 GLU A N 1
ATOM 5426 C CA . GLU A 1 697 ? -2.847 24.325 44.899 1.00 66.94 697 GLU A CA 1
ATOM 5427 C C . GLU A 1 697 ? -3.619 25.434 44.174 1.00 66.94 697 GLU A C 1
ATOM 5429 O O . GLU A 1 697 ? -3.961 25.271 43.002 1.00 66.94 697 GLU A O 1
ATOM 5434 N N . ALA A 1 698 ? -3.846 26.574 44.833 1.00 65.44 698 ALA A N 1
ATOM 5435 C CA . ALA A 1 698 ? -4.503 27.739 44.238 1.00 65.44 698 ALA A CA 1
ATOM 5436 C C . ALA A 1 698 ? -3.753 28.321 43.018 1.00 65.44 698 ALA A C 1
ATOM 5438 O O . ALA A 1 698 ? -4.313 29.101 42.256 1.00 65.44 698 ALA A O 1
ATOM 5439 N N . GLN A 1 699 ? -2.496 27.916 42.801 1.00 70.62 699 GLN A N 1
ATOM 5440 C CA . GLN A 1 699 ? -1.674 28.340 41.664 1.00 70.62 699 GLN A CA 1
ATOM 5441 C C . GLN A 1 699 ? -1.953 27.553 40.369 1.00 70.62 699 GLN A C 1
ATOM 5443 O O . GLN A 1 699 ? -1.359 27.861 39.335 1.00 70.62 699 GLN A O 1
ATOM 5448 N N . PHE A 1 700 ? -2.839 26.549 40.397 1.00 78.88 700 PHE A N 1
ATOM 5449 C CA . PHE A 1 700 ? -3.218 25.753 39.225 1.00 78.88 700 PHE A CA 1
ATOM 5450 C C . PHE A 1 700 ? -4.727 25.817 38.946 1.00 78.88 700 PHE A C 1
ATOM 5452 O O . PHE A 1 700 ? -5.459 24.864 39.238 1.00 78.88 700 PHE A O 1
ATOM 5459 N N . PRO A 1 701 ? -5.214 26.917 38.354 1.00 73.62 701 PRO A N 1
ATOM 5460 C CA . PRO A 1 701 ? -6.641 27.106 38.117 1.00 73.62 701 PRO A CA 1
ATOM 5461 C C . PRO A 1 701 ? -7.212 26.155 37.056 1.00 73.62 701 PRO A C 1
ATOM 5463 O O . PRO A 1 701 ? -8.416 25.907 37.025 1.00 73.62 701 PRO A O 1
ATOM 5466 N N . PHE A 1 702 ? -6.366 25.569 36.201 1.00 85.12 702 PHE A N 1
ATOM 5467 C CA . PHE A 1 702 ? -6.803 24.703 35.111 1.00 85.12 702 PHE A CA 1
ATOM 5468 C C . PHE A 1 702 ? -6.356 23.260 35.278 1.00 85.12 702 PHE A C 1
ATOM 5470 O O . PHE A 1 702 ? -5.212 22.984 35.637 1.00 85.12 702 PHE A O 1
ATOM 5477 N N . ARG A 1 703 ? -7.267 22.331 34.982 1.00 88.94 703 ARG A N 1
ATOM 5478 C CA . ARG A 1 703 ? -7.084 20.888 35.155 1.00 88.94 703 ARG A CA 1
ATOM 5479 C C . ARG A 1 703 ? -7.496 20.174 33.875 1.00 88.94 703 ARG A C 1
ATOM 5481 O O . ARG A 1 703 ? -8.676 20.152 33.536 1.00 88.94 703 ARG A O 1
ATOM 5488 N N . ALA A 1 704 ? -6.529 19.578 33.184 1.00 87.44 704 ALA A N 1
ATOM 5489 C CA . ALA A 1 704 ? -6.777 18.801 31.975 1.00 87.44 704 ALA A CA 1
ATOM 5490 C C . ALA A 1 704 ? -6.621 17.297 32.253 1.00 87.44 704 ALA A C 1
ATOM 5492 O O . ALA A 1 704 ? -5.537 16.865 32.666 1.00 87.44 704 ALA A O 1
ATOM 5493 N N . PRO A 1 705 ? -7.673 16.487 32.030 1.00 90.12 705 PRO A N 1
ATOM 5494 C CA . PRO A 1 705 ? -7.594 15.046 32.191 1.00 90.12 705 PRO A CA 1
ATOM 5495 C C . PRO A 1 705 ? -6.956 14.388 30.962 1.00 90.12 705 PRO A C 1
ATOM 5497 O O . PRO A 1 705 ? -7.333 14.645 29.819 1.00 90.12 705 PRO A O 1
ATOM 5500 N N . TYR A 1 706 ? -6.043 13.456 31.205 1.00 89.25 706 TYR A N 1
ATOM 5501 C CA . TYR A 1 706 ? -5.422 12.610 30.194 1.00 89.25 706 TYR A CA 1
ATOM 5502 C C . TYR A 1 706 ? -5.486 11.154 30.627 1.00 89.25 706 TYR A C 1
ATOM 5504 O O . TYR A 1 706 ? -5.521 10.834 31.809 1.00 89.25 706 TYR A O 1
ATOM 5512 N N . ARG A 1 707 ? -5.490 10.247 29.656 1.00 85.88 707 ARG A N 1
ATOM 5513 C CA . ARG A 1 707 ? -5.347 8.817 29.914 1.00 85.88 707 ARG A CA 1
ATOM 5514 C C . ARG A 1 707 ? -4.060 8.346 29.267 1.00 85.88 707 ARG A C 1
ATOM 5516 O O . ARG A 1 707 ? -3.800 8.710 28.123 1.00 85.88 707 ARG A O 1
ATOM 5523 N N . VAL A 1 708 ? -3.284 7.554 29.996 1.00 79.31 708 VAL A N 1
ATOM 5524 C CA . VAL A 1 708 ? -2.072 6.929 29.472 1.00 79.31 708 VAL A CA 1
ATOM 5525 C C . VAL A 1 708 ? -2.490 5.778 28.570 1.00 79.31 708 VAL A C 1
ATOM 5527 O O . VAL A 1 708 ? -3.050 4.779 29.037 1.00 79.31 708 VAL A O 1
ATOM 5530 N N . TYR A 1 709 ? -2.247 5.928 27.273 1.00 64.31 709 TYR A N 1
ATOM 5531 C CA . TYR A 1 709 ? -2.495 4.880 26.291 1.00 64.31 709 TYR A CA 1
ATOM 5532 C C . TYR A 1 709 ? -1.205 4.141 25.940 1.00 64.31 709 TYR A C 1
ATOM 5534 O O . TYR A 1 709 ? -0.112 4.532 26.341 1.00 64.31 709 TYR A O 1
ATOM 5542 N N . PHE A 1 710 ? -1.336 3.046 25.191 1.00 54.34 710 PHE A N 1
ATOM 5543 C CA . PHE A 1 710 ? -0.199 2.197 24.836 1.00 54.34 710 PHE A CA 1
ATOM 5544 C C . PHE A 1 710 ? 0.876 2.966 24.055 1.00 54.34 710 PHE A C 1
ATOM 5546 O O . PHE A 1 710 ? 2.062 2.717 24.232 1.00 54.34 710 PHE A O 1
ATOM 5553 N N . GLU A 1 711 ? 0.483 3.944 23.235 1.00 60.19 711 GLU A N 1
ATOM 5554 C CA . GLU A 1 711 ? 1.403 4.834 22.518 1.00 60.19 711 GLU A CA 1
ATOM 5555 C C . GLU A 1 711 ? 2.227 5.761 23.420 1.00 60.19 711 GLU A C 1
ATOM 5557 O O . GLU A 1 711 ? 3.238 6.301 22.972 1.00 60.19 711 GLU A O 1
ATOM 5562 N N . ASP A 1 712 ? 1.799 5.967 24.664 1.00 66.94 712 ASP A N 1
ATOM 5563 C CA . ASP A 1 712 ? 2.486 6.829 25.615 1.00 66.94 712 ASP A CA 1
ATOM 5564 C C . ASP A 1 712 ? 3.472 6.033 26.487 1.00 66.94 712 ASP A C 1
ATOM 5566 O O . ASP A 1 712 ? 4.244 6.659 27.216 1.00 66.94 712 ASP A O 1
ATOM 5570 N N . THR A 1 713 ? 3.482 4.693 26.400 1.00 54.34 713 THR A N 1
ATOM 5571 C CA . THR A 1 713 ? 4.252 3.784 27.268 1.00 54.34 713 THR A CA 1
ATOM 5572 C C . THR A 1 713 ? 5.289 2.935 26.538 1.00 54.34 713 THR A C 1
ATOM 5574 O O . THR A 1 713 ? 5.127 2.592 25.368 1.00 54.34 713 THR A O 1
ATOM 5577 N N . ASP A 1 714 ? 6.322 2.519 27.264 1.00 59.66 714 ASP A N 1
ATOM 5578 C CA . ASP A 1 714 ? 7.273 1.499 26.838 1.00 59.66 714 ASP A CA 1
ATOM 5579 C C . ASP A 1 714 ? 6.706 0.066 26.952 1.00 59.66 714 ASP A C 1
ATOM 5581 O O . ASP A 1 714 ? 5.549 -0.168 27.311 1.00 59.66 714 ASP A O 1
ATOM 5585 N N . LEU A 1 715 ? 7.545 -0.931 26.649 1.00 44.50 715 LEU A N 1
ATOM 5586 C CA . LEU A 1 715 ? 7.176 -2.352 26.721 1.00 44.50 715 LEU A CA 1
ATOM 5587 C C . LEU A 1 715 ? 6.900 -2.850 28.149 1.00 44.50 715 LEU A C 1
ATOM 5589 O O . LEU A 1 715 ? 6.325 -3.924 28.313 1.00 44.50 715 LEU A O 1
ATOM 5593 N N . GLN A 1 716 ? 7.303 -2.095 29.172 1.00 51.38 716 GLN A N 1
ATOM 5594 C CA . GLN A 1 716 ? 7.013 -2.370 30.579 1.00 51.38 716 GLN A CA 1
ATOM 5595 C C . GLN A 1 716 ? 5.737 -1.663 31.048 1.00 51.38 716 GLN A C 1
ATOM 5597 O O . GLN A 1 716 ? 5.444 -1.663 32.246 1.00 51.38 716 GLN A O 1
ATOM 5602 N N . ALA A 1 717 ? 4.972 -1.081 30.115 1.00 64.44 717 ALA A N 1
ATOM 5603 C CA . ALA A 1 717 ? 3.791 -0.283 30.397 1.00 64.44 717 ALA A CA 1
ATOM 5604 C C . ALA A 1 717 ? 4.100 0.935 31.287 1.00 64.44 717 ALA A C 1
ATOM 5606 O O . ALA A 1 717 ? 3.238 1.356 32.055 1.00 64.44 717 ALA A O 1
ATOM 5607 N N . VAL A 1 718 ? 5.315 1.490 31.202 1.00 74.50 718 VAL A N 1
ATOM 5608 C CA . VAL A 1 718 ? 5.735 2.723 31.884 1.00 74.50 718 VAL A CA 1
ATOM 5609 C C . VAL A 1 718 ? 5.714 3.878 30.890 1.00 74.50 718 VAL A C 1
ATOM 5611 O O . VAL A 1 718 ? 6.215 3.757 29.776 1.00 74.50 718 VAL A O 1
ATOM 5614 N N . MET A 1 719 ? 5.126 5.008 31.270 1.00 83.31 719 MET A N 1
ATOM 5615 C CA . MET A 1 719 ? 4.998 6.171 30.396 1.00 83.31 719 MET A CA 1
ATOM 5616 C C . MET A 1 719 ? 6.363 6.774 30.039 1.00 83.31 719 MET A C 1
ATOM 5618 O O . MET A 1 719 ? 7.190 7.033 30.913 1.00 83.31 719 MET A O 1
ATOM 5622 N N . PHE A 1 720 ? 6.583 7.064 28.755 1.00 78.00 720 PHE A N 1
ATOM 5623 C CA . PHE A 1 720 ? 7.790 7.750 28.305 1.00 78.00 720 PHE A CA 1
ATOM 5624 C C . PHE A 1 720 ? 7.886 9.149 28.928 1.00 78.00 720 PHE A C 1
ATOM 5626 O O . PHE A 1 720 ? 6.913 9.902 28.940 1.00 78.00 720 PHE A O 1
ATOM 5633 N N . HIS A 1 721 ? 9.089 9.556 29.345 1.00 82.12 721 HIS A N 1
ATOM 5634 C CA . HIS A 1 721 ? 9.348 10.896 29.893 1.00 82.12 721 HIS A CA 1
ATOM 5635 C C . HIS A 1 721 ? 8.873 12.021 28.951 1.00 82.12 721 HIS A C 1
ATOM 5637 O O . HIS A 1 721 ? 8.275 13.001 29.387 1.00 82.12 721 HIS A O 1
ATOM 5643 N N . VAL A 1 722 ? 9.028 11.841 27.634 1.00 80.31 722 VAL A N 1
ATOM 5644 C CA . VAL A 1 722 ? 8.547 12.803 26.626 1.00 80.31 722 VAL A CA 1
ATOM 5645 C C . VAL A 1 722 ? 7.023 12.996 26.644 1.00 80.31 722 VAL A C 1
ATOM 5647 O O . VAL A 1 722 ? 6.538 14.081 26.320 1.00 80.31 722 VAL A O 1
ATOM 5650 N N . SER A 1 723 ? 6.255 11.981 27.051 1.00 83.94 723 SER A N 1
ATOM 5651 C CA . SER A 1 723 ? 4.793 12.049 27.124 1.00 83.94 723 SER A CA 1
ATOM 5652 C C . SER A 1 723 ? 4.324 13.012 28.217 1.00 83.94 723 SER A C 1
ATOM 5654 O O . SER A 1 723 ? 3.334 13.711 28.008 1.00 83.94 723 SER A O 1
ATOM 5656 N N . TYR A 1 724 ? 5.068 13.140 29.325 1.00 87.38 724 TYR A N 1
ATOM 5657 C CA . TYR A 1 724 ? 4.793 14.141 30.367 1.00 87.38 724 TYR A CA 1
ATOM 5658 C C . TYR A 1 724 ? 4.855 15.558 29.790 1.00 87.38 724 TYR A C 1
ATOM 5660 O O . TYR A 1 724 ? 3.929 16.345 29.966 1.00 87.38 724 TYR A O 1
ATOM 5668 N N . VAL A 1 725 ? 5.910 15.860 29.027 1.00 85.19 725 VAL A N 1
ATOM 5669 C CA . VAL A 1 725 ? 6.077 17.170 28.379 1.00 85.19 725 VAL A CA 1
ATOM 5670 C C . VAL A 1 725 ? 4.998 17.400 27.322 1.00 85.19 725 VAL A C 1
ATOM 5672 O O . VAL A 1 725 ? 4.429 18.486 27.260 1.00 85.19 725 VAL A O 1
ATOM 5675 N N . ARG A 1 726 ? 4.621 16.368 26.556 1.00 83.38 726 ARG A N 1
ATOM 5676 C CA . ARG A 1 726 ? 3.518 16.457 25.585 1.00 83.38 726 ARG A CA 1
ATOM 5677 C C . ARG A 1 726 ? 2.182 16.791 26.255 1.00 83.38 726 ARG A C 1
ATOM 5679 O O . ARG A 1 726 ? 1.400 17.566 25.709 1.00 83.38 726 ARG A O 1
ATOM 5686 N N . PHE A 1 727 ? 1.887 16.191 27.408 1.00 87.06 727 PHE A N 1
ATOM 5687 C CA . PHE A 1 727 ? 0.667 16.490 28.160 1.00 87.06 727 PHE A CA 1
ATOM 5688 C C . PHE A 1 727 ? 0.705 17.889 28.784 1.00 87.06 727 PHE A C 1
ATOM 5690 O O . PHE A 1 727 ? -0.303 18.592 28.730 1.00 87.06 727 PHE A O 1
ATOM 5697 N N . CYS A 1 728 ? 1.867 18.336 29.266 1.00 87.56 728 CYS A N 1
ATOM 5698 C CA . CYS A 1 728 ? 2.093 19.721 29.674 1.00 87.56 728 CYS A CA 1
ATOM 5699 C C . CYS A 1 728 ? 1.825 20.714 28.528 1.00 87.56 728 CYS A C 1
ATOM 5701 O O . CYS A 1 728 ? 1.048 21.652 28.697 1.00 87.56 728 CYS A O 1
ATOM 5703 N N . GLU A 1 729 ? 2.393 20.505 27.340 1.00 80.69 729 GLU A N 1
ATOM 5704 C CA . GLU A 1 729 ? 2.160 21.388 26.187 1.00 80.69 729 GLU A CA 1
ATOM 5705 C C . GLU A 1 729 ? 0.680 21.427 25.779 1.00 80.69 729 GLU A C 1
ATOM 5707 O O . GLU A 1 729 ? 0.141 22.496 25.506 1.00 80.69 729 GLU A O 1
ATOM 5712 N N . ARG A 1 730 ? -0.020 20.287 25.788 1.00 82.31 730 ARG A N 1
ATOM 5713 C CA . ARG A 1 730 ? -1.463 20.249 25.494 1.00 82.31 730 ARG A CA 1
ATOM 5714 C C . ARG A 1 730 ? -2.283 21.026 26.523 1.00 82.31 730 ARG A C 1
ATOM 5716 O O . ARG A 1 730 ? -3.086 21.868 26.132 1.00 82.31 730 ARG A O 1
ATOM 5723 N N . ALA A 1 731 ? -2.040 20.793 27.813 1.00 85.44 731 ALA A N 1
ATOM 5724 C CA . ALA A 1 731 ? -2.752 21.475 28.893 1.00 85.44 731 ALA A CA 1
ATOM 5725 C C . ALA A 1 731 ? -2.513 22.992 28.865 1.00 85.44 731 ALA A C 1
ATOM 5727 O O . ALA A 1 731 ? -3.424 23.768 29.134 1.00 85.44 731 ALA A O 1
ATOM 5728 N N . LEU A 1 732 ? -1.311 23.416 28.471 1.00 81.69 732 LEU A N 1
ATOM 5729 C CA . LEU A 1 732 ? -0.979 24.816 28.236 1.00 81.69 732 LEU A CA 1
ATOM 5730 C C . LEU A 1 732 ? -1.857 25.431 27.135 1.00 81.69 732 LEU A C 1
ATOM 5732 O O . LEU A 1 732 ? -2.440 26.490 27.342 1.00 81.69 732 LEU A O 1
ATOM 5736 N N . PHE A 1 733 ? -1.978 24.786 25.973 1.00 74.56 733 PHE A N 1
ATOM 5737 C CA . PHE A 1 733 ? -2.807 25.318 24.884 1.00 74.56 733 PHE A CA 1
ATOM 5738 C C . PHE A 1 733 ? -4.299 25.341 25.224 1.00 74.56 733 PHE A C 1
ATOM 5740 O O . PHE A 1 733 ? -5.007 26.255 24.799 1.00 74.56 733 PHE A O 1
ATOM 5747 N N . GLU A 1 734 ? -4.779 24.368 25.996 1.00 78.31 734 GLU A N 1
ATOM 5748 C CA . GLU A 1 734 ? -6.157 24.371 26.487 1.00 78.31 734 GLU A CA 1
ATOM 5749 C C . GLU A 1 734 ? -6.394 25.520 27.479 1.00 78.31 734 GLU A C 1
ATOM 5751 O O . GLU A 1 734 ? -7.349 26.273 27.299 1.00 78.31 734 GLU A O 1
ATOM 5756 N N . LEU A 1 735 ? -5.472 25.752 28.422 1.00 79.75 735 LEU A N 1
ATOM 5757 C CA . LEU A 1 735 ? -5.513 26.898 29.338 1.00 79.75 735 LEU A CA 1
ATOM 5758 C C . LEU A 1 735 ? -5.569 28.237 28.593 1.00 79.75 735 LEU A C 1
ATOM 5760 O O . LEU A 1 735 ? -6.378 29.109 28.898 1.00 79.75 735 LEU A O 1
ATOM 5764 N N . ILE A 1 736 ? -4.692 28.397 27.606 1.00 73.00 736 ILE A N 1
ATOM 5765 C CA . ILE A 1 736 ? -4.589 29.586 26.755 1.00 73.00 736 ILE A CA 1
ATOM 5766 C C . ILE A 1 736 ? -5.921 29.883 26.056 1.00 73.00 736 ILE A C 1
ATOM 5768 O O . ILE A 1 736 ? -6.335 31.039 25.963 1.00 73.00 736 ILE A O 1
ATOM 5772 N N . ARG A 1 737 ? -6.604 28.843 25.565 1.00 71.00 737 ARG A N 1
ATOM 5773 C CA . ARG A 1 737 ? -7.911 28.976 24.914 1.00 71.00 737 ARG A CA 1
ATOM 5774 C C . ARG A 1 737 ? -8.999 29.393 25.903 1.00 71.00 737 ARG A C 1
ATOM 5776 O O . ARG A 1 737 ? -9.878 30.165 25.527 1.00 71.00 737 ARG A O 1
ATOM 5783 N N . ASP A 1 738 ? -8.930 28.897 27.132 1.00 72.31 738 ASP A N 1
ATOM 5784 C CA . ASP A 1 738 ? -9.954 29.127 28.148 1.00 72.31 738 ASP A CA 1
ATOM 5785 C C . ASP A 1 738 ? -9.796 30.500 28.838 1.00 72.31 738 ASP A C 1
ATOM 5787 O O . ASP A 1 738 ? -10.799 31.161 29.103 1.00 72.31 738 ASP A O 1
ATOM 5791 N N . ILE A 1 739 ? -8.564 30.988 29.055 1.00 70.69 739 ILE A N 1
ATOM 5792 C CA . ILE A 1 739 ? -8.296 32.326 29.631 1.00 70.69 739 ILE A CA 1
ATOM 5793 C C . ILE A 1 739 ? -8.502 33.451 28.601 1.00 70.69 739 ILE A C 1
ATOM 5795 O O . ILE A 1 739 ? -8.887 34.562 28.973 1.00 70.69 739 ILE A O 1
ATOM 5799 N N . TRP A 1 740 ? -8.279 33.194 27.305 1.00 70.88 740 TRP A N 1
ATOM 5800 C CA . TRP A 1 740 ? -8.403 34.208 26.244 1.00 70.88 740 TRP A CA 1
ATOM 5801 C C . TRP A 1 740 ? -9.447 33.828 25.177 1.00 70.88 740 TRP A C 1
ATOM 5803 O O . TRP A 1 740 ? -9.092 33.583 24.020 1.00 70.88 740 TRP A O 1
ATOM 5813 N N . PRO A 1 741 ? -10.750 33.819 25.524 1.00 54.44 741 PRO A N 1
ATOM 5814 C CA . PRO A 1 741 ? -11.823 33.358 24.638 1.00 54.44 741 PRO A CA 1
ATOM 5815 C C . PRO A 1 741 ? -12.147 34.316 23.474 1.00 54.44 741 PRO A C 1
ATOM 5817 O O . PRO A 1 741 ? -12.960 33.981 22.611 1.00 54.44 741 PRO A O 1
ATOM 5820 N N . ASP A 1 742 ? -11.531 35.502 23.427 1.00 60.44 742 ASP A N 1
ATOM 5821 C CA . ASP A 1 742 ? -11.842 36.541 22.446 1.00 60.44 742 ASP A CA 1
ATOM 5822 C C . ASP A 1 742 ? -11.000 36.451 21.163 1.00 60.44 742 ASP A C 1
ATOM 5824 O O . ASP A 1 742 ? -9.825 36.067 21.158 1.00 60.44 742 ASP A O 1
ATOM 5828 N N . SER A 1 743 ? -11.586 36.856 20.031 1.00 56.41 743 SER A N 1
ATOM 5829 C CA . SER A 1 743 ? -10.950 36.633 18.724 1.00 56.41 743 SER A CA 1
ATOM 5830 C C . SER A 1 743 ? -9.652 37.426 18.521 1.00 56.41 743 SER A C 1
ATOM 5832 O O . SER A 1 743 ? -8.855 37.044 17.672 1.00 56.41 743 SER A O 1
ATOM 5834 N N . THR A 1 744 ? -9.411 38.507 19.269 1.00 64.50 744 THR A N 1
ATOM 5835 C CA . THR A 1 744 ? -8.254 39.399 19.066 1.00 64.50 744 THR A CA 1
ATOM 5836 C C . THR A 1 744 ? -6.949 38.830 19.649 1.00 64.50 744 THR A C 1
ATOM 5838 O O . THR A 1 744 ? -6.004 38.680 18.868 1.00 64.50 744 THR A O 1
ATOM 5841 N N . PRO A 1 745 ? -6.875 38.409 20.931 1.00 66.06 745 PRO A N 1
ATOM 5842 C CA . PRO A 1 745 ? -5.733 37.659 21.468 1.00 66.06 745 PRO A CA 1
ATOM 5843 C C . PRO A 1 745 ? -5.419 36.386 20.679 1.00 66.06 745 PRO A C 1
ATOM 5845 O O . PRO A 1 745 ? -4.266 36.149 20.318 1.00 66.06 745 PRO A O 1
ATOM 5848 N N . MET A 1 746 ? -6.449 35.611 20.316 1.00 65.81 746 MET A N 1
ATOM 5849 C CA . MET A 1 746 ? -6.273 34.386 19.534 1.00 65.81 746 MET A CA 1
ATOM 5850 C C . MET A 1 746 ? -5.767 34.689 18.116 1.00 65.81 746 MET A C 1
ATOM 5852 O O . MET A 1 746 ? -4.863 34.017 17.632 1.00 65.81 746 MET A O 1
ATOM 5856 N N . LYS A 1 747 ? -6.267 35.737 17.442 1.00 70.56 747 LYS A N 1
ATOM 5857 C CA . LYS A 1 747 ? -5.725 36.199 16.145 1.00 70.56 747 LYS A CA 1
ATOM 5858 C C . LYS A 1 747 ? -4.283 36.678 16.263 1.00 70.56 747 LYS A C 1
ATOM 5860 O O . LYS A 1 747 ? -3.495 36.411 15.360 1.00 70.56 747 LYS A O 1
ATOM 5865 N N . TRP A 1 748 ? -3.926 37.359 17.349 1.00 77.81 748 TRP A N 1
ATOM 5866 C CA . TRP A 1 748 ? -2.551 37.784 17.601 1.00 77.81 748 TRP A CA 1
ATOM 5867 C C . TRP A 1 748 ? -1.628 36.578 17.818 1.00 77.81 748 TRP A C 1
ATOM 5869 O O . TRP A 1 748 ? -0.581 36.494 17.181 1.00 77.81 748 TRP A O 1
ATOM 5879 N N . MET A 1 749 ? -2.045 35.595 18.616 1.00 69.75 749 MET A N 1
ATOM 5880 C CA . MET A 1 749 ? -1.319 34.336 18.801 1.00 69.75 749 MET A CA 1
ATOM 5881 C C . MET A 1 749 ? -1.283 33.465 17.543 1.00 69.75 749 MET A C 1
ATOM 5883 O O . MET A 1 749 ? -0.329 32.730 17.339 1.00 69.75 749 MET A O 1
ATOM 5887 N N . MET A 1 750 ? -2.297 33.535 16.679 1.00 66.00 750 MET A N 1
ATOM 5888 C CA . MET A 1 750 ? -2.275 32.876 15.373 1.00 66.00 750 MET A CA 1
ATOM 5889 C C . MET A 1 750 ? -1.354 33.604 14.388 1.00 66.00 750 MET A C 1
ATOM 5891 O O . MET A 1 750 ? -0.745 32.950 13.547 1.00 66.00 750 MET A O 1
ATOM 5895 N N . LYS A 1 751 ? -1.224 34.931 14.479 1.00 74.12 751 LYS A N 1
ATOM 5896 C CA . LYS A 1 751 ? -0.315 35.718 13.634 1.00 74.12 751 LYS A CA 1
ATOM 5897 C C . LYS A 1 751 ? 1.150 35.521 14.032 1.00 74.12 751 LYS A C 1
ATOM 5899 O O . LYS A 1 751 ? 2.005 35.429 13.159 1.00 74.12 751 LYS A O 1
ATOM 5904 N N . ASN A 1 752 ? 1.424 35.459 15.329 1.00 75.38 752 ASN A N 1
ATOM 5905 C CA . ASN A 1 752 ? 2.760 35.246 15.874 1.00 75.38 752 ASN A CA 1
ATOM 5906 C C . ASN A 1 752 ? 2.989 33.747 16.142 1.00 75.38 752 ASN A C 1
ATOM 5908 O O . ASN A 1 752 ? 2.064 32.940 16.106 1.00 75.38 752 ASN A O 1
ATOM 5912 N N . ARG A 1 753 ? 4.231 33.314 16.322 1.00 73.56 753 ARG A N 1
ATOM 5913 C CA . ARG A 1 753 ? 4.590 31.940 16.689 1.00 73.56 753 ARG A CA 1
ATOM 5914 C C . ARG A 1 753 ? 4.818 31.884 18.193 1.00 73.56 753 ARG A C 1
ATOM 5916 O O . ARG A 1 753 ? 5.623 32.654 18.700 1.00 73.56 753 ARG A O 1
ATOM 5923 N N . SER A 1 754 ? 4.173 30.952 18.889 1.00 73.81 754 SER A N 1
ATOM 5924 C CA . SER A 1 754 ? 4.558 30.579 20.253 1.00 73.81 754 SER A CA 1
ATOM 5925 C C . SER A 1 754 ? 5.776 29.656 20.206 1.00 73.81 754 SER A C 1
ATOM 5927 O O . SER A 1 754 ? 5.760 28.640 19.510 1.00 73.81 754 SER A O 1
ATOM 5929 N N . ASN A 1 755 ? 6.824 30.005 20.937 1.00 76.50 755 ASN A N 1
ATOM 5930 C CA . ASN A 1 755 ? 8.069 29.263 21.035 1.00 76.50 755 ASN A CA 1
ATOM 5931 C C . ASN A 1 755 ? 8.299 28.878 22.496 1.00 76.50 755 ASN A C 1
ATOM 5933 O O . ASN A 1 755 ? 8.403 29.757 23.349 1.00 76.50 755 ASN A O 1
ATOM 5937 N N . VAL A 1 756 ? 8.401 27.582 22.790 1.00 79.56 756 VAL A N 1
ATOM 5938 C CA . VAL A 1 756 ? 8.834 27.132 24.117 1.00 79.56 756 VAL A CA 1
ATOM 5939 C C . VAL A 1 756 ? 10.319 27.462 24.247 1.00 79.56 756 VAL A C 1
ATOM 5941 O O . VAL A 1 756 ? 11.144 26.851 23.580 1.00 79.56 756 VAL A O 1
ATOM 5944 N N . ALA A 1 757 ? 10.656 28.467 25.051 1.00 79.50 757 ALA A N 1
ATOM 5945 C CA . ALA A 1 757 ? 12.023 28.959 25.218 1.00 79.50 757 ALA A CA 1
ATOM 5946 C C . ALA A 1 757 ? 12.787 28.182 26.299 1.00 79.50 757 ALA A C 1
ATOM 5948 O O . ALA A 1 757 ? 14.002 27.994 26.199 1.00 79.50 757 ALA A O 1
ATOM 5949 N N . ARG A 1 758 ? 12.075 27.699 27.324 1.00 84.31 758 ARG A N 1
ATOM 5950 C CA . ARG A 1 758 ? 12.639 26.894 28.412 1.00 84.31 758 ARG A CA 1
ATOM 5951 C C . ARG A 1 758 ? 11.643 25.843 28.881 1.00 84.31 758 ARG A C 1
ATOM 5953 O O . ARG A 1 758 ? 10.470 26.160 29.056 1.00 84.31 758 ARG A O 1
ATOM 5960 N N . VAL A 1 759 ? 12.140 24.640 29.155 1.00 83.69 759 VAL A N 1
ATOM 5961 C CA . VAL A 1 759 ? 11.422 23.591 29.892 1.00 83.69 759 VAL A CA 1
ATOM 5962 C C . VAL A 1 759 ? 12.296 23.147 31.058 1.00 83.69 759 VAL A C 1
ATOM 5964 O O . VAL A 1 759 ? 13.439 22.742 30.850 1.00 83.69 759 VAL A O 1
ATOM 5967 N N . ASP A 1 760 ? 11.758 23.226 32.271 1.00 83.88 760 ASP A N 1
ATOM 5968 C CA . ASP A 1 760 ? 12.328 22.627 33.479 1.00 83.88 760 ASP A CA 1
ATOM 5969 C C . ASP A 1 760 ? 11.302 21.646 34.039 1.00 83.88 760 ASP A C 1
ATOM 5971 O O . ASP A 1 760 ? 10.235 22.065 34.479 1.00 83.88 760 ASP A O 1
ATOM 5975 N N . ILE A 1 761 ? 11.579 20.347 33.961 1.00 86.94 761 ILE A N 1
ATOM 5976 C CA . ILE A 1 761 ? 10.673 19.301 34.448 1.00 86.94 761 ILE A CA 1
ATOM 5977 C C . ILE A 1 761 ? 11.414 18.354 35.382 1.00 86.94 761 ILE A C 1
ATOM 5979 O O . ILE A 1 761 ? 12.488 17.841 35.054 1.00 86.94 761 ILE A O 1
ATOM 5983 N N . ARG A 1 762 ? 10.803 18.095 36.538 1.00 83.00 762 ARG A N 1
ATOM 5984 C CA . ARG A 1 762 ? 11.247 17.122 37.531 1.00 83.00 762 ARG A CA 1
ATOM 5985 C C . ARG A 1 762 ? 10.288 15.942 37.541 1.00 83.00 762 ARG A C 1
ATOM 5987 O O . ARG A 1 762 ? 9.091 16.108 37.775 1.00 83.00 762 ARG A O 1
ATOM 5994 N N . TYR A 1 763 ? 10.830 14.752 37.324 1.00 83.62 763 TYR A N 1
ATOM 5995 C CA . TYR A 1 763 ? 10.080 13.502 37.349 1.00 83.62 763 TYR A CA 1
ATOM 5996 C C . TYR A 1 763 ? 10.188 12.892 38.742 1.00 83.62 763 TYR A C 1
ATOM 5998 O O . TYR A 1 763 ? 11.283 12.665 39.258 1.00 83.62 763 TYR A O 1
ATOM 6006 N N . LEU A 1 764 ? 9.041 12.656 39.368 1.00 80.75 764 LEU A N 1
ATOM 6007 C CA . LEU A 1 764 ? 8.950 12.150 40.730 1.00 80.75 764 LEU A CA 1
ATOM 6008 C C . LEU A 1 764 ? 8.557 10.671 40.721 1.00 80.75 764 LEU A C 1
ATOM 6010 O O . LEU A 1 764 ? 9.214 9.868 41.381 1.00 80.75 764 LEU A O 1
ATOM 6014 N N . HIS A 1 765 ? 7.480 10.322 40.009 1.00 80.56 765 HIS A N 1
ATOM 6015 C CA . HIS A 1 765 ? 6.891 8.977 39.982 1.00 80.56 765 HIS A CA 1
ATOM 6016 C C . HIS A 1 765 ? 6.499 8.594 38.545 1.00 80.56 765 HIS A C 1
ATOM 6018 O O . HIS A 1 765 ? 6.182 9.447 37.710 1.00 80.56 765 HIS A O 1
ATOM 6024 N N . ALA A 1 766 ? 6.535 7.295 38.251 1.00 83.75 766 ALA A N 1
ATOM 6025 C CA . ALA A 1 766 ? 6.186 6.754 36.943 1.00 83.75 766 ALA A CA 1
ATOM 6026 C C . ALA A 1 766 ? 4.663 6.642 36.775 1.00 83.75 766 ALA A C 1
ATOM 6028 O O . ALA A 1 766 ? 3.978 6.178 37.681 1.00 83.75 766 ALA A O 1
ATOM 6029 N N . ALA A 1 767 ? 4.151 7.026 35.606 1.00 85.38 767 ALA A N 1
ATOM 6030 C CA . ALA A 1 767 ? 2.800 6.684 35.175 1.00 85.38 767 ALA A CA 1
ATOM 6031 C C . ALA A 1 767 ? 2.818 5.346 34.431 1.00 85.38 767 ALA A C 1
ATOM 6033 O O . ALA A 1 767 ? 3.805 5.008 33.769 1.00 85.38 767 ALA A O 1
ATOM 6034 N N . HIS A 1 768 ? 1.708 4.626 34.482 1.00 85.31 768 HIS A N 1
ATOM 6035 C CA . HIS A 1 768 ? 1.535 3.326 33.860 1.00 85.31 768 HIS A CA 1
ATOM 6036 C C . HIS A 1 768 ? 0.397 3.301 32.843 1.00 85.31 768 HIS A C 1
ATOM 6038 O O . HIS A 1 768 ? -0.506 4.137 32.854 1.00 85.31 768 HIS A O 1
ATOM 6044 N N . LEU A 1 769 ? 0.432 2.315 31.946 1.00 71.62 769 LEU A N 1
ATOM 6045 C CA . LEU A 1 769 ? -0.638 2.085 30.980 1.00 71.62 769 LEU A CA 1
ATOM 6046 C C . LEU A 1 769 ? -2.001 2.008 31.676 1.00 71.62 769 LEU A C 1
ATOM 6048 O O . LEU A 1 769 ? -2.220 1.183 32.560 1.00 71.62 769 LEU A O 1
ATOM 6052 N N . GLY A 1 770 ? -2.943 2.819 31.203 1.00 75.62 770 GLY A N 1
ATOM 6053 C CA . GLY A 1 770 ? -4.295 2.871 31.741 1.00 75.62 770 GLY A CA 1
ATOM 6054 C C . GLY A 1 770 ? -4.475 3.831 32.915 1.00 75.62 770 GLY A C 1
ATOM 6055 O O . GLY A 1 770 ? -5.631 4.046 33.290 1.00 75.62 770 GLY A O 1
ATOM 6056 N N . ASP A 1 771 ? -3.405 4.439 33.436 1.00 88.50 771 ASP A N 1
ATOM 6057 C CA . ASP A 1 771 ? -3.510 5.520 34.414 1.00 88.50 771 ASP A CA 1
ATOM 6058 C C . ASP A 1 771 ? -4.301 6.697 33.839 1.00 88.50 771 ASP A C 1
ATOM 6060 O O . ASP A 1 771 ? -4.200 7.050 32.658 1.00 88.50 771 ASP A O 1
ATOM 6064 N N . TYR A 1 772 ? -5.101 7.310 34.700 1.00 89.50 772 TYR A N 1
ATOM 6065 C CA . TYR A 1 772 ? -5.768 8.572 34.454 1.00 89.50 772 TYR A CA 1
ATOM 6066 C C . TYR A 1 772 ? -4.957 9.657 35.139 1.00 89.50 772 TYR A C 1
ATOM 6068 O O . TYR A 1 772 ? -4.761 9.645 36.351 1.00 89.50 772 TYR A O 1
ATOM 6076 N N . LEU A 1 773 ? -4.463 10.590 34.342 1.00 94.56 773 LEU A N 1
ATOM 6077 C CA . LEU A 1 773 ? -3.635 11.691 34.787 1.00 94.56 773 LEU A CA 1
ATOM 6078 C C . LEU A 1 773 ? -4.437 12.984 34.750 1.00 94.56 773 LEU A C 1
ATOM 6080 O O . LEU A 1 773 ? -5.239 13.209 33.848 1.00 94.56 773 LEU A O 1
ATOM 6084 N N . GLU A 1 774 ? -4.176 13.863 35.700 1.00 93.88 774 GLU A N 1
ATOM 6085 C CA . GLU A 1 774 ? -4.629 15.245 35.680 1.00 93.88 774 GLU A CA 1
ATOM 6086 C C . GLU A 1 774 ? -3.398 16.142 35.574 1.00 93.88 774 GLU A C 1
ATOM 6088 O O . GLU A 1 774 ? -2.518 16.104 36.436 1.00 93.88 774 GLU A O 1
ATOM 6093 N N . VAL A 1 775 ? -3.327 16.944 34.510 1.00 93.69 775 VAL A N 1
ATOM 6094 C CA . VAL A 1 775 ? -2.310 17.990 34.369 1.00 93.69 775 VAL A CA 1
ATOM 6095 C C . VAL A 1 775 ? -2.915 19.297 34.853 1.00 93.69 775 VAL A C 1
ATOM 6097 O O . VAL A 1 775 ? -3.787 19.882 34.207 1.00 93.69 775 VAL A O 1
ATOM 6100 N N . ARG A 1 776 ? -2.438 19.753 36.003 1.00 91.50 776 ARG A N 1
ATOM 6101 C CA . ARG A 1 776 ? -2.807 21.014 36.640 1.00 91.50 776 ARG A CA 1
ATOM 6102 C C . ARG A 1 776 ? -1.885 22.098 36.100 1.00 91.50 776 ARG A C 1
ATOM 6104 O O . ARG A 1 776 ? -0.675 21.936 36.192 1.00 91.50 776 ARG A O 1
ATOM 6111 N N . THR A 1 777 ? -2.416 23.156 35.495 1.00 89.94 777 THR A N 1
ATOM 6112 C CA . THR A 1 777 ? -1.625 24.209 34.832 1.00 89.94 777 THR A CA 1
ATOM 6113 C C . THR A 1 777 ? -2.074 25.595 35.288 1.00 89.94 777 THR A C 1
ATOM 6115 O O . THR A 1 777 ? -3.268 25.846 35.441 1.00 89.94 777 THR A O 1
ATOM 6118 N N . GLY A 1 778 ? -1.122 26.507 35.481 1.00 86.69 778 GLY A N 1
ATOM 6119 C CA . GLY A 1 778 ? -1.388 27.907 35.812 1.00 86.69 778 GLY A CA 1
ATOM 6120 C C . GLY A 1 778 ? -0.255 28.844 35.395 1.00 86.69 778 GLY A C 1
ATOM 6121 O O . GLY A 1 778 ? 0.872 28.387 35.182 1.00 86.69 778 GLY A O 1
ATOM 6122 N N . PRO A 1 779 ? -0.516 30.152 35.234 1.00 85.06 779 PRO A N 1
ATOM 6123 C CA . PRO A 1 779 ? 0.549 31.123 35.031 1.00 85.06 779 PRO A CA 1
ATOM 6124 C C . PRO A 1 779 ? 1.404 31.241 36.303 1.00 85.06 779 PRO A C 1
ATOM 6126 O O . PRO A 1 779 ? 0.897 31.202 37.418 1.00 85.06 779 PRO A O 1
ATOM 6129 N N . LEU A 1 780 ? 2.713 31.406 36.133 1.00 80.62 780 LEU A N 1
ATOM 6130 C CA . LEU A 1 780 ? 3.689 31.619 37.210 1.00 80.62 780 LEU A CA 1
ATOM 6131 C C . LEU A 1 780 ? 4.276 33.027 37.196 1.00 80.62 780 LEU A C 1
ATOM 6133 O O . LEU A 1 780 ? 4.531 33.615 38.243 1.00 80.62 780 LEU A O 1
ATOM 6137 N N . ALA A 1 781 ? 4.552 33.544 36.002 1.00 81.69 781 ALA A N 1
ATOM 6138 C CA . ALA A 1 781 ? 5.110 34.871 35.816 1.00 81.69 781 ALA A CA 1
ATOM 6139 C C . ALA A 1 781 ? 4.796 35.383 34.412 1.00 81.69 781 ALA A C 1
ATOM 6141 O O . ALA A 1 781 ? 4.653 34.610 33.463 1.00 81.69 781 ALA A O 1
ATOM 6142 N N . ILE A 1 782 ? 4.749 36.704 34.275 1.00 82.81 782 ILE A N 1
ATOM 6143 C CA . ILE A 1 782 ? 4.567 37.377 32.994 1.00 82.81 782 ILE A CA 1
ATOM 6144 C C . ILE A 1 782 ? 5.518 38.565 32.864 1.00 82.81 782 ILE A C 1
ATOM 6146 O O . ILE A 1 782 ? 5.606 39.418 33.748 1.00 82.81 782 ILE A O 1
ATOM 6150 N N . ALA A 1 783 ? 6.215 38.619 31.735 1.00 82.38 783 ALA A N 1
ATOM 6151 C CA . ALA A 1 783 ? 7.045 39.732 31.291 1.00 82.38 783 ALA A CA 1
ATOM 6152 C C . ALA A 1 783 ? 6.514 40.281 29.955 1.00 82.38 783 ALA A C 1
ATOM 6154 O O . ALA A 1 783 ? 5.587 39.723 29.375 1.00 82.38 783 ALA A O 1
ATOM 6155 N N . SER A 1 784 ? 7.109 41.361 29.438 1.00 77.06 784 SER A N 1
ATOM 6156 C CA . SER A 1 784 ? 6.643 42.000 28.196 1.00 77.06 784 SER A CA 1
ATOM 6157 C C . SER A 1 784 ? 6.692 41.089 26.964 1.00 77.06 784 SER A C 1
ATOM 6159 O O . SER A 1 784 ? 5.935 41.320 26.034 1.00 77.06 784 SER A O 1
ATOM 6161 N N . GLN A 1 785 ? 7.545 40.059 26.944 1.00 79.12 785 GLN A N 1
ATOM 6162 C CA . GLN A 1 785 ? 7.754 39.170 25.784 1.00 79.12 785 GLN A CA 1
ATOM 6163 C C . GLN A 1 785 ? 7.724 37.673 26.150 1.00 79.12 785 GLN A C 1
ATOM 6165 O O . GLN A 1 785 ? 7.991 36.819 25.305 1.00 79.12 785 GLN A O 1
ATOM 6170 N N . LYS A 1 786 ? 7.422 37.340 27.413 1.00 85.50 786 LYS A N 1
ATOM 6171 C CA . LYS A 1 786 ? 7.545 35.977 27.948 1.00 85.50 786 LYS A CA 1
ATOM 6172 C C . LYS A 1 786 ? 6.461 35.660 28.974 1.00 85.50 786 LYS A C 1
ATOM 6174 O O . LYS A 1 786 ? 6.209 36.464 29.871 1.00 85.50 786 LYS A O 1
ATOM 6179 N N . LEU A 1 787 ? 5.892 34.463 28.878 1.00 85.88 787 LEU A N 1
ATOM 6180 C CA . LEU A 1 787 ? 4.991 33.865 29.863 1.00 85.88 787 LEU A CA 1
ATOM 6181 C C . LEU A 1 787 ? 5.644 32.629 30.463 1.00 85.88 787 LEU A C 1
ATOM 6183 O O . LEU A 1 787 ? 6.095 31.761 29.725 1.00 85.88 787 LEU A O 1
ATOM 6187 N N . THR A 1 788 ? 5.665 32.522 31.784 1.00 86.62 788 THR A N 1
ATOM 6188 C CA . THR A 1 788 ? 6.076 31.297 32.471 1.00 86.62 788 THR A CA 1
ATOM 6189 C C . THR A 1 788 ? 4.837 30.617 33.019 1.00 86.62 788 THR A C 1
ATOM 6191 O O . THR A 1 788 ? 4.040 31.253 33.707 1.00 86.62 788 THR A O 1
ATOM 6194 N N . PHE A 1 789 ? 4.696 29.326 32.741 1.00 86.94 789 PHE A N 1
ATOM 6195 C CA . PHE A 1 789 ? 3.609 28.489 33.225 1.00 86.94 789 PHE A CA 1
ATOM 6196 C C . PHE A 1 789 ? 4.138 27.412 34.146 1.00 86.94 789 PHE A C 1
ATOM 6198 O O . PHE A 1 789 ? 5.206 26.847 33.919 1.00 86.94 789 PHE A O 1
ATOM 6205 N N . GLY A 1 790 ? 3.362 27.132 35.176 1.00 88.00 790 GLY A N 1
ATOM 6206 C CA . GLY A 1 790 ? 3.587 26.054 36.103 1.00 88.00 790 GLY A CA 1
ATOM 6207 C C . GLY A 1 790 ? 2.659 24.894 35.860 1.00 88.00 790 GLY A C 1
ATOM 6208 O O . GLY A 1 790 ? 1.478 25.111 35.589 1.00 88.00 790 GLY A O 1
ATOM 6209 N N . GLN A 1 791 ? 3.182 23.674 35.956 1.00 90.81 791 GLN A N 1
ATOM 6210 C CA . GLN A 1 791 ? 2.440 22.468 35.608 1.00 90.81 791 GLN A CA 1
ATOM 6211 C C . GLN A 1 791 ? 2.731 21.347 36.601 1.00 90.81 791 GLN A C 1
ATOM 6213 O O . GLN A 1 791 ? 3.886 21.103 36.938 1.00 90.81 791 GLN A O 1
ATOM 6218 N N . ARG A 1 792 ? 1.688 20.650 37.047 1.00 91.25 792 ARG A N 1
ATOM 6219 C CA . ARG A 1 792 ? 1.772 19.498 37.946 1.00 91.25 792 ARG A CA 1
ATOM 6220 C C . ARG A 1 792 ? 0.974 18.337 37.378 1.00 91.25 792 ARG A C 1
ATOM 6222 O O . ARG A 1 792 ? -0.203 18.490 37.070 1.00 91.25 792 ARG A O 1
ATOM 6229 N N . ILE A 1 793 ? 1.602 17.174 37.264 1.00 93.19 793 ILE A N 1
ATOM 6230 C CA . ILE A 1 793 ? 0.987 15.955 36.737 1.00 93.19 793 ILE A CA 1
ATOM 6231 C C . ILE A 1 793 ? 0.686 15.028 37.907 1.00 93.19 793 ILE A C 1
ATOM 6233 O O . ILE A 1 793 ? 1.603 14.623 38.621 1.00 93.19 793 ILE A O 1
ATOM 6237 N N . VAL A 1 794 ? -0.586 14.685 38.094 1.00 91.88 794 VAL A N 1
ATOM 6238 C CA . VAL A 1 794 ? -1.064 13.851 39.205 1.00 91.88 794 VAL A CA 1
ATOM 6239 C C . VAL A 1 794 ? -1.754 12.612 38.656 1.00 91.88 794 VAL A C 1
ATOM 6241 O O . VAL A 1 794 ? -2.556 12.717 37.730 1.00 91.88 794 VAL A O 1
ATOM 6244 N N . ASN A 1 795 ? -1.477 11.442 39.227 1.00 92.50 795 ASN A N 1
ATOM 6245 C CA . ASN A 1 795 ? -2.294 10.258 38.985 1.00 92.50 795 ASN A CA 1
ATOM 6246 C C . ASN A 1 795 ? -3.613 10.414 39.754 1.00 92.50 795 ASN A C 1
ATOM 6248 O O . ASN A 1 795 ? -3.624 10.518 40.978 1.00 92.50 795 ASN A O 1
ATOM 6252 N N . VAL A 1 796 ? -4.734 10.445 39.040 1.00 88.38 796 VAL A N 1
ATOM 6253 C CA . VAL A 1 796 ? -6.064 10.685 39.616 1.00 88.38 796 VAL A CA 1
ATOM 6254 C C . VAL A 1 796 ? -6.483 9.546 40.543 1.00 88.38 796 VAL A C 1
ATOM 6256 O O . VAL A 1 796 ? -7.196 9.780 41.517 1.00 88.38 796 VAL A O 1
ATOM 6259 N N . GLN A 1 797 ? -6.052 8.316 40.259 1.00 85.56 797 GLN A N 1
ATOM 6260 C CA . GLN A 1 797 ? -6.418 7.152 41.061 1.00 85.56 797 GLN A CA 1
ATOM 6261 C C . GLN A 1 797 ? -5.602 7.051 42.350 1.00 85.56 797 GLN A C 1
ATOM 6263 O O . GLN A 1 797 ? -6.169 6.723 43.390 1.00 85.56 797 GLN A O 1
ATOM 6268 N N . THR A 1 798 ? -4.290 7.300 42.296 1.00 84.75 798 THR A N 1
ATOM 6269 C CA . THR A 1 798 ? -3.403 7.149 43.465 1.00 84.75 798 THR A CA 1
ATOM 6270 C C . THR A 1 798 ? -3.218 8.447 44.250 1.00 84.75 798 THR A C 1
ATOM 6272 O O . THR A 1 798 ? -2.842 8.410 45.419 1.00 84.75 798 THR A O 1
ATOM 6275 N N . GLY A 1 799 ? -3.496 9.598 43.634 1.00 84.12 799 GLY A N 1
ATOM 6276 C CA . GLY A 1 799 ? -3.210 10.922 44.188 1.00 84.12 799 GLY A CA 1
ATOM 6277 C C . GLY A 1 799 ? -1.727 11.302 44.144 1.00 84.12 799 GLY A C 1
ATOM 6278 O O . GLY A 1 799 ? -1.360 12.372 44.627 1.00 84.12 799 GLY A O 1
ATOM 6279 N N . GLU A 1 800 ? -0.866 10.452 43.579 1.00 85.31 800 GLU A N 1
ATOM 6280 C CA . GLU A 1 800 ? 0.576 10.682 43.534 1.00 85.31 800 GLU A CA 1
ATOM 6281 C C . GLU A 1 800 ? 0.942 11.778 42.533 1.00 85.31 800 GLU A C 1
ATOM 6283 O O . GLU A 1 800 ? 0.449 11.815 41.401 1.00 85.31 800 GLU A O 1
ATOM 6288 N N . ILE A 1 801 ? 1.864 12.651 42.941 1.00 87.69 801 ILE A N 1
ATOM 6289 C CA . ILE A 1 801 ? 2.463 13.643 42.051 1.00 87.69 801 ILE A CA 1
ATOM 6290 C C . ILE A 1 801 ? 3.543 12.943 41.231 1.00 87.69 801 ILE A C 1
ATOM 6292 O O . ILE A 1 801 ? 4.560 12.489 41.758 1.00 87.69 801 ILE A O 1
ATOM 6296 N N . LEU A 1 802 ? 3.320 12.876 39.925 1.00 88.75 802 LEU A N 1
ATOM 6297 C CA . LEU A 1 802 ? 4.199 12.184 38.996 1.00 88.75 802 LEU A CA 1
ATOM 6298 C C . LEU A 1 802 ? 5.306 13.093 38.467 1.00 88.75 802 LEU A C 1
ATOM 6300 O O . LEU A 1 802 ? 6.443 12.646 38.326 1.00 88.75 802 LEU A O 1
ATOM 6304 N N . ALA A 1 803 ? 4.996 14.362 38.196 1.00 88.94 803 ALA A N 1
ATOM 6305 C CA . ALA A 1 803 ? 5.974 15.352 37.757 1.00 88.94 803 ALA A CA 1
ATOM 6306 C C . ALA A 1 803 ? 5.521 16.784 38.069 1.00 88.94 803 ALA A C 1
ATOM 6308 O O . ALA A 1 803 ? 4.327 17.078 38.019 1.00 88.94 803 ALA A O 1
ATOM 6309 N N . ASP A 1 804 ? 6.488 17.668 38.311 1.00 88.50 804 ASP A N 1
ATOM 6310 C CA . ASP A 1 804 ? 6.300 19.122 38.355 1.00 88.50 804 ASP A CA 1
ATOM 6311 C C . ASP A 1 804 ? 7.154 19.756 37.246 1.00 88.50 804 ASP A C 1
ATOM 6313 O O . ASP A 1 804 ? 8.305 19.362 37.040 1.00 88.50 804 ASP A O 1
ATOM 6317 N N . ALA A 1 805 ? 6.603 20.735 36.529 1.00 88.31 805 ALA A N 1
ATOM 6318 C CA . ALA A 1 805 ? 7.275 21.421 35.434 1.00 88.31 805 ALA A CA 1
ATOM 6319 C C . ALA A 1 805 ? 7.041 22.937 35.444 1.00 88.31 805 ALA A C 1
ATOM 6321 O O . ALA A 1 805 ? 6.004 23.431 35.891 1.00 88.31 805 ALA A O 1
ATOM 6322 N N . ALA A 1 806 ? 8.007 23.671 34.901 1.00 86.69 806 ALA A N 1
ATOM 6323 C CA . ALA A 1 806 ? 7.904 25.078 34.559 1.00 86.69 806 ALA A CA 1
ATOM 6324 C C . ALA A 1 806 ? 8.299 25.281 33.090 1.00 86.69 806 ALA A C 1
ATOM 6326 O O . ALA A 1 806 ? 9.375 24.860 32.656 1.00 86.69 806 ALA A O 1
ATOM 6327 N N . THR A 1 807 ? 7.436 25.957 32.337 1.00 86.06 807 THR A N 1
ATOM 6328 C CA . THR A 1 807 ? 7.596 26.165 30.894 1.00 86.06 807 THR A CA 1
ATOM 6329 C C . THR A 1 807 ? 7.578 27.657 30.590 1.00 86.06 807 THR A C 1
ATOM 6331 O O . THR A 1 807 ? 6.591 28.333 30.879 1.00 86.06 807 THR A O 1
ATOM 6334 N N . ASP A 1 808 ? 8.648 28.179 29.989 1.00 85.25 808 ASP A N 1
ATOM 6335 C CA . ASP A 1 808 ? 8.666 29.547 29.467 1.00 85.25 808 ASP A CA 1
ATOM 6336 C C . ASP A 1 808 ? 8.256 29.535 27.991 1.00 85.25 808 ASP A C 1
ATOM 6338 O O . ASP A 1 808 ? 8.846 28.823 27.175 1.00 85.25 808 ASP A O 1
ATOM 6342 N N . VAL A 1 809 ? 7.287 30.374 27.640 1.00 83.69 809 VAL A N 1
ATOM 6343 C CA . VAL A 1 809 ? 6.794 30.576 26.280 1.00 83.69 809 VAL A CA 1
ATOM 6344 C C . VAL A 1 809 ? 7.065 32.016 25.863 1.00 83.69 809 VAL A C 1
ATOM 6346 O O . VAL A 1 809 ? 6.649 32.965 26.529 1.00 83.69 809 VAL A O 1
ATOM 6349 N N . GLU A 1 810 ? 7.754 32.172 24.741 1.00 85.75 810 GLU A N 1
ATOM 6350 C CA . GLU A 1 810 ? 8.007 33.447 24.075 1.00 85.75 810 GLU A CA 1
ATOM 6351 C C . GLU A 1 810 ? 7.215 33.512 22.770 1.00 85.75 810 GLU A C 1
ATOM 6353 O O . GLU A 1 810 ? 6.905 32.483 22.166 1.00 85.75 810 GLU A O 1
ATOM 6358 N N . PHE A 1 811 ? 6.905 34.719 22.303 1.00 79.88 811 PHE A N 1
ATOM 6359 C CA . PHE A 1 811 ? 6.219 34.915 21.028 1.00 79.88 811 PHE A CA 1
ATOM 6360 C C . PHE A 1 811 ? 7.142 35.587 20.026 1.00 79.88 811 PHE A C 1
ATOM 6362 O O . PHE A 1 811 ? 7.860 36.528 20.368 1.00 79.88 811 PHE A O 1
ATOM 6369 N N . ARG A 1 812 ? 7.110 35.104 18.784 1.00 78.00 812 ARG A N 1
ATOM 6370 C CA . ARG A 1 812 ? 7.929 35.624 17.687 1.00 78.00 812 ARG A CA 1
ATOM 6371 C C . ARG A 1 812 ? 7.096 35.957 16.458 1.00 78.00 812 ARG A C 1
ATOM 6373 O O . ARG A 1 812 ? 6.092 35.294 16.205 1.00 78.00 812 ARG A O 1
ATOM 6380 N N . ASP A 1 813 ? 7.486 36.969 15.699 1.00 77.00 813 ASP A N 1
ATOM 6381 C CA . ASP A 1 813 ? 6.874 37.266 14.401 1.00 77.00 813 ASP A CA 1
ATOM 6382 C C . ASP A 1 813 ? 7.307 36.233 13.326 1.00 77.00 813 ASP A C 1
ATOM 6384 O O . ASP A 1 813 ? 8.117 35.339 13.604 1.00 77.00 813 ASP A O 1
ATOM 6388 N N . PRO A 1 814 ? 6.756 36.282 12.096 1.00 69.25 814 PRO A N 1
ATOM 6389 C CA . PRO A 1 814 ? 7.178 35.396 11.005 1.00 69.25 814 PRO A CA 1
ATOM 6390 C C . PRO A 1 814 ? 8.659 35.509 10.606 1.00 69.25 814 PRO A C 1
ATOM 6392 O O . PRO A 1 814 ? 9.180 34.577 9.993 1.00 69.25 814 PRO A O 1
ATOM 6395 N N . ASP A 1 815 ? 9.325 36.605 10.975 1.00 68.81 815 ASP A N 1
ATOM 6396 C CA . ASP A 1 815 ? 10.743 36.872 10.721 1.00 68.81 815 ASP A CA 1
ATOM 6397 C C . ASP A 1 815 ? 11.641 36.452 11.912 1.00 68.81 815 ASP A C 1
ATOM 6399 O O . ASP A 1 815 ? 12.845 36.696 11.903 1.00 68.81 815 ASP A O 1
ATOM 6403 N N . ASP A 1 816 ? 11.068 35.756 12.906 1.00 68.69 816 ASP A N 1
ATOM 6404 C CA . ASP A 1 816 ? 11.703 35.213 14.120 1.00 68.69 816 ASP A CA 1
ATOM 6405 C C . ASP A 1 816 ? 12.146 36.259 15.165 1.00 68.69 816 ASP A C 1
ATOM 6407 O O . ASP A 1 816 ? 12.860 35.926 16.119 1.00 68.69 816 ASP A O 1
ATOM 6411 N N . ASN A 1 817 ? 11.669 37.504 15.066 1.00 77.25 817 ASN A N 1
ATOM 6412 C CA . ASN A 1 817 ? 11.906 38.534 16.082 1.00 77.25 817 ASN A CA 1
ATOM 6413 C C . ASN A 1 817 ? 10.958 38.352 17.269 1.00 77.25 817 ASN A C 1
ATOM 6415 O O . ASN A 1 817 ? 9.780 38.052 17.080 1.00 77.25 817 ASN A O 1
ATOM 6419 N N . LEU A 1 818 ? 11.445 38.574 18.495 1.00 80.00 818 LEU A N 1
ATOM 6420 C CA . LEU A 1 818 ? 10.581 38.586 19.678 1.00 80.00 818 LEU A CA 1
ATOM 6421 C C . LEU A 1 818 ? 9.552 39.718 19.587 1.00 80.00 818 LEU A C 1
ATOM 6423 O O . LEU A 1 818 ? 9.886 40.845 19.219 1.00 80.00 818 LEU A O 1
ATOM 6427 N N . VAL A 1 819 ? 8.307 39.416 19.954 1.00 83.00 819 VAL A N 1
ATOM 6428 C CA . VAL A 1 819 ? 7.205 40.383 19.942 1.00 83.00 819 VAL A CA 1
ATOM 6429 C C . VAL A 1 819 ? 6.640 40.609 21.335 1.00 83.00 819 VAL A C 1
ATOM 6431 O O . VAL A 1 819 ? 6.538 39.688 22.147 1.00 83.00 819 VAL A O 1
ATOM 6434 N N . GLU A 1 820 ? 6.241 41.851 21.608 1.00 86.12 820 GLU A N 1
ATOM 6435 C CA . GLU A 1 820 ? 5.592 42.200 22.868 1.00 86.12 820 GLU A CA 1
ATOM 6436 C C . GLU A 1 820 ? 4.192 41.591 22.969 1.00 86.12 820 GLU A C 1
ATOM 6438 O O . GLU A 1 820 ? 3.392 41.645 22.031 1.00 86.12 820 GLU A O 1
ATOM 6443 N N . ILE A 1 821 ? 3.894 41.042 24.143 1.00 84.00 821 ILE A N 1
ATOM 6444 C CA . ILE A 1 821 ? 2.593 40.489 24.491 1.00 84.00 821 ILE A CA 1
ATOM 6445 C C . ILE A 1 821 ? 1.598 41.654 24.635 1.00 84.00 821 ILE A C 1
ATOM 6447 O O . ILE A 1 821 ? 1.855 42.583 25.407 1.00 84.00 821 ILE A O 1
ATOM 6451 N N . PRO A 1 822 ? 0.449 41.618 23.933 1.00 83.25 822 PRO A N 1
ATOM 6452 C CA . PRO A 1 822 ? -0.578 42.641 24.024 1.00 83.25 822 PRO A CA 1
ATOM 6453 C C . PRO A 1 822 ? -0.988 42.908 25.466 1.00 83.25 822 PRO A C 1
ATOM 6455 O O . PRO A 1 822 ? -1.186 41.982 26.252 1.00 83.25 822 PRO A O 1
ATOM 6458 N N . ARG A 1 823 ? -1.189 44.186 25.791 1.00 81.62 823 ARG A N 1
ATOM 6459 C CA . ARG A 1 823 ? -1.547 44.626 27.143 1.00 81.62 823 ARG A CA 1
ATOM 6460 C C . ARG A 1 823 ? -2.786 43.914 27.695 1.00 81.62 823 ARG A C 1
ATOM 6462 O O . ARG A 1 823 ? -2.797 43.556 28.860 1.00 81.62 823 ARG A O 1
ATOM 6469 N N . GLU A 1 824 ? -3.766 43.619 26.843 1.00 79.06 824 GLU A N 1
ATOM 6470 C CA . GLU A 1 824 ? -4.966 42.846 27.200 1.00 79.06 824 GLU A CA 1
ATOM 6471 C C . GLU A 1 824 ? -4.629 41.440 27.725 1.00 79.06 824 GLU A C 1
ATOM 6473 O O . GLU A 1 824 ? -5.150 41.019 28.753 1.00 79.06 824 GLU A O 1
ATOM 6478 N N . ILE A 1 825 ? -3.707 40.730 27.063 1.00 78.75 825 ILE A N 1
ATOM 6479 C CA . ILE A 1 825 ? -3.223 39.415 27.509 1.00 78.75 825 ILE A CA 1
ATOM 6480 C C . ILE A 1 825 ? -2.455 39.568 28.824 1.00 78.75 825 ILE A C 1
ATOM 6482 O O . ILE A 1 825 ? -2.615 38.749 29.732 1.00 78.75 825 ILE A O 1
ATOM 6486 N N . VAL A 1 826 ? -1.651 40.631 28.949 1.00 81.88 826 VAL A N 1
ATOM 6487 C CA . VAL A 1 826 ? -0.881 40.900 30.167 1.00 81.88 826 VAL A CA 1
ATOM 6488 C C . VAL A 1 826 ? -1.787 41.142 31.369 1.00 81.88 826 VAL A C 1
ATOM 6490 O O . VAL A 1 826 ? -1.578 40.537 32.420 1.00 81.88 826 VAL A O 1
ATOM 6493 N N . ASP A 1 827 ? -2.803 41.982 31.207 1.00 80.62 827 ASP A N 1
ATOM 6494 C CA . ASP A 1 827 ? -3.714 42.373 32.278 1.00 80.62 827 ASP A CA 1
ATOM 6495 C C . ASP A 1 827 ? -4.585 41.187 32.728 1.00 80.62 827 ASP A C 1
ATOM 6497 O O . ASP A 1 827 ? -4.716 40.953 33.928 1.00 80.62 827 ASP A O 1
ATOM 6501 N N . VAL A 1 828 ? -5.091 40.369 31.793 1.00 78.00 828 VAL A N 1
ATOM 6502 C CA . VAL A 1 828 ? -5.852 39.146 32.122 1.00 78.00 828 VAL A CA 1
ATOM 6503 C C . VAL A 1 828 ? -4.972 38.118 32.835 1.00 78.00 828 VAL A C 1
ATOM 6505 O O . VAL A 1 828 ? -5.376 37.556 33.849 1.00 78.00 828 VAL A O 1
ATOM 6508 N N . THR A 1 829 ? -3.747 37.893 32.354 1.00 79.44 829 THR A N 1
ATOM 6509 C CA . THR A 1 829 ? -2.829 36.934 32.994 1.00 79.44 829 THR A CA 1
ATOM 6510 C C . THR A 1 829 ? -2.443 37.388 34.400 1.00 79.44 829 THR A C 1
ATOM 6512 O O . THR A 1 829 ? -2.373 36.565 35.308 1.00 79.44 829 THR A O 1
ATOM 6515 N N . ARG A 1 830 ? -2.219 38.695 34.603 1.00 81.00 830 ARG A N 1
ATOM 6516 C CA . ARG A 1 830 ? -1.969 39.262 35.935 1.00 81.00 830 ARG A CA 1
ATOM 6517 C C . ARG A 1 830 ? -3.171 39.116 36.854 1.00 81.00 830 ARG A C 1
ATOM 6519 O O . ARG A 1 830 ? -2.983 38.732 37.995 1.00 81.00 830 ARG A O 1
ATOM 6526 N N . ALA A 1 831 ? -4.387 39.331 36.357 1.00 76.12 831 ALA A N 1
ATOM 6527 C CA . ALA A 1 831 ? -5.589 39.107 37.153 1.00 76.12 831 ALA A CA 1
ATOM 6528 C C . ALA A 1 831 ? -5.699 37.648 37.630 1.00 76.12 831 ALA A C 1
ATOM 6530 O O . ALA A 1 831 ? -6.025 37.421 38.788 1.00 76.12 831 ALA A O 1
ATOM 6531 N N . VAL A 1 832 ? -5.368 36.666 36.782 1.00 74.19 832 VAL A N 1
ATOM 6532 C CA . VAL A 1 832 ? -5.335 35.242 37.175 1.00 74.19 832 VAL A CA 1
ATOM 6533 C C . VAL A 1 832 ? -4.224 34.964 38.198 1.00 74.19 832 VAL A C 1
ATOM 6535 O O . VAL A 1 832 ? -4.460 34.251 39.168 1.00 74.19 832 VAL A O 1
ATOM 6538 N N . LEU A 1 833 ? -3.037 35.560 38.021 1.00 75.56 833 LEU A N 1
ATOM 6539 C CA . LEU A 1 833 ? -1.922 35.459 38.975 1.00 75.56 833 LEU A CA 1
ATOM 6540 C C . LEU A 1 833 ? -2.259 36.054 40.352 1.00 75.56 833 LEU A C 1
ATOM 6542 O O . LEU A 1 833 ? -1.902 35.470 41.370 1.00 75.56 833 LEU A O 1
ATOM 6546 N N . ASP A 1 834 ? -2.925 37.208 40.380 1.00 72.00 834 ASP A N 1
ATOM 6547 C CA . ASP A 1 834 ? -3.216 37.957 41.606 1.00 72.00 834 ASP A CA 1
ATOM 6548 C C . ASP A 1 834 ? -4.446 37.413 42.352 1.00 72.00 834 ASP A C 1
ATOM 6550 O O . ASP A 1 834 ? -4.568 37.601 43.564 1.00 72.00 834 ASP A O 1
ATOM 6554 N N . ALA A 1 835 ? -5.373 36.759 41.645 1.00 62.16 835 ALA A N 1
ATOM 6555 C CA . ALA A 1 835 ? -6.665 36.380 42.204 1.00 62.16 835 ALA A CA 1
ATOM 6556 C C . ALA A 1 835 ? -6.738 34.956 42.780 1.00 62.16 835 ALA A C 1
ATOM 6558 O O . ALA A 1 835 ? -7.725 34.668 43.457 1.00 62.16 835 ALA A O 1
ATOM 6559 N N . ASN A 1 836 ? -5.739 34.082 42.561 1.00 54.12 836 ASN A N 1
ATOM 6560 C CA . ASN A 1 836 ? -5.822 32.654 42.939 1.00 54.12 836 ASN A CA 1
ATOM 6561 C C . ASN A 1 836 ? -7.166 32.013 42.485 1.00 54.12 836 ASN A C 1
ATOM 6563 O O . ASN A 1 836 ? -7.752 31.208 43.213 1.00 54.12 836 ASN A O 1
ATOM 6567 N N . LEU A 1 837 ? -7.692 32.466 41.336 1.00 42.66 837 LEU A N 1
ATOM 6568 C CA . LEU A 1 837 ? -9.048 32.196 40.832 1.00 42.66 837 LEU A CA 1
ATOM 6569 C C . LEU A 1 837 ? -9.120 30.930 39.991 1.00 42.66 837 LEU A C 1
ATOM 6571 O O . LEU A 1 837 ? -8.327 30.860 39.026 1.00 42.66 837 LEU A O 1
#